Protein AF-0000000075540381 (afdb_homodimer)

Sequence (992 aa):
MEAEVDDSSVDSKCNISSHTQDAISENKYLVFESCLDTLLMGSRCLGAKTCPAAIRKLKKRTIGSFLSVDAECLNGHRFHLWDSQPKKGGMPLGNILTSAAILLSGSNYHKVSYMNKILGLKQVSKTTHYRNERTYLFPTIDYHWHQEQEKTIQELGNKPVCLSSVRQNDSLGFNTTYCIYSFIESSTKKIVSFSIDQVSKKCNSVFPEKETFKKALNVIKDKGVNVQLICTERHPGIRNVMKTNYNQIMHQFDVWHFAKFVGNKVVNASKKKACEDLAQWVSPIKNHVCWAARTCEGNKDLLMEKWLSLLYHVIGVHEWETGKLYHKCEHEDLTDVVEKRHLWIKKDSFAHRKLAEIMHSRSVTKDIPHLSQYCQNGEINFYHSNTLKYRPKQNRFFMGGMTARTQLAAIDHNQNIQRQRIHMVKDKSQAEGNQHPHLGYSKIKKNWVIKPVYDIKQCDFAFDILRDILSYVSGEKVFQWESKLDKIPPKHCQATMEAEVDDSSVDSKCNISSHTQDAISENKYLVFESCLDTLLMGSRCLGAKTCPAAIRKLKKRTIGSFLSVDAECLNGHRFHLWDSQPKKGGMPLGNILTSAAILLSGSNYHKVSYMNKILGLKQVSKTTHYRNERTYLFPTIDYHWHQEQEKTIQELGNKPVCLSSVRQNDSLGFNTTYCIYSFIESSTKKIVSFSIDQVSKKCNSVFPEKETFKKALNVIKDKGVNVQLICTERHPGIRNVMKTNYNQIMHQFDVWHFAKFVGNKVVNASKKKACEDLAQWVSPIKNHVCWAARTCEGNKDLLMEKWLSLLYHVIGVHEWETGKLYHKCEHEDLTDVVEKRHLWIKKDSFAHRKLAEIMHSRSVTKDIPHLSQYCQNGEINFYHSNTLKYRPKQNRFFMGGMTARTQLAAIDHNQNIQRQRIHMVKDKSQAEGNQHPHLGYSKIKKNWVIKPVYDIKQCDFAFDILRDILSYVSGEKVFQWESKLDKIPPKHCQAT

Foldseek 3Di:
DPPPPCPPDDPDPPPPDVPPPDLQPDDDDDDDPVRVVVVQQADADPQDPPDRFTW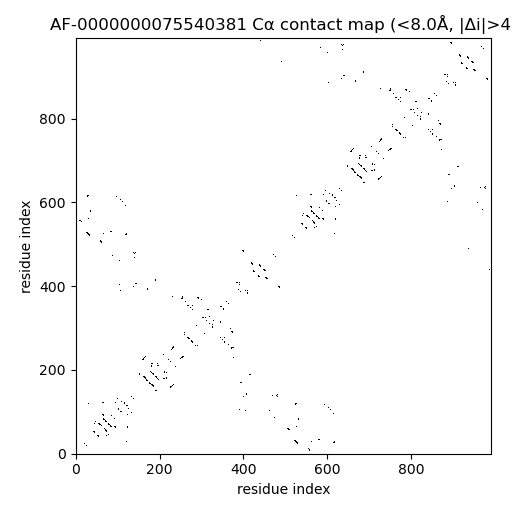DDWDWDDAFQKIWIWTATPVGRTDTRDIRADDFPNHGLQQLVVLLCCQLQLHDPVVVVVVCVVVVRGGHDPVSSVVSCVAFQLLLLVVVLVVVLVVVLVVLPADAWEKEKEWDFLADDDDGQKIKMWIATDPLRATNWMFIDGDDPPDPDDPCNLVRVCVGVVVSVVVPYRYAEYEYAPDPSVVVCCVPVPVNHQYAYALQVLLVVLLVLLCVQCPDPQQVLSPVCSVVLSVQSLVLQVPLQLPLQSSLVSNLCVLCVLQPHAAADPGDPDGGHPDDDDDPVRSVPDDGDHPPGPNSVSSNCSSPPPVNSVNRSSSNNVDHDVSVVVLVVLLCSNRPNVADDFPSSSVSSNSSSSVQCSVCVPQFQQQADPPVPDDDDDRDQQFDQDPVVNGGDRDRRTDDRDSVVSVVSSVVSVCVSNVVDDGDDDPPPRPVSPPPDPND/DPPDPCPPDPPDPPPPDVPPPDLQPDDDDDDDPVRVVVVQQADADPQDPPDRFTWDDWDWDDAFQKIWIWTATPVGGTDTRDIRADDFPNHGLQQLVVLLCCQLQLHDPVVVVVVCVVVVRGGHDPVSSVVSCVAFQLLLLVVVLVVVLVVVLVVLPADAWEKEKEWDFQADDDDGQKIKMWIATDPLRATNWMFIDGDDPPPPDDPCNLVRVCVGVVVSVVVPYRYAEYEYAPDPSVVVCCVPVNVNHQYAYALQNLLVVLLVLLCVQCVDPQQVLSPVCSVVLSVQSLVLQVPLQLPLQSSLVSNLCVLCVLQPHAAADPGDPDGGDDDDDDDPVRSVPDDGDHPPGPNSVSSVCSSPPPVNSVNRSSSNNVDHCVSVVVLVVQLCSNRPNVADDFPSSSVSSNSSSSVLCSVCVPQFQQQADPPVPDDDDDRHQQFDQDPVVNGGDRDRHTDDRDSVVSVVSSVVSVCVSNVVDDGDDDPPPRPPSPPPHPND

Organism: Xenopus tropicalis (NCBI:txid8364)

Structure (mmCIF, N/CA/C/O backbone):
data_AF-0000000075540381-model_v1
#
loop_
_entity.id
_entity.type
_entity.pdbx_description
1 polymer 'Uncharacterized protein LOC100145473 isoform X1'
#
loop_
_atom_site.group_PDB
_atom_site.id
_atom_site.type_symbol
_atom_site.label_atom_id
_atom_site.label_alt_id
_atom_site.label_comp_id
_atom_site.label_asym_id
_atom_site.label_entity_id
_atom_site.label_seq_id
_atom_site.pdbx_PDB_ins_code
_atom_site.Cartn_x
_atom_site.Cartn_y
_atom_site.Cartn_z
_atom_site.occupancy
_atom_site.B_iso_or_equiv
_atom_site.auth_seq_id
_atom_site.auth_comp_id
_atom_site.auth_asym_id
_atom_site.auth_atom_id
_atom_site.pdbx_PDB_model_num
ATOM 1 N N . MET A 1 1 ? -12.68 -1.285 -36.5 1 19.27 1 MET A N 1
ATOM 2 C CA . MET A 1 1 ? -11.445 -2.037 -36.719 1 19.27 1 MET A CA 1
ATOM 3 C C . MET A 1 1 ? -11.039 -2.814 -35.5 1 19.27 1 MET A C 1
ATOM 5 O O . MET A 1 1 ? -10.914 -2.24 -34.406 1 19.27 1 MET A O 1
ATOM 9 N N . GLU A 1 2 ? -11.359 -4.164 -35.438 1 17.94 2 GLU A N 1
ATOM 10 C CA . GLU A 1 2 ? -11.383 -5.273 -34.469 1 17.94 2 GLU A CA 1
ATOM 11 C C . GLU A 1 2 ? -9.961 -5.676 -34.062 1 17.94 2 GLU A C 1
ATOM 13 O O . GLU A 1 2 ? -9.234 -6.27 -34.875 1 17.94 2 GLU A O 1
ATOM 18 N N . ALA A 1 3 ? -9.219 -4.75 -33.406 1 21.08 3 ALA A N 1
ATOM 19 C CA . ALA A 1 3 ? -7.816 -5.129 -33.219 1 21.08 3 ALA A CA 1
ATOM 20 C C . ALA A 1 3 ? -7.707 -6.543 -32.656 1 21.08 3 ALA A C 1
ATOM 22 O O . ALA A 1 3 ? -8.352 -6.875 -31.656 1 21.08 3 ALA A O 1
ATOM 23 N N . GLU A 1 4 ? -7.363 -7.52 -33.469 1 20.31 4 GLU A N 1
ATOM 24 C CA . GLU A 1 4 ? -7.098 -8.945 -33.344 1 20.31 4 GLU A CA 1
ATOM 25 C C . GLU A 1 4 ? -6.082 -9.219 -32.219 1 20.31 4 GLU A C 1
ATOM 27 O O . GLU A 1 4 ? -5 -8.625 -32.219 1 20.31 4 GLU A O 1
ATOM 32 N N . VAL A 1 5 ? -6.504 -9.547 -31.109 1 24.91 5 VAL A N 1
ATOM 33 C CA . VAL A 1 5 ? -5.809 -9.992 -29.922 1 24.91 5 VAL A CA 1
ATOM 34 C C . VAL A 1 5 ? -4.828 -11.109 -30.266 1 24.91 5 VAL A C 1
ATOM 36 O O . VAL A 1 5 ? -5.242 -12.203 -30.656 1 24.91 5 VAL A O 1
ATOM 39 N N . ASP A 1 6 ? -3.625 -10.703 -30.828 1 24.36 6 ASP A N 1
ATOM 40 C CA . ASP A 1 6 ? -2.549 -11.617 -31.203 1 24.36 6 ASP A CA 1
ATOM 41 C C . ASP A 1 6 ? -2 -12.352 -29.984 1 24.36 6 ASP A C 1
ATOM 43 O O . ASP A 1 6 ? -1.413 -11.734 -29.094 1 24.36 6 ASP A O 1
ATOM 47 N N . ASP A 1 7 ? -2.713 -13.141 -29.312 1 29.75 7 ASP A N 1
ATOM 48 C CA . ASP A 1 7 ? -2.123 -14.117 -28.391 1 29.75 7 ASP A CA 1
ATOM 49 C C . ASP A 1 7 ? -0.952 -14.844 -29.047 1 29.75 7 ASP A C 1
ATOM 51 O O . ASP A 1 7 ? -1.148 -15.672 -29.938 1 29.75 7 ASP A O 1
ATOM 55 N N . SER A 1 8 ? 0.11 -14.188 -29.375 1 30.42 8 SER A N 1
ATOM 56 C CA . SER A 1 8 ? 1.271 -14.773 -30.047 1 30.42 8 SER A CA 1
ATOM 57 C C . SER A 1 8 ? 1.743 -16.031 -29.328 1 30.42 8 SER A C 1
ATOM 59 O O . SER A 1 8 ? 2.006 -16 -28.109 1 30.42 8 SER A O 1
ATOM 61 N N . SER A 1 9 ? 1.356 -17.172 -29.875 1 30.75 9 SER A N 1
ATOM 62 C CA . SER A 1 9 ? 1.907 -18.484 -29.594 1 30.75 9 SER A CA 1
ATOM 63 C C . SER A 1 9 ? 3.422 -18.516 -29.766 1 30.75 9 SER A C 1
ATOM 65 O O . SER A 1 9 ? 3.934 -18.188 -30.844 1 30.75 9 SER A O 1
ATOM 67 N N . VAL A 1 10 ? 4.23 -18.297 -28.844 1 31.19 10 VAL A N 1
ATOM 68 C CA . VAL A 1 10 ? 5.656 -18.547 -29.031 1 31.19 10 VAL A CA 1
ATOM 69 C C . VAL A 1 10 ? 5.93 -20.047 -28.953 1 31.19 10 VAL A C 1
ATOM 71 O O . VAL A 1 10 ? 5.637 -20.688 -27.938 1 31.19 10 VAL A O 1
ATOM 74 N N . ASP A 1 11 ? 6.09 -20.609 -30.141 1 26.81 11 ASP A N 1
ATOM 75 C CA . ASP A 1 11 ? 6.566 -21.984 -30.297 1 26.81 11 ASP A CA 1
ATOM 76 C C . ASP A 1 11 ? 8 -22.125 -29.797 1 26.81 11 ASP A C 1
ATOM 78 O O . ASP A 1 11 ? 8.914 -21.5 -30.328 1 26.81 11 ASP A O 1
ATOM 82 N N . SER A 1 12 ? 8.227 -22.312 -28.672 1 30.42 12 SER A N 1
ATOM 83 C CA . SER A 1 12 ? 9.602 -22.578 -28.266 1 30.42 12 SER A CA 1
ATOM 84 C C . SER A 1 12 ? 10.031 -23.984 -28.641 1 30.42 12 SER A C 1
ATOM 86 O O . SER A 1 12 ? 9.367 -24.969 -28.281 1 30.42 12 SER A O 1
ATOM 88 N N . LYS A 1 13 ? 10.812 -24.188 -29.672 1 30.67 13 LYS A N 1
ATOM 89 C CA . LYS A 1 13 ? 11.508 -25.422 -30 1 30.67 13 LYS A CA 1
ATOM 90 C C . LYS A 1 13 ? 12.422 -25.859 -28.859 1 30.67 13 LYS A C 1
ATOM 92 O O . LYS A 1 13 ? 13.32 -25.125 -28.469 1 30.67 13 LYS A O 1
ATOM 97 N N . CYS A 1 14 ? 11.961 -26.844 -27.969 1 28.19 14 CYS A N 1
ATOM 98 C CA . CYS A 1 14 ? 12.68 -27.438 -26.859 1 28.19 14 CYS A CA 1
ATOM 99 C C . CYS A 1 14 ? 13.781 -28.375 -27.359 1 28.19 14 CYS A C 1
ATOM 101 O O . CYS A 1 14 ? 13.508 -29.469 -27.844 1 28.19 14 CYS A O 1
ATOM 103 N N . ASN A 1 15 ? 14.805 -27.922 -27.891 1 27.86 15 ASN A N 1
ATOM 104 C CA . ASN A 1 15 ? 15.898 -28.875 -28 1 27.86 15 ASN A CA 1
ATOM 105 C C . ASN A 1 15 ? 16.266 -29.453 -26.641 1 27.86 15 ASN A C 1
ATOM 107 O O . ASN A 1 15 ? 16.516 -28.719 -25.688 1 27.86 15 ASN A O 1
ATOM 111 N N . ILE A 1 16 ? 16.031 -30.766 -26.375 1 30.22 16 ILE A N 1
ATOM 112 C CA . ILE A 1 16 ? 16.266 -31.625 -25.219 1 30.22 16 ILE A CA 1
ATOM 113 C C . ILE A 1 16 ? 17.75 -31.594 -24.859 1 30.22 16 ILE A C 1
ATOM 115 O O . ILE A 1 16 ? 18.438 -32.625 -24.969 1 30.22 16 ILE A O 1
ATOM 119 N N . SER A 1 17 ? 18.656 -30.875 -25.219 1 30.34 17 SER A N 1
ATOM 120 C CA . SER A 1 17 ? 19.984 -31.094 -24.625 1 30.34 17 SER A CA 1
ATOM 121 C C . SER A 1 17 ? 19.891 -31.141 -23.094 1 30.34 17 SER A C 1
ATOM 123 O O . SER A 1 17 ? 19.078 -30.453 -22.484 1 30.34 17 SER A O 1
ATOM 125 N N . SER A 1 18 ? 20.344 -32.25 -22.359 1 34.62 18 SER A N 1
ATOM 126 C CA . SER A 1 18 ? 20.453 -32.625 -20.953 1 34.62 18 SER A CA 1
ATOM 127 C C . SER A 1 18 ? 20.859 -31.438 -20.094 1 34.62 18 SER A C 1
ATOM 129 O O . SER A 1 18 ? 21.422 -31.594 -19.016 1 34.62 18 SER A O 1
ATOM 131 N N . HIS A 1 19 ? 21.172 -30.312 -20.562 1 35.62 19 HIS A N 1
ATOM 132 C CA . HIS A 1 19 ? 21.672 -29.312 -19.641 1 35.62 19 HIS A CA 1
ATOM 133 C C . HIS A 1 19 ? 20.734 -29.125 -18.453 1 35.62 19 HIS A C 1
ATOM 135 O O . HIS A 1 19 ? 19.516 -29.062 -18.641 1 35.62 19 HIS A O 1
ATOM 141 N N . THR A 1 20 ? 21.031 -29.734 -17.188 1 41.03 20 THR A N 1
ATOM 142 C CA . THR A 1 20 ? 20.391 -29.406 -15.906 1 41.03 20 THR A CA 1
ATOM 143 C C . THR A 1 20 ? 19.734 -28.047 -15.969 1 41.03 20 THR A C 1
ATOM 145 O O . THR A 1 20 ? 20.406 -27.016 -16.078 1 41.03 20 THR A O 1
ATOM 148 N N . GLN A 1 21 ? 18.766 -28.016 -16.672 1 54.28 21 GLN A N 1
ATOM 149 C CA . GLN A 1 21 ? 17.938 -26.828 -16.766 1 54.28 21 GLN A CA 1
ATOM 150 C C . GLN A 1 21 ? 17.906 -26.062 -15.445 1 54.28 21 GLN A C 1
ATOM 152 O O . GLN A 1 21 ? 17.734 -26.672 -14.383 1 54.28 21 GLN A O 1
ATOM 157 N N . ASP A 1 22 ? 18.422 -24.953 -15.414 1 83.38 22 ASP A N 1
ATOM 158 C CA . ASP A 1 22 ? 18.516 -24.016 -14.297 1 83.38 22 ASP A CA 1
ATOM 159 C C . ASP A 1 22 ? 17.156 -23.797 -13.656 1 83.38 22 ASP A C 1
ATOM 161 O O . ASP A 1 22 ? 16.188 -23.406 -14.328 1 83.38 22 ASP A O 1
ATOM 165 N N . ALA A 1 23 ? 16.984 -24.578 -12.477 1 90.94 23 ALA A N 1
ATOM 166 C CA . ALA A 1 23 ? 15.75 -24.516 -11.695 1 90.94 23 ALA A CA 1
ATOM 167 C C . ALA A 1 23 ? 15.156 -23.109 -11.711 1 90.94 23 ALA A C 1
ATOM 169 O O . ALA A 1 23 ? 13.953 -22.938 -11.508 1 90.94 23 ALA A O 1
ATOM 170 N N . ILE A 1 24 ? 16 -22.234 -12.094 1 92.94 24 ILE A N 1
ATOM 171 C CA . ILE A 1 24 ? 15.547 -20.844 -12.109 1 92.94 24 ILE A CA 1
ATOM 172 C C . ILE A 1 24 ? 14.945 -20.516 -13.469 1 92.94 24 ILE A C 1
ATOM 174 O O . ILE A 1 24 ? 13.859 -19.938 -13.547 1 92.94 24 ILE A O 1
ATOM 178 N N . SER A 1 25 ? 15.555 -20.922 -14.516 1 91.06 25 SER A N 1
ATOM 179 C CA . SER A 1 25 ? 15.18 -20.484 -15.852 1 91.06 25 SER A CA 1
ATOM 180 C C . SER A 1 25 ? 14.078 -21.359 -16.438 1 91.06 25 SER A C 1
ATOM 182 O O . SER A 1 25 ? 13.375 -20.938 -17.359 1 91.06 25 SER A O 1
ATOM 184 N N . GLU A 1 26 ? 13.938 -22.578 -15.93 1 95.19 26 GLU A N 1
ATOM 185 C CA . GLU A 1 26 ? 12.914 -23.438 -16.516 1 95.19 26 GLU A CA 1
ATOM 186 C C . GLU A 1 26 ? 11.516 -22.906 -16.203 1 95.19 26 GLU A C 1
ATOM 188 O O . GLU A 1 26 ? 11.305 -22.25 -15.18 1 95.19 26 GLU A O 1
ATOM 193 N N . ASN A 1 27 ? 10.625 -23.297 -17.062 1 96.88 27 ASN A N 1
ATOM 194 C CA . ASN A 1 27 ? 9.234 -22.891 -16.875 1 96.88 27 ASN A CA 1
ATOM 195 C C . ASN A 1 27 ? 8.57 -23.672 -15.758 1 96.88 27 ASN A C 1
ATOM 197 O O . ASN A 1 27 ? 8.906 -24.844 -15.523 1 96.88 27 ASN A O 1
ATOM 201 N N . LYS A 1 28 ? 7.785 -23.047 -15.07 1 98.31 28 LYS A N 1
ATOM 202 C CA . LYS A 1 28 ? 6.863 -23.703 -14.141 1 98.31 28 LYS A CA 1
ATOM 203 C C . LYS A 1 28 ? 5.414 -23.5 -14.586 1 98.31 28 LYS A C 1
ATOM 205 O O . LYS A 1 28 ? 5.078 -22.484 -15.188 1 98.31 28 LYS A O 1
ATOM 210 N N . TYR A 1 29 ? 4.602 -24.469 -14.234 1 98.62 29 TYR A N 1
ATOM 211 C CA . TYR A 1 29 ? 3.232 -24.438 -14.734 1 98.62 29 TYR A CA 1
ATOM 212 C C . TYR A 1 29 ? 2.23 -24.609 -13.602 1 98.62 29 TYR A C 1
ATOM 214 O O . TYR A 1 29 ? 2.51 -25.297 -12.617 1 98.62 29 TYR A O 1
ATOM 222 N N . LEU A 1 30 ? 1.159 -23.875 -13.781 1 98.44 30 LEU A N 1
ATOM 223 C CA . LEU A 1 30 ? -0.038 -24.141 -12.992 1 98.44 30 LEU A CA 1
ATOM 224 C C . LEU A 1 30 ? -0.786 -25.359 -13.547 1 98.44 30 LEU A C 1
ATOM 226 O O . LEU A 1 30 ? -1.266 -25.328 -14.68 1 98.44 30 LEU A O 1
ATOM 230 N N . VAL A 1 31 ? -0.897 -26.391 -12.75 1 98.75 31 VAL A N 1
ATOM 231 C CA . VAL A 1 31 ? -1.507 -27.625 -13.258 1 98.75 31 VAL A CA 1
ATOM 232 C C . VAL A 1 31 ? -2.662 -28.031 -12.344 1 98.75 31 VAL A C 1
ATOM 234 O O . VAL A 1 31 ? -2.504 -28.109 -11.125 1 98.75 31 VAL A O 1
ATOM 237 N N . PHE A 1 32 ? -3.777 -28.297 -12.953 1 98.5 32 PHE A N 1
ATOM 238 C CA . PHE A 1 32 ? -4.949 -28.766 -12.219 1 98.5 32 PHE A CA 1
ATOM 239 C C . PHE A 1 32 ? -4.805 -30.234 -11.836 1 98.5 32 PHE A C 1
ATOM 241 O O . PHE A 1 32 ? -4.332 -31.047 -12.641 1 98.5 32 PHE A O 1
ATOM 248 N N . GLU A 1 33 ? -5.246 -30.516 -10.68 1 98 33 GLU A N 1
ATOM 249 C CA . GLU A 1 33 ? -5.098 -31.875 -10.156 1 98 33 GLU A CA 1
ATOM 250 C C . GLU A 1 33 ? -5.77 -32.906 -11.078 1 98 33 GLU A C 1
ATOM 252 O O . GLU A 1 33 ? -5.207 -33.969 -11.352 1 98 33 GLU A O 1
ATOM 257 N N . SER A 1 34 ? -6.969 -32.625 -11.555 1 96.56 34 SER A N 1
ATOM 258 C CA . SER A 1 34 ? -7.699 -33.531 -12.43 1 96.56 34 SER A CA 1
ATOM 259 C C . SER A 1 34 ? -6.906 -33.844 -13.695 1 96.56 34 SER A C 1
ATOM 261 O O . SER A 1 34 ? -6.852 -34.969 -14.141 1 96.56 34 SER A O 1
ATOM 263 N N . CYS A 1 35 ? -6.297 -32.844 -14.242 1 97.56 35 CYS A N 1
ATOM 264 C CA . CYS A 1 35 ? -5.5 -33.031 -15.453 1 97.56 35 CYS A CA 1
ATOM 265 C C . CYS A 1 35 ? -4.211 -33.781 -15.148 1 97.56 35 CYS A C 1
ATOM 267 O O . CYS A 1 35 ? -3.783 -34.625 -15.93 1 97.56 35 CYS A O 1
ATOM 269 N N . LEU A 1 36 ? -3.615 -33.5 -14.039 1 97.94 36 LEU A N 1
ATOM 270 C CA . LEU A 1 36 ? -2.414 -34.219 -13.633 1 97.94 36 LEU A CA 1
ATOM 271 C C . LEU A 1 36 ? -2.711 -35.688 -13.422 1 97.94 36 LEU A C 1
ATOM 273 O O . LEU A 1 36 ? -1.916 -36.531 -13.805 1 97.94 36 LEU A O 1
ATOM 277 N N . ASP A 1 37 ? -3.832 -35.969 -12.859 1 96.88 37 ASP A N 1
ATOM 278 C CA . ASP A 1 37 ? -4.227 -37.344 -12.57 1 96.88 37 ASP A CA 1
ATOM 279 C C . ASP A 1 37 ? -4.344 -38.156 -13.852 1 96.88 37 ASP A C 1
ATOM 281 O O . ASP A 1 37 ? -4.02 -39.344 -13.859 1 96.88 37 ASP A O 1
ATOM 285 N N . THR A 1 38 ? -4.801 -37.531 -14.898 1 94.62 38 THR A N 1
ATOM 286 C CA . THR A 1 38 ? -4.914 -38.25 -16.156 1 94.62 38 THR A CA 1
ATOM 287 C C . THR A 1 38 ? -3.547 -38.75 -16.625 1 94.62 38 THR A C 1
ATOM 289 O O . THR A 1 38 ? -3.418 -39.875 -17.125 1 94.62 38 THR A O 1
ATOM 292 N N . LEU A 1 39 ? -2.543 -37.969 -16.453 1 94.62 39 LEU A N 1
ATOM 293 C CA . LEU A 1 39 ? -1.187 -38.344 -16.828 1 94.62 39 LEU A CA 1
ATOM 294 C C . LEU A 1 39 ? -0.639 -39.406 -15.898 1 94.62 39 LEU A C 1
ATOM 296 O O . LEU A 1 39 ? -0.034 -40.375 -16.359 1 94.62 39 LEU A O 1
ATOM 300 N N . LEU A 1 40 ? -0.866 -39.219 -14.68 1 96.06 40 LEU A N 1
ATOM 301 C CA . LEU A 1 40 ? -0.336 -40.156 -13.672 1 96.06 40 LEU A CA 1
ATOM 302 C C . LEU A 1 40 ? -0.955 -41.531 -13.812 1 96.06 40 LEU A C 1
ATOM 304 O O . LEU A 1 40 ? -0.245 -42.531 -13.773 1 96.06 40 LEU A O 1
ATOM 308 N N . MET A 1 41 ? -2.209 -41.531 -14.031 1 93.81 41 MET A N 1
ATOM 309 C CA . MET A 1 41 ? -2.918 -42.812 -14.156 1 93.81 41 MET A CA 1
ATOM 310 C C . MET A 1 41 ? -2.535 -43.531 -15.445 1 93.81 41 MET A C 1
ATOM 312 O O . MET A 1 41 ? -2.65 -44.75 -15.539 1 93.81 41 MET A O 1
ATOM 316 N N . GLY A 1 42 ? -2.098 -42.75 -16.391 1 88.5 42 GLY A N 1
ATOM 317 C CA . GLY A 1 42 ? -1.694 -43.312 -17.656 1 88.5 42 GLY A CA 1
ATOM 318 C C . GLY A 1 42 ? -0.261 -43.812 -17.656 1 88.5 42 GLY A C 1
ATOM 319 O O . GLY A 1 42 ? 0.192 -44.438 -18.641 1 88.5 42 GLY A O 1
ATOM 320 N N . SER A 1 43 ? 0.392 -43.719 -16.594 1 89.75 43 SER A N 1
ATOM 321 C CA . SER A 1 43 ? 1.792 -44.125 -16.5 1 89.75 43 SER A CA 1
ATOM 322 C C . SER A 1 43 ? 1.926 -45.625 -16.344 1 89.75 43 SER A C 1
ATOM 324 O O . SER A 1 43 ? 0.963 -46.312 -15.977 1 89.75 43 SER A O 1
ATOM 326 N N . ARG A 1 44 ? 3.119 -46.094 -16.609 1 86.75 44 ARG A N 1
ATOM 327 C CA . ARG A 1 44 ? 3.406 -47.5 -16.484 1 86.75 44 ARG A CA 1
ATOM 328 C C . ARG A 1 44 ? 3.877 -47.844 -15.07 1 86.75 44 ARG A C 1
ATOM 330 O O . ARG A 1 44 ? 4.363 -46.969 -14.344 1 86.75 44 ARG A O 1
ATOM 337 N N . CYS A 1 45 ? 3.668 -49.094 -14.727 1 90.81 45 CYS A N 1
ATOM 338 C CA . CYS A 1 45 ? 4.18 -49.594 -13.453 1 90.81 45 CYS A CA 1
ATOM 339 C C . CYS A 1 45 ? 5.703 -49.562 -13.43 1 90.81 45 CYS A C 1
ATOM 341 O O . CYS A 1 45 ? 6.359 -50.031 -14.352 1 90.81 45 CYS A O 1
ATOM 343 N N . LEU A 1 46 ? 6.219 -49 -12.383 1 87.25 46 LEU A N 1
ATOM 344 C CA . LEU A 1 46 ? 7.668 -48.906 -12.227 1 87.25 46 LEU A CA 1
ATOM 345 C C . LEU A 1 46 ? 8.148 -49.844 -11.133 1 87.25 46 LEU A C 1
ATOM 347 O O . LEU A 1 46 ? 9.344 -49.906 -10.836 1 87.25 46 LEU A O 1
ATOM 351 N N . GLY A 1 47 ? 7.195 -50.5 -10.531 1 86.44 47 GLY A N 1
ATOM 352 C CA . GLY A 1 47 ? 7.527 -51.375 -9.422 1 86.44 47 GLY A CA 1
ATOM 353 C C . GLY A 1 47 ? 8.195 -52.656 -9.875 1 86.44 47 GLY A C 1
ATOM 354 O O . GLY A 1 47 ? 8.883 -53.312 -9.086 1 86.44 47 GLY A O 1
ATOM 355 N N . ALA A 1 48 ? 7.816 -53.062 -10.984 1 85.62 48 ALA A N 1
ATOM 356 C CA . ALA A 1 48 ? 8.453 -54.219 -11.57 1 85.62 48 ALA A CA 1
ATOM 357 C C . ALA A 1 48 ? 8.82 -53.969 -13.031 1 85.62 48 ALA A C 1
ATOM 359 O O . ALA A 1 48 ? 8.023 -53.438 -13.797 1 85.62 48 ALA A O 1
ATOM 360 N N . LYS A 1 49 ? 9.977 -54.281 -13.445 1 79.38 49 LYS A N 1
ATOM 361 C CA . LYS A 1 49 ? 10.531 -54 -14.766 1 79.38 49 LYS A CA 1
ATOM 362 C C . LYS A 1 49 ? 9.617 -54.5 -15.867 1 79.38 49 LYS A C 1
ATOM 364 O O . LYS A 1 49 ? 9.477 -53.875 -16.922 1 79.38 49 LYS A O 1
ATOM 369 N N . THR A 1 50 ? 8.93 -55.531 -15.664 1 81.5 50 THR A N 1
ATOM 370 C CA . THR A 1 50 ? 8.195 -56.125 -16.766 1 81.5 50 THR A CA 1
ATOM 371 C C . THR A 1 50 ? 6.691 -56.094 -16.5 1 81.5 50 THR A C 1
ATOM 373 O O . THR A 1 50 ? 5.914 -56.719 -17.203 1 81.5 50 THR A O 1
ATOM 376 N N . CYS A 1 51 ? 6.359 -55.281 -15.57 1 89.44 51 CYS A N 1
ATOM 377 C CA . CYS A 1 51 ? 4.938 -55.312 -15.242 1 89.44 51 CYS A CA 1
ATOM 378 C C . CYS A 1 51 ? 4.141 -54.438 -16.188 1 89.44 51 CYS A C 1
ATOM 380 O O . CYS A 1 51 ? 4.367 -53.219 -16.25 1 89.44 51 CYS A O 1
ATOM 382 N N . PRO A 1 52 ? 3.252 -54.938 -16.969 1 84.62 52 PRO A N 1
ATOM 383 C CA . PRO A 1 52 ? 2.451 -54.156 -17.891 1 84.62 52 PRO A CA 1
ATOM 384 C C . PRO A 1 52 ? 1.176 -53.594 -17.266 1 84.62 52 PRO A C 1
ATOM 386 O O . PRO A 1 52 ? 0.344 -53.031 -17.953 1 84.62 52 PRO A O 1
ATOM 389 N N . ALA A 1 53 ? 1.023 -53.844 -15.938 1 90.56 53 ALA A N 1
ATOM 390 C CA . ALA A 1 53 ? -0.233 -53.5 -15.281 1 90.56 53 ALA A CA 1
ATOM 391 C C . ALA A 1 53 ? -0.422 -51.969 -15.203 1 90.56 53 ALA A C 1
ATOM 393 O O . ALA A 1 53 ? 0.546 -51.219 -15.031 1 90.56 53 ALA A O 1
ATOM 394 N N . ALA A 1 54 ? -1.683 -51.562 -15.367 1 90.5 54 ALA A N 1
ATOM 395 C CA . ALA A 1 54 ? -2.053 -50.156 -15.25 1 90.5 54 ALA A CA 1
ATOM 396 C C . ALA A 1 54 ? -2.035 -49.719 -13.789 1 90.5 54 ALA A C 1
ATOM 398 O O . ALA A 1 54 ? -2.096 -50.531 -12.875 1 90.5 54 ALA A O 1
ATOM 399 N N . ILE A 1 55 ? -1.937 -48.406 -13.625 1 94.12 55 ILE A N 1
ATOM 400 C CA . ILE A 1 55 ? -1.979 -47.812 -12.289 1 94.12 55 ILE A CA 1
ATOM 401 C C . ILE A 1 55 ? -3.406 -47.875 -11.75 1 94.12 55 ILE A C 1
ATOM 403 O O . ILE A 1 55 ? -4.359 -47.531 -12.453 1 94.12 55 ILE A O 1
ATOM 407 N N . ARG A 1 56 ? -3.514 -48.344 -10.531 1 94.19 56 ARG A N 1
ATOM 408 C CA . ARG A 1 56 ? -4.824 -48.5 -9.914 1 94.19 56 ARG A CA 1
ATOM 409 C C . ARG A 1 56 ? -5.109 -47.375 -8.922 1 94.19 56 ARG A C 1
ATOM 411 O O . ARG A 1 56 ? -6.234 -46.906 -8.836 1 94.19 56 ARG A O 1
ATOM 418 N N . LYS A 1 57 ? -4.098 -47.031 -8.164 1 95.5 57 LYS A N 1
ATOM 419 C CA . LYS A 1 57 ? -4.285 -46.062 -7.074 1 95.5 57 LYS A CA 1
ATOM 420 C C . LYS A 1 57 ? -3.09 -45.125 -6.961 1 95.5 57 LYS A C 1
ATOM 422 O O . LYS A 1 57 ? -1.946 -45.531 -7.16 1 95.5 57 LYS A O 1
ATOM 427 N N . LEU A 1 58 ? -3.5 -43.875 -6.695 1 96.94 58 LEU A N 1
ATOM 428 C CA . LEU A 1 58 ? -2.471 -42.875 -6.457 1 96.94 58 LEU A CA 1
ATOM 429 C C . LEU A 1 58 ? -2.492 -42.406 -5.004 1 96.94 58 LEU A C 1
ATOM 431 O O . LEU A 1 58 ? -3.564 -42.25 -4.418 1 96.94 58 LEU A O 1
ATOM 435 N N . LYS A 1 59 ? -1.392 -42.312 -4.355 1 96.88 59 LYS A N 1
ATOM 436 C CA . LYS A 1 59 ? -1.216 -41.656 -3.062 1 96.88 59 LYS A CA 1
ATOM 437 C C . LYS A 1 59 ? -0.418 -40.344 -3.203 1 96.88 59 LYS A C 1
ATOM 439 O O . LYS A 1 59 ? 0.751 -40.375 -3.594 1 96.88 59 LYS A O 1
ATOM 444 N N . LYS A 1 60 ? -1.054 -39.281 -2.852 1 97.62 60 LYS A N 1
ATOM 445 C CA . LYS A 1 60 ? -0.457 -37.969 -3.045 1 97.62 60 LYS A CA 1
ATOM 446 C C . LYS A 1 60 ? -0.085 -37.344 -1.708 1 97.62 60 LYS A C 1
ATOM 448 O O . LYS A 1 60 ? -0.861 -37.406 -0.751 1 97.62 60 LYS A O 1
ATOM 453 N N . ARG A 1 61 ? 1.103 -36.781 -1.627 1 96.75 61 ARG A N 1
ATOM 454 C CA . ARG A 1 61 ? 1.583 -36.031 -0.464 1 96.75 61 ARG A CA 1
ATOM 455 C C . ARG A 1 61 ? 2.104 -34.656 -0.864 1 96.75 61 ARG A C 1
ATOM 457 O O . ARG A 1 61 ? 2.928 -34.562 -1.773 1 96.75 61 ARG A O 1
ATOM 464 N N . THR A 1 62 ? 1.571 -33.656 -0.121 1 96.56 62 THR A N 1
ATOM 465 C CA . THR A 1 62 ? 1.993 -32.312 -0.434 1 96.56 62 THR A CA 1
ATOM 466 C C . THR A 1 62 ? 2.777 -31.703 0.728 1 96.56 62 THR A C 1
ATOM 468 O O . THR A 1 62 ? 2.365 -31.812 1.884 1 96.56 62 THR A O 1
ATOM 471 N N . ILE A 1 63 ? 3.889 -31.109 0.477 1 95.62 63 ILE A N 1
ATOM 472 C CA . ILE A 1 63 ? 4.684 -30.297 1.4 1 95.62 63 ILE A CA 1
ATOM 473 C C . ILE A 1 63 ? 4.918 -28.906 0.811 1 95.62 63 ILE A C 1
ATOM 475 O O . ILE A 1 63 ? 5.82 -28.719 -0.006 1 95.62 63 ILE A O 1
ATOM 479 N N . GLY A 1 64 ? 4.145 -28 1.331 1 96.81 64 GLY A N 1
ATOM 480 C CA . GLY A 1 64 ? 4.184 -26.688 0.69 1 96.81 64 GLY A CA 1
ATOM 481 C C . GLY A 1 64 ? 3.709 -26.719 -0.751 1 96.81 64 GLY A C 1
ATOM 482 O O . GLY A 1 64 ? 2.604 -27.188 -1.038 1 96.81 64 GLY A O 1
ATOM 483 N N . SER A 1 65 ? 4.645 -26.344 -1.631 1 97.69 65 SER A N 1
ATOM 484 C CA . SER A 1 65 ? 4.297 -26.359 -3.047 1 97.69 65 SER A CA 1
ATOM 485 C C . SER A 1 65 ? 4.684 -27.688 -3.699 1 97.69 65 SER A C 1
ATOM 487 O O . SER A 1 65 ? 4.383 -27.922 -4.871 1 97.69 65 SER A O 1
ATOM 489 N N . PHE A 1 66 ? 5.301 -28.547 -2.953 1 98.06 66 PHE A N 1
ATOM 490 C CA . PHE A 1 66 ? 5.84 -29.812 -3.441 1 98.06 66 PHE A CA 1
ATOM 491 C C . PHE A 1 66 ? 4.777 -30.906 -3.395 1 98.06 66 PHE A C 1
ATOM 493 O O . PHE A 1 66 ? 4.145 -31.109 -2.359 1 98.06 66 PHE A O 1
ATOM 500 N N . LEU A 1 67 ? 4.574 -31.547 -4.531 1 98.44 67 LEU A N 1
ATOM 501 C CA . LEU A 1 67 ? 3.701 -32.719 -4.621 1 98.44 67 LEU A CA 1
ATOM 502 C C . LEU A 1 67 ? 4.504 -33.969 -4.934 1 98.44 67 LEU A C 1
ATOM 504 O O . LEU A 1 67 ? 5.258 -34 -5.91 1 98.44 67 LEU A O 1
ATOM 508 N N . SER A 1 68 ? 4.383 -34.938 -4.078 1 97.81 68 SER A N 1
ATOM 509 C CA . SER A 1 68 ? 4.957 -36.25 -4.285 1 97.81 68 SER A CA 1
ATOM 510 C C . SER A 1 68 ? 3.867 -37.312 -4.484 1 97.81 68 SER A C 1
ATOM 512 O O . SER A 1 68 ? 2.883 -37.312 -3.746 1 97.81 68 SER A O 1
ATOM 514 N N . VAL A 1 69 ? 4.086 -38.156 -5.469 1 98.19 69 VAL A N 1
ATOM 515 C CA . VAL A 1 69 ? 3.031 -39.125 -5.812 1 98.19 69 VAL A CA 1
ATOM 516 C C . VAL A 1 69 ? 3.584 -40.531 -5.773 1 98.19 69 VAL A C 1
ATOM 518 O O . VAL A 1 69 ? 4.566 -40.844 -6.453 1 98.19 69 VAL A O 1
ATOM 521 N N . ASP A 1 70 ? 2.918 -41.375 -5.012 1 97.56 70 ASP A N 1
ATOM 522 C CA . ASP A 1 70 ? 3.133 -42.812 -5.043 1 97.56 70 ASP A CA 1
ATOM 523 C C . ASP A 1 70 ? 1.988 -43.531 -5.762 1 97.56 70 ASP A C 1
ATOM 525 O O . ASP A 1 70 ? 0.875 -43 -5.836 1 97.56 70 ASP A O 1
ATOM 529 N N . ALA A 1 71 ? 2.385 -44.688 -6.332 1 96.69 71 ALA A N 1
ATOM 530 C CA . ALA A 1 71 ? 1.363 -45.375 -7.105 1 96.69 71 ALA A CA 1
ATOM 531 C C . ALA A 1 71 ? 1.33 -46.844 -6.75 1 96.69 71 ALA A C 1
ATOM 533 O O . ALA A 1 71 ? 2.297 -47.406 -6.203 1 96.69 71 ALA A O 1
ATOM 534 N N . GLU A 1 72 ? 0.119 -47.406 -6.945 1 96.81 72 GLU A N 1
ATOM 535 C CA . GLU A 1 72 ? -0.112 -48.844 -6.891 1 96.81 72 GLU A CA 1
ATOM 536 C C . GLU A 1 72 ? -0.711 -49.344 -8.195 1 96.81 72 GLU A C 1
ATOM 538 O O . GLU A 1 72 ? -1.69 -48.781 -8.695 1 96.81 72 GLU A O 1
ATOM 543 N N . CYS A 1 73 ? -0.043 -50.375 -8.766 1 95.44 73 CYS A N 1
ATOM 544 C CA . CYS A 1 73 ? -0.569 -50.906 -10.023 1 95.44 73 CYS A CA 1
ATOM 545 C C . CYS A 1 73 ? -1.589 -52 -9.758 1 95.44 73 CYS A C 1
ATOM 547 O O . CYS A 1 73 ? -1.803 -52.406 -8.609 1 95.44 73 CYS A O 1
ATOM 549 N N . LEU A 1 74 ? -2.225 -52.5 -10.805 1 95.12 74 LEU A N 1
ATOM 550 C CA . LEU A 1 74 ? -3.271 -53.5 -10.711 1 95.12 74 LEU A CA 1
ATOM 551 C C . LEU A 1 74 ? -2.711 -54.812 -10.18 1 95.12 74 LEU A C 1
ATOM 553 O O . LEU A 1 74 ? -3.451 -55.625 -9.625 1 95.12 74 LEU A O 1
ATOM 557 N N . ASN A 1 75 ? -1.407 -55.031 -10.312 1 95.44 75 ASN A N 1
ATOM 558 C CA . ASN A 1 75 ? -0.773 -56.25 -9.82 1 95.44 75 ASN A CA 1
ATOM 559 C C . ASN A 1 75 ? -0.285 -56.094 -8.383 1 95.44 75 ASN A C 1
ATOM 561 O O . ASN A 1 75 ? 0.391 -56.969 -7.852 1 95.44 75 ASN A O 1
ATOM 565 N N . GLY A 1 76 ? -0.475 -54.969 -7.738 1 94.06 76 GLY A N 1
ATOM 566 C CA . GLY A 1 76 ? -0.206 -54.75 -6.32 1 94.06 76 GLY A CA 1
ATOM 567 C C . GLY A 1 76 ? 1.165 -54.156 -6.051 1 94.06 76 GLY A C 1
ATOM 568 O O . GLY A 1 76 ? 1.557 -54 -4.895 1 94.06 76 GLY A O 1
ATOM 569 N N . HIS A 1 77 ? 1.902 -53.812 -7.117 1 95.56 77 HIS A N 1
ATOM 570 C CA . HIS A 1 77 ? 3.211 -53.188 -6.93 1 95.56 77 HIS A CA 1
ATOM 571 C C . HIS A 1 77 ? 3.078 -51.75 -6.445 1 95.56 77 HIS A C 1
ATOM 573 O O . HIS A 1 77 ? 2.303 -50.969 -7.008 1 95.56 77 HIS A O 1
ATOM 579 N N . ARG A 1 78 ? 3.785 -51.5 -5.332 1 95.75 78 ARG A N 1
ATOM 580 C CA . ARG A 1 78 ? 3.832 -50.125 -4.812 1 95.75 78 ARG A CA 1
ATOM 581 C C . ARG A 1 78 ? 5.188 -49.5 -5.086 1 95.75 78 ARG A C 1
ATOM 583 O O . ARG A 1 78 ? 6.23 -50.094 -4.875 1 95.75 78 ARG A O 1
ATOM 590 N N . PHE A 1 79 ? 5.164 -48.25 -5.609 1 95.62 79 PHE A N 1
ATOM 591 C CA . PHE A 1 79 ? 6.414 -47.594 -5.969 1 95.62 79 PHE A CA 1
ATOM 592 C C . PHE A 1 79 ? 6.23 -46.062 -6.012 1 95.62 79 PHE A C 1
ATOM 594 O O . PHE A 1 79 ? 5.102 -45.562 -6.078 1 95.62 79 PHE A O 1
ATOM 601 N N . HIS A 1 80 ? 7.34 -45.406 -5.848 1 95.94 80 HIS A N 1
ATOM 602 C CA . HIS A 1 80 ? 7.34 -43.969 -6.059 1 95.94 80 HIS A CA 1
ATOM 603 C C . HIS A 1 80 ? 7.242 -43.625 -7.543 1 95.94 80 HIS A C 1
ATOM 605 O O . HIS A 1 80 ? 8.094 -44.062 -8.336 1 95.94 80 HIS A O 1
ATOM 611 N N . LEU A 1 81 ? 6.262 -42.844 -7.859 1 96 81 LEU A N 1
ATOM 612 C CA . LEU A 1 81 ? 5.98 -42.594 -9.273 1 96 81 LEU A CA 1
ATOM 613 C C . LEU A 1 81 ? 6.566 -41.281 -9.742 1 96 81 LEU A C 1
ATOM 615 O O . LEU A 1 81 ? 7.152 -41.188 -10.82 1 96 81 LEU A O 1
ATOM 619 N N . TRP A 1 82 ? 6.391 -40.188 -8.898 1 96.94 82 TRP A N 1
ATOM 620 C CA . TRP A 1 82 ? 6.672 -38.906 -9.516 1 96.94 82 TRP A CA 1
ATOM 621 C C . TRP A 1 82 ? 6.711 -37.781 -8.469 1 96.94 82 TRP A C 1
ATOM 623 O O . TRP A 1 82 ? 5.988 -37.844 -7.469 1 96.94 82 TRP A O 1
ATOM 633 N N . ASP A 1 83 ? 7.59 -36.75 -8.719 1 97.44 83 ASP A N 1
ATOM 634 C CA . ASP A 1 83 ? 7.645 -35.531 -7.941 1 97.44 83 ASP A CA 1
ATOM 635 C C . ASP A 1 83 ? 7.406 -34.312 -8.828 1 97.44 83 ASP A C 1
ATOM 637 O O . ASP A 1 83 ? 7.887 -34.25 -9.969 1 97.44 83 ASP A O 1
ATOM 641 N N . SER A 1 84 ? 6.727 -33.281 -8.297 1 98.25 84 SER A N 1
ATOM 642 C CA . SER A 1 84 ? 6.328 -32.125 -9.078 1 98.25 84 SER A CA 1
ATOM 643 C C . SER A 1 84 ? 7.5 -31.172 -9.305 1 98.25 84 SER A C 1
ATOM 645 O O . SER A 1 84 ? 7.426 -30.281 -10.141 1 98.25 84 SER A O 1
ATOM 647 N N . GLN A 1 85 ? 8.555 -31.312 -8.531 1 97.44 85 GLN A N 1
ATOM 648 C CA . GLN A 1 85 ? 9.695 -30.406 -8.602 1 97.44 85 GLN A CA 1
ATOM 649 C C . GLN A 1 85 ? 10.977 -31.094 -8.141 1 97.44 85 GLN A C 1
ATOM 651 O O . GLN A 1 85 ? 10.922 -32.094 -7.406 1 97.44 85 GLN A O 1
ATOM 656 N N . PRO A 1 86 ? 12.109 -30.516 -8.625 1 95.69 86 PRO A N 1
ATOM 657 C CA . PRO A 1 86 ? 13.383 -31.062 -8.133 1 95.69 86 PRO A CA 1
ATOM 658 C C . PRO A 1 86 ? 13.656 -30.703 -6.676 1 95.69 86 PRO A C 1
ATOM 660 O O . PRO A 1 86 ? 13 -29.812 -6.121 1 95.69 86 PRO A O 1
ATOM 663 N N . LYS A 1 87 ? 14.523 -31.5 -6.094 1 93.56 87 LYS A N 1
ATOM 664 C CA . LYS A 1 87 ? 14.969 -31.234 -4.727 1 93.56 87 LYS A CA 1
ATOM 665 C C . LYS A 1 87 ? 16.469 -30.984 -4.672 1 93.56 87 LYS A C 1
ATOM 667 O O . LYS A 1 87 ? 17.219 -31.484 -5.516 1 93.56 87 LYS A O 1
ATOM 672 N N . LYS A 1 88 ? 16.828 -30.156 -3.803 1 86.5 88 LYS A N 1
ATOM 673 C CA . LYS A 1 88 ? 18.219 -29.969 -3.449 1 86.5 88 LYS A CA 1
ATOM 674 C C . LYS A 1 88 ? 18.453 -30.203 -1.957 1 86.5 88 LYS A C 1
ATOM 676 O O . LYS A 1 88 ? 17.906 -29.469 -1.126 1 86.5 88 LYS A O 1
ATOM 681 N N . GLY A 1 89 ? 19.281 -31.094 -1.526 1 77.25 89 GLY A N 1
ATOM 682 C CA . GLY A 1 89 ? 19.484 -31.422 -0.126 1 77.25 89 GLY A CA 1
ATOM 683 C C . GLY A 1 89 ? 18.188 -31.781 0.586 1 77.25 89 GLY A C 1
ATOM 684 O O . GLY A 1 89 ? 17.969 -31.375 1.727 1 77.25 89 GLY A O 1
ATOM 685 N N . GLY A 1 90 ? 17.25 -32.312 -0.03 1 81.75 90 GLY A N 1
ATOM 686 C CA . GLY A 1 90 ? 15.984 -32.688 0.559 1 81.75 90 GLY A CA 1
ATOM 687 C C . GLY A 1 90 ? 14.945 -31.594 0.495 1 81.75 90 GLY A C 1
ATOM 688 O O . GLY A 1 90 ? 13.766 -31.828 0.79 1 81.75 90 GLY A O 1
ATOM 689 N N . MET A 1 91 ? 15.398 -30.484 0.136 1 89.19 91 MET A N 1
ATOM 690 C CA . MET A 1 91 ? 14.492 -29.328 0.071 1 89.19 91 MET A CA 1
ATOM 691 C C . MET A 1 91 ? 13.891 -29.203 -1.321 1 89.19 91 MET A C 1
ATOM 693 O O . MET A 1 91 ? 14.609 -29.031 -2.307 1 89.19 91 MET A O 1
ATOM 697 N N . PRO A 1 92 ? 12.594 -29.297 -1.351 1 95.56 92 PRO A N 1
ATOM 698 C CA . PRO A 1 92 ? 11.977 -29.016 -2.648 1 95.56 92 PRO A CA 1
ATOM 699 C C . PRO A 1 92 ? 12.258 -27.594 -3.135 1 95.56 92 PRO A C 1
ATOM 701 O O . PRO A 1 92 ? 12.078 -26.625 -2.381 1 95.56 92 PRO A O 1
ATOM 704 N N . LEU A 1 93 ? 12.664 -27.406 -4.332 1 96.81 93 LEU A N 1
ATOM 705 C CA . LEU A 1 93 ? 13.125 -26.125 -4.848 1 96.81 93 LEU A CA 1
ATOM 706 C C . LEU A 1 93 ? 11.969 -25.141 -4.98 1 96.81 93 LEU A C 1
ATOM 708 O O . LEU A 1 93 ? 12.148 -23.938 -4.82 1 96.81 93 LEU A O 1
ATOM 712 N N . GLY A 1 94 ? 10.828 -25.656 -5.289 1 97.44 94 GLY A N 1
ATOM 713 C CA . GLY A 1 94 ? 9.664 -24.797 -5.395 1 97.44 94 GLY A CA 1
ATOM 714 C C . GLY A 1 94 ? 9.344 -24.062 -4.105 1 97.44 94 GLY A C 1
ATOM 715 O O . GLY A 1 94 ? 8.859 -22.922 -4.133 1 97.44 94 GLY A O 1
ATOM 716 N N . ASN A 1 95 ? 9.609 -24.719 -2.98 1 97.38 95 ASN A N 1
ATOM 717 C CA . ASN A 1 95 ? 9.336 -24.109 -1.682 1 97.38 95 ASN A CA 1
ATOM 718 C C . ASN A 1 95 ? 10.242 -22.906 -1.422 1 97.38 95 ASN A C 1
ATOM 720 O O . ASN A 1 95 ? 9.789 -21.875 -0.91 1 97.38 95 ASN A O 1
ATOM 724 N N . ILE A 1 96 ? 11.43 -23.016 -1.842 1 97.31 96 ILE A N 1
ATOM 725 C CA . ILE A 1 96 ? 12.383 -21.922 -1.624 1 97.31 96 ILE A CA 1
ATOM 726 C C . ILE A 1 96 ? 12.172 -20.844 -2.676 1 97.31 96 ILE A C 1
ATOM 728 O O . ILE A 1 96 ? 12.203 -19.641 -2.359 1 97.31 96 ILE A O 1
ATOM 732 N N . LEU A 1 97 ? 11.922 -21.234 -3.859 1 97.94 97 LEU A N 1
ATOM 733 C CA . LEU A 1 97 ? 11.789 -20.297 -4.957 1 97.94 97 LEU A CA 1
ATOM 734 C C . LEU A 1 97 ? 10.523 -19.453 -4.805 1 97.94 97 LEU A C 1
ATOM 736 O O . LEU A 1 97 ? 10.516 -18.266 -5.152 1 97.94 97 LEU A O 1
ATOM 740 N N . THR A 1 98 ? 9.5 -20.062 -4.305 1 98.19 98 THR A N 1
ATOM 741 C CA . THR A 1 98 ? 8.273 -19.297 -4.078 1 98.19 98 THR A CA 1
ATOM 742 C C . THR A 1 98 ? 8.484 -18.25 -2.996 1 98.19 98 THR A C 1
ATOM 744 O O . THR A 1 98 ? 8.07 -17.094 -3.15 1 98.19 98 THR A O 1
ATOM 747 N N . SER A 1 99 ? 9.133 -18.641 -1.937 1 98.25 99 SER A N 1
ATOM 748 C CA . SER A 1 99 ? 9.445 -17.672 -0.883 1 98.25 99 SER A CA 1
ATOM 749 C C . SER A 1 99 ? 10.328 -16.547 -1.409 1 98.25 99 SER A C 1
ATOM 751 O O . SER A 1 99 ? 10.094 -15.375 -1.094 1 98.25 99 SER A O 1
ATOM 753 N N . ALA A 1 100 ? 1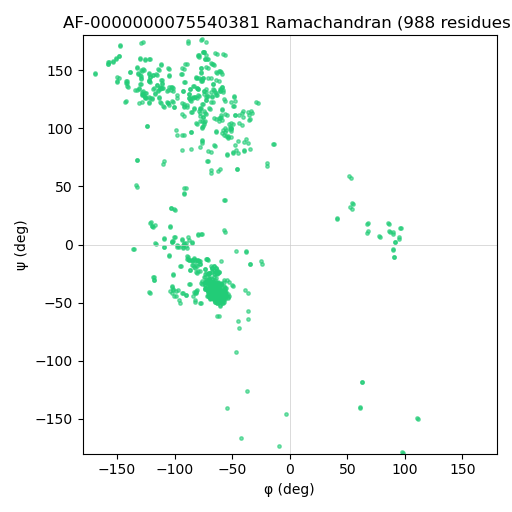1.273 -16.922 -2.186 1 98.44 100 ALA A N 1
ATOM 754 C CA . ALA A 1 100 ? 12.195 -15.945 -2.752 1 98.44 100 ALA A CA 1
ATOM 755 C C . ALA A 1 100 ? 11.469 -14.992 -3.699 1 98.44 100 ALA A C 1
ATOM 757 O O . ALA A 1 100 ? 11.68 -13.773 -3.65 1 98.44 100 ALA A O 1
ATOM 758 N N . ALA A 1 101 ? 10.641 -15.57 -4.527 1 98.06 101 ALA A N 1
ATOM 759 C CA . ALA A 1 101 ? 9.898 -14.75 -5.488 1 98.06 101 ALA A CA 1
ATOM 760 C C . ALA A 1 101 ? 9.023 -13.727 -4.77 1 98.06 101 ALA A C 1
ATOM 762 O O . ALA A 1 101 ? 8.914 -12.578 -5.203 1 98.06 101 ALA A O 1
ATOM 763 N N . ILE A 1 102 ? 8.406 -14.141 -3.709 1 98 102 ILE A N 1
ATOM 764 C CA . ILE A 1 102 ? 7.559 -13.242 -2.928 1 98 102 ILE A CA 1
ATOM 765 C C . ILE A 1 102 ? 8.398 -12.078 -2.395 1 98 102 ILE A C 1
ATOM 767 O O . ILE A 1 102 ? 8.047 -10.914 -2.588 1 98 102 ILE A O 1
ATOM 771 N N . LEU A 1 103 ? 9.492 -12.352 -1.815 1 97.88 103 LEU A N 1
ATOM 772 C CA . LEU A 1 103 ? 10.32 -11.328 -1.186 1 97.88 103 LEU A CA 1
ATOM 773 C C . LEU A 1 103 ? 10.984 -10.445 -2.236 1 97.88 103 LEU A C 1
ATOM 775 O O . LEU A 1 103 ? 10.953 -9.211 -2.127 1 97.88 103 LEU A O 1
ATOM 779 N N . LEU A 1 104 ? 11.523 -11.031 -3.281 1 97.81 104 LEU A N 1
ATOM 780 C CA . LEU A 1 104 ? 12.305 -10.305 -4.277 1 97.81 104 LEU A CA 1
ATOM 781 C C . LEU A 1 104 ? 11.414 -9.406 -5.125 1 97.81 104 LEU A C 1
ATOM 783 O O . LEU A 1 104 ? 11.875 -8.406 -5.68 1 97.81 104 LEU A O 1
ATOM 787 N N . SER A 1 105 ? 10.172 -9.773 -5.215 1 95.75 105 SER A N 1
ATOM 788 C CA . SER A 1 105 ? 9.242 -8.945 -5.984 1 95.75 105 SER A CA 1
ATOM 789 C C . SER A 1 105 ? 8.68 -7.812 -5.141 1 95.75 105 SER A C 1
ATOM 791 O O . SER A 1 105 ? 8.047 -6.895 -5.668 1 95.75 105 SER A O 1
ATOM 793 N N . GLY A 1 106 ? 8.875 -7.898 -3.859 1 94.69 106 GLY A N 1
ATOM 794 C CA . GLY A 1 106 ? 8.281 -6.93 -2.955 1 94.69 106 GLY A CA 1
ATOM 795 C C . GLY A 1 106 ? 6.875 -7.293 -2.527 1 94.69 106 GLY A C 1
ATOM 796 O O . GLY A 1 106 ? 6.188 -6.496 -1.883 1 94.69 106 GLY A O 1
ATOM 797 N N . SER A 1 107 ? 6.445 -8.508 -2.828 1 94.56 107 SER A N 1
ATOM 798 C CA . SER A 1 107 ? 5.109 -8.961 -2.453 1 94.56 107 SER A CA 1
ATOM 799 C C . SER A 1 107 ? 5.055 -9.359 -0.982 1 94.56 107 SER A C 1
ATOM 801 O O . SER A 1 107 ? 6.09 -9.484 -0.328 1 94.56 107 SER A O 1
ATOM 803 N N . ASN A 1 108 ? 3.848 -9.422 -0.528 1 92.44 108 ASN A N 1
ATOM 804 C CA . ASN A 1 108 ? 3.578 -9.812 0.854 1 92.44 108 ASN A CA 1
ATOM 805 C C . ASN A 1 108 ? 3.047 -11.242 0.943 1 92.44 108 ASN A C 1
ATOM 807 O O . ASN A 1 108 ? 2.154 -11.625 0.186 1 92.44 108 ASN A O 1
ATOM 811 N N . TYR A 1 109 ? 3.596 -11.969 1.897 1 94.94 109 TYR A N 1
ATOM 812 C CA . TYR A 1 109 ? 3.23 -13.375 2.01 1 94.94 109 TYR A CA 1
ATOM 813 C C . TYR A 1 109 ? 1.732 -13.531 2.246 1 94.94 109 TYR A C 1
ATOM 815 O O . TYR A 1 109 ? 1.089 -14.391 1.641 1 94.94 109 TYR A O 1
ATOM 823 N N . HIS A 1 110 ? 1.184 -12.758 3.119 1 91.25 110 HIS A N 1
ATOM 824 C CA . HIS A 1 110 ? -0.218 -12.922 3.49 1 91.25 110 HIS A CA 1
ATOM 825 C C . HIS A 1 110 ? -1.134 -12.695 2.291 1 91.25 110 HIS A C 1
ATOM 827 O O . HIS A 1 110 ? -2.109 -13.422 2.105 1 91.25 110 HIS A O 1
ATOM 833 N N . LYS A 1 111 ? -0.793 -11.75 1.562 1 91.81 111 LYS A N 1
ATOM 834 C CA . LYS A 1 111 ? -1.604 -11.453 0.385 1 91.81 111 LYS A CA 1
ATOM 835 C C . LYS A 1 111 ? -1.499 -12.562 -0.654 1 91.81 111 LYS A C 1
ATOM 837 O O . LYS A 1 111 ? -2.508 -12.984 -1.225 1 91.81 111 LYS A O 1
ATOM 842 N N . VAL A 1 112 ? -0.311 -13.008 -0.843 1 96.38 112 VAL A N 1
ATOM 843 C CA . VAL A 1 112 ? -0.084 -14.062 -1.825 1 96.38 112 VAL A CA 1
ATOM 844 C C . VAL A 1 112 ? -0.741 -15.359 -1.354 1 96.38 112 VAL A C 1
ATOM 846 O O . VAL A 1 112 ? -1.342 -16.078 -2.152 1 96.38 112 VAL A O 1
ATOM 849 N N . SER A 1 113 ? -0.594 -15.594 -0.089 1 95.81 113 SER A N 1
ATOM 850 C CA . SER A 1 113 ? -1.19 -16.797 0.477 1 95.81 113 SER A CA 1
ATOM 851 C C . SER A 1 113 ? -2.707 -16.797 0.31 1 95.81 113 SER A C 1
ATOM 853 O O . SER A 1 113 ? -3.301 -17.828 -0.023 1 95.81 113 SER A O 1
ATOM 855 N N . TYR A 1 114 ? -3.277 -15.68 0.54 1 94.31 114 TYR A N 1
ATOM 856 C CA . TYR A 1 114 ? -4.723 -15.57 0.368 1 94.31 114 TYR A CA 1
ATOM 857 C C . TYR A 1 114 ? -5.109 -15.742 -1.096 1 94.31 114 TYR A C 1
ATOM 859 O O . TYR A 1 114 ? -6.082 -16.438 -1.409 1 94.31 114 TYR A O 1
ATOM 867 N N . MET A 1 115 ? -4.41 -15.156 -1.992 1 96.75 115 MET A N 1
ATOM 868 C CA . MET A 1 115 ? -4.641 -15.305 -3.426 1 96.75 115 MET A CA 1
ATOM 869 C C . MET A 1 115 ? -4.555 -16.766 -3.842 1 96.75 115 MET A C 1
ATOM 871 O O . MET A 1 115 ? -5.418 -17.266 -4.566 1 96.75 115 MET A O 1
ATOM 875 N N . ASN A 1 116 ? -3.514 -17.422 -3.346 1 97.38 116 ASN A N 1
ATOM 876 C CA . ASN A 1 116 ? -3.318 -18.828 -3.676 1 97.38 116 ASN A CA 1
ATOM 877 C C . ASN A 1 116 ? -4.422 -19.703 -3.084 1 97.38 116 ASN A C 1
ATOM 879 O O . ASN A 1 116 ? -4.805 -20.703 -3.678 1 97.38 116 ASN A O 1
ATOM 883 N N . LYS A 1 117 ? -4.898 -19.281 -1.949 1 95.69 117 LYS A N 1
ATOM 884 C CA . LYS A 1 117 ? -6.02 -20 -1.352 1 95.69 117 LYS A CA 1
ATOM 885 C C . LYS A 1 117 ? -7.258 -19.922 -2.238 1 95.69 117 LYS A C 1
ATOM 887 O O . LYS A 1 117 ? -7.926 -20.922 -2.479 1 95.69 117 LYS A O 1
ATOM 892 N N . ILE A 1 118 ? -7.516 -18.781 -2.717 1 95.88 118 ILE A N 1
ATOM 893 C CA . ILE A 1 118 ? -8.664 -18.578 -3.6 1 95.88 118 ILE A CA 1
ATOM 894 C C . ILE A 1 118 ? -8.469 -19.391 -4.883 1 95.88 118 ILE A C 1
ATOM 896 O O . ILE A 1 118 ? -9.406 -20.016 -5.379 1 95.88 118 ILE A O 1
ATOM 900 N N . LEU A 1 119 ? -7.266 -19.406 -5.352 1 97 119 LEU A N 1
ATOM 901 C CA . LEU A 1 119 ? -6.945 -20.109 -6.594 1 97 119 LEU A CA 1
ATOM 902 C C . LEU A 1 119 ? -6.934 -21.609 -6.379 1 97 119 LEU A C 1
ATOM 904 O O . LEU A 1 119 ? -7.172 -22.375 -7.316 1 97 119 LEU A O 1
ATOM 908 N N . GLY A 1 120 ? -6.641 -22.047 -5.195 1 96.62 120 GLY A N 1
ATOM 909 C CA . GLY A 1 120 ? -6.465 -23.453 -4.895 1 96.62 120 GLY A CA 1
ATOM 910 C C . GLY A 1 120 ? -5.059 -23.953 -5.168 1 96.62 120 GLY A C 1
ATOM 911 O O . GLY A 1 120 ? -4.848 -25.141 -5.383 1 96.62 120 GLY A O 1
ATOM 912 N N . LEU A 1 121 ? -4.117 -23.047 -5.262 1 98.06 121 LEU A N 1
ATOM 913 C CA . LEU A 1 121 ? -2.725 -23.406 -5.52 1 98.06 121 LEU A CA 1
ATOM 914 C C . LEU A 1 121 ? -1.998 -23.719 -4.219 1 98.06 121 LEU A C 1
ATOM 916 O O . LEU A 1 121 ? -1.94 -22.891 -3.311 1 98.06 121 LEU A O 1
ATOM 920 N N . LYS A 1 122 ? -1.418 -24.891 -4.129 1 97.88 122 LYS A N 1
ATOM 921 C CA . LYS A 1 122 ? -0.667 -25.297 -2.943 1 97.88 122 LYS A CA 1
ATOM 922 C C . LYS A 1 122 ? 0.596 -24.453 -2.783 1 97.88 122 LYS A C 1
ATOM 924 O O . LYS A 1 122 ? 1.279 -24.156 -3.766 1 97.88 122 LYS A O 1
ATOM 929 N N . GLN A 1 123 ? 0.851 -24.078 -1.533 1 96.62 123 GLN A N 1
ATOM 930 C CA . GLN A 1 123 ? 1.97 -23.188 -1.267 1 96.62 123 GLN A CA 1
ATOM 931 C C . GLN A 1 123 ? 2.598 -23.484 0.093 1 96.62 123 GLN A C 1
ATOM 933 O O . GLN A 1 123 ? 2.033 -24.219 0.895 1 96.62 123 GLN A O 1
ATOM 938 N N . VAL A 1 124 ? 3.695 -22.844 0.323 1 97.06 124 VAL A N 1
ATOM 939 C CA . VAL A 1 124 ? 4.387 -23.016 1.597 1 97.06 124 VAL A CA 1
ATOM 940 C C . VAL A 1 124 ? 3.609 -22.312 2.703 1 97.06 124 VAL A C 1
ATOM 942 O O . VAL A 1 124 ? 2.941 -21.297 2.457 1 97.06 124 VAL A O 1
ATOM 945 N N . SER A 1 125 ? 3.752 -22.797 3.928 1 96.25 125 SER A N 1
ATOM 946 C CA . SER A 1 125 ? 3.115 -22.188 5.086 1 96.25 125 SER A CA 1
ATOM 947 C C . SER A 1 125 ? 3.834 -20.906 5.5 1 96.25 125 SER A C 1
ATOM 949 O O . SER A 1 125 ? 4.957 -20.656 5.062 1 96.25 125 SER A O 1
ATOM 951 N N . LYS A 1 126 ? 3.158 -20.203 6.309 1 94.62 126 LYS A N 1
ATOM 952 C CA . LYS A 1 126 ? 3.723 -18.969 6.848 1 94.62 126 LYS A CA 1
ATOM 953 C C . LYS A 1 126 ? 5.027 -19.234 7.594 1 94.62 126 LYS A C 1
ATOM 955 O O . LYS A 1 126 ? 6.02 -18.531 7.395 1 94.62 126 LYS A O 1
ATOM 960 N N . THR A 1 127 ? 5.023 -20.234 8.383 1 94.12 127 THR A N 1
ATOM 961 C CA . THR A 1 127 ? 6.191 -20.578 9.188 1 94.12 127 THR A CA 1
ATOM 962 C C . THR A 1 127 ? 7.367 -20.969 8.297 1 94.12 127 THR A C 1
ATOM 964 O O . THR A 1 127 ? 8.492 -20.5 8.508 1 94.12 127 THR A O 1
ATOM 967 N N . THR A 1 128 ? 7.066 -21.781 7.309 1 95.44 128 THR A N 1
ATOM 968 C CA . THR A 1 128 ? 8.109 -22.203 6.387 1 95.44 128 THR A CA 1
ATOM 969 C C . THR A 1 128 ? 8.648 -21.016 5.598 1 95.44 128 THR A C 1
ATOM 971 O O . THR A 1 128 ? 9.859 -20.891 5.398 1 95.44 128 THR A O 1
ATOM 974 N N . HIS A 1 129 ? 7.785 -20.141 5.191 1 97.12 129 HIS A N 1
ATOM 975 C CA . HIS A 1 129 ? 8.195 -18.953 4.445 1 97.12 129 HIS A CA 1
ATOM 976 C C . HIS A 1 129 ? 9.156 -18.094 5.258 1 97.12 129 HIS A C 1
ATOM 978 O O . HIS A 1 129 ? 10.234 -17.734 4.773 1 97.12 129 HIS A O 1
ATOM 984 N N . TYR A 1 130 ? 8.852 -17.844 6.477 1 94.5 130 TYR A N 1
ATOM 985 C CA . TYR A 1 130 ? 9.672 -16.969 7.301 1 94.5 130 TYR A CA 1
ATOM 986 C C . TYR A 1 130 ? 10.969 -17.656 7.703 1 94.5 130 TYR A C 1
ATOM 988 O O . TYR A 1 130 ? 12.008 -17 7.84 1 94.5 130 TYR A O 1
ATOM 996 N N . ARG A 1 131 ? 10.852 -18.906 7.871 1 94.69 131 ARG A N 1
ATOM 997 C CA . ARG A 1 131 ? 12.086 -19.656 8.102 1 94.69 131 ARG A CA 1
ATOM 998 C C . ARG A 1 131 ? 13.023 -19.547 6.898 1 94.69 131 ARG A C 1
ATOM 1000 O O . ARG A 1 131 ? 14.227 -19.328 7.059 1 94.69 131 ARG A O 1
ATOM 1007 N N . ASN A 1 132 ? 12.484 -19.75 5.691 1 96.31 132 ASN A N 1
ATOM 1008 C CA . ASN A 1 132 ? 13.281 -19.609 4.477 1 96.31 132 ASN A CA 1
ATOM 1009 C C . ASN A 1 132 ? 13.891 -18.203 4.379 1 96.31 132 ASN A C 1
ATOM 1011 O O . ASN A 1 132 ? 15.039 -18.062 3.961 1 96.31 132 ASN A O 1
ATOM 1015 N N . GLU A 1 133 ? 13.156 -17.219 4.758 1 96.25 133 GLU A N 1
ATOM 1016 C CA . GLU A 1 133 ? 13.648 -15.844 4.727 1 96.25 133 GLU A CA 1
ATOM 1017 C C . GLU A 1 133 ? 14.875 -15.68 5.621 1 96.25 133 GLU A C 1
ATOM 1019 O O . GLU A 1 133 ? 15.922 -15.227 5.164 1 96.25 133 GLU A O 1
ATOM 1024 N N . ARG A 1 134 ? 14.766 -16.094 6.82 1 94.38 134 ARG A N 1
ATOM 1025 C CA . ARG A 1 134 ? 15.797 -15.883 7.832 1 94.38 134 ARG A CA 1
ATOM 1026 C C . ARG A 1 134 ? 17.031 -16.719 7.539 1 94.38 134 ARG A C 1
ATOM 1028 O O . ARG A 1 134 ? 18.156 -16.281 7.75 1 94.38 134 ARG A O 1
ATOM 1035 N N . THR A 1 135 ? 16.734 -17.875 7.051 1 94.12 135 THR A N 1
ATOM 1036 C CA . THR A 1 135 ? 17.828 -18.844 6.91 1 94.12 135 THR A CA 1
ATOM 1037 C C . THR A 1 135 ? 18.594 -18.594 5.613 1 94.12 135 THR A C 1
ATOM 1039 O O . THR A 1 135 ? 19.828 -18.656 5.598 1 94.12 135 THR A O 1
ATOM 1042 N N . TYR A 1 136 ? 17.859 -18.297 4.535 1 95.69 136 TYR A N 1
ATOM 1043 C CA . TYR A 1 136 ? 18.531 -18.312 3.246 1 95.69 136 TYR A CA 1
ATOM 1044 C C . TYR A 1 136 ? 18.406 -16.969 2.551 1 95.69 136 TYR A C 1
ATOM 1046 O O . TYR A 1 136 ? 19.375 -16.469 1.953 1 95.69 136 TYR A O 1
ATOM 1054 N N . LEU A 1 137 ? 17.281 -16.328 2.592 1 98 137 LEU A N 1
ATOM 1055 C CA . LEU A 1 137 ? 17.016 -15.172 1.752 1 98 137 LEU A CA 1
ATOM 1056 C C . LEU A 1 137 ? 17.703 -13.93 2.314 1 98 137 LEU A C 1
ATOM 1058 O O . LEU A 1 137 ? 18.438 -13.242 1.603 1 98 137 LEU A O 1
ATOM 1062 N N . PHE A 1 138 ? 17.516 -13.656 3.615 1 97.19 138 PHE A N 1
ATOM 1063 C CA . PHE A 1 138 ? 18.062 -12.453 4.227 1 97.19 138 PHE A CA 1
ATOM 1064 C C . PHE A 1 138 ? 19.578 -12.445 4.121 1 97.19 138 PHE A C 1
ATOM 1066 O O . PHE A 1 138 ? 20.172 -11.469 3.656 1 97.19 138 PHE A O 1
ATOM 1073 N N . PRO A 1 139 ? 20.203 -13.531 4.461 1 97.25 139 PRO A N 1
ATOM 1074 C CA . PRO A 1 139 ? 21.672 -13.523 4.359 1 97.25 139 PRO A CA 1
ATOM 1075 C C . PRO A 1 139 ? 22.156 -13.289 2.93 1 97.25 139 PRO A C 1
ATOM 1077 O O . PRO A 1 139 ? 23.141 -12.578 2.723 1 97.25 139 PRO A O 1
ATOM 1080 N N . THR A 1 140 ? 21.484 -13.875 1.977 1 98.06 140 THR A N 1
ATOM 1081 C CA . THR A 1 140 ? 21.906 -13.734 0.586 1 98.06 140 THR A CA 1
ATOM 1082 C C . THR A 1 140 ? 21.703 -12.297 0.108 1 98.06 140 THR A C 1
ATOM 1084 O O . THR A 1 140 ? 22.578 -11.734 -0.558 1 98.06 140 THR A O 1
ATOM 1087 N N . ILE A 1 141 ? 20.594 -11.711 0.405 1 98.06 141 ILE A N 1
ATOM 1088 C CA . ILE A 1 141 ? 20.312 -10.328 0.028 1 98.06 141 ILE A CA 1
ATOM 1089 C C . ILE A 1 141 ? 21.328 -9.398 0.678 1 98.06 141 ILE A C 1
ATOM 1091 O O . ILE A 1 141 ? 21.844 -8.477 0.034 1 98.06 141 ILE A O 1
ATOM 1095 N N . ASP A 1 142 ? 21.625 -9.688 1.921 1 97.56 142 ASP A N 1
ATOM 1096 C CA . ASP A 1 142 ? 22.609 -8.906 2.65 1 97.56 142 ASP A CA 1
ATOM 1097 C C . ASP A 1 142 ? 23.969 -8.953 1.958 1 97.56 142 ASP A C 1
ATOM 1099 O O . ASP A 1 142 ? 24.641 -7.922 1.815 1 97.56 142 ASP A O 1
ATOM 1103 N N . TYR A 1 143 ? 24.297 -10.086 1.562 1 97.69 143 TYR A N 1
ATOM 1104 C CA . TYR A 1 143 ? 25.547 -10.266 0.831 1 97.69 143 TYR A CA 1
ATOM 1105 C C . TYR A 1 143 ? 25.562 -9.438 -0.449 1 97.69 143 TYR A C 1
ATOM 1107 O O . TYR A 1 143 ? 26.531 -8.734 -0.733 1 97.69 143 TYR A O 1
ATOM 1115 N N . HIS A 1 144 ? 24.547 -9.492 -1.203 1 97.88 144 HIS A N 1
ATOM 1116 C CA . HIS A 1 144 ? 24.469 -8.773 -2.471 1 97.88 144 HIS A CA 1
ATOM 1117 C C . HIS A 1 144 ? 24.469 -7.262 -2.248 1 97.88 144 HIS A C 1
ATOM 1119 O O . HIS A 1 144 ? 25.016 -6.516 -3.059 1 97.88 144 HIS A O 1
ATOM 1125 N N . TRP A 1 145 ? 23.844 -6.84 -1.205 1 97.5 145 TRP A N 1
ATOM 1126 C CA . TRP A 1 145 ? 23.875 -5.418 -0.882 1 97.5 145 TRP A CA 1
ATOM 1127 C C . TRP A 1 145 ? 25.297 -4.961 -0.59 1 97.5 145 TRP A C 1
ATOM 1129 O O . TRP A 1 145 ? 25.734 -3.924 -1.091 1 97.5 145 TRP A O 1
ATOM 1139 N N . HIS A 1 146 ? 26 -5.703 0.197 1 96.25 146 HIS A N 1
ATOM 1140 C CA . HIS A 1 146 ? 27.375 -5.332 0.531 1 96.25 146 HIS A CA 1
ATOM 1141 C C . HIS A 1 146 ? 28.25 -5.309 -0.711 1 96.25 146 HIS A C 1
ATOM 1143 O O . HIS A 1 146 ? 29.125 -4.441 -0.845 1 96.25 146 HIS A O 1
ATOM 1149 N N . GLN A 1 147 ? 27.953 -6.23 -1.604 1 96.56 147 GLN A N 1
ATOM 1150 C CA . GLN A 1 147 ? 28.672 -6.215 -2.869 1 96.56 147 GLN A CA 1
ATOM 1151 C C . GLN A 1 147 ? 28.359 -4.961 -3.674 1 96.56 147 GLN A C 1
ATOM 1153 O O . GLN A 1 147 ? 29.25 -4.324 -4.227 1 96.56 147 GLN A O 1
ATOM 1158 N N . GLU A 1 148 ? 27.078 -4.684 -3.754 1 96.5 148 GLU A N 1
ATOM 1159 C CA . GLU A 1 148 ? 26.641 -3.486 -4.465 1 96.5 148 GLU A CA 1
ATOM 1160 C C . GLU A 1 148 ? 27.25 -2.227 -3.852 1 96.5 148 GLU A C 1
ATOM 1162 O O . GLU A 1 148 ? 27.672 -1.326 -4.574 1 96.5 148 GLU A O 1
ATOM 1167 N N . GLN A 1 149 ? 27.25 -2.164 -2.574 1 96.75 149 GLN A N 1
ATOM 1168 C CA . GLN A 1 149 ? 27.812 -1.023 -1.86 1 96.75 149 GLN A CA 1
ATOM 1169 C C . GLN A 1 149 ? 29.312 -0.881 -2.139 1 96.75 149 GLN A C 1
ATOM 1171 O O . GLN A 1 149 ? 29.797 0.218 -2.416 1 96.75 149 GLN A O 1
ATOM 1176 N N . GLU A 1 150 ? 29.984 -1.988 -2.092 1 95.81 150 GLU A N 1
ATOM 1177 C CA . GLU A 1 150 ? 31.422 -1.981 -2.359 1 95.81 150 GLU A CA 1
ATOM 1178 C C . GLU A 1 150 ? 31.719 -1.502 -3.777 1 95.81 150 GLU A C 1
ATOM 1180 O O . GLU A 1 150 ? 32.656 -0.724 -3.994 1 95.81 150 GLU A O 1
ATOM 1185 N N . LYS A 1 151 ? 30.938 -1.947 -4.645 1 95.19 151 LYS A N 1
ATOM 1186 C CA . LYS A 1 151 ? 31.109 -1.516 -6.031 1 95.19 151 LYS A CA 1
ATOM 1187 C C . LYS A 1 151 ? 30.875 -0.014 -6.168 1 95.19 151 LYS A C 1
ATOM 1189 O O . LYS A 1 151 ? 31.625 0.672 -6.867 1 95.19 151 LYS A O 1
ATOM 1194 N N . THR A 1 152 ? 29.875 0.449 -5.535 1 94.81 152 THR A N 1
ATOM 1195 C CA . THR A 1 152 ? 29.531 1.867 -5.586 1 94.81 152 THR A CA 1
ATOM 1196 C C . THR A 1 152 ? 30.656 2.709 -4.977 1 94.81 152 THR A C 1
ATOM 1198 O O . THR A 1 152 ? 31.047 3.727 -5.543 1 94.81 152 THR A O 1
ATOM 1201 N N . ILE A 1 153 ? 31.156 2.26 -3.906 1 94.94 153 ILE A N 1
ATOM 1202 C CA . ILE A 1 153 ? 32.219 2.986 -3.203 1 94.94 153 ILE A CA 1
ATOM 1203 C C . ILE A 1 153 ? 33.469 2.988 -4.043 1 94.94 153 ILE A C 1
ATOM 1205 O O . ILE A 1 153 ? 34.188 4.004 -4.125 1 94.94 153 ILE A O 1
ATOM 1209 N N . GLN A 1 154 ? 33.719 1.901 -4.656 1 93.62 154 GLN A N 1
ATOM 1210 C CA . GLN A 1 154 ? 34.906 1.821 -5.531 1 93.62 154 GLN A CA 1
ATOM 1211 C C . GLN A 1 154 ? 34.75 2.781 -6.711 1 93.62 154 GLN A C 1
ATOM 1213 O O . GLN A 1 154 ? 35.75 3.414 -7.117 1 93.62 154 GLN A O 1
ATOM 1218 N N . GLU A 1 155 ? 33.594 2.893 -7.176 1 92.69 155 GLU A N 1
ATOM 1219 C CA . GLU A 1 155 ? 33.312 3.801 -8.289 1 92.69 155 GLU A CA 1
ATOM 1220 C C . GLU A 1 155 ? 33.531 5.254 -7.875 1 92.69 155 GLU A C 1
ATOM 1222 O O . GLU A 1 155 ? 33.938 6.082 -8.695 1 92.69 155 GLU A O 1
ATOM 1227 N N . LEU A 1 156 ? 33.281 5.566 -6.719 1 92.06 156 LEU A N 1
ATOM 1228 C CA . LEU A 1 156 ? 33.469 6.922 -6.219 1 92.06 156 LEU A CA 1
ATOM 1229 C C . LEU A 1 156 ? 34.938 7.258 -6.074 1 92.06 156 LEU A C 1
ATOM 1231 O O . LEU A 1 156 ? 35.344 8.406 -6.297 1 92.06 156 LEU A O 1
ATOM 1235 N N . GLY A 1 157 ? 35.719 6.281 -5.762 1 86.56 157 GLY A N 1
ATOM 1236 C CA . GLY A 1 157 ? 37.156 6.488 -5.629 1 86.56 157 GLY A CA 1
ATOM 1237 C C . GLY A 1 157 ? 37.5 7.48 -4.543 1 86.56 157 GLY A C 1
ATOM 1238 O O . GLY A 1 157 ? 36.938 7.469 -3.461 1 86.56 157 GLY A O 1
ATOM 1239 N N . ASN A 1 158 ? 38.531 8.32 -4.855 1 86.06 158 ASN A N 1
ATOM 1240 C CA . ASN A 1 158 ? 39.031 9.266 -3.861 1 86.06 158 ASN A CA 1
ATOM 1241 C C . ASN A 1 158 ? 38.562 10.688 -4.148 1 86.06 158 ASN A C 1
ATOM 1243 O O . ASN A 1 158 ? 38.969 11.641 -3.486 1 86.06 158 ASN A O 1
ATOM 1247 N N . LYS A 1 159 ? 37.625 10.789 -4.941 1 88.5 159 LYS A N 1
ATOM 1248 C CA . LYS A 1 159 ? 37.094 12.102 -5.281 1 88.5 159 LYS A CA 1
ATOM 1249 C C . LYS A 1 159 ? 36.125 12.594 -4.203 1 88.5 159 LYS A C 1
ATOM 1251 O O . LYS A 1 159 ? 35.438 11.797 -3.559 1 88.5 159 LYS A O 1
ATOM 1256 N N . PRO A 1 160 ? 36.219 13.883 -4.043 1 92.19 160 PRO A N 1
ATOM 1257 C CA . PRO A 1 160 ? 35.219 14.414 -3.117 1 92.19 160 PRO A CA 1
ATOM 1258 C C . PRO A 1 160 ? 33.781 14.156 -3.584 1 92.19 160 PRO A C 1
ATOM 1260 O O . PRO A 1 160 ? 33.469 14.312 -4.77 1 92.19 160 PRO A O 1
ATOM 1263 N N . VAL A 1 161 ? 33.062 13.719 -2.625 1 94.25 161 VAL A N 1
ATOM 1264 C CA . VAL A 1 161 ? 31.719 13.297 -3.01 1 94.25 161 VAL A CA 1
ATOM 1265 C C . VAL A 1 161 ? 30.688 14.188 -2.324 1 94.25 161 VAL A C 1
ATOM 1267 O O . VAL A 1 161 ? 30.922 14.703 -1.227 1 94.25 161 VAL A O 1
ATOM 1270 N N . CYS A 1 162 ? 29.578 14.422 -3.02 1 93.81 162 CYS A N 1
ATOM 1271 C CA . CYS A 1 162 ? 28.406 15.117 -2.492 1 93.81 162 CYS A CA 1
ATOM 1272 C C . CYS A 1 162 ? 27.266 14.141 -2.23 1 93.81 162 CYS A C 1
ATOM 1274 O O . CYS A 1 162 ? 26.859 13.406 -3.131 1 93.81 162 CYS A O 1
ATOM 1276 N N . LEU A 1 163 ? 26.844 14.156 -0.995 1 94.56 163 LEU A N 1
ATOM 1277 C CA . LEU A 1 163 ? 25.781 13.227 -0.607 1 94.56 163 LEU A CA 1
ATOM 1278 C C . LEU A 1 163 ? 24.5 13.984 -0.296 1 94.56 163 LEU A C 1
ATOM 1280 O O . LEU A 1 163 ? 24.531 15.102 0.224 1 94.56 163 LEU A O 1
ATOM 1284 N N . SER A 1 164 ? 23.453 13.391 -0.7 1 93.31 164 SER A N 1
ATOM 1285 C CA . SER A 1 164 ? 22.125 13.805 -0.235 1 93.31 164 SER A CA 1
ATOM 1286 C C . SER A 1 164 ? 21.516 12.75 0.673 1 93.31 164 SER A C 1
ATOM 1288 O O . SER A 1 164 ? 21.703 11.547 0.467 1 93.31 164 SER A O 1
ATOM 1290 N N . SER A 1 165 ? 20.891 13.18 1.736 1 90.56 165 SER A N 1
ATOM 1291 C CA . SER A 1 165 ? 20.328 12.227 2.682 1 90.56 165 SER A CA 1
ATOM 1292 C C . SER A 1 165 ? 18.859 12.539 2.982 1 90.56 165 SER A C 1
ATOM 1294 O O . SER A 1 165 ? 18.438 13.695 2.889 1 90.56 165 SER A O 1
ATOM 1296 N N . VAL A 1 166 ? 18.125 11.469 3.258 1 82.94 166 VAL A N 1
ATOM 1297 C CA . VAL A 1 166 ? 16.719 11.672 3.59 1 82.94 166 VAL A CA 1
ATOM 1298 C C . VAL A 1 166 ? 16.266 10.602 4.574 1 82.94 166 VAL A C 1
ATOM 1300 O O . VAL A 1 166 ? 16.672 9.445 4.48 1 82.94 166 VAL A O 1
ATOM 1303 N N . ARG A 1 167 ? 15.438 11.094 5.414 1 88.06 167 ARG A N 1
ATOM 1304 C CA . ARG A 1 167 ? 14.781 10.188 6.348 1 88.06 167 ARG A CA 1
ATOM 1305 C C . ARG A 1 167 ? 13.453 9.68 5.781 1 88.06 167 ARG A C 1
ATOM 1307 O O . ARG A 1 167 ? 12.711 10.438 5.16 1 88.06 167 ARG A O 1
ATOM 1314 N N . GLN A 1 168 ? 13.211 8.414 6.02 1 86.44 168 GLN A N 1
ATOM 1315 C CA . GLN A 1 168 ? 11.914 7.844 5.668 1 86.44 168 GLN A CA 1
ATOM 1316 C C . GLN A 1 168 ? 11.32 7.062 6.836 1 86.44 168 GLN A C 1
ATOM 1318 O O . GLN A 1 168 ? 12.023 6.293 7.496 1 86.44 168 GLN A O 1
ATOM 1323 N N . ASN A 1 169 ? 10.086 7.344 7.039 1 81.81 169 ASN A N 1
ATOM 1324 C CA . ASN A 1 169 ? 9.359 6.555 8.023 1 81.81 169 ASN A CA 1
ATOM 1325 C C . ASN A 1 169 ? 8.664 5.355 7.383 1 81.81 169 ASN A C 1
ATOM 1327 O O . ASN A 1 169 ? 8.328 5.391 6.199 1 81.81 169 ASN A O 1
ATOM 1331 N N . ASP A 1 170 ? 8.5 4.324 8.156 1 75.06 170 ASP A N 1
ATOM 1332 C CA . ASP A 1 170 ? 7.93 3.094 7.625 1 75.06 170 ASP A CA 1
ATOM 1333 C C . ASP A 1 170 ? 6.402 3.16 7.602 1 75.06 170 ASP A C 1
ATOM 1335 O O . ASP A 1 170 ? 5.75 2.328 6.969 1 75.06 170 ASP A O 1
ATOM 1339 N N . SER A 1 171 ? 5.785 3.988 8.32 1 68.38 171 SER A N 1
ATOM 1340 C CA . SER A 1 171 ? 4.328 4 8.391 1 68.38 171 SER A CA 1
ATOM 1341 C C . SER A 1 171 ? 3.77 5.379 8.055 1 68.38 171 SER A C 1
ATOM 1343 O O . SER A 1 171 ? 4.516 6.359 7.992 1 68.38 171 SER A O 1
ATOM 1345 N N . LEU A 1 172 ? 2.389 5.082 7.688 1 59.75 172 LEU A N 1
ATOM 1346 C CA . LEU A 1 172 ? 1.653 6.316 7.441 1 59.75 172 LEU A CA 1
ATOM 1347 C C . LEU A 1 172 ? 1.249 6.98 8.758 1 59.75 172 LEU A C 1
ATOM 1349 O O . LEU A 1 172 ? 0.9 6.293 9.719 1 59.75 172 LEU A O 1
ATOM 1353 N N . GLY A 1 173 ? 1.704 8.125 9.078 1 55.5 173 GLY A N 1
ATOM 1354 C CA . GLY A 1 173 ? 1.21 8.836 10.242 1 55.5 173 GLY A CA 1
ATOM 1355 C C . GLY A 1 173 ? 2.229 8.922 11.359 1 55.5 173 GLY A C 1
ATOM 1356 O O . GLY A 1 173 ? 3.436 8.906 11.117 1 55.5 173 GLY A O 1
ATOM 1357 N N . PHE A 1 174 ? 1.77 8.953 12.586 1 56.28 174 PHE A N 1
ATOM 1358 C CA . PHE A 1 174 ? 2.598 9.273 13.742 1 56.28 174 PHE A CA 1
ATOM 1359 C C . PHE A 1 174 ? 3.164 8.008 14.375 1 56.28 174 PHE A C 1
ATOM 1361 O O . PHE A 1 174 ? 4.035 8.078 15.242 1 56.28 174 PHE A O 1
ATOM 1368 N N . ASN A 1 175 ? 2.795 6.828 13.773 1 58.53 175 ASN A N 1
ATOM 1369 C CA . ASN A 1 175 ? 3.252 5.617 14.445 1 58.53 175 ASN A CA 1
ATOM 1370 C C . ASN A 1 175 ? 4.348 4.91 13.656 1 58.53 175 ASN A C 1
ATOM 1372 O O . ASN A 1 175 ? 4.176 3.762 13.242 1 58.53 175 ASN A O 1
ATOM 1376 N N . THR A 1 176 ? 5.512 5.555 13.688 1 74.38 176 THR A N 1
ATOM 1377 C CA . THR A 1 176 ? 6.637 4.996 12.945 1 74.38 176 THR A CA 1
ATOM 1378 C C . THR A 1 176 ? 7.383 3.967 13.789 1 74.38 176 THR A C 1
ATOM 1380 O O . THR A 1 176 ? 7.656 4.199 14.969 1 74.38 176 THR A O 1
ATOM 1383 N N . THR A 1 177 ? 7.582 2.744 13.289 1 76.62 177 THR A N 1
ATOM 1384 C CA . THR A 1 177 ? 8.328 1.684 13.961 1 76.62 177 THR A CA 1
ATOM 1385 C C . THR A 1 177 ? 9.82 1.799 13.656 1 76.62 177 THR A C 1
ATOM 1387 O O . THR A 1 177 ? 10.656 1.475 14.5 1 76.62 177 THR A O 1
ATOM 1390 N N . TYR A 1 178 ? 10.102 2.23 12.484 1 87 178 TYR A N 1
ATOM 1391 C CA . TYR A 1 178 ? 11.492 2.281 12.062 1 87 178 TYR A CA 1
ATOM 1392 C C . TYR A 1 178 ? 11.844 3.652 11.492 1 87 178 TYR A C 1
ATOM 1394 O O . TYR A 1 178 ? 11.031 4.262 10.789 1 87 178 TYR A O 1
ATOM 1402 N N . CYS A 1 179 ? 12.961 4.059 11.867 1 89.5 179 CYS A N 1
ATOM 1403 C CA . CYS A 1 179 ? 13.586 5.215 11.234 1 89.5 179 CYS A CA 1
ATOM 1404 C C . CYS A 1 179 ? 14.648 4.773 10.227 1 89.5 179 CYS A C 1
ATOM 1406 O O . CYS A 1 179 ? 15.602 4.082 10.586 1 89.5 179 CYS A O 1
ATOM 1408 N N . ILE A 1 180 ? 14.438 5.121 8.992 1 92.25 180 ILE A N 1
ATOM 1409 C CA . ILE A 1 180 ? 15.375 4.742 7.941 1 92.25 180 ILE A CA 1
ATOM 1410 C C . ILE A 1 180 ? 16.047 5.992 7.379 1 92.25 180 ILE A C 1
ATOM 1412 O O . ILE A 1 180 ? 15.375 6.953 7.008 1 92.25 180 ILE A O 1
ATOM 1416 N N . TYR A 1 181 ? 17.312 5.984 7.367 1 92.94 181 TYR A N 1
ATOM 1417 C CA . TYR A 1 181 ? 18.078 7.082 6.793 1 92.94 181 TYR A CA 1
ATOM 1418 C C . TYR A 1 181 ? 18.953 6.598 5.645 1 92.94 181 TYR A C 1
ATOM 1420 O O . TYR A 1 181 ? 19.734 5.66 5.805 1 92.94 181 TYR A O 1
ATOM 1428 N N . SER A 1 182 ? 18.812 7.207 4.492 1 94.69 182 SER A N 1
ATOM 1429 C CA . SER A 1 182 ? 19.547 6.785 3.305 1 94.69 182 SER A CA 1
ATOM 1430 C C . SER A 1 182 ? 20.391 7.922 2.74 1 94.69 182 SER A C 1
ATOM 1432 O O . SER A 1 182 ? 20.016 9.086 2.828 1 94.69 182 SER A O 1
ATOM 1434 N N . PHE A 1 183 ? 21.531 7.598 2.166 1 95.69 183 PHE A N 1
ATOM 1435 C CA . PHE A 1 183 ? 22.422 8.547 1.502 1 95.69 183 PHE A CA 1
ATOM 1436 C C . PHE A 1 183 ? 22.547 8.219 0.019 1 95.69 183 PHE A C 1
ATOM 1438 O O . PHE A 1 183 ? 22.797 7.074 -0.351 1 95.69 183 PHE A O 1
ATOM 1445 N N . ILE A 1 184 ? 22.359 9.211 -0.776 1 94.75 184 ILE A N 1
ATOM 1446 C CA . ILE A 1 184 ? 22.5 9.102 -2.225 1 94.75 184 ILE A CA 1
ATOM 1447 C C . ILE A 1 184 ? 23.625 10.023 -2.701 1 94.75 184 ILE A C 1
ATOM 1449 O O . ILE A 1 184 ? 23.766 11.148 -2.211 1 94.75 184 ILE A O 1
ATOM 1453 N N . GLU A 1 185 ? 24.422 9.484 -3.529 1 93.69 185 GLU A N 1
ATOM 1454 C CA . GLU A 1 185 ? 25.484 10.305 -4.105 1 93.69 185 GLU A CA 1
ATOM 1455 C C . GLU A 1 185 ? 24.984 11.094 -5.305 1 93.69 185 GLU A C 1
ATOM 1457 O O . GLU A 1 185 ? 24.297 10.555 -6.172 1 93.69 185 GLU A O 1
ATOM 1462 N N . SER A 1 186 ? 25.297 12.289 -5.43 1 88 186 SER A N 1
ATOM 1463 C CA . SER A 1 186 ? 24.688 13.266 -6.328 1 88 186 SER A CA 1
ATOM 1464 C C . SER A 1 186 ? 25.047 12.977 -7.781 1 88 186 SER A C 1
ATOM 1466 O O . SER A 1 186 ? 24.203 13.148 -8.68 1 88 186 SER A O 1
ATOM 1468 N N . SER A 1 187 ? 26.188 12.578 -8.086 1 84.75 187 SER A N 1
ATOM 1469 C CA . SER A 1 187 ? 26.625 12.398 -9.469 1 84.75 187 SER A CA 1
ATOM 1470 C C . SER A 1 187 ? 26.172 11.055 -10.023 1 84.75 187 SER A C 1
ATOM 1472 O O . SER A 1 187 ? 25.625 10.992 -11.125 1 84.75 187 SER A O 1
ATOM 1474 N N . THR A 1 188 ? 26.422 10.062 -9.227 1 88.81 188 THR A N 1
ATOM 1475 C CA . THR A 1 188 ? 26.094 8.719 -9.695 1 88.81 188 THR A CA 1
ATOM 1476 C C . THR A 1 188 ? 24.609 8.43 -9.492 1 88.81 188 THR A C 1
ATOM 1478 O O . THR A 1 188 ? 24.047 7.531 -10.125 1 88.81 188 THR A O 1
ATOM 1481 N N . LYS A 1 189 ? 23.984 9.141 -8.539 1 90.56 189 LYS A N 1
ATOM 1482 C CA . LYS A 1 189 ? 22.578 8.977 -8.164 1 90.56 189 LYS A CA 1
ATOM 1483 C C . LYS A 1 189 ? 22.328 7.621 -7.508 1 90.56 189 LYS A C 1
ATOM 1485 O O . LYS A 1 189 ? 21.203 7.137 -7.469 1 90.56 189 LYS A O 1
ATOM 1490 N N . LYS A 1 190 ? 23.438 7.016 -7.059 1 93.81 190 LYS A N 1
ATOM 1491 C CA . LYS A 1 190 ? 23.328 5.707 -6.426 1 93.81 190 LYS A CA 1
ATOM 1492 C C . LYS A 1 190 ? 23.219 5.84 -4.906 1 93.81 190 LYS A C 1
ATOM 1494 O O . LYS A 1 190 ? 23.797 6.75 -4.312 1 93.81 190 LYS A O 1
ATOM 1499 N N . ILE A 1 191 ? 22.484 4.926 -4.34 1 96.19 191 ILE A N 1
ATOM 1500 C CA . ILE A 1 191 ? 22.453 4.801 -2.885 1 96.19 191 ILE A CA 1
ATOM 1501 C C . ILE A 1 191 ? 23.781 4.238 -2.387 1 96.19 191 ILE A C 1
ATOM 1503 O O . ILE A 1 191 ? 24.219 3.176 -2.83 1 96.19 191 ILE A O 1
ATOM 1507 N N . VAL A 1 192 ? 24.344 4.91 -1.475 1 96.25 192 VAL A N 1
ATOM 1508 C CA . VAL A 1 192 ? 25.656 4.504 -0.985 1 96.25 192 VAL A CA 1
ATOM 1509 C C . VAL A 1 192 ? 25.5 3.768 0.344 1 96.25 192 VAL A C 1
ATOM 1511 O O . VAL A 1 192 ? 26.25 2.818 0.62 1 96.25 192 VAL A O 1
ATOM 1514 N N . SER A 1 193 ? 24.609 4.254 1.133 1 96.44 193 SER A N 1
ATOM 1515 C CA . SER A 1 193 ? 24.422 3.66 2.453 1 96.44 193 SER A CA 1
ATOM 1516 C C . SER A 1 193 ? 23.047 3.969 3.006 1 96.44 193 SER A C 1
ATOM 1518 O O . SER A 1 193 ? 22.391 4.926 2.572 1 96.44 193 SER A O 1
ATOM 1520 N N . PHE A 1 194 ? 22.641 3.113 3.871 1 96.56 194 PHE A N 1
ATOM 1521 C CA . PHE A 1 194 ? 21.453 3.396 4.668 1 96.56 194 PHE A CA 1
ATOM 1522 C C . PHE A 1 194 ? 21.531 2.709 6.027 1 96.56 194 PHE A C 1
ATOM 1524 O O . PHE A 1 194 ? 22.344 1.807 6.223 1 96.56 194 PHE A O 1
ATOM 1531 N N . SER A 1 195 ? 20.734 3.221 6.934 1 95.25 195 SER A N 1
ATOM 1532 C CA . SER A 1 195 ? 20.625 2.619 8.258 1 95.25 195 SER A CA 1
ATOM 1533 C C . SER A 1 195 ? 19.172 2.604 8.734 1 95.25 195 SER A C 1
ATOM 1535 O O . SER A 1 195 ? 18.375 3.445 8.32 1 95.25 195 SER A O 1
ATOM 1537 N N . ILE A 1 196 ? 18.891 1.58 9.508 1 93.06 196 ILE A N 1
ATOM 1538 C CA . ILE A 1 196 ? 17.547 1.412 10.062 1 93.06 196 ILE A CA 1
ATOM 1539 C C . ILE A 1 196 ? 17.641 1.217 11.57 1 93.06 196 ILE A C 1
ATOM 1541 O O . ILE A 1 196 ? 18.391 0.376 12.055 1 93.06 196 ILE A O 1
ATOM 1545 N N . ASP A 1 197 ? 16.828 2.031 12.234 1 89 197 ASP A N 1
ATOM 1546 C CA . ASP A 1 197 ? 16.734 1.866 13.68 1 89 197 ASP A CA 1
ATOM 1547 C C . ASP A 1 197 ? 15.281 1.782 14.133 1 89 197 ASP A C 1
ATOM 1549 O O . ASP A 1 197 ? 14.406 2.43 13.555 1 89 197 ASP A O 1
ATOM 1553 N N . GLN A 1 198 ? 15.094 0.974 15.18 1 83.94 198 GLN A N 1
ATOM 1554 C CA . GLN A 1 198 ? 13.766 0.872 15.766 1 83.94 198 GLN A CA 1
ATOM 1555 C C . GLN A 1 198 ? 13.477 2.047 16.688 1 83.94 198 GLN A C 1
ATOM 1557 O O . GLN A 1 198 ? 14.336 2.443 17.484 1 83.94 198 GLN A O 1
ATOM 1562 N N . VAL A 1 199 ? 12.25 2.596 16.484 1 77.19 199 VAL A N 1
ATOM 1563 C CA . VAL A 1 199 ? 11.836 3.727 17.312 1 77.19 199 VAL A CA 1
ATOM 1564 C C . VAL A 1 199 ? 11.32 3.225 18.656 1 77.19 199 VAL A C 1
ATOM 1566 O O . VAL A 1 199 ? 10.508 2.297 18.703 1 77.19 199 VAL A O 1
ATOM 1569 N N . SER A 1 200 ? 12.125 3.35 19.844 1 62.88 200 SER A N 1
ATOM 1570 C CA . SER A 1 200 ? 11.695 2.91 21.172 1 62.88 200 SER A CA 1
ATOM 1571 C C . SER A 1 200 ? 10.586 3.805 21.719 1 62.88 200 SER A C 1
ATOM 1573 O O . SER A 1 200 ? 10.602 5.02 21.516 1 62.88 200 SER A O 1
ATOM 1575 N N . LYS A 1 201 ? 9.414 3.211 21.953 1 52.28 201 LYS A N 1
ATOM 1576 C CA . LYS A 1 201 ? 8.266 3.916 22.531 1 52.28 201 LYS A CA 1
ATOM 1577 C C . LYS A 1 201 ? 8.641 4.598 23.844 1 52.28 201 LYS A C 1
ATOM 1579 O O . LYS A 1 201 ? 7.945 5.512 24.281 1 52.28 201 LYS A O 1
ATOM 1584 N N . LYS A 1 202 ? 9.43 3.738 24.781 1 47.09 202 LYS A N 1
ATOM 1585 C CA . LYS A 1 202 ? 9.594 4.266 26.141 1 47.09 202 LYS A CA 1
ATOM 1586 C C . LYS A 1 202 ? 9.945 5.75 26.109 1 47.09 202 LYS A C 1
ATOM 1588 O O . LYS A 1 202 ? 9.617 6.492 27.047 1 47.09 202 LYS A O 1
ATOM 1593 N N . CYS A 1 203 ? 11.141 5.941 25.703 1 40.59 203 CYS A N 1
ATOM 1594 C CA . CYS A 1 203 ? 11.648 7.293 25.922 1 40.59 203 CYS A CA 1
ATOM 1595 C C . CYS A 1 203 ? 10.922 8.297 25.031 1 40.59 203 CYS A C 1
ATOM 1597 O O . CYS A 1 203 ? 10.492 7.961 23.938 1 40.59 203 CYS A O 1
ATOM 1599 N N . ASN A 1 204 ? 10.477 9.328 25.578 1 40.88 204 ASN A N 1
ATOM 1600 C CA . ASN A 1 204 ? 10.055 10.531 24.875 1 40.88 204 ASN A CA 1
ATOM 1601 C C . ASN A 1 204 ? 10.438 10.484 23.406 1 40.88 204 ASN A C 1
ATOM 1603 O O . ASN A 1 204 ? 11.25 9.656 22.984 1 40.88 204 ASN A O 1
ATOM 1607 N N . SER A 1 205 ? 10.211 11.641 22.656 1 44.41 205 SER A N 1
ATOM 1608 C CA . SER A 1 205 ? 10.203 12.203 21.312 1 44.41 205 SER A CA 1
ATOM 1609 C C . SER A 1 205 ? 11.453 11.805 20.547 1 44.41 205 SER A C 1
ATOM 1611 O O . SER A 1 205 ? 11.727 12.352 19.469 1 44.41 205 SER A O 1
ATOM 1613 N N . VAL A 1 206 ? 12.398 11.141 21.156 1 52.12 206 VAL A N 1
ATOM 1614 C CA . VAL A 1 206 ? 13.578 11.406 20.344 1 52.12 206 VAL A CA 1
ATOM 1615 C C . VAL A 1 206 ? 13.656 10.398 19.188 1 52.12 206 VAL A C 1
ATOM 1617 O O . VAL A 1 206 ? 13.844 9.203 19.422 1 52.12 206 VAL A O 1
ATOM 1620 N N . PHE A 1 207 ? 12.93 10.688 18.156 1 62.88 207 PHE A N 1
ATOM 1621 C CA . PHE A 1 207 ? 13.156 10.07 16.844 1 62.88 207 PHE A CA 1
ATOM 1622 C C . PHE A 1 207 ? 14.641 9.836 16.609 1 62.88 207 PHE A C 1
ATOM 1624 O O . PHE A 1 207 ? 15.453 10.758 16.75 1 62.88 207 PHE A O 1
ATOM 1631 N N . PRO A 1 208 ? 15.023 8.422 16.703 1 79.81 208 PRO A N 1
ATOM 1632 C CA . PRO A 1 208 ? 16.453 8.117 16.578 1 79.81 208 PRO A CA 1
ATOM 1633 C C . PRO A 1 208 ? 17.047 8.641 15.273 1 79.81 208 PRO A C 1
ATOM 1635 O O . PRO A 1 208 ? 17.859 7.957 14.648 1 79.81 208 PRO A O 1
ATOM 1638 N N . GLU A 1 209 ? 16.594 9.75 14.93 1 86.19 209 GLU A N 1
ATOM 1639 C CA . GLU A 1 209 ? 17.031 10.305 13.656 1 86.19 209 GLU A CA 1
ATOM 1640 C C . GLU A 1 209 ? 18.531 10.602 13.664 1 86.19 209 GLU A C 1
ATOM 1642 O O . GLU A 1 209 ? 19.234 10.273 12.711 1 86.19 209 GLU A O 1
ATOM 1647 N N . LYS A 1 210 ? 19.031 11.07 14.789 1 90.31 210 LYS A N 1
ATOM 1648 C CA . LYS A 1 210 ? 20.438 11.453 14.875 1 90.31 210 LYS A CA 1
ATOM 1649 C C . LYS A 1 210 ? 21.344 10.227 14.797 1 90.31 210 LYS A C 1
ATOM 1651 O O . LYS A 1 210 ? 22.297 10.211 14.023 1 90.31 210 LYS A O 1
ATOM 1656 N N . GLU A 1 211 ? 20.938 9.273 15.57 1 90.31 211 GLU A N 1
ATOM 1657 C CA . GLU A 1 211 ? 21.75 8.07 15.617 1 90.31 211 GLU A CA 1
ATOM 1658 C C . GLU A 1 211 ? 21.719 7.332 14.281 1 90.31 211 GLU A C 1
ATOM 1660 O O . GLU A 1 211 ? 22.75 6.836 13.812 1 90.31 211 GLU A O 1
ATOM 1665 N N . THR A 1 212 ? 20.578 7.316 13.75 1 92.88 212 THR A N 1
ATOM 1666 C CA . THR A 1 212 ? 20.422 6.621 12.477 1 92.88 212 THR A CA 1
ATOM 1667 C C . THR A 1 212 ? 21.219 7.316 11.383 1 92.88 212 THR A C 1
ATOM 1669 O O . THR A 1 212 ? 21.828 6.66 10.531 1 92.88 212 THR A O 1
ATOM 1672 N N . PHE A 1 213 ? 21.219 8.602 11.43 1 95.38 213 PHE A N 1
ATOM 1673 C CA . PHE A 1 213 ? 22 9.422 10.508 1 95.38 213 PHE A CA 1
ATOM 1674 C C . PHE A 1 213 ? 23.484 9.141 10.656 1 95.38 213 PHE A C 1
ATOM 1676 O O . PHE A 1 213 ? 24.172 8.883 9.664 1 95.38 213 PHE A O 1
ATOM 1683 N N . LYS A 1 214 ? 23.922 9.125 11.852 1 95.75 214 LYS A N 1
ATOM 1684 C CA . LYS A 1 214 ? 25.344 8.922 12.133 1 95.75 214 LYS A CA 1
ATOM 1685 C C . LYS A 1 214 ? 25.797 7.535 11.688 1 95.75 214 LYS A C 1
ATOM 1687 O O . LYS A 1 214 ? 26.859 7.391 11.078 1 95.75 214 LYS A O 1
ATOM 1692 N N . LYS A 1 215 ? 25.016 6.613 11.961 1 94.94 215 LYS A N 1
ATOM 1693 C CA . LYS A 1 215 ? 25.359 5.238 11.609 1 94.94 215 LYS A CA 1
ATOM 1694 C C . LYS A 1 215 ? 25.531 5.09 10.094 1 94.94 215 LYS A C 1
ATOM 1696 O O . LYS A 1 215 ? 26.516 4.508 9.625 1 94.94 215 LYS A O 1
ATOM 1701 N N . ALA A 1 216 ? 24.547 5.652 9.383 1 96.25 216 ALA A N 1
ATOM 1702 C CA . ALA A 1 216 ? 24.594 5.547 7.93 1 96.25 216 ALA A CA 1
ATOM 1703 C C . ALA A 1 216 ? 25.797 6.281 7.355 1 96.25 216 ALA A C 1
ATOM 1705 O O . ALA A 1 216 ? 26.453 5.789 6.434 1 96.25 216 ALA A O 1
ATOM 1706 N N . LEU A 1 217 ? 26.094 7.418 7.887 1 96.38 217 LEU A N 1
ATOM 1707 C CA . LEU A 1 217 ? 27.203 8.219 7.402 1 96.38 217 LEU A CA 1
ATOM 1708 C C . LEU A 1 217 ? 28.531 7.574 7.785 1 96.38 217 LEU A C 1
ATOM 1710 O O . LEU A 1 217 ? 29.484 7.578 6.992 1 96.38 217 LEU A O 1
ATOM 1714 N N . ASN A 1 218 ? 28.625 7.027 8.938 1 95.38 218 ASN A N 1
ATOM 1715 C CA . ASN A 1 218 ? 29.875 6.434 9.414 1 95.38 218 ASN A CA 1
ATOM 1716 C C . ASN A 1 218 ? 30.266 5.219 8.578 1 95.38 218 ASN A C 1
ATOM 1718 O O . ASN A 1 218 ? 31.453 4.957 8.383 1 95.38 218 ASN A O 1
ATOM 1722 N N . VAL A 1 219 ? 29.312 4.555 8.133 1 94.56 219 VAL A N 1
ATOM 1723 C CA . VAL A 1 219 ? 29.609 3.436 7.238 1 94.56 219 VAL A CA 1
ATOM 1724 C C . VAL A 1 219 ? 30.359 3.938 6.012 1 94.56 219 VAL A C 1
ATOM 1726 O O . VAL A 1 219 ? 31.328 3.303 5.559 1 94.56 219 VAL A O 1
ATOM 1729 N N . ILE A 1 220 ? 29.953 5.043 5.484 1 94.88 220 ILE A N 1
ATOM 1730 C CA . ILE A 1 220 ? 30.578 5.637 4.301 1 94.88 220 ILE A CA 1
ATOM 1731 C C . ILE A 1 220 ? 31.984 6.121 4.641 1 94.88 220 ILE A C 1
ATOM 1733 O O . ILE A 1 220 ? 32.938 5.828 3.916 1 94.88 220 ILE A O 1
ATOM 1737 N N . LYS A 1 221 ? 32.094 6.738 5.707 1 93.94 221 LYS A N 1
ATOM 1738 C CA . LYS A 1 221 ? 33.375 7.312 6.125 1 93.94 221 LYS A CA 1
ATOM 1739 C C . LYS A 1 221 ? 34.375 6.219 6.461 1 93.94 221 LYS A C 1
ATOM 1741 O O . LYS A 1 221 ? 35.562 6.328 6.117 1 93.94 221 LYS A O 1
ATOM 1746 N N . ASP A 1 222 ? 33.906 5.223 7.109 1 94 222 ASP A N 1
ATOM 1747 C CA . ASP A 1 222 ? 34.781 4.117 7.504 1 94 222 ASP A CA 1
ATOM 1748 C C . ASP A 1 222 ? 35.344 3.396 6.281 1 94 222 ASP A C 1
ATOM 1750 O O . ASP A 1 222 ? 36.406 2.791 6.352 1 94 222 ASP A O 1
ATOM 1754 N N . LYS A 1 223 ? 34.656 3.535 5.246 1 93.69 223 LYS A N 1
ATOM 1755 C CA . LYS A 1 223 ? 35.094 2.881 4.023 1 93.69 223 LYS A CA 1
ATOM 1756 C C . LYS A 1 223 ? 36.031 3.795 3.219 1 93.69 223 LYS A C 1
ATOM 1758 O O . LYS A 1 223 ? 36.438 3.459 2.1 1 93.69 223 LYS A O 1
ATOM 1763 N N . GLY A 1 224 ? 36.219 4.969 3.721 1 91.38 224 GLY A N 1
ATOM 1764 C CA . GLY A 1 224 ? 37.281 5.832 3.168 1 91.38 224 GLY A CA 1
ATOM 1765 C C . GLY A 1 224 ? 36.75 6.812 2.141 1 91.38 224 GLY A C 1
ATOM 1766 O O . GLY A 1 224 ? 37.5 7.406 1.386 1 91.38 224 GLY A O 1
ATOM 1767 N N . VAL A 1 225 ? 35.5 6.996 2.049 1 94.69 225 VAL A N 1
ATOM 1768 C CA . VAL A 1 225 ? 34.906 7.938 1.093 1 94.69 225 VAL A CA 1
ATOM 1769 C C . VAL A 1 225 ? 35.125 9.367 1.579 1 94.69 225 VAL A C 1
ATOM 1771 O O . VAL A 1 225 ? 34.906 9.672 2.752 1 94.69 225 VAL A O 1
ATOM 1774 N N . ASN A 1 226 ? 35.594 10.211 0.674 1 94.44 226 ASN A N 1
ATOM 1775 C CA . ASN A 1 226 ? 35.812 11.617 0.988 1 94.44 226 ASN A CA 1
ATOM 1776 C C . ASN A 1 226 ? 34.531 12.445 0.802 1 94.44 226 ASN A C 1
ATOM 1778 O O . ASN A 1 226 ? 34.281 12.93 -0.295 1 94.44 226 ASN A O 1
ATOM 1782 N N . VAL A 1 227 ? 33.875 12.641 1.883 1 96 227 VAL A N 1
ATOM 1783 C CA . VAL A 1 227 ? 32.625 13.375 1.826 1 96 227 VAL A CA 1
ATOM 1784 C C . VAL A 1 227 ? 32.875 14.867 1.995 1 96 227 VAL A C 1
ATOM 1786 O O . VAL A 1 227 ? 33.344 15.312 3.055 1 96 227 VAL A O 1
ATOM 1789 N N . GLN A 1 228 ? 32.5 15.555 0.965 1 95.19 228 GLN A N 1
ATOM 1790 C CA . GLN A 1 228 ? 32.75 17 0.966 1 95.19 228 GLN A CA 1
ATOM 1791 C C . GLN A 1 228 ? 31.516 17.766 1.4 1 95.19 228 GLN A C 1
ATOM 1793 O O . GLN A 1 228 ? 31.625 18.781 2.102 1 95.19 228 GLN A O 1
ATOM 1798 N N . LEU A 1 229 ? 30.438 17.281 0.945 1 95.94 229 LEU A N 1
ATOM 1799 C CA . LEU A 1 229 ? 29.188 18 1.139 1 95.94 229 LEU A CA 1
ATOM 1800 C C . LEU A 1 229 ? 28.047 17.031 1.419 1 95.94 229 LEU A C 1
ATOM 1802 O O . LEU A 1 229 ? 27.969 15.961 0.816 1 95.94 229 LEU A O 1
ATOM 1806 N N . ILE A 1 230 ? 27.188 17.453 2.395 1 95.94 230 ILE A N 1
ATOM 1807 C CA . ILE A 1 230 ? 25.969 16.688 2.672 1 95.94 230 ILE A CA 1
ATOM 1808 C C . ILE A 1 230 ? 24.75 17.625 2.578 1 95.94 230 ILE A C 1
ATOM 1810 O O . ILE A 1 230 ? 24.75 18.703 3.17 1 95.94 230 ILE A O 1
ATOM 1814 N N . CYS A 1 231 ? 23.844 17.188 1.791 1 94.94 231 CYS A N 1
ATOM 1815 C CA . CYS A 1 231 ? 22.578 17.906 1.673 1 94.94 231 CYS A CA 1
ATOM 1816 C C . CYS A 1 231 ? 21.484 17.203 2.469 1 94.94 231 CYS A C 1
ATOM 1818 O O . CYS A 1 231 ? 21.266 16 2.312 1 94.94 231 CYS A O 1
ATOM 1820 N N . THR A 1 232 ? 20.828 17.875 3.398 1 92.62 232 THR A N 1
ATOM 1821 C CA . THR A 1 232 ? 19.766 17.297 4.223 1 92.62 232 THR A CA 1
ATOM 1822 C C . THR A 1 232 ? 18.531 18.188 4.18 1 92.62 232 THR A C 1
ATOM 1824 O O . THR A 1 232 ? 18.531 19.25 3.557 1 92.62 232 THR A O 1
ATOM 1827 N N . GLU A 1 233 ? 17.547 17.641 4.789 1 88 233 GLU A N 1
ATOM 1828 C CA . GLU A 1 233 ? 16.422 18.516 5.098 1 88 233 GLU A CA 1
ATOM 1829 C C . GLU A 1 233 ? 16.734 19.422 6.281 1 88 233 GLU A C 1
ATOM 1831 O O . GLU A 1 233 ? 17.812 19.328 6.875 1 88 233 GLU A O 1
ATOM 1836 N N . ARG A 1 234 ? 15.906 20.281 6.648 1 89.12 234 ARG A N 1
ATOM 1837 C CA . ARG A 1 234 ? 16.188 21.328 7.629 1 89.12 234 ARG A CA 1
ATOM 1838 C C . ARG A 1 234 ? 15.812 20.875 9.039 1 89.12 234 ARG A C 1
ATOM 1840 O O . ARG A 1 234 ? 15.203 21.625 9.797 1 89.12 234 ARG A O 1
ATOM 1847 N N . HIS A 1 235 ? 16.188 19.641 9.352 1 87.88 235 HIS A N 1
ATOM 1848 C CA . HIS A 1 235 ? 15.891 19.141 10.688 1 87.88 235 HIS A CA 1
ATOM 1849 C C . HIS A 1 235 ? 16.906 19.672 11.703 1 87.88 235 HIS A C 1
ATOM 1851 O O . HIS A 1 235 ? 18.109 19.516 11.516 1 87.88 235 HIS A O 1
ATOM 1857 N N . PRO A 1 236 ? 16.422 20.219 12.75 1 86.56 236 PRO A N 1
ATOM 1858 C CA . PRO A 1 236 ? 17.328 20.797 13.734 1 86.56 236 PRO A CA 1
ATOM 1859 C C . PRO A 1 236 ? 18.297 19.766 14.328 1 86.56 236 PRO A C 1
ATOM 1861 O O . PRO A 1 236 ? 19.453 20.094 14.594 1 86.56 236 PRO A O 1
ATOM 1864 N N . GLY A 1 237 ? 17.828 18.562 14.586 1 87.69 237 GLY A N 1
ATOM 1865 C CA . GLY A 1 237 ? 18.688 17.531 15.133 1 87.69 237 GLY A CA 1
ATOM 1866 C C . GLY A 1 237 ? 19.875 17.219 14.242 1 87.69 237 GLY A C 1
ATOM 1867 O O . GLY A 1 237 ? 21 17.078 14.727 1 87.69 237 GLY A O 1
ATOM 1868 N N . ILE A 1 238 ? 19.625 17.172 12.992 1 92.94 238 ILE A N 1
ATOM 1869 C CA . ILE A 1 238 ? 20.672 16.844 12.039 1 92.94 238 ILE A CA 1
ATOM 1870 C C . ILE A 1 238 ? 21.625 18.047 11.906 1 92.94 238 ILE A C 1
ATOM 1872 O O . ILE A 1 238 ? 22.844 17.859 11.789 1 92.94 238 ILE A O 1
ATOM 1876 N N . ARG A 1 239 ? 21.047 19.188 11.953 1 91.5 239 ARG A N 1
ATOM 1877 C CA . ARG A 1 239 ? 21.875 20.391 11.914 1 91.5 239 ARG A CA 1
ATOM 1878 C C . ARG A 1 239 ? 22.891 20.391 13.055 1 91.5 239 ARG A C 1
ATOM 1880 O O . ARG A 1 239 ? 24.062 20.75 12.852 1 91.5 239 ARG A O 1
ATOM 1887 N N . ASN A 1 240 ? 22.359 20.078 14.172 1 92.81 240 ASN A N 1
ATOM 1888 C CA . ASN A 1 240 ? 23.234 20.031 15.336 1 92.81 240 ASN A CA 1
ATOM 1889 C C . ASN A 1 240 ? 24.328 18.984 15.18 1 92.81 240 ASN A C 1
ATOM 1891 O O . ASN A 1 240 ? 25.484 19.219 15.516 1 92.81 240 ASN A O 1
ATOM 1895 N N . VAL A 1 241 ? 24 17.828 14.68 1 94.62 241 VAL A N 1
ATOM 1896 C CA . VAL A 1 241 ? 24.953 16.75 14.469 1 94.62 241 VAL A CA 1
ATOM 1897 C C . VAL A 1 241 ? 26.016 17.172 13.477 1 94.62 241 VAL A C 1
ATOM 1899 O O . VAL A 1 241 ? 27.203 16.922 13.688 1 94.62 241 VAL A O 1
ATOM 1902 N N . MET A 1 242 ? 25.609 17.859 12.461 1 95.5 242 MET A N 1
ATOM 1903 C CA . MET A 1 242 ? 26.547 18.312 11.438 1 95.5 242 MET A CA 1
ATOM 1904 C C . MET A 1 242 ? 27.516 19.344 12 1 95.5 242 MET A C 1
ATOM 1906 O O . MET A 1 242 ? 28.719 19.297 11.703 1 95.5 242 MET A O 1
ATOM 1910 N N . LYS A 1 243 ? 27.031 20.141 12.836 1 94.12 243 LYS A N 1
ATOM 1911 C CA . LYS A 1 243 ? 27.844 21.188 13.422 1 94.12 243 LYS A CA 1
ATOM 1912 C C . LYS A 1 243 ? 28.828 20.625 14.445 1 94.12 243 LYS A C 1
ATOM 1914 O O . LYS A 1 243 ? 29.984 21.047 14.508 1 94.12 243 LYS A O 1
ATOM 1919 N N . THR A 1 244 ? 28.391 19.641 15.211 1 95.19 244 THR A N 1
ATOM 1920 C CA . THR A 1 244 ? 29.172 19.172 16.359 1 95.19 244 THR A CA 1
ATOM 1921 C C . THR A 1 244 ? 30.062 18 15.953 1 95.19 244 THR A C 1
ATOM 1923 O O . THR A 1 244 ? 31.219 17.922 16.375 1 95.19 244 THR A O 1
ATOM 1926 N N . ASN A 1 245 ? 29.531 17.109 15.18 1 94.56 245 ASN A N 1
ATOM 1927 C CA . ASN A 1 245 ? 30.25 15.867 14.898 1 94.56 245 ASN A CA 1
ATOM 1928 C C . ASN A 1 245 ? 30.922 15.898 13.531 1 94.56 245 ASN A C 1
ATOM 1930 O O . ASN A 1 245 ? 31.922 15.211 13.312 1 94.56 245 ASN A O 1
ATOM 1934 N N . TYR A 1 246 ? 30.375 16.703 12.633 1 96.12 246 TYR A N 1
ATOM 1935 C CA . TYR A 1 246 ? 30.891 16.672 11.266 1 96.12 246 TYR A CA 1
ATOM 1936 C C . TYR A 1 246 ? 31.109 18.094 10.742 1 96.12 246 TYR A C 1
ATOM 1938 O O . TYR A 1 246 ? 30.688 18.422 9.633 1 96.12 246 TYR A O 1
ATOM 1946 N N . ASN A 1 247 ? 31.766 18.844 11.469 1 93.69 247 ASN A N 1
ATOM 1947 C CA . ASN A 1 247 ? 31.938 20.266 11.164 1 93.69 247 ASN A CA 1
ATOM 1948 C C . ASN A 1 247 ? 32.875 20.484 9.969 1 93.69 247 ASN A C 1
ATOM 1950 O O . ASN A 1 247 ? 32.875 21.547 9.375 1 93.69 247 ASN A O 1
ATOM 1954 N N . GLN A 1 248 ? 33.562 19.469 9.562 1 93.88 248 GLN A N 1
ATOM 1955 C CA . GLN A 1 248 ? 34.469 19.562 8.43 1 93.88 248 GLN A CA 1
ATOM 1956 C C . GLN A 1 248 ? 33.719 19.359 7.109 1 93.88 248 GLN A C 1
ATOM 1958 O O . GLN A 1 248 ? 34.25 19.656 6.035 1 93.88 248 GLN A O 1
ATOM 1963 N N . ILE A 1 249 ? 32.562 18.812 7.176 1 96.19 249 ILE A N 1
ATOM 1964 C CA . ILE A 1 249 ? 31.766 18.562 5.988 1 96.19 249 ILE A CA 1
ATOM 1965 C C . ILE A 1 249 ? 30.828 19.734 5.742 1 96.19 249 ILE A C 1
ATOM 1967 O O . ILE A 1 249 ? 30.141 20.203 6.656 1 96.19 249 ILE A O 1
ATOM 1971 N N . MET A 1 250 ? 30.766 20.219 4.551 1 95.75 250 MET A N 1
ATOM 1972 C CA . MET A 1 250 ? 29.859 21.297 4.203 1 95.75 250 MET A CA 1
ATOM 1973 C C . MET A 1 250 ? 28.406 20.828 4.277 1 95.75 250 MET A C 1
ATOM 1975 O O . MET A 1 250 ? 28.047 19.797 3.691 1 95.75 250 MET A O 1
ATOM 1979 N N . HIS A 1 251 ? 27.656 21.547 4.996 1 96.56 251 HIS A N 1
ATOM 1980 C CA . HIS A 1 251 ? 26.25 21.172 5.18 1 96.56 251 HIS A CA 1
ATOM 1981 C C . HIS A 1 251 ? 25.328 22.062 4.355 1 96.56 251 HIS A C 1
ATOM 1983 O O . HIS A 1 251 ? 25.328 23.297 4.52 1 96.56 251 HIS A O 1
ATOM 1989 N N . GLN A 1 252 ? 24.578 21.484 3.469 1 95.56 252 GLN A N 1
ATOM 1990 C CA . GLN A 1 252 ? 23.641 22.203 2.6 1 95.56 252 GLN A CA 1
ATOM 1991 C C . GLN A 1 252 ? 22.219 21.703 2.795 1 95.56 252 GLN A C 1
ATOM 1993 O O . GLN A 1 252 ? 22 20.609 3.34 1 95.56 252 GLN A O 1
ATOM 1998 N N . PHE A 1 253 ? 21.281 22.531 2.393 1 95.06 253 PHE A N 1
ATOM 1999 C CA . PHE A 1 253 ? 19.859 22.172 2.445 1 95.06 253 PHE A CA 1
ATOM 2000 C C . PHE A 1 253 ? 19.297 22.016 1.041 1 95.06 253 PHE A C 1
ATOM 2002 O O . PHE A 1 253 ? 19.828 22.578 0.08 1 95.06 253 PHE A O 1
ATOM 2009 N N . ASP A 1 254 ? 18.234 21.219 1.015 1 91.75 254 ASP A N 1
ATOM 2010 C CA . ASP A 1 254 ? 17.516 21.062 -0.245 1 91.75 254 ASP A CA 1
ATOM 2011 C C . ASP A 1 254 ? 16.812 22.375 -0.628 1 91.75 254 ASP A C 1
ATOM 2013 O O . ASP A 1 254 ? 15.93 22.828 0.089 1 91.75 254 ASP A O 1
ATOM 2017 N N . VAL A 1 255 ? 17.125 22.875 -1.772 1 92.38 255 VAL A N 1
ATOM 2018 C CA . VAL A 1 255 ? 16.641 24.188 -2.197 1 92.38 255 VAL A CA 1
ATOM 2019 C C . VAL A 1 255 ? 15.133 24.109 -2.449 1 92.38 255 VAL A C 1
ATOM 2021 O O . VAL A 1 255 ? 14.398 25.047 -2.107 1 92.38 255 VAL A O 1
ATOM 2024 N N . TRP A 1 256 ? 14.711 23.062 -2.947 1 88.94 256 TRP A N 1
ATOM 2025 C CA . TRP A 1 256 ? 13.297 22.938 -3.271 1 88.94 256 TRP A CA 1
ATOM 2026 C C . TRP A 1 256 ? 12.445 22.906 -2.004 1 88.94 256 TRP A C 1
ATOM 2028 O O . TRP A 1 256 ? 11.406 23.547 -1.931 1 88.94 256 TRP A O 1
ATOM 2038 N N . HIS A 1 257 ? 12.906 22.125 -1.107 1 89.44 257 HIS A N 1
ATOM 2039 C CA . HIS A 1 257 ? 12.18 22.047 0.153 1 89.44 257 HIS A CA 1
ATOM 2040 C C . HIS A 1 257 ? 12.148 23.391 0.859 1 89.44 257 HIS A C 1
ATOM 2042 O O . HIS A 1 257 ? 11.148 23.75 1.485 1 89.44 257 HIS A O 1
ATOM 2048 N N . PHE A 1 258 ? 13.195 24.031 0.763 1 93.69 258 PHE A N 1
ATOM 2049 C CA . PHE A 1 258 ? 13.266 25.359 1.365 1 93.69 258 PHE A CA 1
ATOM 2050 C C . PHE A 1 258 ? 12.328 26.328 0.65 1 93.69 258 PHE A C 1
ATOM 2052 O O . PHE A 1 258 ? 11.609 27.094 1.293 1 93.69 258 PHE A O 1
ATOM 2059 N N . ALA A 1 259 ? 12.383 26.281 -0.647 1 93.44 259 ALA A N 1
ATOM 2060 C CA . ALA A 1 259 ? 11.492 27.125 -1.436 1 93.44 259 ALA A CA 1
ATOM 2061 C C . ALA A 1 259 ? 10.031 26.875 -1.08 1 93.44 259 ALA A C 1
ATOM 2063 O O . ALA A 1 259 ? 9.234 27.812 -0.965 1 93.44 259 ALA A O 1
ATOM 2064 N N . LYS A 1 260 ? 9.758 25.641 -0.928 1 89.94 260 LYS A N 1
ATOM 2065 C CA . LYS A 1 260 ? 8.398 25.281 -0.543 1 89.94 260 LYS A CA 1
ATOM 2066 C C . LYS A 1 260 ? 8.055 25.828 0.842 1 89.94 260 LYS A C 1
ATOM 2068 O O . LYS A 1 260 ? 6.934 26.281 1.078 1 89.94 260 LYS A O 1
ATOM 2073 N N . PHE A 1 261 ? 8.969 25.734 1.77 1 92.31 261 PHE A N 1
ATOM 2074 C CA . PHE A 1 261 ? 8.812 26.234 3.129 1 92.31 261 PHE A CA 1
ATOM 2075 C C . PHE A 1 261 ? 8.508 27.734 3.119 1 92.31 261 PHE A C 1
ATOM 2077 O O . PHE A 1 261 ? 7.555 28.188 3.76 1 92.31 261 PHE A O 1
ATOM 2084 N N . VAL A 1 262 ? 9.234 28.469 2.322 1 94.69 262 VAL A N 1
ATOM 2085 C CA . VAL A 1 262 ? 9.031 29.922 2.221 1 94.69 262 VAL A CA 1
ATOM 2086 C C . VAL A 1 262 ? 7.699 30.203 1.543 1 94.69 262 VAL A C 1
ATOM 2088 O O . VAL A 1 262 ? 6.949 31.078 1.985 1 94.69 262 VAL A O 1
ATOM 2091 N N . GLY A 1 263 ? 7.508 29.469 0.51 1 93.56 263 GLY A N 1
ATOM 2092 C CA . GLY A 1 263 ? 6.234 29.609 -0.175 1 93.56 263 GLY A CA 1
ATOM 2093 C C . GLY A 1 263 ? 5.039 29.453 0.743 1 93.56 263 GLY A C 1
ATOM 2094 O O . GLY A 1 263 ? 4.086 30.219 0.678 1 93.56 263 GLY A O 1
ATOM 2095 N N . ASN A 1 264 ? 5.148 28.484 1.538 1 92.25 264 ASN A N 1
ATOM 2096 C CA . ASN A 1 264 ? 4.059 28.234 2.473 1 92.25 264 ASN A CA 1
ATOM 2097 C C . ASN A 1 264 ? 3.879 29.391 3.455 1 92.25 264 ASN A C 1
ATOM 2099 O O . ASN A 1 264 ? 2.752 29.734 3.816 1 92.25 264 ASN A O 1
ATOM 2103 N N . LYS A 1 265 ? 4.914 29.922 3.914 1 94 265 LYS A N 1
ATOM 2104 C CA . LYS A 1 265 ? 4.84 31.078 4.793 1 94 265 LYS A CA 1
ATOM 2105 C C . LYS A 1 265 ? 4.145 32.25 4.098 1 94 265 LYS A C 1
ATOM 2107 O O . LYS A 1 265 ? 3.344 32.969 4.715 1 94 265 LYS A O 1
ATOM 2112 N N . VAL A 1 266 ? 4.441 32.406 2.865 1 95 266 VAL A N 1
ATOM 2113 C CA . VAL A 1 266 ? 3.861 33.5 2.1 1 95 266 VAL A CA 1
ATOM 2114 C C . VAL A 1 266 ? 2.379 33.25 1.853 1 95 266 VAL A C 1
ATOM 2116 O O . VAL A 1 266 ? 1.556 34.156 1.917 1 95 266 VAL A O 1
ATOM 2119 N N . VAL A 1 267 ? 2.107 31.984 1.556 1 92.25 267 VAL A N 1
ATOM 2120 C CA . VAL A 1 267 ? 0.708 31.625 1.375 1 92.25 267 VAL A CA 1
ATOM 2121 C C . VAL A 1 267 ? -0.082 31.953 2.639 1 92.25 267 VAL A C 1
ATOM 2123 O O . VAL A 1 267 ? -1.167 32.531 2.566 1 92.25 267 VAL A O 1
ATOM 2126 N N . ASN A 1 268 ? 0.449 31.609 3.768 1 91.06 268 ASN A N 1
ATOM 2127 C CA . ASN A 1 268 ? -0.212 31.875 5.039 1 91.06 268 ASN A CA 1
ATOM 2128 C C . ASN A 1 268 ? -0.363 33.375 5.281 1 91.06 268 ASN A C 1
ATOM 2130 O O . ASN A 1 268 ? -1.389 33.812 5.797 1 91.06 268 ASN A O 1
ATOM 2134 N N . ALA A 1 269 ? 0.581 34.094 4.926 1 93.44 269 ALA A N 1
ATOM 2135 C CA . ALA A 1 269 ? 0.529 35.562 5.062 1 93.44 269 ALA A CA 1
ATOM 2136 C C . ALA A 1 269 ? -0.526 36.156 4.137 1 93.44 269 ALA A C 1
ATOM 2138 O O . ALA A 1 269 ? -1.191 37.125 4.496 1 93.44 269 ALA A O 1
ATOM 2139 N N . SER A 1 270 ? -0.645 35.594 3.027 1 92.38 270 SER A N 1
ATOM 2140 C CA . SER A 1 270 ? -1.566 36.125 2.021 1 92.38 270 SER A CA 1
ATOM 2141 C C . SER A 1 270 ? -3.016 35.938 2.463 1 92.38 270 SER A C 1
ATOM 2143 O O . SER A 1 270 ? -3.914 36.594 1.914 1 92.38 270 SER A O 1
ATOM 2145 N N . LYS A 1 271 ? -3.191 35.062 3.383 1 87.69 271 LYS A N 1
ATOM 2146 C CA . LYS A 1 271 ? -4.543 34.844 3.883 1 87.69 271 LYS A CA 1
ATOM 2147 C C . LYS A 1 271 ? -4.949 35.906 4.891 1 87.69 271 LYS A C 1
ATOM 2149 O O . LYS A 1 271 ? -6.133 36.062 5.211 1 87.69 271 LYS A O 1
ATOM 2154 N N . LYS A 1 272 ? -4.047 36.656 5.367 1 88.19 272 LYS A N 1
ATOM 2155 C CA . LYS A 1 272 ? -4.336 37.719 6.309 1 88.19 272 LYS A CA 1
ATOM 2156 C C . LYS A 1 272 ? -4.93 38.938 5.594 1 88.19 272 LYS A C 1
ATOM 2158 O O . LYS A 1 272 ? -4.664 39.156 4.41 1 88.19 272 LYS A O 1
ATOM 2163 N N . LYS A 1 273 ? -5.727 39.656 6.375 1 86 273 LYS A N 1
ATOM 2164 C CA . LYS A 1 273 ? -6.348 40.844 5.82 1 86 273 LYS A CA 1
ATOM 2165 C C . LYS A 1 273 ? -5.293 41.844 5.312 1 86 273 LYS A C 1
ATOM 2167 O O . LYS A 1 273 ? -4.277 42.062 5.977 1 86 273 LYS A O 1
ATOM 2172 N N . ALA A 1 274 ? -5.383 42.5 4.102 1 90.69 274 ALA A N 1
ATOM 2173 C CA . ALA A 1 274 ? -4.551 43.531 3.482 1 90.69 274 ALA A CA 1
ATOM 2174 C C . ALA A 1 274 ? -3.283 42.906 2.891 1 90.69 274 ALA A C 1
ATOM 2176 O O . ALA A 1 274 ? -2.354 43.625 2.523 1 90.69 274 ALA A O 1
ATOM 2177 N N . CYS A 1 275 ? -3.205 41.562 2.912 1 93.44 275 CYS A N 1
ATOM 2178 C CA . CYS A 1 275 ? -2.014 40.938 2.369 1 93.44 275 CYS A CA 1
ATOM 2179 C C . CYS A 1 275 ? -2.371 40 1.214 1 93.44 275 CYS A C 1
ATOM 2181 O O . CYS A 1 275 ? -1.602 39.094 0.875 1 93.44 275 CYS A O 1
ATOM 2183 N N . GLU A 1 276 ? -3.459 40.156 0.673 1 90.88 276 GLU A N 1
ATOM 2184 C CA . GLU A 1 276 ? -3.988 39.281 -0.363 1 90.88 276 GLU A CA 1
ATOM 2185 C C . GLU A 1 276 ? -3.141 39.344 -1.63 1 90.88 276 GLU A C 1
ATOM 2187 O O . GLU A 1 276 ? -3.055 38.375 -2.379 1 90.88 276 GLU A O 1
ATOM 2192 N N . ASP A 1 277 ? -2.508 40.438 -1.763 1 89.44 277 ASP A N 1
ATOM 2193 C CA . ASP A 1 277 ? -1.682 40.656 -2.947 1 89.44 277 ASP A CA 1
ATOM 2194 C C . ASP A 1 277 ? -0.504 39.688 -2.975 1 89.44 277 ASP A C 1
ATOM 2196 O O . ASP A 1 277 ? 0.056 39.406 -4.039 1 89.44 277 ASP A O 1
ATOM 2200 N N . LEU A 1 278 ? -0.222 39.156 -1.896 1 94.12 278 LEU A N 1
ATOM 2201 C CA . LEU A 1 278 ? 0.929 38.25 -1.794 1 94.12 278 LEU A CA 1
ATOM 2202 C C . LEU A 1 278 ? 0.646 36.906 -2.475 1 94.12 278 LEU A C 1
ATOM 2204 O O . LEU A 1 278 ? 1.575 36.188 -2.832 1 94.12 278 LEU A O 1
ATOM 2208 N N . ALA A 1 279 ? -0.539 36.594 -2.574 1 91.88 279 ALA A N 1
ATOM 2209 C CA . ALA A 1 279 ? -0.928 35.281 -3.131 1 91.88 279 ALA A CA 1
ATOM 2210 C C . ALA A 1 279 ? -0.358 35.094 -4.535 1 91.88 279 ALA A C 1
ATOM 2212 O O . ALA A 1 279 ? 0.115 34 -4.883 1 91.88 279 ALA A O 1
ATOM 2213 N N . GLN A 1 280 ? -0.316 36.125 -5.289 1 90 280 GLN A N 1
ATOM 2214 C CA . GLN A 1 280 ? 0.142 36.031 -6.668 1 90 280 GLN A CA 1
ATOM 2215 C C . GLN A 1 280 ? 1.664 35.969 -6.742 1 90 280 GLN A C 1
ATOM 2217 O O . GLN A 1 280 ? 2.223 35.594 -7.777 1 90 280 GLN A O 1
ATOM 2222 N N . TRP A 1 281 ? 2.289 36.281 -5.703 1 93 281 TRP A N 1
ATOM 2223 C CA . TRP A 1 281 ? 3.748 36.312 -5.703 1 93 281 TRP A CA 1
ATOM 2224 C C . TRP A 1 281 ? 4.336 35.031 -5.152 1 93 281 TRP A C 1
ATOM 2226 O O . TRP A 1 281 ? 5.559 34.844 -5.137 1 93 281 TRP A O 1
ATOM 2236 N N . VAL A 1 282 ? 3.586 34.062 -4.711 1 93.5 282 VAL A N 1
ATOM 2237 C CA . VAL A 1 282 ? 4.074 32.844 -4.094 1 93.5 282 VAL A CA 1
ATOM 2238 C C . VAL A 1 282 ? 4.996 32.094 -5.059 1 93.5 282 VAL A C 1
ATOM 2240 O O . VAL A 1 282 ? 6.129 31.766 -4.711 1 93.5 282 VAL A O 1
ATOM 2243 N N . SER A 1 283 ? 4.562 31.891 -6.25 1 91.19 283 SER A N 1
ATOM 2244 C CA . SER A 1 283 ? 5.355 31.156 -7.23 1 91.19 283 SER A CA 1
ATOM 2245 C C . SER A 1 283 ? 6.609 31.922 -7.621 1 91.19 283 SER A C 1
ATOM 2247 O O . SER A 1 283 ? 7.711 31.375 -7.617 1 91.19 283 SER A O 1
ATOM 2249 N N . PRO A 1 284 ? 6.461 33.156 -7.863 1 91.38 284 PRO A N 1
ATOM 2250 C CA . PRO A 1 284 ? 7.66 33.938 -8.172 1 91.38 284 PRO A CA 1
ATOM 2251 C C . PRO A 1 284 ? 8.68 33.938 -7.039 1 91.38 284 PRO A C 1
ATOM 2253 O O . PRO A 1 284 ? 9.891 33.938 -7.289 1 91.38 284 PRO A O 1
ATOM 2256 N N . ILE A 1 285 ? 8.219 33.969 -5.871 1 94.31 285 ILE A N 1
ATOM 2257 C CA . ILE A 1 285 ? 9.109 33.969 -4.719 1 94.31 285 ILE A CA 1
ATOM 2258 C C . ILE A 1 285 ? 9.852 32.656 -4.629 1 94.31 285 ILE A C 1
ATOM 2260 O O . ILE A 1 285 ? 11.055 32.625 -4.383 1 94.31 285 ILE A O 1
ATOM 2264 N N . LYS A 1 286 ? 9.172 31.562 -4.816 1 94.19 286 LYS A N 1
ATOM 2265 C CA . LYS A 1 286 ? 9.812 30.25 -4.84 1 94.19 286 LYS A CA 1
ATOM 2266 C C . LYS A 1 286 ? 10.891 30.172 -5.918 1 94.19 286 LYS A C 1
ATOM 2268 O O . LYS A 1 286 ? 11.992 29.688 -5.672 1 94.19 286 LYS A O 1
ATOM 2273 N N . ASN A 1 287 ? 10.578 30.719 -7.051 1 93.06 287 ASN A N 1
ATOM 2274 C CA . ASN A 1 287 ? 11.531 30.734 -8.156 1 93.06 287 ASN A CA 1
ATOM 2275 C C . ASN A 1 287 ? 12.734 31.609 -7.844 1 93.06 287 ASN A C 1
ATOM 2277 O O . ASN A 1 287 ? 13.859 31.297 -8.25 1 93.06 287 ASN A O 1
ATOM 2281 N N . HIS A 1 288 ? 12.406 32.656 -7.184 1 94.81 288 HIS A N 1
ATOM 2282 C CA . HIS A 1 288 ? 13.477 33.562 -6.816 1 94.81 288 HIS A CA 1
ATOM 2283 C C . HIS A 1 288 ? 14.484 32.875 -5.891 1 94.81 288 HIS A C 1
ATOM 2285 O O . HIS A 1 288 ? 15.695 33.094 -6.02 1 94.81 288 HIS A O 1
ATOM 2291 N N . VAL A 1 289 ? 13.984 32.094 -4.973 1 95.12 289 VAL A N 1
ATOM 2292 C CA . VAL A 1 289 ? 14.867 31.359 -4.07 1 95.12 289 VAL A CA 1
ATOM 2293 C C . VAL A 1 289 ? 15.812 30.484 -4.883 1 95.12 289 VAL A C 1
ATOM 2295 O O . VAL A 1 289 ? 17.016 30.484 -4.664 1 95.12 289 VAL A O 1
ATOM 2298 N N . CYS A 1 290 ? 15.266 29.766 -5.777 1 93.75 290 CYS A N 1
ATOM 2299 C CA . CYS A 1 290 ? 16.031 28.844 -6.598 1 93.75 290 CYS A CA 1
ATOM 2300 C C . CYS A 1 290 ? 17.031 29.594 -7.473 1 93.75 290 CYS A C 1
ATOM 2302 O O . CYS A 1 290 ? 18.188 29.188 -7.582 1 93.75 290 CYS A O 1
ATOM 2304 N N . TRP A 1 291 ? 16.562 30.625 -8.008 1 94.25 291 TRP A N 1
ATOM 2305 C CA . TRP A 1 291 ? 17.422 31.453 -8.852 1 94.25 291 TRP A CA 1
ATOM 2306 C C . TRP A 1 291 ? 18.594 32 -8.047 1 94.25 291 TRP A C 1
ATOM 2308 O O . TRP A 1 291 ? 19.734 31.953 -8.484 1 94.25 291 TRP A O 1
ATOM 2318 N N . ALA A 1 292 ? 18.281 32.562 -6.93 1 95.88 292 ALA A N 1
ATOM 2319 C CA . ALA A 1 292 ? 19.312 33.156 -6.082 1 95.88 292 ALA A CA 1
ATOM 2320 C C . ALA A 1 292 ? 20.359 32.125 -5.699 1 95.88 292 ALA A C 1
ATOM 2322 O O . ALA A 1 292 ? 21.562 32.375 -5.762 1 95.88 292 ALA A O 1
ATOM 2323 N N . ALA A 1 293 ? 19.922 30.969 -5.344 1 95.44 293 ALA A N 1
ATOM 2324 C CA . ALA A 1 293 ? 20.828 29.891 -4.945 1 95.44 293 ALA A CA 1
ATOM 2325 C C . ALA A 1 293 ? 21.656 29.406 -6.129 1 95.44 293 ALA A C 1
ATOM 2327 O O . ALA A 1 293 ? 22.859 29.141 -5.984 1 95.44 293 ALA A O 1
ATOM 2328 N N . ARG A 1 294 ? 21.078 29.297 -7.227 1 93.5 294 ARG A N 1
ATOM 2329 C CA . ARG A 1 294 ? 21.734 28.766 -8.422 1 93.5 294 ARG A CA 1
ATOM 2330 C C . ARG A 1 294 ? 22.797 29.734 -8.93 1 93.5 294 ARG A C 1
ATOM 2332 O O . ARG A 1 294 ? 23.844 29.312 -9.43 1 93.5 294 ARG A O 1
ATOM 2339 N N . THR A 1 295 ? 22.562 30.969 -8.805 1 93.69 295 THR A N 1
ATOM 2340 C CA . THR A 1 295 ? 23.391 31.953 -9.477 1 93.69 295 THR A CA 1
ATOM 2341 C C . THR A 1 295 ? 24.375 32.594 -8.492 1 93.69 295 THR A C 1
ATOM 2343 O O . THR A 1 295 ? 25.156 33.469 -8.875 1 93.69 295 THR A O 1
ATOM 2346 N N . CYS A 1 296 ? 24.359 32.156 -7.289 1 94.44 296 CYS A N 1
ATOM 2347 C CA . CYS A 1 296 ? 25.25 32.781 -6.309 1 94.44 296 CYS A CA 1
ATOM 2348 C C . CYS A 1 296 ? 26.656 32.188 -6.395 1 94.44 296 CYS A C 1
ATOM 2350 O O . CYS A 1 296 ? 27.578 32.656 -5.746 1 94.44 296 CYS A O 1
ATOM 2352 N N . GLU A 1 297 ? 26.812 31.141 -7.078 1 90.75 297 GLU A N 1
ATOM 2353 C CA . GLU A 1 297 ? 28.109 30.5 -7.32 1 90.75 297 GLU A CA 1
ATOM 2354 C C . GLU A 1 297 ? 28.828 30.203 -6.008 1 90.75 297 GLU A C 1
ATOM 2356 O O . GLU A 1 297 ? 30.031 30.469 -5.879 1 90.75 297 GLU A O 1
ATOM 2361 N N . GLY A 1 298 ? 28.141 29.875 -5.055 1 92.38 298 GLY A N 1
ATOM 2362 C CA . GLY A 1 298 ? 28.734 29.438 -3.801 1 92.38 298 GLY A CA 1
ATOM 2363 C C . GLY A 1 298 ? 29 30.562 -2.828 1 92.38 298 GLY A C 1
ATOM 2364 O O . GLY A 1 298 ? 29.438 30.328 -1.701 1 92.38 298 GLY A O 1
ATOM 2365 N N . ASN A 1 299 ? 28.766 31.797 -3.211 1 95.38 299 ASN A N 1
ATOM 2366 C CA . ASN A 1 299 ? 28.984 32.969 -2.361 1 95.38 299 ASN A CA 1
ATOM 2367 C C . ASN A 1 299 ? 27.781 33.25 -1.474 1 95.38 299 ASN A C 1
ATOM 2369 O O . ASN A 1 299 ? 26.75 33.719 -1.956 1 95.38 299 ASN A O 1
ATOM 2373 N N . LYS A 1 300 ? 27.984 33.094 -0.185 1 95.69 300 LYS A N 1
ATOM 2374 C CA . LYS A 1 300 ? 26.906 33.219 0.783 1 95.69 300 LYS A CA 1
ATOM 2375 C C . LYS A 1 300 ? 26.391 34.656 0.881 1 95.69 300 LYS A C 1
ATOM 2377 O O . LYS A 1 300 ? 25.188 34.875 1.01 1 95.69 300 LYS A O 1
ATOM 2382 N N . ASP A 1 301 ? 27.297 35.562 0.81 1 95.44 301 ASP A N 1
ATOM 2383 C CA . ASP A 1 301 ? 26.906 36.969 0.902 1 95.44 301 ASP A CA 1
ATOM 2384 C C . ASP A 1 301 ? 26.109 37.406 -0.328 1 95.44 301 ASP A C 1
ATOM 2386 O O . ASP A 1 301 ? 25.109 38.125 -0.209 1 95.44 301 ASP A O 1
ATOM 2390 N N . LEU A 1 302 ? 26.656 37 -1.438 1 96.44 302 LEU A N 1
ATOM 2391 C CA . LEU A 1 302 ? 25.922 37.281 -2.672 1 96.44 302 LEU A CA 1
ATOM 2392 C C . LEU A 1 302 ? 24.531 36.656 -2.641 1 96.44 302 LEU A C 1
ATOM 2394 O O . LEU A 1 302 ? 23.562 37.281 -3.049 1 96.44 302 LEU A O 1
ATOM 2398 N N . LEU A 1 303 ? 24.484 35.438 -2.168 1 97.25 303 LEU A N 1
ATOM 2399 C CA . LEU A 1 303 ? 23.203 34.75 -2.049 1 97.25 303 LEU A CA 1
ATOM 2400 C C . LEU A 1 303 ? 22.234 35.531 -1.182 1 97.25 303 LEU A C 1
ATOM 2402 O O . LEU A 1 303 ? 21.062 35.688 -1.543 1 97.25 303 LEU A O 1
ATOM 2406 N N . MET A 1 304 ? 22.672 36.062 -0.106 1 96.94 304 MET A N 1
ATOM 2407 C CA . MET A 1 304 ? 21.828 36.812 0.817 1 96.94 304 MET A CA 1
ATOM 2408 C C . MET A 1 304 ? 21.328 38.094 0.162 1 96.94 304 MET A C 1
ATOM 2410 O O . MET A 1 304 ? 20.156 38.438 0.286 1 96.94 304 MET A O 1
ATOM 2414 N N . GLU A 1 305 ? 22.203 38.719 -0.53 1 96.25 305 GLU A N 1
ATOM 2415 C CA . GLU A 1 305 ? 21.812 39.969 -1.188 1 96.25 305 GLU A CA 1
ATOM 2416 C C . GLU A 1 305 ? 20.812 39.719 -2.301 1 96.25 305 GLU A C 1
ATOM 2418 O O . GLU A 1 305 ? 19.844 40.469 -2.463 1 96.25 305 GLU A O 1
ATOM 2423 N N . LYS A 1 306 ? 21.031 38.688 -3.014 1 96.25 306 LYS A N 1
ATOM 2424 C CA . LYS A 1 306 ? 20.078 38.312 -4.055 1 96.25 306 LYS A CA 1
ATOM 2425 C C . LYS A 1 306 ? 18.719 37.938 -3.457 1 96.25 306 LYS A C 1
ATOM 2427 O O . LYS A 1 306 ? 17.688 38.344 -3.982 1 96.25 306 LYS A O 1
ATOM 2432 N N . TRP A 1 307 ? 18.797 37.219 -2.379 1 96.38 307 TRP A N 1
ATOM 2433 C CA . TRP A 1 307 ? 17.578 36.844 -1.666 1 96.38 307 TRP A CA 1
ATOM 2434 C C . TRP A 1 307 ? 16.797 38.062 -1.243 1 96.38 307 TRP A C 1
ATOM 2436 O O . TRP A 1 307 ? 15.602 38.188 -1.528 1 96.38 307 TRP A O 1
ATOM 2446 N N . LEU A 1 308 ? 17.453 39.031 -0.758 1 96.12 308 LEU A N 1
ATOM 2447 C CA . LEU A 1 308 ? 16.797 40.219 -0.205 1 96.12 308 LEU A CA 1
ATOM 2448 C C . LEU A 1 308 ? 16.406 41.188 -1.312 1 96.12 308 LEU A C 1
ATOM 2450 O O . LEU A 1 308 ? 15.586 42.094 -1.096 1 96.12 308 LEU A O 1
ATOM 2454 N N . SER A 1 309 ? 16.969 41.062 -2.471 1 95.56 309 SER A N 1
ATOM 2455 C CA . SER A 1 309 ? 16.656 41.938 -3.592 1 95.56 309 SER A CA 1
ATOM 2456 C C . SER A 1 309 ? 15.211 41.781 -4.031 1 95.56 309 SER A C 1
ATOM 2458 O O . SER A 1 309 ? 14.664 42.656 -4.727 1 95.56 309 SER A O 1
ATOM 2460 N N . LEU A 1 310 ? 14.656 40.656 -3.652 1 95.38 310 LEU A N 1
ATOM 2461 C CA . LEU A 1 310 ? 13.266 40.406 -3.988 1 95.38 310 LEU A CA 1
ATOM 2462 C C . LEU A 1 310 ? 12.367 41.531 -3.443 1 95.38 310 LEU A C 1
ATOM 2464 O O . LEU A 1 310 ? 11.359 41.875 -4.059 1 95.38 310 LEU A O 1
ATOM 2468 N N . LEU A 1 311 ? 12.75 42.094 -2.32 1 95.5 311 LEU A N 1
ATOM 2469 C CA . LEU A 1 311 ? 11.953 43.156 -1.678 1 95.5 311 LEU A CA 1
ATOM 2470 C C . LEU A 1 311 ? 11.867 44.406 -2.557 1 95.5 311 LEU A C 1
ATOM 2472 O O . LEU A 1 311 ? 10.891 45.125 -2.498 1 95.5 311 LEU A O 1
ATOM 2476 N N . TYR A 1 312 ? 12.859 44.625 -3.365 1 94.75 312 TYR A N 1
ATOM 2477 C CA . TYR A 1 312 ? 12.844 45.719 -4.34 1 94.75 312 TYR A CA 1
ATOM 2478 C C . TYR A 1 312 ? 12.055 45.312 -5.582 1 94.75 312 TYR A C 1
ATOM 2480 O O . TYR A 1 312 ? 11.227 46.094 -6.07 1 94.75 312 TYR A O 1
ATOM 2488 N N . HIS A 1 313 ? 12.281 44.094 -5.973 1 93.19 313 HIS A N 1
ATOM 2489 C CA . HIS A 1 313 ? 11.695 43.625 -7.223 1 93.19 313 HIS A CA 1
ATOM 2490 C C . HIS A 1 313 ? 10.172 43.625 -7.145 1 93.19 313 HIS A C 1
ATOM 2492 O O . HIS A 1 313 ? 9.5 44 -8.109 1 93.19 313 HIS A O 1
ATOM 2498 N N . VAL A 1 314 ? 9.633 43.219 -6.062 1 93.69 314 VAL A N 1
ATOM 2499 C CA . VAL A 1 314 ? 8.195 43.031 -5.93 1 93.69 314 VAL A CA 1
ATOM 2500 C C . VAL A 1 314 ? 7.484 44.375 -6 1 93.69 314 VAL A C 1
ATOM 2502 O O . VAL A 1 314 ? 6.285 44.438 -6.285 1 93.69 314 VAL A O 1
ATOM 2505 N N . ILE A 1 315 ? 8.156 45.469 -5.695 1 93.38 315 ILE A N 1
ATOM 2506 C CA . ILE A 1 315 ? 7.547 46.812 -5.723 1 93.38 315 ILE A CA 1
ATOM 2507 C C . ILE A 1 315 ? 7.922 47.531 -7.016 1 93.38 315 ILE A C 1
ATOM 2509 O O . ILE A 1 315 ? 7.699 48.719 -7.152 1 93.38 315 ILE A O 1
ATOM 2513 N N . GLY A 1 316 ? 8.578 46.844 -7.918 1 90.5 316 GLY A N 1
ATOM 2514 C CA . GLY A 1 316 ? 8.883 47.375 -9.234 1 90.5 316 GLY A CA 1
ATOM 2515 C C . GLY A 1 316 ? 10.211 48.125 -9.289 1 90.5 316 GLY A C 1
ATOM 2516 O O . GLY A 1 316 ? 10.445 48.906 -10.203 1 90.5 316 GLY A O 1
ATOM 2517 N N . VAL A 1 317 ? 10.977 48.031 -8.305 1 92.38 317 VAL A N 1
ATOM 2518 C CA . VAL A 1 317 ? 12.297 48.656 -8.273 1 92.38 317 VAL A CA 1
ATOM 2519 C C . VAL A 1 317 ? 13.344 47.656 -8.75 1 92.38 317 VAL A C 1
ATOM 2521 O O . VAL A 1 317 ? 13.508 46.594 -8.148 1 92.38 317 VAL A O 1
ATOM 2524 N N . HIS A 1 318 ? 14.078 47.969 -9.789 1 92.38 318 HIS A N 1
ATOM 2525 C CA . HIS A 1 318 ? 14.953 46.969 -10.414 1 92.38 318 HIS A CA 1
ATOM 2526 C C . HIS A 1 318 ? 16.422 47.406 -10.297 1 92.38 318 HIS A C 1
ATOM 2528 O O . HIS A 1 318 ? 17.297 46.719 -10.836 1 92.38 318 HIS A O 1
ATOM 2534 N N . GLU A 1 319 ? 16.625 48.531 -9.672 1 93.75 319 GLU A N 1
ATOM 2535 C CA . GLU A 1 319 ? 17.984 48.969 -9.352 1 93.75 319 GLU A CA 1
ATOM 2536 C C . GLU A 1 319 ? 18.031 49.625 -7.961 1 93.75 319 GLU A C 1
ATOM 2538 O O . GLU A 1 319 ? 17.125 50.344 -7.578 1 93.75 319 GLU A O 1
ATOM 2543 N N . TRP A 1 320 ? 19.078 49.25 -7.191 1 93.94 320 TRP A N 1
ATOM 2544 C CA . TRP A 1 320 ? 19.188 49.75 -5.824 1 93.94 320 TRP A CA 1
ATOM 2545 C C . TRP A 1 320 ? 20.641 49.906 -5.422 1 93.94 320 TRP A C 1
ATOM 2547 O O . TRP A 1 320 ? 21.547 49.375 -6.082 1 93.94 320 TRP A O 1
ATOM 2557 N N . GLU A 1 321 ? 20.891 50.688 -4.355 1 91.19 321 GLU A N 1
ATOM 2558 C CA . GLU A 1 321 ? 22.25 51 -3.93 1 91.19 321 GLU A CA 1
ATOM 2559 C C . GLU A 1 321 ? 22.641 50.219 -2.682 1 91.19 321 GLU A C 1
ATOM 2561 O O . GLU A 1 321 ? 23.812 50.125 -2.348 1 91.19 321 GLU A O 1
ATOM 2566 N N . THR A 1 322 ? 21.75 49.594 -2.113 1 89.62 322 THR A N 1
ATOM 2567 C CA . THR A 1 322 ? 22 48.875 -0.873 1 89.62 322 THR A CA 1
ATOM 2568 C C . THR A 1 322 ? 22.75 47.594 -1.151 1 89.62 322 THR A C 1
ATOM 2570 O O . THR A 1 322 ? 22.453 46.906 -2.135 1 89.62 322 THR A O 1
ATOM 2573 N N . GLY A 1 323 ? 23.656 47.25 -0.302 1 89 323 GLY A N 1
ATOM 2574 C CA . GLY A 1 323 ? 24.422 46 -0.465 1 89 323 GLY A CA 1
ATOM 2575 C C . GLY A 1 323 ? 25.781 46.219 -1.104 1 89 323 GLY A C 1
ATOM 2576 O O . GLY A 1 323 ? 26.172 47.375 -1.358 1 89 323 GLY A O 1
ATOM 2577 N N . LYS A 1 324 ? 26.516 45.188 -1.304 1 94.25 324 LYS A N 1
ATOM 2578 C CA . LYS A 1 324 ? 27.875 45.281 -1.827 1 94.25 324 LYS A CA 1
ATOM 2579 C C . LYS A 1 324 ? 28.016 44.562 -3.156 1 94.25 324 LYS A C 1
ATOM 2581 O O . LYS A 1 324 ? 28.797 44.969 -4.023 1 94.25 324 LYS A O 1
ATOM 2586 N N . LEU A 1 325 ? 27.234 43.594 -3.361 1 95.38 325 LEU A N 1
ATOM 2587 C CA . LEU A 1 325 ? 27.562 42.656 -4.43 1 95.38 325 LEU A CA 1
ATOM 2588 C C . LEU A 1 325 ? 26.484 42.656 -5.508 1 95.38 325 LEU A C 1
ATOM 2590 O O . LEU A 1 325 ? 26.766 42.344 -6.668 1 95.38 325 LEU A O 1
ATOM 2594 N N . TYR A 1 326 ? 25.266 42.906 -5.184 1 95.31 326 TYR A N 1
ATOM 2595 C CA . TYR A 1 326 ? 24.156 42.781 -6.121 1 95.31 326 TYR A CA 1
ATOM 2596 C C . TYR A 1 326 ? 23.281 44.031 -6.102 1 95.31 326 TYR A C 1
ATOM 2598 O O . TYR A 1 326 ? 22.625 44.344 -5.098 1 95.31 326 TYR A O 1
ATOM 2606 N N . HIS A 1 327 ? 23.094 44.75 -7.273 1 95.12 327 HIS A N 1
ATOM 2607 C CA . HIS A 1 327 ? 22.484 46.094 -7.238 1 95.12 327 HIS A CA 1
ATOM 2608 C C . HIS A 1 327 ? 21.438 46.25 -8.344 1 95.12 327 HIS A C 1
ATOM 2610 O O . HIS A 1 327 ? 20.812 47.281 -8.461 1 95.12 327 HIS A O 1
ATOM 2616 N N . LYS A 1 328 ? 21.344 45.188 -9.164 1 93.44 328 LYS A N 1
ATOM 2617 C CA . LYS A 1 328 ? 20.391 45.312 -10.266 1 93.44 328 LYS A CA 1
ATOM 2618 C C . LYS A 1 328 ? 19.828 43.938 -10.648 1 93.44 328 LYS A C 1
ATOM 2620 O O . LYS A 1 328 ? 20.547 42.938 -10.617 1 93.44 328 LYS A O 1
ATOM 2625 N N . CYS A 1 329 ? 18.516 43.875 -10.953 1 90.81 329 CYS A N 1
ATOM 2626 C CA . CYS A 1 329 ? 17.875 42.656 -11.406 1 90.81 329 CYS A CA 1
ATOM 2627 C C . CYS A 1 329 ? 18.484 42.156 -12.727 1 90.81 329 CYS A C 1
ATOM 2629 O O . CYS A 1 329 ? 18.844 43 -13.578 1 90.81 329 CYS A O 1
ATOM 2631 N N . GLU A 1 330 ? 18.641 40.906 -12.875 1 85.62 330 GLU A N 1
ATOM 2632 C CA . GLU A 1 330 ? 19.281 40.312 -14.047 1 85.62 330 GLU A CA 1
ATOM 2633 C C . GLU A 1 330 ? 18.25 39.969 -15.125 1 85.62 330 GLU A C 1
ATOM 2635 O O . GLU A 1 330 ? 18.047 38.812 -15.461 1 85.62 330 GLU A O 1
ATOM 2640 N N . HIS A 1 331 ? 17.453 40.688 -15.492 1 79.94 331 HIS A N 1
ATOM 2641 C CA . HIS A 1 331 ? 16.547 40.562 -16.625 1 79.94 331 HIS A CA 1
ATOM 2642 C C . HIS A 1 331 ? 16.562 41.812 -17.5 1 79.94 331 HIS A C 1
ATOM 2644 O O . HIS A 1 331 ? 17.078 42.844 -17.094 1 79.94 331 HIS A O 1
ATOM 2650 N N . GLU A 1 332 ? 16.125 41.625 -18.734 1 76.19 332 GLU A N 1
ATOM 2651 C CA . GLU A 1 332 ? 16.047 42.719 -19.672 1 76.19 332 GLU A CA 1
ATOM 2652 C C . GLU A 1 332 ? 15.008 43.75 -19.219 1 76.19 332 GLU A C 1
ATOM 2654 O O . GLU A 1 332 ? 14.125 43.438 -18.406 1 76.19 332 GLU A O 1
ATOM 2659 N N . ASP A 1 333 ? 15.25 44.906 -19.672 1 76.12 333 ASP A N 1
ATOM 2660 C CA . ASP A 1 333 ? 14.336 46 -19.312 1 76.12 333 ASP A CA 1
ATOM 2661 C C . ASP A 1 333 ? 12.898 45.656 -19.703 1 76.12 333 ASP A C 1
ATOM 2663 O O . ASP A 1 333 ? 12.664 45.062 -20.781 1 76.12 333 ASP A O 1
ATOM 2667 N N . LEU A 1 334 ? 12.102 45.719 -18.688 1 74.31 334 LEU A N 1
ATOM 2668 C CA . LEU A 1 334 ? 10.695 45.406 -18.906 1 74.31 334 LEU A CA 1
ATOM 2669 C C . LEU A 1 334 ? 10.062 46.406 -19.875 1 74.31 334 LEU A C 1
ATOM 2671 O O . LEU A 1 334 ? 10.383 47.625 -19.828 1 74.31 334 LEU A O 1
ATOM 2675 N N . THR A 1 335 ? 9.461 45.844 -20.797 1 70.88 335 THR A N 1
ATOM 2676 C CA . THR A 1 335 ? 8.695 46.719 -21.656 1 70.88 335 THR A CA 1
ATOM 2677 C C . THR A 1 335 ? 7.574 47.406 -20.875 1 70.88 335 THR A C 1
ATOM 2679 O O . THR A 1 335 ? 7.117 46.875 -19.859 1 70.88 335 THR A O 1
ATOM 2682 N N . ASP A 1 336 ? 7.203 48.625 -21.219 1 66.81 336 ASP A N 1
ATOM 2683 C CA . ASP A 1 336 ? 6.172 49.438 -20.547 1 66.81 336 ASP A CA 1
ATOM 2684 C C . ASP A 1 336 ? 4.887 48.625 -20.375 1 66.81 336 ASP A C 1
ATOM 2686 O O . ASP A 1 336 ? 4.223 48.719 -19.344 1 66.81 336 ASP A O 1
ATOM 2690 N N . VAL A 1 337 ? 4.637 47.812 -21.312 1 64.88 337 VAL A N 1
ATOM 2691 C CA . VAL A 1 337 ? 3.395 47.031 -21.297 1 64.88 337 VAL A CA 1
ATOM 2692 C C . VAL A 1 337 ? 3.449 45.969 -20.188 1 64.88 337 VAL A C 1
ATOM 2694 O O . VAL A 1 337 ? 2.482 45.812 -19.453 1 64.88 337 VAL A O 1
ATOM 2697 N N . VAL A 1 338 ? 4.574 45.406 -20.078 1 66.12 338 VAL A N 1
ATOM 2698 C CA . VAL A 1 338 ? 4.711 44.344 -19.094 1 66.12 338 VAL A CA 1
ATOM 2699 C C . VAL A 1 338 ? 4.738 44.938 -17.688 1 66.12 338 VAL A C 1
ATOM 2701 O O . VAL A 1 338 ? 4.16 44.375 -16.75 1 66.12 338 VAL A O 1
ATOM 2704 N N . GLU A 1 339 ? 5.332 46.094 -17.594 1 69.62 339 GLU A N 1
ATOM 2705 C CA . GLU A 1 339 ? 5.453 46.75 -16.297 1 69.62 339 GLU A CA 1
ATOM 2706 C C . GLU A 1 339 ? 4.09 47.188 -15.773 1 69.62 339 GLU A C 1
ATOM 2708 O O . GLU A 1 339 ? 3.834 47.094 -14.57 1 69.62 339 GLU A O 1
ATOM 2713 N N . LYS A 1 340 ? 3.32 47.562 -16.688 1 64.88 340 LYS A N 1
ATOM 2714 C CA . LYS A 1 340 ? 2.008 48.062 -16.266 1 64.88 340 LYS A CA 1
ATOM 2715 C C . LYS A 1 340 ? 1.063 46.906 -15.953 1 64.88 340 LYS A C 1
ATOM 2717 O O . LYS A 1 340 ? 0.152 47.031 -15.141 1 64.88 340 LYS A O 1
ATOM 2722 N N . ARG A 1 341 ? 1.35 45.812 -16.5 1 63.97 341 ARG A N 1
ATOM 2723 C CA . ARG A 1 341 ? 0.427 44.688 -16.375 1 63.97 341 ARG A CA 1
ATOM 2724 C C . ARG A 1 341 ? 0.732 43.875 -15.125 1 63.97 341 ARG A C 1
ATOM 2726 O O . ARG A 1 341 ? -0.132 43.156 -14.625 1 63.97 341 ARG A O 1
ATOM 2733 N N . HIS A 1 342 ? 1.877 44.219 -14.617 1 71.12 342 HIS A N 1
ATOM 2734 C CA . HIS A 1 342 ? 2.258 43.406 -13.477 1 71.12 342 HIS A CA 1
ATOM 2735 C C . HIS A 1 342 ? 1.69 43.969 -12.18 1 71.12 342 HIS A C 1
ATOM 2737 O O . HIS A 1 342 ? 1.62 45.188 -12 1 71.12 342 HIS A O 1
ATOM 2743 N N . LEU A 1 343 ? 1.063 43.125 -11.445 1 78.12 343 LEU A N 1
ATOM 2744 C CA . LEU A 1 343 ? 0.506 43.531 -10.156 1 78.12 343 LEU A CA 1
ATOM 2745 C C . LEU A 1 343 ? 1.602 43.656 -9.102 1 78.12 343 LEU A C 1
ATOM 2747 O O . LEU A 1 343 ? 1.891 42.688 -8.391 1 78.12 343 LEU A O 1
ATOM 2751 N N . TRP A 1 344 ? 2.166 44.969 -9.094 1 90.12 344 TRP A N 1
ATOM 2752 C CA . TRP A 1 344 ? 3.215 45.25 -8.125 1 90.12 344 TRP A CA 1
ATOM 2753 C C . TRP A 1 344 ? 2.625 45.469 -6.73 1 90.12 344 TRP A C 1
ATOM 2755 O O . TRP A 1 344 ? 1.487 45.938 -6.598 1 90.12 344 TRP A O 1
ATOM 2765 N N . ILE A 1 345 ? 3.412 45.094 -5.762 1 93.62 345 ILE A N 1
ATOM 2766 C CA . ILE A 1 345 ? 3.031 45.406 -4.383 1 93.62 345 ILE A CA 1
ATOM 2767 C C . ILE A 1 345 ? 3.387 46.844 -4.043 1 93.62 345 ILE A C 1
ATOM 2769 O O . ILE A 1 345 ? 4.441 47.344 -4.445 1 93.62 345 ILE A O 1
ATOM 2773 N N . LYS A 1 346 ? 2.395 47.5 -3.393 1 92.56 346 LYS A N 1
ATOM 2774 C CA . LYS A 1 346 ? 2.664 48.875 -2.996 1 92.56 346 LYS A CA 1
ATOM 2775 C C . LYS A 1 346 ? 3.762 48.938 -1.937 1 92.56 346 LYS A C 1
ATOM 2777 O O . LYS A 1 346 ? 3.74 48.188 -0.968 1 92.56 346 LYS A O 1
ATOM 2782 N N . LYS A 1 347 ? 4.695 49.844 -2.188 1 93.69 347 LYS A N 1
ATOM 2783 C CA . LYS A 1 347 ? 5.801 50 -1.251 1 93.69 347 LYS A CA 1
ATOM 2784 C C . LYS A 1 347 ? 5.293 50.344 0.15 1 93.69 347 LYS A C 1
ATOM 2786 O O . LYS A 1 347 ? 4.383 51.156 0.31 1 93.69 347 LYS A O 1
ATOM 2791 N N . ASP A 1 348 ? 5.738 49.688 1.147 1 92 348 ASP A N 1
ATOM 2792 C CA . ASP A 1 348 ? 5.473 49.906 2.566 1 92 348 ASP A CA 1
ATOM 2793 C C . ASP A 1 348 ? 4.027 49.594 2.914 1 92 348 ASP A C 1
ATOM 2795 O O .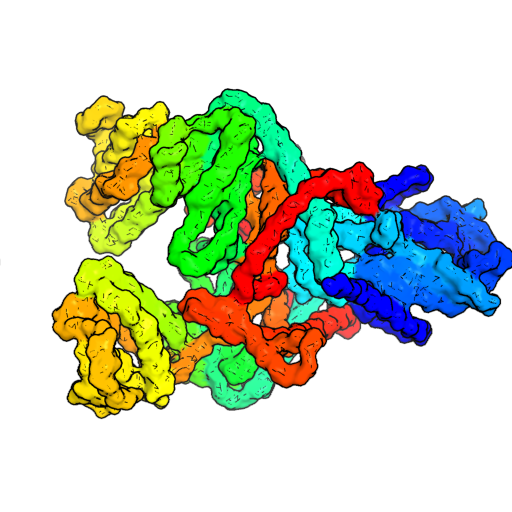 ASP A 1 348 ? 3.514 50 3.949 1 92 348 ASP A O 1
ATOM 2799 N N . SER A 1 349 ? 3.369 48.969 1.961 1 94 349 SER A N 1
ATOM 2800 C CA . SER A 1 349 ? 2.049 48.438 2.287 1 94 349 SER A CA 1
ATOM 2801 C C . SER A 1 349 ? 2.141 47.344 3.332 1 94 349 SER A C 1
ATOM 2803 O O . SER A 1 349 ? 3.234 46.875 3.666 1 94 349 SER A O 1
ATOM 2805 N N . PHE A 1 350 ? 1.085 47.031 3.881 1 94.69 350 PHE A N 1
ATOM 2806 C CA . PHE A 1 350 ? 1.057 45.938 4.852 1 94.69 350 PHE A CA 1
ATOM 2807 C C . PHE A 1 350 ? 1.603 44.656 4.242 1 94.69 350 PHE A C 1
ATOM 2809 O O . PHE A 1 350 ? 2.35 43.906 4.895 1 94.69 350 PHE A O 1
ATOM 2816 N N . ALA A 1 351 ? 1.252 44.406 3.062 1 94.94 351 ALA A N 1
ATOM 2817 C CA . ALA A 1 351 ? 1.732 43.219 2.344 1 94.94 351 ALA A CA 1
ATOM 2818 C C . ALA A 1 351 ? 3.25 43.281 2.182 1 94.94 351 ALA A C 1
ATOM 2820 O O . ALA A 1 351 ? 3.93 42.25 2.4 1 94.94 351 ALA A O 1
ATOM 2821 N N . HIS A 1 352 ? 3.73 44.406 1.795 1 96.12 352 HIS A N 1
ATOM 2822 C CA . HIS A 1 352 ? 5.168 44.594 1.625 1 96.12 352 HIS A CA 1
ATOM 2823 C C . HIS A 1 352 ? 5.906 44.406 2.945 1 96.12 352 HIS A C 1
ATOM 2825 O O . HIS A 1 352 ? 6.949 43.75 2.988 1 96.12 352 HIS A O 1
ATOM 2831 N N . ARG A 1 353 ? 5.398 44.906 4.004 1 95.56 353 ARG A N 1
ATOM 2832 C CA . ARG A 1 353 ? 6.012 44.781 5.324 1 95.56 353 ARG A CA 1
ATOM 2833 C C . ARG A 1 353 ? 5.988 43.312 5.809 1 95.56 353 ARG A C 1
ATOM 2835 O O . ARG A 1 353 ? 6.961 42.844 6.402 1 95.56 353 ARG A O 1
ATOM 2842 N N . LYS A 1 354 ? 4.887 42.719 5.57 1 96 354 LYS A N 1
ATOM 2843 C CA . LYS A 1 354 ? 4.77 41.312 5.977 1 96 354 LYS A CA 1
ATOM 2844 C C . LYS A 1 354 ? 5.77 40.438 5.227 1 96 354 LYS A C 1
ATOM 2846 O O . LYS A 1 354 ? 6.359 39.531 5.809 1 96 354 LYS A O 1
ATOM 2851 N N . LEU A 1 355 ? 5.887 40.688 4 1 96.62 355 LEU A N 1
ATOM 2852 C CA . LEU A 1 355 ? 6.879 39.969 3.215 1 96.62 355 LEU A CA 1
ATOM 2853 C C . LEU A 1 355 ? 8.289 40.219 3.75 1 96.62 355 LEU A C 1
ATOM 2855 O O . LEU A 1 355 ? 9.078 39.281 3.881 1 96.62 355 LEU A O 1
ATOM 2859 N N . ALA A 1 356 ? 8.586 41.438 4 1 96.44 356 ALA A N 1
ATOM 2860 C CA . ALA A 1 356 ? 9.883 41.812 4.562 1 96.44 356 ALA A CA 1
ATOM 2861 C C . ALA A 1 356 ? 10.133 41.062 5.883 1 96.44 356 ALA A C 1
ATOM 2863 O O . ALA A 1 356 ? 11.25 40.625 6.148 1 96.44 356 ALA A O 1
ATOM 2864 N N . GLU A 1 357 ? 9.148 40.969 6.645 1 96.06 357 GLU A N 1
ATOM 2865 C CA . GLU A 1 357 ? 9.25 40.25 7.91 1 96.06 357 GLU A CA 1
ATOM 2866 C C . GLU A 1 357 ? 9.609 38.781 7.684 1 96.06 357 GLU A C 1
ATOM 2868 O O . GLU A 1 357 ? 10.453 38.219 8.391 1 96.06 357 GLU A O 1
ATOM 2873 N N . ILE A 1 358 ? 8.961 38.188 6.734 1 96.06 358 ILE A N 1
ATOM 2874 C CA . ILE A 1 358 ? 9.211 36.781 6.41 1 96.06 358 ILE A CA 1
ATOM 2875 C C . ILE A 1 358 ? 10.648 36.625 5.918 1 96.06 358 ILE A C 1
ATOM 2877 O O . ILE A 1 358 ? 11.375 35.719 6.387 1 96.06 358 ILE A O 1
ATOM 2881 N N . MET A 1 359 ? 11.062 37.469 5.039 1 95.94 359 MET A N 1
ATOM 2882 C CA . MET A 1 359 ? 12.359 37.344 4.387 1 95.94 359 MET A CA 1
ATOM 2883 C C . MET A 1 359 ? 13.492 37.625 5.367 1 95.94 359 MET A C 1
ATOM 2885 O O . MET A 1 359 ? 14.586 37.094 5.242 1 95.94 359 MET A O 1
ATOM 2889 N N . HIS A 1 360 ? 13.195 38.469 6.352 1 95.69 360 HIS A N 1
ATOM 2890 C CA . HIS A 1 360 ? 14.227 38.844 7.312 1 95.69 360 HIS A CA 1
ATOM 2891 C C . HIS A 1 360 ? 14.141 38.031 8.578 1 95.69 360 HIS A C 1
ATOM 2893 O O . HIS A 1 360 ? 14.938 38.188 9.5 1 95.69 360 HIS A O 1
ATOM 2899 N N . SER A 1 361 ? 13.164 37.156 8.602 1 94.44 361 SER A N 1
ATOM 2900 C CA . SER A 1 361 ? 13.023 36.375 9.812 1 94.44 361 SER A CA 1
ATOM 2901 C C . SER A 1 361 ? 14.266 35.531 10.078 1 94.44 361 SER A C 1
ATOM 2903 O O . SER A 1 361 ? 14.914 35.062 9.141 1 94.44 361 SER A O 1
ATOM 2905 N N . ARG A 1 362 ? 14.555 35.281 11.297 1 90.69 362 ARG A N 1
ATOM 2906 C CA . ARG A 1 362 ? 15.734 34.531 11.695 1 90.69 362 ARG A CA 1
ATOM 2907 C C . ARG A 1 362 ? 15.672 33.094 11.188 1 90.69 362 ARG A C 1
ATOM 2909 O O . ARG A 1 362 ? 16.688 32.531 10.773 1 90.69 362 ARG A O 1
ATOM 2916 N N . SER A 1 363 ? 14.492 32.531 11.219 1 87.75 363 SER A N 1
ATOM 2917 C CA . SER A 1 363 ? 14.297 31.141 10.789 1 87.75 363 SER A CA 1
ATOM 2918 C C . SER A 1 363 ? 14.633 30.969 9.312 1 87.75 363 SER A C 1
ATOM 2920 O O . SER A 1 363 ? 14.992 29.875 8.883 1 87.75 363 SER A O 1
ATOM 2922 N N . VAL A 1 364 ? 14.531 32.031 8.57 1 92.75 364 VAL A N 1
ATOM 2923 C CA . VAL A 1 364 ? 14.797 31.953 7.141 1 92.75 364 VAL A CA 1
ATOM 2924 C C . VAL A 1 364 ? 16.234 32.375 6.863 1 92.75 364 VAL A C 1
ATOM 2926 O O . VAL A 1 364 ? 16.984 31.625 6.199 1 92.75 364 VAL A O 1
ATOM 2929 N N . THR A 1 365 ? 16.672 33.469 7.41 1 93.75 365 THR A N 1
ATOM 2930 C CA . THR A 1 365 ? 17.969 34.062 7.078 1 93.75 365 THR A CA 1
ATOM 2931 C C . THR A 1 365 ? 19.109 33.125 7.535 1 93.75 365 THR A C 1
ATOM 2933 O O . THR A 1 365 ? 20.156 33.094 6.898 1 93.75 365 THR A O 1
ATOM 2936 N N . LYS A 1 366 ? 18.875 32.375 8.617 1 92.06 366 LYS A N 1
ATOM 2937 C CA . LYS A 1 366 ? 19.922 31.484 9.117 1 92.06 366 LYS A CA 1
ATOM 2938 C C . LYS A 1 366 ? 20.141 30.312 8.156 1 92.06 366 LYS A C 1
ATOM 2940 O O . LYS A 1 366 ? 21.219 29.719 8.125 1 92.06 366 LYS A O 1
ATOM 2945 N N . ASP A 1 367 ? 19.188 29.969 7.387 1 94.44 367 ASP A N 1
ATOM 2946 C CA . ASP A 1 367 ? 19.219 28.797 6.531 1 94.44 367 ASP A CA 1
ATOM 2947 C C . ASP A 1 367 ? 19.672 29.156 5.117 1 94.44 367 ASP A C 1
ATOM 2949 O O . ASP A 1 367 ? 20.141 28.281 4.371 1 94.44 367 ASP A O 1
ATOM 2953 N N . ILE A 1 368 ? 19.609 30.406 4.75 1 95.38 368 ILE A N 1
ATOM 2954 C CA . ILE A 1 368 ? 19.859 30.844 3.385 1 95.38 368 ILE A CA 1
ATOM 2955 C C . ILE A 1 368 ? 21.297 30.5 2.986 1 95.38 368 ILE A C 1
ATOM 2957 O O . ILE A 1 368 ? 21.531 29.969 1.9 1 95.38 368 ILE A O 1
ATOM 2961 N N . PRO A 1 369 ? 22.234 30.703 3.863 1 94.62 369 PRO A N 1
ATOM 2962 C CA . PRO A 1 369 ? 23.609 30.391 3.477 1 94.62 369 PRO A CA 1
ATOM 2963 C C . PRO A 1 369 ? 23.797 28.906 3.137 1 94.62 369 PRO A C 1
ATOM 2965 O O . PRO A 1 369 ? 24.719 28.562 2.387 1 94.62 369 PRO A O 1
ATOM 2968 N N . HIS A 1 370 ? 22.969 28.031 3.639 1 96.12 370 HIS A N 1
ATOM 2969 C CA . HIS A 1 370 ? 23.062 26.594 3.406 1 96.12 370 HIS A CA 1
ATOM 2970 C C . HIS A 1 370 ? 22.484 26.203 2.049 1 96.12 370 HIS A C 1
ATOM 2972 O O . HIS A 1 370 ? 22.375 25.031 1.721 1 96.12 370 HIS A O 1
ATOM 2978 N N . LEU A 1 371 ? 22.156 27.188 1.23 1 96.56 371 LEU A N 1
ATOM 2979 C CA . LEU A 1 371 ? 21.641 26.938 -0.106 1 96.56 371 LEU A CA 1
ATOM 2980 C C . LEU A 1 371 ? 22.656 27.312 -1.174 1 96.56 371 LEU A C 1
ATOM 2982 O O . LEU A 1 371 ? 22.375 27.203 -2.371 1 96.56 371 LEU A O 1
ATOM 2986 N N . SER A 1 372 ? 23.844 27.688 -0.796 1 95.06 372 SER A N 1
ATOM 2987 C CA . SER A 1 372 ? 24.828 28.344 -1.648 1 95.06 372 SER A CA 1
ATOM 2988 C C . SER A 1 372 ? 25.328 27.406 -2.734 1 95.06 372 SER A C 1
ATOM 2990 O O . SER A 1 372 ? 25.812 27.844 -3.781 1 95.06 372 SER A O 1
ATOM 2992 N N . GLN A 1 373 ? 25.156 26.094 -2.5 1 93.69 373 GLN A N 1
ATOM 2993 C CA . GLN A 1 373 ? 25.656 25.156 -3.492 1 93.69 373 GLN A CA 1
ATOM 2994 C C . GLN A 1 373 ? 24.531 24.625 -4.371 1 93.69 373 GLN A C 1
ATOM 2996 O O . GLN A 1 373 ? 24.75 23.766 -5.223 1 93.69 373 GLN A O 1
ATOM 3001 N N . TYR A 1 374 ? 23.297 25.062 -4.227 1 92.31 374 TYR A N 1
ATOM 3002 C CA . TYR A 1 374 ? 22.125 24.703 -5.008 1 92.31 374 TYR A CA 1
ATOM 3003 C C . TYR A 1 374 ? 21.938 23.203 -5.066 1 92.31 374 TYR A C 1
ATOM 3005 O O . TYR A 1 374 ? 21.812 22.625 -6.152 1 92.31 374 TYR A O 1
ATOM 3013 N N . CYS A 1 375 ? 21.828 22.625 -3.893 1 90 375 CYS A N 1
ATOM 3014 C CA . CYS A 1 375 ? 21.609 21.188 -3.809 1 90 375 CYS A CA 1
ATOM 3015 C C . CYS A 1 375 ? 20.109 20.875 -3.881 1 90 375 CYS A C 1
ATOM 3017 O O . CYS A 1 375 ? 19.297 21.578 -3.293 1 90 375 CYS A O 1
ATOM 3019 N N . GLN A 1 376 ? 19.812 19.828 -4.758 1 83 376 GLN A N 1
ATOM 3020 C CA . GLN A 1 376 ? 18.438 19.359 -4.883 1 83 376 GLN A CA 1
ATOM 3021 C C . GLN A 1 376 ? 18.328 17.875 -4.555 1 83 376 GLN A C 1
ATOM 3023 O O . GLN A 1 376 ? 19.203 17.094 -4.898 1 83 376 GLN A O 1
ATOM 3028 N N . ASN A 1 377 ? 17.219 17.5 -3.848 1 76.94 377 ASN A N 1
ATOM 3029 C CA . ASN A 1 377 ? 16.984 16.109 -3.455 1 76.94 377 ASN A CA 1
ATOM 3030 C C . ASN A 1 377 ? 15.992 15.43 -4.383 1 76.94 377 ASN A C 1
ATOM 3032 O O . ASN A 1 377 ? 15.234 14.555 -3.953 1 76.94 377 ASN A O 1
ATOM 3036 N N . GLY A 1 378 ? 15.875 15.742 -5.633 1 73.81 378 GLY A N 1
ATOM 3037 C CA . GLY A 1 378 ? 14.914 15.141 -6.547 1 73.81 378 GLY A CA 1
ATOM 3038 C C . GLY A 1 378 ? 15.086 13.641 -6.699 1 73.81 378 GLY A C 1
ATOM 3039 O O . GLY A 1 378 ? 14.102 12.898 -6.715 1 73.81 378 GLY A O 1
ATOM 3040 N N . GLU A 1 379 ? 16.297 13.164 -6.762 1 77.19 379 GLU A N 1
ATOM 3041 C CA . GLU A 1 379 ? 16.578 11.75 -6.965 1 77.19 379 GLU A CA 1
ATOM 3042 C C . GLU A 1 379 ? 16.156 10.922 -5.758 1 77.19 379 GLU A C 1
ATOM 3044 O O . GLU A 1 379 ? 15.75 9.766 -5.902 1 77.19 379 GLU A O 1
ATOM 3049 N N . ILE A 1 380 ? 16.203 11.516 -4.672 1 79 380 ILE A N 1
ATOM 3050 C CA . ILE A 1 380 ? 15.867 10.789 -3.449 1 79 380 ILE A CA 1
ATOM 3051 C C . ILE A 1 380 ? 14.375 10.5 -3.418 1 79 380 ILE A C 1
ATOM 3053 O O . ILE A 1 380 ? 13.945 9.461 -2.902 1 79 380 ILE A O 1
ATOM 3057 N N . ASN A 1 381 ? 13.586 11.367 -4.031 1 75.25 381 ASN A N 1
ATOM 3058 C CA . ASN A 1 381 ? 12.148 11.133 -4.117 1 75.25 381 ASN A CA 1
ATOM 3059 C C . ASN A 1 381 ? 11.82 9.938 -5.012 1 75.25 381 ASN A C 1
ATOM 3061 O O . ASN A 1 381 ? 10.898 9.172 -4.723 1 75.25 381 ASN A O 1
ATOM 3065 N N . PHE A 1 382 ? 12.586 9.859 -5.973 1 78.75 382 PHE A N 1
ATOM 3066 C CA . PHE A 1 382 ? 12.43 8.711 -6.859 1 78.75 382 PHE A CA 1
ATOM 3067 C C . PHE A 1 382 ? 12.766 7.414 -6.129 1 78.75 382 PHE A C 1
ATOM 3069 O O . PHE A 1 382 ? 12.023 6.434 -6.223 1 78.75 382 PHE A O 1
ATOM 3076 N N . TYR A 1 383 ? 13.859 7.488 -5.465 1 89.06 383 TYR A N 1
ATOM 3077 C CA . TYR A 1 383 ? 14.25 6.332 -4.668 1 89.06 383 TYR A CA 1
ATOM 3078 C C . TYR A 1 383 ? 13.18 5.992 -3.639 1 89.06 383 TYR A C 1
ATOM 3080 O O . TYR A 1 383 ? 12.836 4.824 -3.449 1 89.06 383 TYR A O 1
ATOM 3088 N N . HIS A 1 384 ? 12.641 6.934 -3.016 1 84.12 384 HIS A N 1
ATOM 3089 C CA . HIS A 1 384 ? 11.609 6.719 -2.006 1 84.12 384 HIS A CA 1
ATOM 3090 C C . HIS A 1 384 ? 10.383 6.039 -2.605 1 84.12 384 HIS A C 1
ATOM 3092 O O . HIS A 1 384 ? 9.812 5.137 -1.993 1 84.12 384 HIS A O 1
ATOM 3098 N N . SER A 1 385 ? 10.031 6.496 -3.725 1 81.62 385 SER A N 1
ATOM 3099 C CA . SER A 1 385 ? 8.898 5.875 -4.402 1 81.62 385 SER A CA 1
ATOM 3100 C C . SER A 1 385 ? 9.188 4.41 -4.727 1 81.62 385 SER A C 1
ATOM 3102 O O . SER A 1 385 ? 8.305 3.557 -4.582 1 81.62 385 SER A O 1
ATOM 3104 N N . ASN A 1 386 ? 10.422 4.156 -5.043 1 84.81 386 ASN A N 1
ATOM 3105 C CA . ASN A 1 386 ? 10.828 2.799 -5.391 1 84.81 386 ASN A CA 1
ATOM 3106 C C . ASN A 1 386 ? 10.836 1.887 -4.164 1 84.81 386 ASN A C 1
ATOM 3108 O O . ASN A 1 386 ? 10.586 0.686 -4.281 1 84.81 386 ASN A O 1
ATOM 3112 N N . THR A 1 387 ? 11.164 2.508 -3.041 1 92.75 387 THR A N 1
ATOM 3113 C CA . THR A 1 387 ? 11.219 1.702 -1.825 1 92.75 387 THR A CA 1
ATOM 3114 C C . THR A 1 387 ? 9.836 1.151 -1.48 1 92.75 387 THR A C 1
ATOM 3116 O O . THR A 1 387 ? 9.727 0.092 -0.861 1 92.75 387 THR A O 1
ATOM 3119 N N . LEU A 1 388 ? 8.828 1.796 -1.936 1 89.75 388 LEU A N 1
ATOM 3120 C CA . LEU A 1 388 ? 7.469 1.407 -1.579 1 89.75 388 LEU A CA 1
ATOM 3121 C C . LEU A 1 388 ? 7.062 0.127 -2.301 1 89.75 388 LEU A C 1
ATOM 3123 O O . LEU A 1 388 ? 6.137 -0.564 -1.872 1 89.75 388 LEU A O 1
ATOM 3127 N N . LYS A 1 389 ? 7.734 -0.14 -3.354 1 89.44 389 LYS A N 1
ATOM 3128 C CA . LYS A 1 389 ? 7.527 -1.424 -4.016 1 89.44 389 LYS A CA 1
ATOM 3129 C C . LYS A 1 389 ? 7.855 -2.586 -3.082 1 89.44 389 LYS A C 1
ATOM 3131 O O . LYS A 1 389 ? 7.164 -3.605 -3.086 1 89.44 389 LYS A O 1
ATOM 3136 N N . TYR A 1 390 ? 8.82 -2.33 -2.273 1 94.12 390 TYR A N 1
ATOM 3137 C CA . TYR A 1 390 ? 9.328 -3.414 -1.438 1 94.12 390 TYR A CA 1
ATOM 3138 C C . TYR A 1 390 ? 8.797 -3.297 -0.013 1 94.12 390 TYR A C 1
ATOM 3140 O O . TYR A 1 390 ? 8.547 -4.309 0.646 1 94.12 390 TYR A O 1
ATOM 3148 N N . ARG A 1 391 ? 8.68 -2.123 0.434 1 91.5 391 ARG A N 1
ATOM 3149 C CA . ARG A 1 391 ? 8.211 -1.918 1.798 1 91.5 391 ARG A CA 1
ATOM 3150 C C . ARG A 1 391 ? 7.117 -0.854 1.844 1 91.5 391 ARG A C 1
ATOM 3152 O O . ARG A 1 391 ? 7.328 0.235 2.383 1 91.5 391 ARG A O 1
ATOM 3159 N N . PRO A 1 392 ? 5.977 -1.24 1.365 1 86.25 392 PRO A N 1
ATOM 3160 C CA . PRO A 1 392 ? 4.859 -0.296 1.443 1 86.25 392 PRO A CA 1
ATOM 3161 C C . PRO A 1 392 ? 4.535 0.116 2.877 1 86.25 392 PRO A C 1
ATOM 3163 O O . PRO A 1 392 ? 4.672 -0.689 3.803 1 86.25 392 PRO A O 1
ATOM 3166 N N . LYS A 1 393 ? 4.082 1.295 3.064 1 80.19 393 LYS A N 1
ATOM 3167 C CA . LYS A 1 393 ? 3.881 1.875 4.391 1 80.19 393 LYS A CA 1
ATOM 3168 C C . LYS A 1 393 ? 2.68 1.242 5.086 1 80.19 393 LYS A C 1
ATOM 3170 O O . LYS A 1 393 ? 2.52 1.379 6.301 1 80.19 393 LYS A O 1
ATOM 3175 N N . GLN A 1 394 ? 1.904 0.526 4.398 1 76.19 394 GLN A N 1
ATOM 3176 C CA . GLN A 1 394 ? 0.705 -0.069 4.98 1 76.19 394 GLN A CA 1
ATOM 3177 C C . GLN A 1 394 ? 1.015 -1.42 5.617 1 76.19 394 GLN A C 1
ATOM 3179 O O . GLN A 1 394 ? 0.204 -1.955 6.379 1 76.19 394 GLN A O 1
ATOM 3184 N N . ASN A 1 395 ? 2.189 -1.915 5.301 1 80.69 395 ASN A N 1
ATOM 3185 C CA . ASN A 1 395 ? 2.566 -3.225 5.82 1 80.69 395 ASN A CA 1
ATOM 3186 C C . ASN A 1 395 ? 3.584 -3.107 6.953 1 80.69 395 ASN A C 1
ATOM 3188 O O . ASN A 1 395 ? 4.438 -2.219 6.938 1 80.69 395 ASN A O 1
ATOM 3192 N N . ARG A 1 396 ? 3.463 -3.98 7.84 1 80.12 396 ARG A N 1
ATOM 3193 C CA . ARG A 1 396 ? 4.438 -4.051 8.93 1 80.12 396 ARG A CA 1
ATOM 3194 C C . ARG A 1 396 ? 5.422 -5.191 8.703 1 80.12 396 ARG A C 1
ATOM 3196 O O . ARG A 1 396 ? 5.031 -6.289 8.305 1 80.12 396 ARG A O 1
ATOM 3203 N N . PHE A 1 397 ? 6.656 -4.875 8.93 1 87.19 397 PHE A N 1
ATOM 3204 C CA . PHE A 1 397 ? 7.711 -5.871 8.766 1 87.19 397 PHE A CA 1
ATOM 3205 C C . PHE A 1 397 ? 8.57 -5.961 10.016 1 87.19 397 PHE A C 1
ATOM 3207 O O . PHE A 1 397 ? 8.727 -4.977 10.742 1 87.19 397 PHE A O 1
ATOM 3214 N N . PHE A 1 398 ? 9.109 -7.156 10.219 1 86.25 398 PHE A N 1
ATOM 3215 C CA . PHE A 1 398 ? 10.133 -7.285 11.242 1 86.25 398 PHE A CA 1
ATOM 3216 C C . PHE A 1 398 ? 11.453 -6.688 10.766 1 86.25 398 PHE A C 1
ATOM 3218 O O . PHE A 1 398 ? 11.625 -6.418 9.57 1 86.25 398 PHE A O 1
ATOM 3225 N N . MET A 1 399 ? 12.32 -6.5 11.703 1 89.38 399 MET A N 1
ATOM 3226 C CA . MET A 1 399 ? 13.578 -5.816 11.406 1 89.38 399 MET A CA 1
ATOM 3227 C C . MET A 1 399 ? 14.312 -6.504 10.266 1 89.38 399 MET A C 1
ATOM 3229 O O . MET A 1 399 ? 14.797 -5.844 9.344 1 89.38 399 MET A O 1
ATOM 3233 N N . GLY A 1 400 ? 14.336 -7.816 10.336 1 91.5 400 GLY A N 1
ATOM 3234 C CA . GLY A 1 400 ? 14.992 -8.547 9.266 1 91.5 400 GLY A CA 1
ATOM 3235 C C . GLY A 1 400 ? 14.359 -8.305 7.906 1 91.5 400 GLY A C 1
ATOM 3236 O O . GLY A 1 400 ? 15.07 -8.078 6.922 1 91.5 400 GLY A O 1
ATOM 3237 N N . GLY A 1 401 ? 13.055 -8.352 7.906 1 93.12 401 GLY A N 1
ATOM 3238 C CA . GLY A 1 401 ? 12.328 -8.094 6.676 1 93.12 401 GLY A CA 1
ATOM 3239 C C . GLY A 1 401 ? 12.469 -6.668 6.18 1 93.12 401 GLY A C 1
ATOM 3240 O O . GLY A 1 401 ? 12.648 -6.434 4.98 1 93.12 401 GLY A O 1
ATOM 3241 N N . MET A 1 402 ? 12.445 -5.723 7.121 1 93.5 402 MET A N 1
ATOM 3242 C CA . MET A 1 402 ? 12.602 -4.312 6.773 1 93.5 402 MET A CA 1
ATOM 3243 C C . MET A 1 402 ? 13.977 -4.047 6.176 1 93.5 402 MET A C 1
ATOM 3245 O O . MET A 1 402 ? 14.094 -3.34 5.172 1 93.5 402 MET A O 1
ATOM 3249 N N . THR A 1 403 ? 14.922 -4.621 6.773 1 95.25 403 THR A N 1
ATOM 3250 C CA . THR A 1 403 ? 16.297 -4.441 6.305 1 95.25 403 THR A CA 1
ATOM 3251 C C . THR A 1 403 ? 16.469 -5.047 4.918 1 95.25 403 THR A C 1
ATOM 3253 O O . THR A 1 403 ? 16.969 -4.383 4.004 1 95.25 403 THR A O 1
ATOM 3256 N N . ALA A 1 404 ? 16.047 -6.254 4.754 1 97 404 ALA A N 1
ATOM 3257 C CA . ALA A 1 404 ? 16.203 -6.945 3.479 1 97 404 ALA A CA 1
ATOM 3258 C C . ALA A 1 404 ? 15.461 -6.207 2.361 1 97 404 ALA A C 1
ATOM 3260 O O . ALA A 1 404 ? 15.992 -6.055 1.258 1 97 404 ALA A O 1
ATOM 3261 N N . ARG A 1 405 ? 14.281 -5.77 2.646 1 96.81 405 ARG A N 1
ATOM 3262 C CA . ARG A 1 405 ? 13.477 -5.066 1.653 1 96.81 405 ARG A CA 1
ATOM 3263 C C . ARG A 1 405 ? 14.094 -3.721 1.298 1 96.81 405 ARG A C 1
ATOM 3265 O O . ARG A 1 405 ? 14.016 -3.277 0.151 1 96.81 405 ARG A O 1
ATOM 3272 N N . THR A 1 406 ? 14.688 -3.055 2.254 1 96.5 406 THR A N 1
ATOM 3273 C CA . THR A 1 406 ? 15.391 -1.81 1.981 1 96.5 406 THR A CA 1
ATOM 3274 C C . THR A 1 406 ? 16.625 -2.066 1.122 1 96.5 406 THR A C 1
ATOM 3276 O O . THR A 1 406 ? 16.922 -1.297 0.205 1 96.5 406 THR A O 1
ATOM 3279 N N . GLN A 1 407 ? 17.297 -3.139 1.429 1 97.5 407 GLN A N 1
ATOM 3280 C CA . GLN A 1 407 ? 18.453 -3.535 0.626 1 97.5 407 GLN A CA 1
ATOM 3281 C C . GLN A 1 407 ? 18.047 -3.82 -0.817 1 97.5 407 GLN A C 1
ATOM 3283 O O . GLN A 1 407 ? 18.719 -3.383 -1.754 1 97.5 407 GLN A O 1
ATOM 3288 N N . LEU A 1 408 ? 16.984 -4.512 -0.942 1 97.31 408 LEU A N 1
ATOM 3289 C CA . LEU A 1 408 ? 16.484 -4.82 -2.279 1 97.31 408 LEU A CA 1
ATOM 3290 C C . LEU A 1 408 ? 16.156 -3.543 -3.041 1 97.31 408 LEU A C 1
ATOM 3292 O O . LEU A 1 408 ? 16.469 -3.42 -4.227 1 97.31 408 LEU A O 1
ATOM 3296 N N . ALA A 1 409 ? 15.508 -2.602 -2.369 1 96.06 409 ALA A N 1
ATOM 3297 C CA . ALA A 1 409 ? 15.164 -1.324 -2.994 1 96.06 409 ALA A CA 1
ATOM 3298 C C . ALA A 1 409 ? 16.422 -0.586 -3.449 1 96.06 409 ALA A C 1
ATOM 3300 O O . ALA A 1 409 ? 16.453 -0.024 -4.547 1 96.06 409 ALA A O 1
ATOM 3301 N N . ALA A 1 410 ? 17.406 -0.578 -2.609 1 96.44 410 ALA A N 1
ATOM 3302 C CA . ALA A 1 410 ? 18.656 0.104 -2.928 1 96.44 410 ALA A CA 1
ATOM 3303 C C . ALA A 1 410 ? 19.344 -0.547 -4.121 1 96.44 410 ALA A C 1
ATOM 3305 O O . ALA A 1 410 ? 19.812 0.144 -5.031 1 96.44 410 ALA A O 1
ATOM 3306 N N . ILE A 1 411 ? 19.422 -1.888 -4.098 1 96.56 411 ILE A N 1
ATOM 3307 C CA . ILE A 1 411 ? 20.031 -2.623 -5.195 1 96.56 411 ILE A CA 1
ATOM 3308 C C . ILE A 1 411 ? 19.281 -2.34 -6.492 1 96.56 411 ILE A C 1
ATOM 3310 O O . ILE A 1 411 ? 19.891 -2.043 -7.523 1 96.56 411 ILE A O 1
ATOM 3314 N N . ASP A 1 412 ? 17.969 -2.447 -6.449 1 94.19 412 ASP A N 1
ATOM 3315 C CA . ASP A 1 412 ? 17.125 -2.182 -7.602 1 94.19 412 ASP A CA 1
ATOM 3316 C C . ASP A 1 412 ? 17.344 -0.771 -8.141 1 94.19 412 ASP A C 1
ATOM 3318 O O . ASP A 1 412 ? 17.516 -0.58 -9.344 1 94.19 412 ASP A O 1
ATOM 3322 N N . HIS A 1 413 ? 17.406 0.151 -7.262 1 93.19 413 HIS A N 1
ATOM 3323 C CA . HIS A 1 413 ? 17.641 1.538 -7.648 1 93.19 413 HIS A CA 1
ATOM 3324 C C . HIS A 1 413 ? 19 1.705 -8.312 1 93.19 413 HIS A C 1
ATOM 3326 O O . HIS A 1 413 ? 19.094 2.273 -9.406 1 93.19 413 HIS A O 1
ATOM 3332 N N . ASN A 1 414 ? 20.031 1.214 -7.695 1 93.25 414 ASN A N 1
ATOM 3333 C CA . ASN A 1 414 ? 21.406 1.386 -8.172 1 93.25 414 ASN A CA 1
ATOM 3334 C C . ASN A 1 414 ? 21.609 0.744 -9.539 1 93.25 414 ASN A C 1
ATOM 3336 O O . ASN A 1 414 ? 22.359 1.257 -10.367 1 93.25 414 ASN A O 1
ATOM 3340 N N . GLN A 1 415 ? 20.953 -0.284 -9.773 1 91.06 415 GLN A N 1
ATOM 3341 C CA . GLN A 1 415 ? 21.156 -1.017 -11.016 1 91.06 415 GLN A CA 1
ATOM 3342 C C . GLN A 1 415 ? 20.266 -0.482 -12.125 1 91.06 415 GLN A C 1
ATOM 3344 O O . GLN A 1 415 ? 20.438 -0.835 -13.297 1 91.06 415 GLN A O 1
ATOM 3349 N N . ASN A 1 416 ? 19.297 0.397 -11.797 1 87.19 416 ASN A N 1
ATOM 3350 C CA . ASN A 1 416 ? 18.359 0.897 -12.805 1 87.19 416 ASN A CA 1
ATOM 3351 C C . ASN A 1 416 ? 18.453 2.414 -12.945 1 87.19 416 ASN A C 1
ATOM 3353 O O . ASN A 1 416 ? 17.516 3.053 -13.422 1 87.19 416 ASN A O 1
ATOM 3357 N N . ILE A 1 417 ? 19.453 3.014 -12.469 1 80.5 417 ILE A N 1
ATOM 3358 C CA . ILE A 1 417 ? 19.625 4.461 -12.562 1 80.5 417 ILE A CA 1
ATOM 3359 C C . ILE A 1 417 ? 19.641 4.887 -14.023 1 80.5 417 ILE A C 1
ATOM 3361 O O . ILE A 1 417 ? 19.078 5.926 -14.383 1 80.5 417 ILE A O 1
ATOM 3365 N N . GLN A 1 418 ? 20.375 4.18 -14.891 1 64.44 418 GLN A N 1
ATOM 3366 C CA . GLN A 1 418 ? 20.594 4.594 -16.266 1 64.44 418 GLN A CA 1
ATOM 3367 C C . GLN A 1 418 ? 19.375 4.312 -17.125 1 64.44 418 GLN A C 1
ATOM 3369 O O . GLN A 1 418 ? 19.422 4.422 -18.359 1 64.44 418 GLN A O 1
ATOM 3374 N N . ARG A 1 419 ? 18.281 3.92 -16.469 1 59.38 419 ARG A N 1
ATOM 3375 C CA . ARG A 1 419 ? 17.141 3.666 -17.344 1 59.38 419 ARG A CA 1
ATOM 3376 C C . ARG A 1 419 ? 16.688 4.941 -18.047 1 59.38 419 ARG A C 1
ATOM 3378 O O . ARG A 1 419 ? 16.594 6 -17.422 1 59.38 419 ARG A O 1
ATOM 3385 N N . GLN A 1 420 ? 17.141 5.047 -19.156 1 49.84 420 GLN A N 1
ATOM 3386 C CA . GLN A 1 420 ? 16.844 6.176 -20.031 1 49.84 420 GLN A CA 1
ATOM 3387 C C . GLN A 1 420 ? 15.344 6.473 -20.062 1 49.84 420 GLN A C 1
ATOM 3389 O O . GLN A 1 420 ? 14.523 5.551 -20.062 1 49.84 420 GLN A O 1
ATOM 3394 N N . ARG A 1 421 ? 14.984 7.496 -19.562 1 45.31 421 ARG A N 1
ATOM 3395 C CA . ARG A 1 421 ? 13.641 8.031 -19.75 1 45.31 421 ARG A CA 1
ATOM 3396 C C . ARG A 1 421 ? 13.156 7.797 -21.188 1 45.31 421 ARG A C 1
ATOM 3398 O O . ARG A 1 421 ? 13.828 8.18 -22.141 1 45.31 421 ARG A O 1
ATOM 3405 N N . ILE A 1 422 ? 12.477 6.684 -21.516 1 44.31 422 ILE A N 1
ATOM 3406 C CA . ILE A 1 422 ? 11.922 6.578 -22.859 1 44.31 422 ILE A CA 1
ATOM 3407 C C . ILE A 1 422 ? 11.047 7.793 -23.156 1 44.31 422 ILE A C 1
ATOM 3409 O O . ILE A 1 422 ? 10.047 8.023 -22.484 1 44.31 422 ILE A O 1
ATOM 3413 N N . HIS A 1 423 ? 11.672 8.828 -23.453 1 38.94 423 HIS A N 1
ATOM 3414 C CA . HIS A 1 423 ? 10.844 9.961 -23.859 1 38.94 423 HIS A CA 1
ATOM 3415 C C . HIS A 1 423 ? 9.625 9.5 -24.656 1 38.94 423 HIS A C 1
ATOM 3417 O O . HIS A 1 423 ? 8.594 10.172 -24.656 1 38.94 423 HIS A O 1
ATOM 3423 N N . MET A 1 424 ? 9.758 8.852 -25.938 1 37.53 424 MET A N 1
ATOM 3424 C CA . MET A 1 424 ? 8.836 8.734 -27.062 1 37.53 424 MET A CA 1
ATOM 3425 C C . MET A 1 424 ? 8.102 7.395 -27.031 1 37.53 424 MET A C 1
ATOM 3427 O O . MET A 1 424 ? 8.727 6.348 -26.844 1 37.53 424 MET A O 1
ATOM 3431 N N . VAL A 1 425 ? 7 7.355 -26.484 1 38.62 425 VAL A N 1
ATOM 3432 C CA . VAL A 1 425 ? 6.254 6.156 -26.859 1 38.62 425 VAL A CA 1
ATOM 3433 C C . VAL A 1 425 ? 6.07 6.117 -28.359 1 38.62 425 VAL A C 1
ATOM 3435 O O . VAL A 1 425 ? 5.559 7.07 -28.969 1 38.62 425 VAL A O 1
ATOM 3438 N N . LYS A 1 426 ? 6.711 5.312 -29.141 1 35.59 426 LYS A N 1
ATOM 3439 C CA . LYS A 1 426 ? 6.418 5.039 -30.547 1 35.59 426 LYS A CA 1
ATOM 3440 C C . LYS A 1 426 ? 4.988 4.543 -30.719 1 35.59 426 LYS A C 1
ATOM 3442 O O . LYS A 1 426 ? 4.586 3.559 -30.094 1 35.59 426 LYS A O 1
ATOM 3447 N N . ASP A 1 427 ? 4.027 5.383 -31.016 1 34.12 427 ASP A N 1
ATOM 3448 C CA . ASP A 1 427 ? 2.795 4.84 -31.578 1 34.12 427 ASP A CA 1
ATOM 3449 C C . ASP A 1 427 ? 3.1 3.805 -32.656 1 34.12 427 ASP A C 1
ATOM 3451 O O . ASP A 1 427 ? 3.803 4.102 -33.625 1 34.12 427 ASP A O 1
ATOM 3455 N N . LYS A 1 428 ? 3.262 2.598 -32.438 1 34.22 428 LYS A N 1
ATOM 3456 C CA . LYS A 1 428 ? 3.52 1.607 -33.5 1 34.22 428 LYS A CA 1
ATOM 3457 C C . LYS A 1 428 ? 2.748 1.936 -34.781 1 34.22 428 LYS A C 1
ATOM 3459 O O . LYS A 1 428 ? 2.857 1.222 -35.781 1 34.22 428 LYS A O 1
ATOM 3464 N N . SER A 1 429 ? 1.484 2.344 -34.656 1 32.5 429 SER A N 1
ATOM 3465 C CA . SER A 1 429 ? 0.878 2.365 -35.969 1 32.5 429 SER A CA 1
ATOM 3466 C C . SER A 1 429 ? 1.567 3.381 -36.875 1 32.5 429 SER A C 1
ATOM 3468 O O . SER A 1 429 ? 1.378 3.363 -38.094 1 32.5 429 SER A O 1
ATOM 3470 N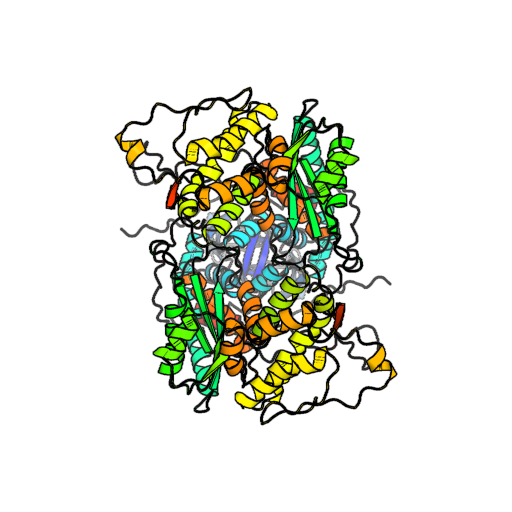 N . GLN A 1 430 ? 1.581 4.785 -36.562 1 30 430 GLN A N 1
ATOM 3471 C CA . GLN A 1 430 ? 2.006 5.633 -37.656 1 30 430 GLN A CA 1
ATOM 3472 C C . GLN A 1 430 ? 3.51 5.516 -37.906 1 30 430 GLN A C 1
ATOM 3474 O O . GLN A 1 430 ? 4.254 5.102 -37 1 30 430 GLN A O 1
ATOM 3479 N N . ALA A 1 431 ? 4.109 6.234 -39.094 1 29.2 431 ALA A N 1
ATOM 3480 C CA . ALA A 1 431 ? 5.402 6.457 -39.719 1 29.2 431 ALA A CA 1
ATOM 3481 C C . ALA A 1 431 ? 6.48 6.746 -38.688 1 29.2 431 ALA A C 1
ATOM 3483 O O . ALA A 1 431 ? 6.176 7.086 -37.531 1 29.2 431 ALA A O 1
ATOM 3484 N N . GLU A 1 432 ? 7.789 7.297 -39.188 1 33.38 432 GLU A N 1
ATOM 3485 C CA . GLU A 1 432 ? 9.125 7.469 -38.625 1 33.38 432 GLU A CA 1
ATOM 3486 C C . GLU A 1 432 ? 9.055 8.086 -37.219 1 33.38 432 GLU A C 1
ATOM 3488 O O . GLU A 1 432 ? 9.641 7.559 -36.281 1 33.38 432 GLU A O 1
ATOM 3493 N N . GLY A 1 433 ? 9.148 9.492 -37.188 1 33.72 433 GLY A N 1
ATOM 3494 C CA . GLY A 1 433 ? 9.828 10.578 -36.469 1 33.72 433 GLY A CA 1
ATOM 3495 C C . GLY A 1 433 ? 9.125 10.977 -35.188 1 33.72 433 GLY A C 1
ATOM 3496 O O . GLY A 1 433 ? 9.648 11.789 -34.438 1 33.72 433 GLY A O 1
ATOM 3497 N N . ASN A 1 434 ? 7.77 11.109 -35.25 1 32.84 434 ASN A N 1
ATOM 3498 C CA . ASN A 1 434 ? 7.277 12.078 -34.281 1 32.84 434 ASN A CA 1
ATOM 3499 C C . ASN A 1 434 ? 7.227 11.484 -32.875 1 32.84 434 ASN A C 1
ATOM 3501 O O . ASN A 1 434 ? 6.531 10.492 -32.656 1 32.84 434 ASN A O 1
ATOM 3505 N N . GLN A 1 435 ? 8.328 11.516 -32.188 1 38.38 435 GLN A N 1
ATOM 3506 C CA . GLN A 1 435 ? 8.578 11.273 -30.766 1 38.38 435 GLN A CA 1
ATOM 3507 C C . GLN A 1 435 ? 7.547 11.984 -29.906 1 38.38 435 GLN A C 1
ATOM 3509 O O . GLN A 1 435 ? 7.363 13.195 -30.016 1 38.38 435 GLN A O 1
ATOM 3514 N N . HIS A 1 436 ? 6.406 11.445 -29.797 1 38.75 436 HIS A N 1
ATOM 3515 C CA . HIS A 1 436 ? 5.496 12.234 -28.969 1 38.75 436 HIS A CA 1
ATOM 3516 C C . HIS A 1 436 ? 5.836 12.094 -27.5 1 38.75 436 HIS A C 1
ATOM 3518 O O . HIS A 1 436 ? 6.078 10.992 -27.016 1 38.75 436 HIS A O 1
ATOM 3524 N N . PRO A 1 437 ? 6.336 13.094 -26.891 1 42.84 437 PRO A N 1
ATOM 3525 C CA . PRO A 1 437 ? 6.613 13.133 -25.453 1 42.84 437 PRO A CA 1
ATOM 3526 C C . PRO A 1 437 ? 5.434 12.664 -24.609 1 42.84 437 PRO A C 1
ATOM 3528 O O . PRO A 1 437 ? 4.277 12.82 -25.016 1 42.84 437 PRO A O 1
ATOM 3531 N N . HIS A 1 438 ? 5.672 11.68 -23.906 1 47.16 438 HIS A N 1
ATOM 3532 C CA . HIS A 1 438 ? 4.605 11.312 -22.969 1 47.16 438 HIS A CA 1
ATOM 3533 C C . HIS A 1 438 ? 4.211 12.5 -22.094 1 47.16 438 HIS A C 1
ATOM 3535 O O . HIS A 1 438 ? 5.043 13.039 -21.375 1 47.16 438 HIS A O 1
ATOM 3541 N N . LEU A 1 439 ? 3.266 13.234 -22.484 1 45.03 439 LEU A N 1
ATOM 3542 C CA . LEU A 1 439 ? 2.77 14.422 -21.781 1 45.03 439 LEU A CA 1
ATOM 3543 C C . LEU A 1 439 ? 1.961 14.031 -20.547 1 45.03 439 LEU A C 1
ATOM 3545 O O . LEU A 1 439 ? 1.14 13.109 -20.609 1 45.03 439 LEU A O 1
ATOM 3549 N N . GLY A 1 440 ? 2.551 14.234 -19.344 1 47.22 440 GLY A N 1
ATOM 3550 C CA . GLY A 1 440 ? 1.759 14.109 -18.125 1 47.22 440 GLY A CA 1
ATOM 3551 C C . GLY A 1 440 ? 1.267 15.445 -17.594 1 47.22 440 GLY A C 1
ATOM 3552 O O . GLY A 1 440 ? 1.951 16.453 -17.734 1 47.22 440 GLY A O 1
ATOM 3553 N N . TYR A 1 441 ? 0.128 15.578 -17.391 1 41.72 441 TYR A N 1
ATOM 3554 C CA . TYR A 1 441 ? -0.399 16.844 -16.891 1 41.72 441 TYR A CA 1
ATOM 3555 C C . TYR A 1 441 ? -0.016 17.047 -15.422 1 41.72 441 TYR A C 1
ATOM 3557 O O . TYR A 1 441 ? -0.216 16.156 -14.594 1 41.72 441 TYR A O 1
ATOM 3565 N N . SER A 1 442 ? 0.787 17.969 -15.219 1 44.72 442 SER A N 1
ATOM 3566 C CA . SER A 1 442 ? 1.189 18.438 -13.891 1 44.72 442 SER A CA 1
ATOM 3567 C C . SER A 1 442 ? 0.099 19.281 -13.258 1 44.72 442 SER A C 1
ATOM 3569 O O . SER A 1 442 ? -0.237 20.359 -13.766 1 44.72 442 SER A O 1
ATOM 3571 N N . LYS A 1 443 ? -0.543 18.672 -12.289 1 44.81 443 LYS A N 1
ATOM 3572 C CA . LYS A 1 443 ? -1.597 19.422 -11.625 1 44.81 443 LYS A CA 1
ATOM 3573 C C . LYS A 1 443 ? -1.055 20.734 -11.055 1 44.81 443 LYS A C 1
ATOM 3575 O O . LYS A 1 443 ? -1.756 21.75 -11.039 1 44.81 443 LYS A O 1
ATOM 3580 N N . ILE A 1 444 ? 0.134 20.594 -10.625 1 39.72 444 ILE A N 1
ATOM 3581 C CA . ILE A 1 444 ? 0.783 21.797 -10.094 1 39.72 444 ILE A CA 1
ATOM 3582 C C . ILE A 1 444 ? 0.969 22.812 -11.211 1 39.72 444 ILE A C 1
ATOM 3584 O O . ILE A 1 444 ? 0.669 24 -11.031 1 39.72 444 ILE A O 1
ATOM 3588 N N . LYS A 1 445 ? 1.388 22.281 -12.32 1 44.28 445 LYS A N 1
ATOM 3589 C CA . LYS A 1 445 ? 1.716 23.219 -13.391 1 44.28 445 LYS A CA 1
ATOM 3590 C C . LYS A 1 445 ? 0.521 23.438 -14.32 1 44.28 445 LYS A C 1
ATOM 3592 O O . LYS A 1 445 ? 0.579 24.266 -15.227 1 44.28 445 LYS A O 1
ATOM 3597 N N . LYS A 1 446 ? -0.493 22.844 -13.898 1 43 446 LYS A N 1
ATOM 3598 C CA . LYS A 1 446 ? -1.682 22.906 -14.742 1 43 446 LYS A CA 1
ATOM 3599 C C . LYS A 1 446 ? -1.317 22.734 -16.219 1 43 446 LYS A C 1
ATOM 3601 O O . LYS A 1 446 ? -1.842 23.453 -17.078 1 43 446 LYS A O 1
ATOM 3606 N N . ASN A 1 447 ? -0.19 22.141 -16.375 1 46.28 447 ASN A N 1
ATOM 3607 C CA . ASN A 1 447 ? 0.312 21.969 -17.734 1 46.28 447 ASN A CA 1
ATOM 3608 C C . ASN A 1 447 ? 0.761 20.531 -17.969 1 46.28 447 ASN A C 1
ATOM 3610 O O . ASN A 1 447 ? 1.046 19.797 -17.031 1 46.28 447 ASN A O 1
ATOM 3614 N N . TRP A 1 448 ? 0.525 20.203 -19.25 1 46.44 448 TRP A N 1
ATOM 3615 C CA . TRP A 1 448 ? 1.011 18.906 -19.703 1 46.44 448 TRP A CA 1
ATOM 3616 C C . TRP A 1 448 ? 2.533 18.844 -19.641 1 46.44 448 TRP A C 1
ATOM 3618 O O . TRP A 1 448 ? 3.221 19.75 -20.125 1 46.44 448 TRP A O 1
ATOM 3628 N N . VAL A 1 449 ? 2.984 18.141 -18.766 1 49.69 449 VAL A N 1
ATOM 3629 C CA . VAL A 1 449 ? 4.434 18 -18.672 1 49.69 449 VAL A CA 1
ATOM 3630 C C . VAL A 1 449 ? 4.863 16.672 -19.266 1 49.69 449 VAL A C 1
ATOM 3632 O O . VAL A 1 449 ? 4.117 15.688 -19.219 1 49.69 449 VAL A O 1
ATOM 3635 N N . ILE A 1 450 ? 5.797 16.703 -20.062 1 47.91 450 ILE A N 1
ATOM 3636 C CA . ILE A 1 450 ? 6.438 15.5 -20.594 1 47.91 450 ILE A CA 1
ATOM 3637 C C . ILE A 1 450 ? 6.93 14.617 -19.453 1 47.91 450 ILE A C 1
ATOM 3639 O O . ILE A 1 450 ? 7.707 15.062 -18.609 1 47.91 450 ILE A O 1
ATOM 3643 N N . LYS A 1 451 ? 6.117 13.609 -19.141 1 49.19 451 LYS A N 1
ATOM 3644 C CA . LYS A 1 451 ? 6.605 12.68 -18.125 1 49.19 451 LYS A CA 1
ATOM 3645 C C . LYS A 1 451 ? 7.578 11.672 -18.734 1 49.19 451 LYS A C 1
ATOM 3647 O O . LYS A 1 451 ? 7.348 11.164 -19.844 1 49.19 451 LYS A O 1
ATOM 3652 N N . PRO A 1 452 ? 8.742 11.539 -18.203 1 48.97 452 PRO A N 1
ATOM 3653 C CA . PRO A 1 452 ? 9.68 10.547 -18.719 1 48.97 452 PRO A CA 1
ATOM 3654 C C . PRO A 1 452 ? 9.133 9.125 -18.641 1 48.97 452 PRO A C 1
ATOM 3656 O O . PRO A 1 452 ? 8.445 8.773 -17.688 1 48.97 452 PRO A O 1
ATOM 3659 N N . VAL A 1 453 ? 8.812 8.5 -19.719 1 51.28 453 VAL A N 1
ATOM 3660 C CA . VAL A 1 453 ? 8.523 7.066 -19.766 1 51.28 453 VAL A CA 1
ATOM 3661 C C . VAL A 1 453 ? 9.82 6.273 -19.672 1 51.28 453 VAL A C 1
ATOM 3663 O O . VAL A 1 453 ? 10.781 6.559 -20.391 1 51.28 453 VAL A O 1
ATOM 3666 N N . TYR A 1 454 ? 9.961 5.648 -18.562 1 51 454 TYR A N 1
ATOM 3667 C CA . TYR A 1 454 ? 11.18 4.879 -18.375 1 51 454 TYR A CA 1
ATOM 3668 C C . TYR A 1 454 ? 11.094 3.531 -19.078 1 51 454 TYR A C 1
ATOM 3670 O O . TYR A 1 454 ? 10 3.004 -19.281 1 51 454 TYR A O 1
ATOM 3678 N N . ASP A 1 455 ? 12.242 3.133 -19.625 1 54.78 455 ASP A N 1
ATOM 3679 C CA . ASP A 1 455 ? 12.398 1.788 -20.172 1 54.78 455 ASP A CA 1
ATOM 3680 C C . ASP A 1 455 ? 12.086 0.728 -19.125 1 54.78 455 ASP A C 1
ATOM 3682 O O . ASP A 1 455 ? 11.992 1.035 -17.938 1 54.78 455 ASP A O 1
ATOM 3686 N N . ILE A 1 456 ? 11.859 -0.453 -19.547 1 55.91 456 ILE A N 1
ATOM 3687 C CA . ILE A 1 456 ? 11.516 -1.602 -18.719 1 55.91 456 ILE A CA 1
ATOM 3688 C C . ILE A 1 456 ? 12.625 -1.854 -17.703 1 55.91 456 ILE A C 1
ATOM 3690 O O . ILE A 1 456 ? 13.805 -1.881 -18.062 1 55.91 456 ILE A O 1
ATOM 3694 N N . LYS A 1 457 ? 12.312 -1.727 -16.453 1 64.88 457 LYS A N 1
ATOM 3695 C CA . LYS A 1 457 ? 13.242 -2.031 -15.367 1 64.88 457 LYS A CA 1
ATOM 3696 C C . LYS A 1 457 ? 13.906 -3.391 -15.57 1 64.88 457 LYS A C 1
ATOM 3698 O O . LYS A 1 457 ? 13.258 -4.34 -16.016 1 64.88 457 LYS A O 1
ATOM 3703 N N . GLN A 1 458 ? 15.203 -3.355 -15.5 1 69.88 458 GLN A N 1
ATOM 3704 C CA . GLN A 1 458 ? 15.945 -4.613 -15.516 1 69.88 458 GLN A CA 1
ATOM 3705 C C . GLN A 1 458 ? 15.852 -5.32 -14.164 1 69.88 458 GLN A C 1
ATOM 3707 O O . GLN A 1 458 ? 16 -4.684 -13.117 1 69.88 458 GLN A O 1
ATOM 3712 N N . CYS A 1 459 ? 15.344 -6.469 -14.203 1 76.88 459 CYS A N 1
ATOM 3713 C CA . CYS A 1 459 ? 15.203 -7.238 -12.969 1 76.88 459 CYS A CA 1
ATOM 3714 C C . CYS A 1 459 ? 16.281 -8.32 -12.883 1 76.88 459 CYS A C 1
ATOM 3716 O O . CYS A 1 459 ? 16.094 -9.336 -12.211 1 76.88 459 CYS A O 1
ATOM 3718 N N . ASP A 1 460 ? 17.438 -8.07 -13.43 1 86.12 460 ASP A N 1
ATOM 3719 C CA . ASP A 1 460 ? 18.484 -9.094 -13.508 1 86.12 460 ASP A CA 1
ATOM 3720 C C . ASP A 1 460 ? 19.062 -9.391 -12.125 1 86.12 460 ASP A C 1
ATOM 3722 O O . ASP A 1 460 ? 19.453 -10.516 -11.844 1 86.12 460 ASP A O 1
ATOM 3726 N N . PHE A 1 461 ? 19.062 -8.391 -11.336 1 92.38 461 PHE A N 1
ATOM 3727 C CA . PHE A 1 461 ? 19.641 -8.594 -10.016 1 92.38 461 PHE A CA 1
ATOM 3728 C C . PHE A 1 461 ? 18.859 -9.648 -9.242 1 92.38 461 PHE A C 1
ATOM 3730 O O . PHE A 1 461 ? 19.438 -10.383 -8.43 1 92.38 461 PHE A O 1
ATOM 3737 N N . ALA A 1 462 ? 17.594 -9.695 -9.469 1 95.19 462 ALA A N 1
ATOM 3738 C CA . ALA A 1 462 ? 16.766 -10.672 -8.766 1 95.19 462 ALA A CA 1
ATOM 3739 C C . ALA A 1 462 ? 17.188 -12.102 -9.102 1 95.19 462 ALA A C 1
ATOM 3741 O O . ALA A 1 462 ? 17.219 -12.969 -8.227 1 95.19 462 ALA A O 1
ATOM 3742 N N . PHE A 1 463 ? 17.609 -12.312 -10.32 1 95.25 463 PHE A N 1
ATOM 3743 C CA . PHE A 1 463 ? 18.016 -13.648 -10.75 1 95.25 463 PHE A CA 1
ATOM 3744 C C . PHE A 1 463 ? 19.391 -14 -10.203 1 95.25 463 PHE A C 1
ATOM 3746 O O . PHE A 1 463 ? 19.656 -15.164 -9.875 1 95.25 463 PHE A O 1
ATOM 3753 N N . ASP A 1 464 ? 20.203 -12.977 -10.102 1 95.19 464 ASP A N 1
ATOM 3754 C CA . ASP A 1 464 ? 21.5 -13.211 -9.461 1 95.19 464 ASP A CA 1
ATOM 3755 C C . ASP A 1 464 ? 21.328 -13.625 -8 1 95.19 464 ASP A C 1
ATOM 3757 O O . ASP A 1 464 ? 22 -14.539 -7.523 1 95.19 464 ASP A O 1
ATOM 3761 N N . ILE A 1 465 ? 20.438 -12.984 -7.406 1 97.38 465 ILE A N 1
ATOM 3762 C CA . ILE A 1 465 ? 20.188 -13.289 -6.004 1 97.38 465 ILE A CA 1
ATOM 3763 C C . ILE A 1 465 ? 19.578 -14.688 -5.887 1 97.38 465 ILE A C 1
ATOM 3765 O O . ILE A 1 465 ? 19.953 -15.461 -5.008 1 97.38 465 ILE A O 1
ATOM 3769 N N . LEU A 1 466 ? 18.703 -15.031 -6.789 1 96.75 466 LEU A N 1
ATOM 3770 C CA . LEU A 1 466 ? 18.078 -16.344 -6.793 1 96.75 466 LEU A CA 1
ATOM 3771 C C . LEU A 1 466 ? 19.125 -17.453 -6.949 1 96.75 466 LEU A C 1
ATOM 3773 O O . LEU A 1 466 ? 19.062 -18.469 -6.258 1 96.75 466 LEU A O 1
ATOM 3777 N N . ARG A 1 467 ? 20.047 -17.25 -7.832 1 95.44 467 ARG A N 1
ATOM 3778 C CA . ARG A 1 467 ? 21.094 -18.234 -8.062 1 95.44 467 ARG A CA 1
ATOM 3779 C C . ARG A 1 467 ? 21.922 -18.453 -6.797 1 95.44 467 ARG A C 1
ATOM 3781 O O . ARG A 1 467 ? 22.219 -19.594 -6.438 1 95.44 467 ARG A O 1
ATOM 3788 N N . ASP A 1 468 ? 22.188 -17.375 -6.137 1 96.75 468 ASP A N 1
ATOM 3789 C CA . ASP A 1 468 ? 22.984 -17.484 -4.926 1 96.75 468 ASP A CA 1
ATOM 3790 C C . ASP A 1 468 ? 22.188 -18.125 -3.791 1 96.75 468 ASP A C 1
ATOM 3792 O O . ASP A 1 468 ? 22.75 -18.828 -2.951 1 96.75 468 ASP A O 1
ATOM 3796 N N . ILE A 1 469 ? 20.906 -17.906 -3.777 1 96.56 469 ILE A N 1
ATOM 3797 C CA . ILE A 1 469 ? 20.062 -18.547 -2.785 1 96.56 469 ILE A CA 1
ATOM 3798 C C . ILE A 1 469 ? 20.109 -20.062 -2.979 1 96.56 469 ILE A C 1
ATOM 3800 O O . ILE A 1 469 ? 20.266 -20.812 -2.012 1 96.56 469 ILE A O 1
ATOM 3804 N N . LEU A 1 470 ? 20 -20.5 -4.199 1 94.81 470 LEU A N 1
ATOM 3805 C CA . LEU A 1 470 ? 20.031 -21.922 -4.477 1 94.81 470 LEU A CA 1
ATOM 3806 C C . LEU A 1 470 ? 21.391 -22.516 -4.145 1 94.81 470 LEU A C 1
ATOM 3808 O O . LEU A 1 470 ? 21.484 -23.641 -3.658 1 94.81 470 LEU A O 1
ATOM 3812 N N . SER A 1 471 ? 22.406 -21.719 -4.406 1 94.12 471 SER A N 1
ATOM 3813 C CA . SER A 1 471 ? 23.75 -22.156 -4.039 1 94.12 471 SER A CA 1
ATOM 3814 C C . SER A 1 471 ? 23.906 -22.281 -2.523 1 94.12 471 SER A C 1
ATOM 3816 O O . SER A 1 471 ? 24.609 -23.156 -2.031 1 94.12 471 SER A O 1
ATOM 3818 N N . TYR A 1 472 ? 23.266 -21.406 -1.855 1 94.06 472 TYR A N 1
ATOM 3819 C CA . TYR A 1 472 ? 23.281 -21.453 -0.398 1 94.06 472 TYR A CA 1
ATOM 3820 C C . TYR A 1 472 ? 22.531 -22.672 0.123 1 94.06 472 TYR A C 1
ATOM 3822 O O . TYR A 1 472 ? 23.016 -23.359 1.03 1 94.06 472 TYR A O 1
ATOM 3830 N N . VAL A 1 473 ? 21.453 -22.969 -0.459 1 93.31 473 VAL A N 1
ATOM 3831 C CA . VAL A 1 473 ? 20.625 -24.094 -0.06 1 93.31 473 VAL A CA 1
ATOM 3832 C C . VAL A 1 473 ? 21.391 -25.406 -0.295 1 93.31 473 VAL A C 1
ATOM 3834 O O . VAL A 1 473 ? 21.297 -26.328 0.505 1 93.31 473 VAL A O 1
ATOM 3837 N N . SER A 1 474 ? 22.188 -25.406 -1.357 1 90.06 474 SER A N 1
ATOM 3838 C CA . SER A 1 474 ? 22.938 -26.609 -1.699 1 90.06 474 SER A CA 1
ATOM 3839 C C . SER A 1 474 ? 24.219 -26.719 -0.862 1 90.06 474 SER A C 1
ATOM 3841 O O . SER A 1 474 ? 24.875 -27.75 -0.872 1 90.06 474 SER A O 1
ATOM 3843 N N . GLY A 1 475 ? 24.547 -25.672 -0.235 1 89.62 475 GLY A N 1
ATOM 3844 C CA . GLY A 1 475 ? 25.766 -25.672 0.568 1 89.62 475 GLY A CA 1
ATOM 3845 C C . GLY A 1 475 ? 26.984 -25.203 -0.196 1 89.62 475 GLY A C 1
ATOM 3846 O O . GLY A 1 475 ? 28.094 -25.156 0.354 1 89.62 475 GLY A O 1
ATOM 3847 N N . GLU A 1 476 ? 26.781 -24.828 -1.416 1 90.38 476 GLU A N 1
ATOM 3848 C CA . GLU A 1 476 ? 27.906 -24.359 -2.234 1 90.38 476 GLU A CA 1
ATOM 3849 C C . GLU A 1 476 ? 28.406 -23 -1.757 1 90.38 476 GLU A C 1
ATOM 3851 O O . GLU A 1 476 ? 29.609 -22.719 -1.837 1 90.38 476 GLU A O 1
ATOM 3856 N N . LYS A 1 477 ? 27.438 -22.172 -1.39 1 92.81 477 LYS A N 1
ATOM 3857 C CA . LYS A 1 477 ? 27.766 -20.859 -0.821 1 92.81 477 LYS A CA 1
ATOM 3858 C C . LYS A 1 477 ? 27.156 -20.703 0.568 1 92.81 477 LYS A C 1
ATOM 3860 O O . LYS A 1 477 ? 26.047 -21.188 0.828 1 92.81 477 LYS A O 1
ATOM 3865 N N . VAL A 1 478 ? 27.938 -20.094 1.353 1 92.75 478 VAL A N 1
ATOM 3866 C CA . VAL A 1 478 ? 27.453 -19.781 2.689 1 92.75 478 VAL A CA 1
ATOM 3867 C C . VAL A 1 478 ? 27.672 -18.297 2.99 1 92.75 478 VAL A C 1
ATOM 3869 O O . VAL A 1 478 ? 28.75 -17.766 2.719 1 92.75 478 VAL A O 1
ATOM 3872 N N . PHE A 1 479 ? 26.641 -17.734 3.455 1 92.5 479 PHE A N 1
ATOM 3873 C CA . PHE A 1 479 ? 26.734 -16.312 3.752 1 92.5 479 PHE A CA 1
ATOM 3874 C C . PHE A 1 479 ? 26.578 -16.062 5.246 1 92.5 479 PHE A C 1
ATOM 3876 O O . PHE A 1 479 ? 25.719 -16.656 5.895 1 92.5 479 PHE A O 1
ATOM 3883 N N . GLN A 1 480 ? 27.422 -15.188 5.734 1 86.44 480 GLN A N 1
ATOM 3884 C CA . GLN A 1 480 ? 27.312 -14.781 7.129 1 86.44 480 GLN A CA 1
ATOM 3885 C C . GLN A 1 480 ? 26.25 -13.695 7.297 1 86.44 480 GLN A C 1
ATOM 3887 O O . GLN A 1 480 ? 26.156 -12.773 6.48 1 86.44 480 GLN A O 1
ATOM 3892 N N . TRP A 1 481 ? 25.375 -14.016 8.203 1 85.88 481 TRP A N 1
ATOM 3893 C CA . TRP A 1 481 ? 24.312 -13.047 8.438 1 85.88 481 TRP A CA 1
ATOM 3894 C C . TRP A 1 481 ? 23.938 -12.992 9.914 1 85.88 481 TRP A C 1
ATOM 3896 O O . TRP A 1 481 ? 23.75 -14.031 10.547 1 85.88 481 TRP A O 1
ATOM 3906 N N . GLU A 1 482 ? 24.062 -11.75 10.477 1 79.19 482 GLU A N 1
ATOM 3907 C CA . GLU A 1 482 ? 23.641 -11.555 11.859 1 79.19 482 GLU A CA 1
ATOM 3908 C C . GLU A 1 482 ? 22.188 -11.094 11.93 1 79.19 482 GLU A C 1
ATOM 3910 O O . GLU A 1 482 ? 21.828 -10.039 11.391 1 79.19 482 GLU A O 1
ATOM 3915 N N . SER A 1 483 ? 21.391 -12.094 12.461 1 70.38 483 SER A N 1
ATOM 3916 C CA . SER A 1 483 ? 19.969 -11.766 12.586 1 70.38 483 SER A CA 1
ATOM 3917 C C . SER A 1 483 ? 19.766 -10.57 13.516 1 70.38 483 SER A C 1
ATOM 3919 O O . SER A 1 483 ? 20.359 -10.5 14.586 1 70.38 483 SER A O 1
ATOM 3921 N N . LYS A 1 484 ? 19.469 -9.578 12.859 1 60.03 484 LYS A N 1
ATOM 3922 C CA . LYS A 1 484 ? 19.125 -8.469 13.742 1 60.03 484 LYS A CA 1
ATOM 3923 C C . LYS A 1 484 ? 17.812 -8.742 14.477 1 60.03 484 LYS A C 1
ATOM 3925 O O . LYS A 1 484 ? 16.797 -9.062 13.852 1 60.03 484 LYS A O 1
ATOM 3930 N N . LEU A 1 485 ? 17.969 -9.57 15.555 1 52.34 485 LEU A N 1
ATOM 3931 C CA . LEU A 1 485 ? 16.812 -9.938 16.359 1 52.34 485 LEU A CA 1
ATOM 3932 C C . LEU A 1 485 ? 15.891 -8.742 16.562 1 52.34 485 LEU A C 1
ATOM 3934 O O . LEU A 1 485 ? 16.359 -7.621 16.781 1 52.34 485 LEU A O 1
ATOM 3938 N N . ASP A 1 486 ? 14.758 -8.82 15.93 1 50.09 486 ASP A N 1
ATOM 3939 C CA . ASP A 1 486 ? 13.68 -7.898 16.266 1 50.09 486 ASP A CA 1
ATOM 3940 C C . ASP A 1 486 ? 13.672 -7.57 17.75 1 50.09 486 ASP A C 1
ATOM 3942 O O . ASP A 1 486 ? 13.727 -8.477 18.594 1 50.09 486 ASP A O 1
ATOM 3946 N N . LYS A 1 487 ? 14.438 -6.676 18.234 1 44.59 487 LYS A N 1
ATOM 3947 C CA . LYS A 1 487 ? 13.781 -6.398 19.5 1 44.59 487 LYS A CA 1
ATOM 3948 C C . LYS A 1 487 ? 12.258 -6.492 19.359 1 44.59 487 LYS A C 1
ATOM 3950 O O . LYS A 1 487 ? 11.711 -6.215 18.297 1 44.59 487 LYS A O 1
ATOM 3955 N N . ILE A 1 488 ? 11.664 -7.43 19.938 1 37.38 488 ILE A N 1
ATOM 3956 C CA . ILE A 1 488 ? 10.227 -7.676 19.891 1 37.38 488 ILE A CA 1
ATOM 3957 C C . ILE A 1 488 ? 9.508 -6.445 19.344 1 37.38 488 ILE A C 1
ATOM 3959 O O . ILE A 1 488 ? 9.633 -5.348 19.891 1 37.38 488 ILE A O 1
ATOM 3963 N N . PRO A 1 489 ? 9.445 -6.465 17.906 1 40.75 489 PRO A N 1
ATOM 3964 C CA . PRO A 1 489 ? 8.688 -5.27 17.516 1 40.75 489 PRO A CA 1
ATOM 3965 C C . PRO A 1 489 ? 7.703 -4.816 18.594 1 40.75 489 PRO A C 1
ATOM 3967 O O . PRO A 1 489 ? 7.172 -5.645 19.328 1 40.75 489 PRO A O 1
ATOM 3970 N N . PRO A 1 490 ? 7.844 -3.727 19 1 34.31 490 PRO A N 1
ATOM 3971 C CA . PRO A 1 490 ? 6.859 -3.5 20.062 1 34.31 490 PRO A CA 1
ATOM 3972 C C . PRO A 1 490 ? 5.492 -4.094 19.734 1 34.31 490 PRO A C 1
ATOM 3974 O O . PRO A 1 490 ? 5.113 -4.176 18.562 1 34.31 490 PRO A O 1
ATOM 3977 N N . LYS A 1 491 ? 4.996 -5.074 20.453 1 32.06 491 LYS A N 1
ATOM 3978 C CA . LYS A 1 491 ? 3.801 -5.914 20.422 1 32.06 491 LYS A CA 1
ATOM 3979 C C . LYS A 1 491 ? 2.66 -5.211 19.703 1 32.06 491 LYS A C 1
ATOM 3981 O O . LYS A 1 491 ? 1.554 -5.75 19.609 1 32.06 491 LYS A O 1
ATOM 3986 N N . HIS A 1 492 ? 2.729 -3.912 19.453 1 31.56 492 HIS A N 1
ATOM 3987 C CA . HIS A 1 492 ? 1.541 -3.162 19.062 1 31.56 492 HIS A CA 1
ATOM 3988 C C . HIS A 1 492 ? 1.294 -3.268 17.562 1 31.56 492 HIS A C 1
ATOM 3990 O O . HIS A 1 492 ? 0.412 -2.596 17.031 1 31.56 492 HIS A O 1
ATOM 3996 N N . CYS A 1 493 ? 2.297 -3.748 16.781 1 29.88 493 CYS A N 1
ATOM 3997 C CA . CYS A 1 493 ? 2.066 -3.699 15.336 1 29.88 493 CYS A CA 1
ATOM 3998 C C . CYS A 1 493 ? 1.448 -5 14.844 1 29.88 493 CYS A C 1
ATOM 4000 O O . CYS A 1 493 ? 1.946 -6.086 15.148 1 29.88 493 CYS A O 1
ATOM 4002 N N . GLN A 1 494 ? 0.194 -5.074 14.742 1 26.25 494 GLN A N 1
ATOM 4003 C CA . GLN A 1 494 ? -0.464 -6.262 14.203 1 26.25 494 GLN A CA 1
ATOM 4004 C C . GLN A 1 494 ? 0.259 -6.77 12.961 1 26.25 494 GLN A C 1
ATOM 4006 O O . GLN A 1 494 ? 0.632 -5.984 12.086 1 26.25 494 GLN A O 1
ATOM 4011 N N . ALA A 1 495 ? 1 -7.855 13.156 1 25.33 495 ALA A N 1
ATOM 4012 C CA . ALA A 1 495 ? 1.522 -8.633 12.031 1 25.33 495 ALA A CA 1
ATOM 4013 C C . ALA A 1 495 ? 0.488 -8.742 10.922 1 25.33 495 ALA A C 1
ATOM 4015 O O . ALA A 1 495 ? -0.622 -9.234 11.141 1 25.33 495 ALA A O 1
ATOM 4016 N N . THR A 1 496 ? 0.281 -7.672 9.992 1 21.55 496 THR A N 1
ATOM 4017 C CA . THR A 1 496 ? -0.527 -8.023 8.828 1 21.55 496 THR A CA 1
ATOM 4018 C C . THR A 1 496 ? 0.07 -9.219 8.094 1 21.55 496 THR A C 1
ATOM 4020 O O . THR A 1 496 ? 1.287 -9.305 7.926 1 21.55 496 THR A O 1
ATOM 4023 N N . MET B 1 1 ? 14.297 -26.609 24.109 1 19.22 1 MET B N 1
ATOM 4024 C CA . MET B 1 1 ? 13.133 -27.391 23.703 1 19.22 1 MET B CA 1
ATOM 4025 C C . MET B 1 1 ? 12.742 -27.062 22.266 1 19.22 1 MET B C 1
ATOM 4027 O O . MET B 1 1 ? 12.523 -25.906 21.922 1 19.22 1 MET B O 1
ATOM 4031 N N . GLU B 1 2 ? 13.195 -27.922 21.281 1 18.03 2 GLU B N 1
ATOM 4032 C CA . GLU B 1 2 ? 13.297 -28 19.828 1 18.03 2 GLU B CA 1
ATOM 4033 C C . GLU B 1 2 ? 11.914 -28.125 19.188 1 18.03 2 GLU B C 1
ATOM 4035 O O . GLU B 1 2 ? 11.281 -29.188 19.25 1 18.03 2 GLU B O 1
ATOM 4040 N N . ALA B 1 3 ? 11.031 -27.109 19.375 1 20.28 3 ALA B N 1
ATOM 4041 C CA . ALA B 1 3 ? 9.68 -27.391 18.891 1 20.28 3 ALA B CA 1
ATOM 4042 C C . ALA B 1 3 ? 9.703 -27.891 17.453 1 20.28 3 ALA B C 1
ATOM 4044 O O . ALA B 1 3 ? 10.359 -27.297 16.594 1 20.28 3 ALA B O 1
ATOM 4045 N N . GLU B 1 4 ? 9.5 -29.188 17.25 1 20.12 4 GLU B N 1
ATOM 4046 C CA . GLU B 1 4 ? 9.375 -30.047 16.094 1 20.12 4 GLU B CA 1
ATOM 4047 C C . GLU B 1 4 ? 8.344 -29.5 15.102 1 20.12 4 GLU B C 1
ATOM 4049 O O . GLU B 1 4 ? 7.203 -29.234 15.469 1 20.12 4 GLU B O 1
ATOM 4054 N N . VAL B 1 5 ? 8.734 -28.766 14.18 1 24.67 5 VAL B N 1
ATOM 4055 C CA . VAL B 1 5 ? 8.023 -28.219 13.031 1 24.67 5 VAL B CA 1
ATOM 4056 C C . VAL B 1 5 ? 7.258 -29.328 12.312 1 24.67 5 VAL B C 1
ATOM 4058 O O . VAL B 1 5 ? 7.863 -30.219 11.727 1 24.67 5 VAL B O 1
ATOM 4061 N N . ASP B 1 6 ? 6.055 -29.688 12.922 1 23.84 6 ASP B N 1
ATOM 4062 C CA . ASP B 1 6 ? 5.133 -30.688 12.406 1 23.84 6 ASP B CA 1
ATOM 4063 C C . ASP B 1 6 ? 4.617 -30.312 11.023 1 23.84 6 ASP B C 1
ATOM 4065 O O . ASP B 1 6 ? 3.914 -29.312 10.867 1 23.84 6 ASP B O 1
ATOM 4069 N N . ASP B 1 7 ? 5.371 -30.25 10.031 1 29.03 7 ASP B N 1
ATOM 4070 C CA . ASP B 1 7 ? 4.859 -30.266 8.664 1 29.03 7 ASP B CA 1
ATOM 4071 C C . ASP B 1 7 ? 3.807 -31.359 8.492 1 29.03 7 ASP B C 1
ATOM 4073 O O . ASP B 1 7 ? 4.133 -32.562 8.484 1 29.03 7 ASP B O 1
ATOM 4077 N N . SER B 1 8 ? 2.684 -31.25 9.156 1 29.69 8 SER B N 1
ATOM 4078 C CA . SER B 1 8 ? 1.626 -32.25 9.094 1 29.69 8 SER B CA 1
ATOM 4079 C C . SER B 1 8 ? 1.262 -32.594 7.652 1 29.69 8 SER B C 1
ATOM 4081 O O . SER B 1 8 ? 0.969 -31.703 6.859 1 29.69 8 SER B O 1
ATOM 4083 N N . SER B 1 9 ? 1.793 -33.719 7.207 1 30.08 9 SER B N 1
ATOM 4084 C CA . SER B 1 9 ? 1.367 -34.438 6 1 30.08 9 SER B CA 1
ATOM 4085 C C . SER B 1 9 ? -0.131 -34.719 6.031 1 30.08 9 SER B C 1
ATOM 4087 O O . SER B 1 9 ? -0.627 -35.344 6.957 1 30.08 9 SER B O 1
ATOM 4089 N N . VAL B 1 10 ? -0.99 -33.969 5.523 1 30.38 10 VAL B N 1
ATOM 4090 C CA . VAL B 1 10 ? -2.375 -34.406 5.398 1 30.38 10 VAL B CA 1
ATOM 4091 C C . VAL B 1 10 ? -2.498 -35.406 4.234 1 30.38 10 VAL B C 1
ATOM 4093 O O . VAL B 1 10 ? -2.178 -35.062 3.094 1 30.38 10 VAL B O 1
ATOM 4096 N N . ASP B 1 11 ? -2.541 -36.656 4.633 1 25.91 11 ASP B N 1
ATOM 4097 C CA . ASP B 1 11 ? -2.875 -37.719 3.699 1 25.91 11 ASP B CA 1
ATOM 4098 C C . ASP B 1 11 ? -4.312 -37.594 3.203 1 25.91 11 ASP B C 1
ATOM 4100 O O . ASP B 1 11 ? -5.258 -37.656 3.99 1 25.91 11 ASP B O 1
ATOM 4104 N N . SER B 1 12 ? -4.578 -36.906 2.291 1 30.11 12 SER B N 1
ATOM 4105 C CA . SER B 1 12 ? -5.938 -36.906 1.76 1 30.11 12 SER B CA 1
ATOM 4106 C C . SER B 1 12 ? -6.199 -38.156 0.942 1 30.11 12 SER B C 1
ATOM 4108 O O . SER B 1 12 ? -5.457 -38.469 0.01 1 30.11 12 SER B O 1
ATOM 4110 N N . LYS B 1 13 ? -6.887 -39.156 1.431 1 28.58 13 LYS B N 1
ATOM 4111 C CA . LYS B 1 13 ? -7.445 -40.281 0.688 1 28.58 13 LYS B CA 1
ATOM 4112 C C . LYS B 1 13 ? -8.359 -39.812 -0.432 1 28.58 13 LYS B C 1
ATOM 4114 O O . LYS B 1 13 ? -9.359 -39.125 -0.177 1 28.58 13 LYS B O 1
ATOM 4119 N N . CYS B 1 14 ? -7.844 -39.719 -1.675 1 27.94 14 CYS B N 1
ATOM 4120 C CA . CYS B 1 14 ? -8.562 -39.344 -2.889 1 27.94 14 CYS B CA 1
ATOM 4121 C C . CYS B 1 14 ? -9.531 -40.469 -3.301 1 27.94 14 CYS B C 1
ATOM 4123 O O . CYS B 1 14 ? -9.109 -41.5 -3.809 1 27.94 14 CYS B O 1
ATOM 4125 N N . ASN B 1 15 ? -10.562 -40.688 -2.637 1 27.44 15 ASN B N 1
ATOM 4126 C CA . ASN B 1 15 ? -11.555 -41.5 -3.332 1 27.44 15 ASN B CA 1
ATOM 4127 C C . ASN B 1 15 ? -11.922 -40.906 -4.688 1 27.44 15 ASN B C 1
ATOM 4129 O O . ASN B 1 15 ? -12.266 -39.719 -4.773 1 27.44 15 ASN B O 1
ATOM 4133 N N . ILE B 1 16 ? -11.57 -41.531 -5.82 1 30.33 16 ILE B N 1
ATOM 4134 C CA . ILE B 1 16 ? -11.758 -41.25 -7.238 1 30.33 16 ILE B CA 1
ATOM 4135 C C . ILE B 1 16 ? -13.25 -41.094 -7.535 1 30.33 16 ILE B C 1
ATOM 4137 O O . ILE B 1 16 ? -13.734 -41.562 -8.57 1 30.33 16 ILE B O 1
ATOM 4141 N N . SER B 1 17 ? -14.219 -41 -6.801 1 30.39 17 SER B N 1
ATOM 4142 C CA . SER B 1 17 ? -15.539 -40.812 -7.414 1 30.39 17 SER B CA 1
ATOM 4143 C C . SER B 1 17 ? -15.516 -39.719 -8.469 1 30.39 17 SER B C 1
ATOM 4145 O O . SER B 1 17 ? -14.781 -38.75 -8.344 1 30.39 17 SER B O 1
ATOM 4147 N N . SER B 1 18 ? -15.922 -39.938 -9.805 1 34.53 18 SER B N 1
ATOM 4148 C CA . SER B 1 18 ? -16.062 -39.156 -11.023 1 34.53 18 SER B CA 1
ATOM 4149 C C . SER B 1 18 ? -16.594 -37.75 -10.711 1 34.53 18 SER B C 1
ATOM 4151 O O . SER B 1 18 ? -17.172 -37.094 -11.578 1 34.53 18 SER B O 1
ATOM 4153 N N . HIS B 1 19 ? -16.969 -37.375 -9.578 1 35.66 19 HIS B N 1
ATOM 4154 C CA . HIS B 1 19 ? -17.609 -36.094 -9.453 1 35.66 19 HIS B CA 1
ATOM 4155 C C . HIS B 1 19 ? -16.75 -35 -10.086 1 35.66 19 HIS B C 1
ATOM 4157 O O . HIS B 1 19 ? -15.531 -34.969 -9.938 1 35.66 19 HIS B O 1
ATOM 4163 N N . THR B 1 20 ? -17.094 -34.438 -11.391 1 41.31 20 THR B N 1
ATOM 4164 C CA . THR B 1 20 ? -16.578 -33.188 -11.969 1 41.31 20 THR B CA 1
ATOM 4165 C C . THR B 1 20 ? -16.016 -32.281 -10.883 1 41.31 20 THR B C 1
ATOM 4167 O O . THR B 1 20 ? -16.766 -31.766 -10.047 1 41.31 20 THR B O 1
ATOM 4170 N N . GLN B 1 21 ? -15.016 -32.719 -10.375 1 54.75 21 GLN B N 1
ATOM 4171 C CA . GLN B 1 21 ? -14.305 -31.922 -9.375 1 54.75 21 GLN B CA 1
ATOM 4172 C C . GLN B 1 21 ? -14.398 -30.438 -9.688 1 54.75 21 GLN B C 1
ATOM 4174 O O . GLN B 1 21 ? -14.234 -30.016 -10.836 1 54.75 21 GLN B O 1
ATOM 4179 N N . ASP B 1 22 ? -15.008 -29.719 -8.891 1 83.38 22 ASP B N 1
ATOM 4180 C CA . ASP B 1 22 ? -15.234 -28.281 -8.945 1 83.38 22 ASP B CA 1
ATOM 4181 C C . ASP B 1 22 ? -13.922 -27.531 -9.156 1 83.38 22 ASP B C 1
ATOM 4183 O O . ASP B 1 22 ? -12.977 -27.688 -8.383 1 83.38 22 ASP B O 1
ATOM 4187 N N . ALA B 1 23 ? -13.742 -27.156 -10.523 1 90.94 23 ALA B N 1
ATOM 4188 C CA . ALA B 1 23 ? -12.555 -26.422 -10.945 1 90.94 23 ALA B CA 1
ATOM 4189 C C . ALA B 1 23 ? -12.094 -25.453 -9.867 1 90.94 23 ALA B C 1
ATOM 4191 O O . ALA B 1 23 ? -10.922 -25.062 -9.82 1 90.94 23 ALA B O 1
ATOM 4192 N N . ILE B 1 24 ? -13 -25.234 -8.992 1 92.94 24 ILE B N 1
ATOM 4193 C CA . ILE B 1 24 ? -12.68 -24.281 -7.938 1 92.94 24 ILE B CA 1
ATOM 4194 C C . ILE B 1 24 ? -12.055 -25.016 -6.754 1 92.94 24 ILE B C 1
ATOM 4196 O O . ILE B 1 24 ? -11.023 -24.594 -6.23 1 92.94 24 ILE B O 1
ATOM 4200 N N . SER B 1 25 ? -12.594 -26.125 -6.391 1 91 25 SER B N 1
ATOM 4201 C CA . SER B 1 25 ? -12.203 -26.781 -5.148 1 91 25 SER B CA 1
ATOM 4202 C C . SER B 1 25 ? -11 -27.688 -5.363 1 91 25 SER B C 1
ATOM 4204 O O . SER B 1 25 ? -10.297 -28.031 -4.406 1 91 25 SER B O 1
ATOM 4206 N N . GLU B 1 26 ? -10.781 -28.109 -6.609 1 95.06 26 GLU B N 1
ATOM 4207 C CA . GLU B 1 26 ? -9.656 -29.016 -6.816 1 95.06 26 GLU B CA 1
ATOM 4208 C C . GLU B 1 26 ? -8.32 -28.312 -6.574 1 95.06 26 GLU B C 1
ATOM 4210 O O . GLU B 1 26 ? -8.211 -27.109 -6.758 1 95.06 26 GLU B O 1
ATOM 4215 N N . ASN B 1 27 ? -7.363 -29.125 -6.242 1 96.94 27 ASN B N 1
ATOM 4216 C CA . ASN B 1 27 ? -6.027 -28.578 -6.008 1 96.94 27 ASN B CA 1
ATOM 4217 C C . ASN B 1 27 ? -5.332 -28.219 -7.316 1 96.94 27 ASN B C 1
ATOM 4219 O O . ASN B 1 27 ? -5.559 -28.859 -8.344 1 96.94 27 ASN B O 1
ATOM 4223 N N . LYS B 1 28 ? -4.645 -27.219 -7.277 1 98.31 28 LYS B N 1
ATOM 4224 C CA . LYS B 1 28 ? -3.703 -26.875 -8.344 1 98.31 28 LYS B CA 1
ATOM 4225 C C . LYS B 1 28 ? -2.264 -26.938 -7.84 1 98.31 28 LYS B C 1
ATOM 4227 O O . LYS B 1 28 ? -1.996 -26.672 -6.668 1 98.31 28 LYS B O 1
ATOM 4232 N N . TYR B 1 29 ? -1.373 -27.25 -8.766 1 98.62 29 TYR B N 1
ATOM 4233 C CA . TYR B 1 29 ? 0.007 -27.469 -8.344 1 98.62 29 TYR B CA 1
ATOM 4234 C C . TYR B 1 29 ? 0.972 -26.656 -9.195 1 98.62 29 TYR B C 1
ATOM 4236 O O . TYR B 1 29 ? 0.72 -26.406 -10.375 1 98.62 29 TYR B O 1
ATOM 4244 N N . LEU B 1 30 ? 1.969 -26.188 -8.492 1 98.44 30 LEU B N 1
ATOM 4245 C CA . LEU B 1 30 ? 3.154 -25.672 -9.172 1 98.44 30 LEU B CA 1
ATOM 4246 C C . LEU B 1 30 ? 4.035 -26.812 -9.664 1 98.44 30 LEU B C 1
ATOM 4248 O O . LEU B 1 30 ? 4.555 -27.594 -8.867 1 98.44 30 LEU B O 1
ATOM 4252 N N . VAL B 1 31 ? 4.223 -26.906 -10.961 1 98.75 31 VAL B N 1
ATOM 4253 C CA . VAL B 1 31 ? 4.965 -28.031 -11.516 1 98.75 31 VAL B CA 1
ATOM 4254 C C . VAL B 1 31 ? 6.117 -27.516 -12.375 1 98.75 31 VAL B C 1
ATOM 4256 O O . VAL B 1 31 ? 5.914 -26.672 -13.25 1 98.75 31 VAL B O 1
ATOM 4259 N N . PHE B 1 32 ? 7.273 -28.047 -12.125 1 98.5 32 PHE B N 1
ATOM 4260 C CA . PHE B 1 32 ? 8.453 -27.703 -12.906 1 98.5 32 PHE B CA 1
ATOM 4261 C C . PHE B 1 32 ? 8.43 -28.406 -14.258 1 98.5 32 PHE B C 1
ATOM 4263 O O . PHE B 1 32 ? 8.07 -29.578 -14.344 1 98.5 32 PHE B O 1
ATOM 4270 N N . GLU B 1 33 ? 8.844 -27.688 -15.227 1 98 33 GLU B N 1
ATOM 4271 C CA . GLU B 1 33 ? 8.805 -28.219 -16.594 1 98 33 GLU B CA 1
ATOM 4272 C C . GLU B 1 33 ? 9.602 -29.516 -16.703 1 98 33 GLU B C 1
ATOM 4274 O O . GLU B 1 33 ? 9.156 -30.469 -17.328 1 98 33 GLU B O 1
ATOM 4279 N N . SER B 1 34 ? 10.781 -29.578 -16.125 1 96.56 34 SER B N 1
ATOM 4280 C CA . SER B 1 34 ? 11.625 -30.766 -16.188 1 96.56 34 SER B CA 1
ATOM 4281 C C . SER B 1 34 ? 10.914 -31.984 -15.594 1 96.56 34 SER B C 1
ATOM 4283 O O . SER B 1 34 ? 10.984 -33.062 -16.156 1 96.56 34 SER B O 1
ATOM 4285 N N . CYS B 1 35 ? 10.25 -31.781 -14.516 1 97.56 35 CYS B N 1
ATOM 4286 C CA . CYS B 1 35 ? 9.523 -32.875 -13.875 1 97.56 35 CYS B CA 1
ATOM 4287 C C . CYS B 1 35 ? 8.297 -33.25 -14.688 1 97.56 35 CYS B C 1
ATOM 4289 O O . CYS B 1 35 ? 7.98 -34.438 -14.805 1 97.56 35 CYS B O 1
ATOM 4291 N N . LEU B 1 36 ? 7.629 -32.312 -15.25 1 97.94 36 LEU B N 1
ATOM 4292 C CA . LEU B 1 36 ? 6.484 -32.594 -16.109 1 97.94 36 LEU B CA 1
ATOM 4293 C C . LEU B 1 36 ? 6.91 -33.406 -17.344 1 97.94 36 LEU B C 1
ATOM 4295 O O . LEU B 1 36 ? 6.219 -34.312 -17.75 1 97.94 36 LEU B O 1
ATOM 4299 N N . ASP B 1 37 ? 8.023 -33.062 -17.859 1 96.88 37 ASP B N 1
ATOM 4300 C CA . ASP B 1 37 ? 8.531 -33.719 -19.062 1 96.88 37 ASP B CA 1
ATOM 4301 C C . ASP B 1 37 ? 8.781 -35.188 -18.812 1 96.88 37 ASP B C 1
ATOM 4303 O O . ASP B 1 37 ? 8.57 -36.031 -19.703 1 96.88 37 ASP B O 1
ATOM 4307 N N . THR B 1 38 ? 9.219 -35.531 -17.641 1 94.69 38 THR B N 1
ATOM 4308 C CA . THR B 1 38 ? 9.453 -36.938 -17.312 1 94.69 38 THR B CA 1
ATOM 4309 C C . THR B 1 38 ? 8.164 -37.719 -17.422 1 94.69 38 THR B C 1
ATOM 4311 O O . THR B 1 38 ? 8.156 -38.844 -17.922 1 94.69 38 THR B O 1
ATOM 4314 N N . LEU B 1 39 ? 7.102 -37.156 -16.984 1 94.62 39 LEU B N 1
ATOM 4315 C CA . LEU B 1 39 ? 5.801 -37.812 -17.062 1 94.62 39 LEU B CA 1
ATOM 4316 C C . LEU B 1 39 ? 5.312 -37.906 -18.516 1 94.62 39 LEU B C 1
ATOM 4318 O O . LEU B 1 39 ? 4.82 -38.938 -18.953 1 94.62 39 LEU B O 1
ATOM 4322 N N . LEU B 1 40 ? 5.461 -36.844 -19.188 1 96.06 40 LEU B N 1
ATOM 4323 C CA . LEU B 1 40 ? 4.98 -36.75 -20.562 1 96.06 40 LEU B CA 1
ATOM 4324 C C . LEU B 1 40 ? 5.73 -37.719 -21.469 1 96.06 40 LEU B C 1
ATOM 4326 O O . LEU B 1 40 ? 5.117 -38.438 -22.281 1 96.06 40 LEU B O 1
ATOM 4330 N N . MET B 1 41 ? 6.988 -37.781 -21.297 1 93.88 41 MET B N 1
ATOM 4331 C CA . MET B 1 41 ? 7.82 -38.625 -22.125 1 93.88 41 MET B CA 1
ATOM 4332 C C . MET B 1 41 ? 7.559 -40.094 -21.812 1 93.88 41 MET B C 1
ATOM 4334 O O . MET B 1 41 ? 7.801 -40.969 -22.641 1 93.88 41 MET B O 1
ATOM 4338 N N . GLY B 1 42 ? 7.082 -40.344 -20.625 1 88.62 42 GLY B N 1
ATOM 4339 C CA . GLY B 1 42 ? 6.785 -41.688 -20.219 1 88.62 42 GLY B CA 1
ATOM 4340 C C . GLY B 1 42 ? 5.41 -42.156 -20.641 1 88.62 42 GLY B C 1
ATOM 4341 O O . GLY B 1 42 ? 5.055 -43.344 -20.453 1 88.62 42 GLY B O 1
ATOM 4342 N N . SER B 1 43 ? 4.703 -41.375 -21.312 1 89.69 43 SER B N 1
ATOM 4343 C CA . SER B 1 43 ? 3.348 -41.688 -21.734 1 89.69 43 SER B CA 1
ATOM 4344 C C . SER B 1 43 ? 3.355 -42.594 -22.969 1 89.69 43 SER B C 1
ATOM 4346 O O . SER B 1 43 ? 4.371 -42.688 -23.656 1 89.69 43 SER B O 1
ATOM 4348 N N . ARG B 1 44 ? 2.215 -43.188 -23.188 1 86.75 44 ARG B N 1
ATOM 4349 C CA . ARG B 1 44 ? 2.062 -44.094 -24.344 1 86.75 44 ARG B CA 1
ATOM 4350 C C . ARG B 1 44 ? 1.562 -43.312 -25.562 1 86.75 44 ARG B C 1
ATOM 4352 O O . ARG B 1 44 ? 0.967 -42.25 -25.422 1 86.75 44 ARG B O 1
ATOM 4359 N N . CYS B 1 45 ? 1.872 -43.875 -26.703 1 91 45 CYS B N 1
ATOM 4360 C CA . CYS B 1 45 ? 1.352 -43.281 -27.938 1 91 45 CYS B CA 1
ATOM 4361 C C . CYS B 1 45 ? -0.169 -43.375 -27.984 1 91 45 CYS B C 1
ATOM 4363 O O . CYS B 1 45 ? -0.74 -44.438 -27.734 1 91 45 CYS B O 1
ATOM 4365 N N . LEU B 1 46 ? -0.778 -42.281 -28.281 1 87.5 46 LEU B N 1
ATOM 4366 C CA . LEU B 1 46 ? -2.232 -42.25 -28.375 1 87.5 46 LEU B CA 1
ATOM 4367 C C . LEU B 1 46 ? -2.672 -42.094 -29.828 1 87.5 46 LEU B C 1
ATOM 4369 O O . LEU B 1 46 ? -3.869 -42 -30.125 1 87.5 46 LEU B O 1
ATOM 4373 N N . GLY B 1 47 ? -1.685 -41.969 -30.672 1 86.62 47 GLY B N 1
ATOM 4374 C CA . GLY B 1 47 ? -1.978 -41.781 -32.094 1 86.62 47 GLY B CA 1
ATOM 4375 C C . GLY B 1 47 ? -2.502 -43.031 -32.781 1 86.62 47 GLY B C 1
ATOM 4376 O O . GLY B 1 47 ? -3.148 -42.938 -33.812 1 86.62 47 GLY B O 1
ATOM 4377 N N . ALA B 1 48 ? -2.045 -44.062 -32.281 1 85.94 48 ALA B N 1
ATOM 4378 C CA . ALA B 1 48 ? -2.551 -45.344 -32.812 1 85.94 48 ALA B CA 1
ATOM 4379 C C . ALA B 1 48 ? -2.887 -46.281 -31.656 1 85.94 48 ALA B C 1
ATOM 4381 O O . ALA B 1 48 ? -2.113 -46.438 -30.703 1 85.94 48 ALA B O 1
ATOM 4382 N N . LYS B 1 49 ? -3.99 -46.906 -31.656 1 79.81 49 LYS B N 1
ATOM 4383 C CA . LYS B 1 49 ? -4.516 -47.75 -30.594 1 79.81 49 LYS B CA 1
ATOM 4384 C C . LYS B 1 49 ? -3.52 -48.844 -30.203 1 79.81 49 LYS B C 1
ATOM 4386 O O . LYS B 1 49 ? -3.4 -49.188 -29.016 1 79.81 49 LYS B O 1
ATOM 4391 N N . THR B 1 50 ? -2.752 -49.281 -31.047 1 81.94 50 THR B N 1
ATOM 4392 C CA . THR B 1 50 ? -1.923 -50.438 -30.719 1 81.94 50 THR B CA 1
ATOM 4393 C C . THR B 1 50 ? -0.442 -50.094 -30.812 1 81.94 50 THR B C 1
ATOM 4395 O O . THR B 1 50 ? 0.418 -50.969 -30.75 1 81.94 50 THR B O 1
ATOM 4398 N N . CYS B 1 51 ? -0.216 -48.844 -30.844 1 89.69 51 CYS B N 1
ATOM 4399 C CA . CYS B 1 51 ? 1.188 -48.5 -31.016 1 89.69 51 CYS B CA 1
ATOM 4400 C C . CYS B 1 51 ? 1.931 -48.531 -29.688 1 89.69 51 CYS B C 1
ATOM 4402 O O . CYS B 1 51 ? 1.591 -47.812 -28.766 1 89.69 51 CYS B O 1
ATOM 4404 N N . PRO B 1 52 ? 2.896 -49.375 -29.516 1 84.5 52 PRO B N 1
ATOM 4405 C CA . PRO B 1 52 ? 3.652 -49.438 -28.266 1 84.5 52 PRO B CA 1
ATOM 4406 C C . PRO B 1 52 ? 4.844 -48.5 -28.219 1 84.5 52 PRO B C 1
ATOM 4408 O O . PRO B 1 52 ? 5.645 -48.531 -27.281 1 84.5 52 PRO B O 1
ATOM 4411 N N . ALA B 1 53 ? 4.98 -47.625 -29.266 1 90.5 53 ALA B N 1
ATOM 4412 C CA . ALA B 1 53 ? 6.172 -46.812 -29.406 1 90.5 53 ALA B CA 1
ATOM 4413 C C . ALA B 1 53 ? 6.215 -45.719 -28.328 1 90.5 53 ALA B C 1
ATOM 4415 O O . ALA B 1 53 ? 5.176 -45.188 -27.938 1 90.5 53 ALA B O 1
ATOM 4416 N N . ALA B 1 54 ? 7.438 -45.469 -27.859 1 90.38 54 ALA B N 1
ATOM 4417 C CA . ALA B 1 54 ? 7.668 -44.406 -26.875 1 90.38 54 ALA B CA 1
ATOM 4418 C C . ALA B 1 54 ? 7.559 -43.031 -27.516 1 90.38 54 ALA B C 1
ATOM 4420 O O . ALA B 1 54 ? 7.652 -42.906 -28.734 1 90.38 54 ALA B O 1
ATOM 4421 N N . ILE B 1 55 ? 7.324 -42.031 -26.656 1 94.19 55 ILE B N 1
ATOM 4422 C CA . ILE B 1 55 ? 7.266 -40.656 -27.125 1 94.19 55 ILE B CA 1
ATOM 4423 C C . ILE B 1 55 ? 8.672 -40.188 -27.469 1 94.19 55 ILE B C 1
ATOM 4425 O O . ILE B 1 55 ? 9.609 -40.375 -26.688 1 94.19 55 ILE B O 1
ATOM 4429 N N . ARG B 1 56 ? 8.773 -39.562 -28.625 1 94.19 56 ARG B N 1
ATOM 4430 C CA . ARG B 1 56 ? 10.062 -39.094 -29.109 1 94.19 56 ARG B CA 1
ATOM 4431 C C . ARG B 1 56 ? 10.203 -37.594 -28.938 1 94.19 56 ARG B C 1
ATOM 4433 O O . ARG B 1 56 ? 11.273 -37.094 -28.578 1 94.19 56 ARG B O 1
ATOM 4440 N N . LYS B 1 57 ? 9.141 -36.875 -29.203 1 95.56 57 LYS B N 1
ATOM 4441 C CA . LYS B 1 57 ? 9.188 -35.438 -29.219 1 95.56 57 LYS B CA 1
ATOM 4442 C C . LYS B 1 57 ? 7.91 -34.844 -28.641 1 95.56 57 LYS B C 1
ATOM 4444 O O . LYS B 1 57 ? 6.816 -35.344 -28.859 1 95.56 57 LYS B O 1
ATOM 4449 N N . LEU B 1 58 ? 8.195 -33.75 -27.875 1 96.94 58 LEU B N 1
ATOM 4450 C CA . LEU B 1 58 ? 7.062 -33 -27.328 1 96.94 58 LEU B CA 1
ATOM 4451 C C . LEU B 1 58 ? 6.98 -31.625 -27.953 1 96.94 58 LEU B C 1
ATOM 4453 O O . LEU B 1 58 ? 8.008 -30.984 -28.188 1 96.94 58 LEU B O 1
ATOM 4457 N N . LYS B 1 59 ? 5.844 -31.172 -28.359 1 96.94 59 LYS B N 1
ATOM 4458 C CA . LYS B 1 59 ? 5.555 -29.797 -28.734 1 96.94 59 LYS B CA 1
ATOM 4459 C C . LYS B 1 59 ? 4.648 -29.125 -27.719 1 96.94 59 LYS B C 1
ATOM 4461 O O . LYS B 1 59 ? 3.502 -29.531 -27.531 1 96.94 59 LYS B O 1
ATOM 4466 N N . LYS B 1 60 ? 5.168 -28.094 -27.141 1 97.62 60 LYS B N 1
ATOM 4467 C CA . LYS B 1 60 ? 4.461 -27.422 -26.047 1 97.62 60 LYS B CA 1
ATOM 4468 C C . LYS B 1 60 ? 3.975 -26.031 -26.5 1 97.62 60 LYS B C 1
ATOM 4470 O O . LYS B 1 60 ? 4.715 -25.297 -27.141 1 97.62 60 LYS B O 1
ATOM 4475 N N . ARG B 1 61 ? 2.738 -25.719 -26.188 1 96.81 61 ARG B N 1
ATOM 4476 C CA . ARG B 1 61 ? 2.143 -24.422 -26.438 1 96.81 61 ARG B CA 1
ATOM 4477 C C . ARG B 1 61 ? 1.514 -23.844 -25.172 1 96.81 61 ARG B C 1
ATOM 4479 O O . ARG B 1 61 ? 0.726 -24.531 -24.5 1 96.81 61 ARG B O 1
ATOM 4486 N N . THR B 1 62 ? 1.909 -22.594 -24.906 1 96.62 62 THR B N 1
ATOM 4487 C CA . THR B 1 62 ? 1.378 -21.953 -23.703 1 96.62 62 THR B CA 1
ATOM 4488 C C . THR B 1 62 ? 0.498 -20.766 -24.062 1 96.62 62 THR B C 1
ATOM 4490 O O . THR B 1 62 ? 0.875 -19.938 -24.891 1 96.62 62 THR B O 1
ATOM 4493 N N . ILE B 1 63 ? -0.65 -20.656 -23.5 1 95.62 63 ILE B N 1
ATOM 4494 C CA . ILE B 1 63 ? -1.551 -19.516 -23.547 1 95.62 63 ILE B CA 1
ATOM 4495 C C . ILE B 1 63 ? -1.886 -19.047 -22.141 1 95.62 63 ILE B C 1
ATOM 4497 O O . ILE B 1 63 ? -2.777 -19.609 -21.484 1 95.62 63 ILE B O 1
ATOM 4501 N N . GLY B 1 64 ? -1.226 -17.984 -21.766 1 96.81 64 GLY B N 1
ATOM 4502 C CA . GLY B 1 64 ? -1.357 -17.594 -20.359 1 96.81 64 GLY B CA 1
ATOM 4503 C C . GLY B 1 64 ? -0.827 -18.641 -19.406 1 96.81 64 GLY B C 1
ATOM 4504 O O . GLY B 1 64 ? 0.329 -19.047 -19.5 1 96.81 64 GLY B O 1
ATOM 4505 N N . SER B 1 65 ? -1.769 -19.125 -18.578 1 97.69 65 SER B N 1
ATOM 4506 C CA . SER B 1 65 ? -1.367 -20.156 -17.641 1 97.69 65 SER B CA 1
ATOM 4507 C C . SER B 1 65 ? -1.61 -21.547 -18.203 1 97.69 65 SER B C 1
ATOM 4509 O O . SER B 1 65 ? -1.246 -22.547 -17.578 1 97.69 65 SER B O 1
ATOM 4511 N N . PHE B 1 66 ? -2.164 -21.625 -19.375 1 98.06 66 PHE B N 1
ATOM 4512 C CA . PHE B 1 66 ? -2.564 -22.875 -20.016 1 98.06 66 PHE B CA 1
ATOM 4513 C C . PHE B 1 66 ? -1.408 -23.469 -20.812 1 98.06 66 PHE B C 1
ATOM 4515 O O . PHE B 1 66 ? -0.808 -22.797 -21.641 1 98.06 66 PHE B O 1
ATOM 4522 N N . LEU B 1 67 ? -1.096 -24.719 -20.516 1 98.44 67 LEU B N 1
ATOM 4523 C CA . LEU B 1 67 ? -0.112 -25.484 -21.281 1 98.44 67 LEU B CA 1
ATOM 4524 C C . LEU B 1 67 ? -0.78 -26.625 -22.047 1 98.44 67 LEU B C 1
ATOM 4526 O O . LEU B 1 67 ? -1.49 -27.438 -21.453 1 98.44 67 LEU B O 1
ATOM 4530 N N . SER B 1 68 ? -0.607 -26.609 -23.312 1 97.81 68 SER B N 1
ATOM 4531 C CA . SER B 1 68 ? -1.045 -27.688 -24.188 1 97.81 68 SER B CA 1
ATOM 4532 C C . SER B 1 68 ? 0.145 -28.438 -24.797 1 97.81 68 SER B C 1
ATOM 4534 O O . SER B 1 68 ? 1.096 -27.812 -25.266 1 97.81 68 SER B O 1
ATOM 4536 N N . VAL B 1 69 ? 0.05 -29.766 -24.781 1 98.19 69 VAL B N 1
ATOM 4537 C CA . VAL B 1 69 ? 1.203 -30.547 -25.219 1 98.19 69 VAL B CA 1
ATOM 4538 C C . VAL B 1 69 ? 0.787 -31.516 -26.312 1 98.19 69 VAL B C 1
ATOM 4540 O O . VAL B 1 69 ? -0.129 -32.312 -26.141 1 98.19 69 VAL B O 1
ATOM 4543 N N . ASP B 1 70 ? 1.497 -31.438 -27.422 1 97.56 70 ASP B N 1
ATOM 4544 C CA . ASP B 1 70 ? 1.421 -32.438 -28.484 1 97.56 70 ASP B CA 1
ATOM 4545 C C . ASP B 1 70 ? 2.656 -33.344 -28.484 1 97.56 70 ASP B C 1
ATOM 4547 O O . ASP B 1 70 ? 3.717 -32.938 -27.984 1 97.56 70 ASP B O 1
ATOM 4551 N N . ALA B 1 71 ? 2.4 -34.562 -28.953 1 96.69 71 ALA B N 1
ATOM 4552 C CA . ALA B 1 71 ? 3.514 -35.5 -28.922 1 96.69 71 ALA B CA 1
ATOM 4553 C C . ALA B 1 71 ? 3.668 -36.219 -30.25 1 96.69 71 ALA B C 1
ATOM 4555 O O . ALA B 1 71 ? 2.734 -36.25 -31.062 1 96.69 71 ALA B O 1
ATOM 4556 N N . GLU B 1 72 ? 4.93 -36.594 -30.484 1 96.88 72 GLU B N 1
ATOM 4557 C CA . GLU B 1 72 ? 5.289 -37.5 -31.578 1 96.88 72 GLU B CA 1
ATOM 4558 C C . GLU B 1 72 ? 5.988 -38.75 -31.062 1 96.88 72 GLU B C 1
ATOM 4560 O O . GLU B 1 72 ? 6.934 -38.656 -30.266 1 96.88 72 GLU B O 1
ATOM 4565 N N . CYS B 1 73 ? 5.434 -39.938 -31.453 1 95.44 73 CYS B N 1
ATOM 4566 C CA . CYS B 1 73 ? 6.059 -41.156 -30.984 1 95.44 73 CYS B CA 1
ATOM 4567 C C . CYS B 1 73 ? 7.164 -41.625 -31.938 1 95.44 73 CYS B C 1
ATOM 4569 O O . CYS B 1 73 ? 7.371 -41 -33 1 95.44 73 CYS B O 1
ATOM 4571 N N . LEU B 1 74 ? 7.879 -42.625 -31.578 1 95.19 74 LEU B N 1
ATOM 4572 C CA . LEU B 1 74 ? 9.016 -43.156 -32.344 1 95.19 74 LEU B CA 1
ATOM 4573 C C . LEU B 1 74 ? 8.562 -43.688 -33.688 1 95.19 74 LEU B C 1
ATOM 4575 O O . LEU B 1 74 ? 9.352 -43.75 -34.625 1 95.19 74 LEU B O 1
ATOM 4579 N N . ASN B 1 75 ? 7.289 -44.031 -33.812 1 95.44 75 ASN B N 1
ATOM 4580 C CA . ASN B 1 75 ? 6.754 -44.531 -35.094 1 95.44 75 ASN B CA 1
ATOM 4581 C C . ASN B 1 75 ? 6.199 -43.406 -35.938 1 95.44 75 ASN B C 1
ATOM 4583 O O . ASN B 1 75 ? 5.586 -43.688 -36.969 1 95.44 75 ASN B O 1
ATOM 4587 N N . GLY B 1 76 ? 6.258 -42.188 -35.531 1 94.06 76 GLY B N 1
ATOM 4588 C CA . GLY B 1 76 ? 5.922 -41 -36.344 1 94.06 76 GLY B CA 1
ATOM 4589 C C . GLY B 1 76 ? 4.492 -40.531 -36.156 1 94.06 76 GLY B C 1
ATOM 4590 O O . GLY B 1 76 ? 4.047 -39.625 -36.812 1 94.06 76 GLY B O 1
ATOM 4591 N N . HIS B 1 77 ? 3.76 -41.156 -35.188 1 95.56 77 HIS B N 1
ATOM 4592 C CA . HIS B 1 77 ? 2.395 -40.719 -34.938 1 95.56 77 HIS B CA 1
ATOM 4593 C C . HIS B 1 77 ? 2.377 -39.406 -34.188 1 95.56 77 HIS B C 1
ATOM 4595 O O . HIS B 1 77 ? 3.104 -39.219 -33.188 1 95.56 77 HIS B O 1
ATOM 4601 N N . ARG B 1 78 ? 1.595 -38.469 -34.75 1 95.81 78 ARG B N 1
ATOM 4602 C CA . ARG B 1 78 ? 1.4 -37.188 -34.094 1 95.81 78 ARG B CA 1
ATOM 4603 C C . ARG B 1 78 ? 0.001 -37.094 -33.5 1 95.81 78 ARG B C 1
ATOM 4605 O O . ARG B 1 78 ? -0.984 -37.438 -34.156 1 95.81 78 ARG B O 1
ATOM 4612 N N . PHE B 1 79 ? -0.072 -36.656 -32.219 1 95.62 79 PHE B N 1
ATOM 4613 C CA . PHE B 1 79 ? -1.362 -36.594 -31.531 1 95.62 79 PHE B CA 1
ATOM 4614 C C . PHE B 1 79 ? -1.321 -35.594 -30.375 1 95.62 79 PHE B C 1
ATOM 4616 O O . PHE B 1 79 ? -0.243 -35.219 -29.922 1 95.62 79 PHE B O 1
ATOM 4623 N N . HIS B 1 80 ? -2.504 -35.156 -30.047 1 95.94 80 HIS B N 1
ATOM 4624 C CA . HIS B 1 80 ? -2.633 -34.375 -28.828 1 95.94 80 HIS B CA 1
ATOM 4625 C C . HIS B 1 80 ? -2.502 -35.219 -27.578 1 95.94 80 HIS B C 1
ATOM 4627 O O . HIS B 1 80 ? -3.27 -36.188 -27.406 1 95.94 80 HIS B O 1
ATOM 4633 N N . LEU B 1 81 ? -1.578 -34.844 -26.734 1 95.88 81 LEU B N 1
ATOM 4634 C CA . LEU B 1 81 ? -1.255 -35.719 -25.609 1 95.88 81 LEU B CA 1
ATOM 4635 C C . LEU B 1 81 ? -1.941 -35.219 -24.344 1 95.88 81 LEU B C 1
ATOM 4637 O O . LEU B 1 81 ? -2.49 -36.031 -23.578 1 95.88 81 LEU B O 1
ATOM 4641 N N . TRP B 1 82 ? -1.913 -33.875 -24.078 1 96.88 82 TRP B N 1
ATOM 4642 C CA . TRP B 1 82 ? -2.291 -33.5 -22.719 1 96.88 82 TRP B CA 1
ATOM 4643 C C . TRP B 1 82 ? -2.477 -32 -22.594 1 96.88 82 TRP B C 1
ATOM 4645 O O . TRP B 1 82 ? -1.793 -31.219 -23.281 1 96.88 82 TRP B O 1
ATOM 4655 N N . ASP B 1 83 ? -3.434 -31.578 -21.703 1 97.44 83 ASP B N 1
ATOM 4656 C CA . ASP B 1 83 ? -3.637 -30.188 -21.312 1 97.44 83 ASP B CA 1
ATOM 4657 C C . ASP B 1 83 ? -3.473 -30.016 -19.797 1 97.44 83 ASP B C 1
ATOM 4659 O O . ASP B 1 83 ? -3.91 -30.875 -19.016 1 97.44 83 ASP B O 1
ATOM 4663 N N . SER B 1 84 ? -2.906 -28.875 -19.375 1 98.25 84 SER B N 1
ATOM 4664 C CA . SER B 1 84 ? -2.584 -28.656 -17.969 1 98.25 84 SER B CA 1
ATOM 4665 C C . SER B 1 84 ? -3.83 -28.297 -17.156 1 98.25 84 SER B C 1
ATOM 4667 O O . SER B 1 84 ? -3.805 -28.312 -15.93 1 98.25 84 SER B O 1
ATOM 4669 N N . GLN B 1 85 ? -4.895 -27.906 -17.812 1 97.44 85 GLN B N 1
ATOM 4670 C CA . GLN B 1 85 ? -6.113 -27.469 -17.141 1 97.44 85 GLN B CA 1
ATOM 4671 C C . GLN B 1 85 ? -7.34 -27.703 -18.031 1 97.44 85 GLN B C 1
ATOM 4673 O O . GLN B 1 85 ? -7.223 -27.797 -19.25 1 97.44 85 GLN B O 1
ATOM 4678 N N . PRO B 1 86 ? -8.508 -27.781 -17.328 1 95.62 86 PRO B N 1
ATOM 4679 C CA . PRO B 1 86 ? -9.742 -27.906 -18.109 1 95.62 86 PRO B CA 1
ATOM 4680 C C . PRO B 1 86 ? -10.109 -26.609 -18.828 1 95.62 86 PRO B C 1
ATOM 4682 O O . PRO B 1 86 ? -9.57 -25.547 -18.5 1 95.62 86 PRO B O 1
ATOM 4685 N N . LYS B 1 87 ? -10.93 -26.766 -19.844 1 93.56 87 LYS B N 1
ATOM 4686 C CA . LYS B 1 87 ? -11.453 -25.625 -20.578 1 93.56 87 LYS B CA 1
ATOM 4687 C C . LYS B 1 87 ? -12.969 -25.562 -20.484 1 93.56 87 LYS B C 1
ATOM 4689 O O . LYS B 1 87 ? -13.633 -26.578 -20.312 1 93.56 87 LYS B O 1
ATOM 4694 N N . LYS B 1 88 ? -13.43 -24.375 -20.453 1 86.56 88 LYS B N 1
ATOM 4695 C CA . LYS B 1 88 ? -14.859 -24.125 -20.625 1 86.56 88 LYS B CA 1
ATOM 4696 C C . LYS B 1 88 ? -15.125 -23.188 -21.797 1 86.56 88 LYS B C 1
ATOM 4698 O O . LYS B 1 88 ? -14.695 -22.031 -21.797 1 86.56 88 LYS B O 1
ATOM 4703 N N . GLY B 1 89 ? -15.891 -23.547 -22.781 1 77.38 89 GLY B N 1
ATOM 4704 C CA . GLY B 1 89 ? -16.109 -22.766 -23.984 1 77.38 89 GLY B CA 1
ATOM 4705 C C . GLY B 1 89 ? -14.82 -22.344 -24.672 1 77.38 89 GLY B C 1
ATOM 4706 O O . GLY B 1 89 ? -14.688 -21.203 -25.109 1 77.38 89 GLY B O 1
ATOM 4707 N N . GLY B 1 90 ? -13.82 -23.062 -24.625 1 81.69 90 GLY B N 1
ATOM 4708 C CA . GLY B 1 90 ? -12.547 -22.75 -25.25 1 81.69 90 GLY B CA 1
ATOM 4709 C C . GLY B 1 90 ? -11.609 -21.969 -24.328 1 81.69 90 GLY B C 1
ATOM 4710 O O . GLY B 1 90 ? -10.43 -21.797 -24.641 1 81.69 90 GLY B O 1
ATOM 4711 N N . MET B 1 91 ? -12.156 -21.547 -23.281 1 89.31 91 MET B N 1
ATOM 4712 C CA . MET B 1 91 ? -11.367 -20.75 -22.344 1 89.31 91 MET B CA 1
ATOM 4713 C C . MET B 1 91 ? -10.719 -21.641 -21.297 1 89.31 91 MET B C 1
ATOM 4715 O O . MET B 1 91 ? -11.406 -22.328 -20.547 1 89.31 91 MET B O 1
ATOM 4719 N N . PRO B 1 92 ? -9.406 -21.609 -21.297 1 95.62 92 PRO B N 1
ATOM 4720 C CA . PRO B 1 92 ? -8.766 -22.328 -20.188 1 95.62 92 PRO B CA 1
ATOM 4721 C C . PRO B 1 92 ? -9.156 -21.781 -18.828 1 95.62 92 PRO B C 1
ATOM 4723 O O . PRO B 1 92 ? -9.102 -20.562 -18.609 1 95.62 92 PRO B O 1
ATOM 4726 N N . LEU B 1 93 ? -9.523 -22.578 -17.891 1 96.81 93 LEU B N 1
ATOM 4727 C CA . LEU B 1 93 ? -10.078 -22.156 -16.609 1 96.81 93 LEU B CA 1
ATOM 4728 C C . LEU B 1 93 ? -9.016 -21.5 -15.75 1 96.81 93 LEU B C 1
ATOM 4730 O O . LEU B 1 93 ? -9.312 -20.594 -14.969 1 96.81 93 LEU B O 1
ATOM 4734 N N . GLY B 1 94 ? -7.816 -21.969 -15.875 1 97.44 94 GLY B N 1
ATOM 4735 C CA . GLY B 1 94 ? -6.738 -21.359 -15.109 1 97.44 94 GLY B CA 1
ATOM 4736 C C . GLY B 1 94 ? -6.539 -19.891 -15.422 1 97.44 94 GLY B C 1
ATOM 4737 O O . GLY B 1 94 ? -6.152 -19.109 -14.547 1 97.44 94 GLY B O 1
ATOM 4738 N N . ASN B 1 95 ? -6.793 -19.516 -16.672 1 97.38 95 ASN B N 1
ATOM 4739 C CA . ASN B 1 95 ? -6.633 -18.125 -17.078 1 97.38 95 ASN B CA 1
ATOM 4740 C C . ASN B 1 95 ? -7.656 -17.219 -16.406 1 97.38 95 ASN B C 1
ATOM 4742 O O . ASN B 1 95 ? -7.324 -16.109 -15.969 1 97.38 95 ASN B O 1
ATOM 4746 N N . ILE B 1 96 ? -8.805 -17.703 -16.234 1 97.38 96 ILE B N 1
ATOM 4747 C CA . ILE B 1 96 ? -9.867 -16.922 -15.617 1 97.38 96 ILE B CA 1
ATOM 4748 C C . ILE B 1 96 ? -9.711 -16.953 -14.094 1 97.38 96 ILE B C 1
ATOM 4750 O O . ILE B 1 96 ? -9.859 -15.93 -13.422 1 97.38 96 ILE B O 1
ATOM 4754 N N . LEU B 1 97 ? -9.375 -18.078 -13.594 1 97.94 97 LEU B N 1
ATOM 4755 C CA . LEU B 1 97 ? -9.289 -18.25 -12.148 1 97.94 97 LEU B CA 1
ATOM 4756 C C . LEU B 1 97 ? -8.117 -17.469 -11.578 1 97.94 97 LEU B C 1
ATOM 4758 O O . LEU B 1 97 ? -8.195 -16.938 -10.469 1 97.94 97 LEU B O 1
ATOM 4762 N N . THR B 1 98 ? -7.059 -17.406 -12.32 1 98.19 98 THR B N 1
ATOM 4763 C CA . THR B 1 98 ? -5.922 -16.625 -11.852 1 98.19 98 THR B CA 1
ATOM 4764 C C . THR B 1 98 ? -6.273 -15.133 -11.805 1 98.19 98 THR B C 1
ATOM 4766 O O . THR B 1 98 ? -5.953 -14.445 -10.836 1 98.19 98 THR B O 1
ATOM 4769 N N . SER B 1 99 ? -6.93 -14.672 -12.828 1 98.25 99 SER B N 1
ATOM 4770 C CA . SER B 1 99 ? -7.379 -13.281 -12.828 1 98.25 99 SER B CA 1
ATOM 4771 C C . SER B 1 99 ? -8.336 -13 -11.68 1 98.25 99 SER B C 1
ATOM 4773 O O . SER B 1 99 ? -8.227 -11.969 -11.008 1 98.25 99 SER B O 1
ATOM 4775 N N . ALA B 1 100 ? -9.203 -13.914 -11.477 1 98.44 100 ALA B N 1
ATOM 4776 C CA . ALA B 1 100 ? -10.18 -13.766 -10.406 1 98.44 100 ALA B CA 1
ATOM 4777 C C . ALA B 1 100 ? -9.508 -13.766 -9.031 1 98.44 100 ALA B C 1
ATOM 4779 O O . ALA B 1 100 ? -9.828 -12.945 -8.172 1 98.44 100 ALA B O 1
ATOM 4780 N N . ALA B 1 101 ? -8.594 -14.688 -8.875 1 98.06 101 ALA B N 1
ATOM 4781 C CA . ALA B 1 101 ? -7.898 -14.789 -7.598 1 98.06 101 ALA B CA 1
ATOM 4782 C C . ALA B 1 101 ? -7.148 -13.5 -7.285 1 98.06 101 ALA B C 1
ATOM 4784 O O . ALA B 1 101 ? -7.133 -13.047 -6.137 1 98.06 101 ALA B O 1
ATOM 4785 N N . ILE B 1 102 ? -6.535 -12.922 -8.273 1 98 102 ILE B N 1
ATOM 4786 C CA . ILE B 1 102 ? -5.809 -11.664 -8.094 1 98 102 ILE B CA 1
ATOM 4787 C C . ILE B 1 102 ? -6.77 -10.578 -7.621 1 98 102 ILE B C 1
ATOM 4789 O O . ILE B 1 102 ? -6.516 -9.914 -6.613 1 98 102 ILE B O 1
ATOM 4793 N N . LEU B 1 103 ? -7.863 -10.438 -8.25 1 97.88 103 LEU B N 1
ATOM 4794 C CA . LEU B 1 103 ? -8.812 -9.367 -7.949 1 97.88 103 LEU B CA 1
ATOM 4795 C C . LEU B 1 103 ? -9.508 -9.625 -6.617 1 97.88 103 LEU B C 1
ATOM 4797 O O . LEU B 1 103 ? -9.602 -8.727 -5.777 1 97.88 103 LEU B O 1
ATOM 4801 N N . LEU B 1 104 ? -9.945 -10.836 -6.371 1 97.81 104 LEU B N 1
ATOM 4802 C CA . LEU B 1 104 ? -10.75 -11.172 -5.199 1 97.81 104 LEU B CA 1
ATOM 4803 C C . LEU B 1 104 ? -9.898 -11.117 -3.932 1 97.81 104 LEU B C 1
ATOM 4805 O O . LEU B 1 104 ? -10.43 -10.914 -2.834 1 97.81 104 LEU B O 1
ATOM 4809 N N . SER B 1 105 ? -8.633 -11.312 -4.094 1 95.69 105 SER B N 1
ATOM 4810 C CA . SER B 1 105 ? -7.75 -11.25 -2.934 1 95.69 105 SER B CA 1
ATOM 4811 C C . SER B 1 105 ? -7.328 -9.812 -2.639 1 95.69 105 SER B C 1
ATOM 4813 O O . SER B 1 105 ? -6.766 -9.531 -1.579 1 95.69 105 SER B O 1
ATOM 4815 N N . GLY B 1 106 ? -7.57 -8.938 -3.561 1 94.69 106 GLY B N 1
ATOM 4816 C CA . GLY B 1 106 ? -7.109 -7.566 -3.428 1 94.69 106 GLY B CA 1
ATOM 4817 C C . GLY B 1 106 ? -5.691 -7.363 -3.93 1 94.69 106 GLY B C 1
ATOM 4818 O O . GLY B 1 106 ? -5.113 -6.289 -3.742 1 94.69 106 GLY B O 1
ATOM 4819 N N . SER B 1 107 ? -5.145 -8.359 -4.621 1 94.56 107 SER B N 1
ATOM 4820 C CA . SER B 1 107 ? -3.791 -8.258 -5.152 1 94.56 107 SER B CA 1
ATOM 4821 C C . SER B 1 107 ? -3.76 -7.422 -6.43 1 94.56 107 SER B C 1
ATOM 4823 O O . SER B 1 107 ? -4.809 -7.125 -7.008 1 94.56 107 SER B O 1
ATOM 4825 N N . ASN B 1 108 ? -2.576 -6.992 -6.723 1 92.25 108 ASN B N 1
ATOM 4826 C CA . ASN B 1 108 ? -2.334 -6.203 -7.922 1 92.25 108 ASN B CA 1
ATOM 4827 C C . ASN B 1 108 ? -1.677 -7.035 -9.023 1 92.25 108 ASN B C 1
ATOM 4829 O O . ASN B 1 108 ? -0.72 -7.766 -8.758 1 92.25 108 ASN B O 1
ATOM 4833 N N . TYR B 1 109 ? -2.195 -6.863 -10.219 1 94.88 109 TYR B N 1
ATOM 4834 C CA . TYR B 1 109 ? -1.707 -7.684 -11.32 1 94.88 109 TYR B CA 1
ATOM 4835 C C . TYR B 1 109 ? -0.213 -7.477 -11.539 1 94.88 109 TYR B C 1
ATOM 4837 O O . TYR B 1 109 ? 0.532 -8.438 -11.734 1 94.88 109 TYR B O 1
ATOM 4845 N N . HIS B 1 110 ? 0.23 -6.262 -11.523 1 91.06 110 HIS B N 1
ATOM 4846 C CA . HIS B 1 110 ? 1.624 -5.965 -11.836 1 91.06 110 HIS B CA 1
ATOM 4847 C C . HIS B 1 110 ? 2.564 -6.617 -10.828 1 91.06 110 HIS B C 1
ATOM 4849 O O . HIS B 1 110 ? 3.613 -7.145 -11.203 1 91.06 110 HIS B O 1
ATOM 4855 N N . LYS B 1 111 ? 2.172 -6.57 -9.656 1 91.88 111 LYS B N 1
ATOM 4856 C CA . LYS B 1 111 ? 2.996 -7.168 -8.609 1 91.88 111 LYS B CA 1
ATOM 4857 C C . LYS B 1 111 ? 3.039 -8.688 -8.742 1 91.88 111 LYS B C 1
ATOM 4859 O O . LYS B 1 111 ? 4.105 -9.297 -8.633 1 91.88 111 LYS B O 1
ATOM 4864 N N . VAL B 1 112 ? 1.913 -9.227 -9.008 1 96.38 112 VAL B N 1
ATOM 4865 C CA . VAL B 1 112 ? 1.826 -10.68 -9.141 1 96.38 112 VAL B CA 1
ATOM 4866 C C . VAL B 1 112 ? 2.582 -11.125 -10.391 1 96.38 112 VAL B C 1
ATOM 4868 O O . VAL B 1 112 ? 3.281 -12.141 -10.367 1 96.38 112 VAL B O 1
ATOM 4871 N N . SER B 1 113 ? 2.4 -10.359 -11.422 1 95.81 113 SER B N 1
ATOM 4872 C CA . SER B 1 113 ? 3.084 -10.68 -12.664 1 95.81 113 SER B CA 1
ATOM 4873 C C . SER B 1 113 ? 4.598 -10.664 -12.492 1 95.81 113 SER B C 1
ATOM 4875 O O . SER B 1 113 ? 5.301 -11.539 -13 1 95.81 113 SER B O 1
ATOM 4877 N N . TYR B 1 114 ? 5.055 -9.703 -11.789 1 94.38 114 TYR B N 1
ATOM 4878 C CA . TYR B 1 114 ? 6.488 -9.625 -11.523 1 94.38 114 TYR B CA 1
ATOM 4879 C C . TYR B 1 114 ? 6.953 -10.789 -10.656 1 94.38 114 TYR B C 1
ATOM 4881 O O . TYR B 1 114 ? 7.992 -11.391 -10.93 1 94.38 114 TYR B O 1
ATOM 4889 N N . MET B 1 115 ? 6.238 -11.133 -9.656 1 96.81 115 MET B N 1
ATOM 4890 C CA . MET B 1 115 ? 6.539 -12.273 -8.797 1 96.81 115 MET B CA 1
ATOM 4891 C C . MET B 1 115 ? 6.605 -13.562 -9.609 1 96.81 115 MET B C 1
ATOM 4893 O O . MET B 1 115 ? 7.539 -14.352 -9.453 1 96.81 115 MET B O 1
ATOM 4897 N N . ASN B 1 116 ? 5.609 -13.719 -10.469 1 97.44 116 ASN B N 1
ATOM 4898 C CA . ASN B 1 116 ? 5.555 -14.922 -11.305 1 97.44 116 ASN B CA 1
ATOM 4899 C C . ASN B 1 116 ? 6.711 -14.961 -12.305 1 97.44 116 ASN B C 1
ATOM 4901 O O . ASN B 1 116 ? 7.207 -16.031 -12.633 1 97.44 116 ASN B O 1
ATOM 4905 N N . LYS B 1 117 ? 7.105 -13.797 -12.727 1 95.81 117 LYS B N 1
ATOM 4906 C CA . LYS B 1 117 ? 8.266 -13.727 -13.609 1 95.81 117 LYS B CA 1
ATOM 4907 C C . LYS B 1 117 ? 9.523 -14.219 -12.906 1 95.81 117 LYS B C 1
ATOM 4909 O O . LYS B 1 117 ? 10.289 -15 -13.469 1 95.81 117 LYS B O 1
ATOM 4914 N N . ILE B 1 118 ? 9.695 -13.797 -11.727 1 96 118 ILE B N 1
ATOM 4915 C CA . ILE B 1 118 ? 10.852 -14.219 -10.945 1 96 118 ILE B CA 1
ATOM 4916 C C . ILE B 1 118 ? 10.781 -15.719 -10.695 1 96 118 ILE B C 1
ATOM 4918 O O . ILE B 1 118 ? 11.797 -16.422 -10.781 1 96 118 ILE B O 1
ATOM 4922 N N . LEU B 1 119 ? 9.609 -16.188 -10.445 1 97.06 119 LEU B N 1
ATOM 4923 C CA . LEU B 1 119 ? 9.406 -17.609 -10.148 1 97.06 119 LEU B CA 1
ATOM 4924 C C . LEU B 1 119 ? 9.531 -18.453 -11.406 1 97.06 119 LEU B C 1
ATOM 4926 O O . LEU B 1 119 ? 9.883 -19.625 -11.344 1 97.06 119 LEU B O 1
ATOM 4930 N N . GLY B 1 120 ? 9.227 -17.891 -12.539 1 96.69 120 GLY B N 1
ATOM 4931 C CA . GLY B 1 120 ? 9.172 -18.625 -13.789 1 96.69 120 GLY B CA 1
ATOM 4932 C C . GLY B 1 120 ? 7.828 -19.281 -14.039 1 96.69 120 GLY B C 1
ATOM 4933 O O . GLY B 1 120 ? 7.738 -20.266 -14.789 1 96.69 120 GLY B O 1
ATOM 4934 N N . LEU B 1 121 ? 6.805 -18.844 -13.344 1 98.12 121 LEU B N 1
ATOM 4935 C CA . LEU B 1 121 ? 5.461 -19.391 -13.492 1 98.12 121 LEU B CA 1
ATOM 4936 C C . LEU B 1 121 ? 4.715 -18.703 -14.633 1 98.12 121 LEU B C 1
ATOM 4938 O O . LEU B 1 121 ? 4.535 -17.484 -14.617 1 98.12 121 LEU B O 1
ATOM 4942 N N . LYS B 1 122 ? 4.25 -19.469 -15.586 1 97.88 122 LYS B N 1
ATOM 4943 C CA . LYS B 1 122 ? 3.488 -18.922 -16.703 1 97.88 122 LYS B CA 1
ATOM 4944 C C . LYS B 1 122 ? 2.148 -18.359 -16.25 1 97.88 122 LYS B C 1
ATOM 4946 O O . LYS B 1 122 ? 1.483 -18.953 -15.391 1 97.88 122 LYS B O 1
ATOM 4951 N N . GLN B 1 123 ? 1.805 -17.203 -16.812 1 96.62 123 GLN B N 1
ATOM 4952 C CA . GLN B 1 123 ? 0.594 -16.516 -16.359 1 96.62 123 GLN B CA 1
ATOM 4953 C C . GLN B 1 123 ? -0.058 -15.758 -17.516 1 96.62 123 GLN B C 1
ATOM 4955 O O . GLN B 1 123 ? 0.543 -15.594 -18.578 1 96.62 123 GLN B O 1
ATOM 4960 N N . VAL B 1 124 ? -1.215 -15.281 -17.25 1 97.12 124 VAL B N 1
ATOM 4961 C CA . VAL B 1 124 ? -1.941 -14.508 -18.25 1 97.12 124 VAL B CA 1
ATOM 4962 C C . VAL B 1 124 ? -1.277 -13.148 -18.438 1 97.12 124 VAL B C 1
ATOM 4964 O O . VAL B 1 124 ? -0.703 -12.594 -17.5 1 97.12 124 VAL B O 1
ATOM 4967 N N . SER B 1 125 ? -1.422 -12.586 -19.625 1 96.38 125 SER B N 1
ATOM 4968 C CA . SER B 1 125 ? -0.893 -11.258 -19.922 1 96.38 125 SER B CA 1
ATOM 4969 C C . SER B 1 125 ? -1.745 -10.164 -19.281 1 96.38 125 SER B C 1
ATOM 4971 O O . SER B 1 125 ? -2.869 -10.422 -18.844 1 96.38 125 SER B O 1
ATOM 4973 N N . LYS B 1 126 ? -1.169 -9.031 -19.266 1 94.62 126 LYS B N 1
ATOM 4974 C CA . LYS B 1 126 ? -1.868 -7.867 -18.734 1 94.62 126 LYS B CA 1
ATOM 4975 C C . LYS B 1 126 ? -3.174 -7.621 -19.484 1 94.62 126 LYS B C 1
ATOM 4977 O O . LYS B 1 126 ? -4.219 -7.391 -18.875 1 94.62 126 LYS B O 1
ATOM 4982 N N . THR B 1 127 ? -3.115 -7.676 -20.75 1 94.19 127 THR B N 1
ATOM 4983 C CA . THR B 1 127 ? -4.273 -7.418 -21.594 1 94.19 127 THR B CA 1
ATOM 4984 C C . THR B 1 127 ? -5.371 -8.445 -21.328 1 94.19 127 THR B C 1
ATOM 4986 O O . THR B 1 127 ? -6.543 -8.086 -21.172 1 94.19 127 THR B O 1
ATOM 4989 N N . THR B 1 128 ? -4.953 -9.695 -21.266 1 95.44 128 THR B N 1
ATOM 4990 C CA . THR B 1 128 ? -5.922 -10.758 -21.016 1 95.44 128 THR B CA 1
ATOM 4991 C C . THR B 1 128 ? -6.535 -10.609 -19.625 1 95.44 128 THR B C 1
ATOM 4993 O O . THR B 1 128 ? -7.742 -10.781 -19.453 1 95.44 128 THR B O 1
ATOM 4996 N N . HIS B 1 129 ? -5.742 -10.258 -18.672 1 97.06 129 HIS B N 1
ATOM 4997 C CA . HIS B 1 129 ? -6.223 -10.07 -17.312 1 97.06 129 HIS B CA 1
ATOM 4998 C C . HIS B 1 129 ? -7.297 -8.984 -17.25 1 97.06 129 HIS B C 1
ATOM 5000 O O . HIS B 1 129 ? -8.375 -9.203 -16.703 1 97.06 129 HIS B O 1
ATOM 5006 N N . TYR B 1 130 ? -7.066 -7.879 -17.859 1 94.31 130 TYR B N 1
ATOM 5007 C CA . TYR B 1 130 ? -7.996 -6.758 -17.781 1 94.31 130 TYR B CA 1
ATOM 5008 C C . TYR B 1 130 ? -9.242 -7.031 -18.625 1 94.31 130 TYR B C 1
ATOM 5010 O O . TYR B 1 130 ? -10.344 -6.59 -18.266 1 94.31 130 TYR B O 1
ATOM 5018 N N . ARG B 1 131 ? -9.016 -7.734 -19.656 1 94.69 131 ARG B N 1
ATOM 5019 C CA . ARG B 1 131 ? -10.188 -8.172 -20.422 1 94.69 131 ARG B CA 1
ATOM 5020 C C . ARG B 1 131 ? -11.078 -9.078 -19.578 1 94.69 131 ARG B C 1
ATOM 5022 O O . ARG B 1 131 ? -12.297 -8.93 -19.578 1 94.69 131 ARG B O 1
ATOM 5029 N N . ASN B 1 132 ? -10.477 -10.055 -18.906 1 96.25 132 ASN B N 1
ATOM 5030 C CA . ASN B 1 132 ? -11.234 -10.93 -18.016 1 96.25 132 ASN B CA 1
ATOM 5031 C C . ASN B 1 132 ? -11.961 -10.141 -16.938 1 96.25 132 ASN B C 1
ATOM 5033 O O . ASN B 1 132 ? -13.102 -10.453 -16.594 1 96.25 132 ASN B O 1
ATOM 5037 N N . GLU B 1 133 ? -11.336 -9.141 -16.422 1 96.19 133 GLU B N 1
ATOM 5038 C CA . GLU B 1 133 ? -11.953 -8.305 -15.398 1 96.19 133 GLU B CA 1
ATOM 5039 C C . GLU B 1 133 ? -13.227 -7.645 -15.922 1 96.19 133 GLU B C 1
ATOM 5041 O O . GLU B 1 133 ? -14.297 -7.781 -15.32 1 96.19 133 GLU B O 1
ATOM 5046 N N . ARG B 1 134 ? -13.125 -7 -17.016 1 94.31 134 ARG B N 1
ATOM 5047 C CA . ARG B 1 134 ? -14.211 -6.203 -17.578 1 94.31 134 ARG B CA 1
ATOM 5048 C C . ARG B 1 134 ? -15.352 -7.09 -18.062 1 94.31 134 ARG B C 1
ATOM 5050 O O . ARG B 1 134 ? -16.531 -6.738 -17.906 1 94.31 134 ARG B O 1
ATOM 5057 N N . THR B 1 135 ? -14.938 -8.18 -18.594 1 94.12 135 THR B N 1
ATOM 5058 C CA . THR B 1 135 ? -15.938 -9.016 -19.25 1 94.12 135 THR B CA 1
ATOM 5059 C C . THR B 1 135 ? -16.672 -9.883 -18.234 1 94.12 135 THR B C 1
ATOM 5061 O O . THR B 1 135 ? -17.891 -10.039 -18.312 1 94.12 135 THR B O 1
ATOM 5064 N N . TYR B 1 136 ? -15.914 -10.438 -17.266 1 95.81 136 TYR B N 1
ATOM 5065 C CA . TYR B 1 136 ? -16.531 -11.469 -16.453 1 95.81 136 TYR B CA 1
ATOM 5066 C C . TYR B 1 136 ? -16.516 -11.078 -14.977 1 95.81 136 TYR B C 1
ATOM 5068 O O . TYR B 1 136 ? -17.484 -11.289 -14.25 1 95.81 136 TYR B O 1
ATOM 5076 N N . LEU B 1 137 ? -15.445 -10.531 -14.492 1 98 137 LEU B N 1
ATOM 5077 C CA . LEU B 1 137 ? -15.258 -10.359 -13.055 1 98 137 LEU B CA 1
ATOM 5078 C C . LEU B 1 137 ? -16.078 -9.18 -12.539 1 98 137 LEU B C 1
ATOM 5080 O O . LEU B 1 137 ? -16.844 -9.32 -11.578 1 98 137 LEU B O 1
ATOM 5084 N N . PHE B 1 138 ? -15.961 -8.023 -13.203 1 97.19 138 PHE B N 1
ATOM 5085 C CA . PHE B 1 138 ? -16.641 -6.82 -12.742 1 97.19 138 PHE B CA 1
ATOM 5086 C C . PHE B 1 138 ? -18.156 -7.031 -12.727 1 97.19 138 PHE B C 1
ATOM 5088 O O . PHE B 1 138 ? -18.812 -6.777 -11.711 1 97.19 138 PHE B O 1
ATOM 5095 N N . PRO B 1 139 ? -18.688 -7.562 -13.781 1 97.25 139 PRO B N 1
ATOM 5096 C CA . PRO B 1 139 ? -20.141 -7.77 -13.766 1 97.25 139 PRO B CA 1
ATOM 5097 C C . PRO B 1 139 ? -20.578 -8.719 -12.656 1 97.25 139 PRO B C 1
ATOM 5099 O O . PRO B 1 139 ? -21.625 -8.492 -12.031 1 97.25 139 PRO B O 1
ATOM 5102 N N . THR B 1 140 ? -19.812 -9.75 -12.43 1 98.06 140 THR B N 1
ATOM 5103 C CA . THR B 1 140 ? -20.188 -10.727 -11.406 1 98.06 140 THR B CA 1
ATOM 5104 C C . THR B 1 140 ? -20.109 -10.109 -10.016 1 98.06 140 THR B C 1
ATOM 5106 O O . THR B 1 140 ? -21 -10.312 -9.188 1 98.06 140 THR B O 1
ATOM 5109 N N . ILE B 1 141 ? -19.078 -9.398 -9.734 1 98.06 141 ILE B N 1
ATOM 5110 C CA . ILE B 1 141 ? -18.906 -8.734 -8.445 1 98.06 141 ILE B CA 1
ATOM 5111 C C . ILE B 1 141 ? -20.031 -7.73 -8.234 1 98.06 141 ILE B C 1
ATOM 5113 O O . ILE B 1 141 ? -20.594 -7.641 -7.137 1 98.06 141 ILE B O 1
ATOM 5117 N N . ASP B 1 142 ? -20.344 -7.023 -9.289 1 97.5 142 ASP B N 1
ATOM 5118 C CA . ASP B 1 142 ? -21.422 -6.051 -9.234 1 97.5 142 ASP B CA 1
ATOM 5119 C C . ASP B 1 142 ? -22.75 -6.723 -8.859 1 97.5 142 ASP B C 1
ATOM 5121 O O . ASP B 1 142 ? -23.5 -6.207 -8.031 1 97.5 142 ASP B O 1
ATOM 5125 N N . TYR B 1 143 ? -22.953 -7.801 -9.445 1 97.62 143 TYR B N 1
ATOM 5126 C CA . TYR B 1 143 ? -24.156 -8.578 -9.141 1 97.62 143 TYR B CA 1
ATOM 5127 C C . TYR B 1 143 ? -24.188 -8.984 -7.668 1 97.62 143 TYR B C 1
ATOM 5129 O O . TYR B 1 143 ? -25.203 -8.812 -6.996 1 97.62 143 TYR B O 1
ATOM 5137 N N . HIS B 1 144 ? -23.141 -9.492 -7.168 1 97.81 144 HIS B N 1
ATOM 5138 C CA . HIS B 1 144 ? -23.078 -9.945 -5.781 1 97.81 144 HIS B CA 1
ATOM 5139 C C . HIS B 1 144 ? -23.219 -8.781 -4.809 1 97.81 144 HIS B C 1
ATOM 5141 O O . HIS B 1 144 ? -23.812 -8.938 -3.736 1 97.81 144 HIS B O 1
ATOM 5147 N N . TRP B 1 145 ? -22.688 -7.668 -5.168 1 97.44 145 TRP B N 1
ATOM 5148 C CA . TRP B 1 145 ? -22.859 -6.484 -4.328 1 97.44 145 TRP B CA 1
ATOM 5149 C C . TRP B 1 145 ? -24.328 -6.098 -4.242 1 97.44 145 TRP B C 1
ATOM 5151 O O . TRP B 1 145 ? -24.844 -5.816 -3.156 1 97.44 145 TRP B O 1
ATOM 5161 N N . HIS B 1 146 ? -25 -6.074 -5.352 1 96.19 146 HIS B N 1
ATOM 5162 C CA . HIS B 1 146 ? -26.406 -5.703 -5.352 1 96.19 146 HIS B CA 1
ATOM 5163 C C . HIS B 1 146 ? -27.234 -6.695 -4.539 1 96.19 146 HIS B C 1
ATOM 5165 O O . HIS B 1 146 ? -28.172 -6.301 -3.846 1 96.19 146 HIS B O 1
ATOM 5171 N N . GLN B 1 147 ? -26.812 -7.938 -4.621 1 96.56 147 GLN B N 1
ATOM 5172 C CA . GLN B 1 147 ? -27.484 -8.93 -3.793 1 96.56 147 GLN B CA 1
ATOM 5173 C C . GLN B 1 147 ? -27.25 -8.664 -2.309 1 96.56 147 GLN B C 1
ATOM 5175 O O . GLN B 1 147 ? -28.188 -8.734 -1.503 1 96.56 147 GLN B O 1
ATOM 5180 N N . GLU B 1 148 ? -26.016 -8.43 -1.991 1 96.5 148 GLU B N 1
ATOM 5181 C CA . GLU B 1 148 ? -25.656 -8.117 -0.61 1 96.5 148 GLU B CA 1
ATOM 5182 C C . GLU B 1 148 ? -26.391 -6.883 -0.111 1 96.5 148 GLU B C 1
ATOM 5184 O O . GLU B 1 148 ? -26.875 -6.855 1.021 1 96.5 148 GLU B O 1
ATOM 5189 N N . GLN B 1 149 ? -26.453 -5.891 -0.924 1 96.69 149 GLN B N 1
ATOM 5190 C CA . GLN B 1 149 ? -27.141 -4.652 -0.579 1 96.69 149 GLN B CA 1
ATOM 5191 C C . GLN B 1 149 ? -28.625 -4.898 -0.35 1 96.69 149 GLN B C 1
ATOM 5193 O O . GLN B 1 149 ? -29.203 -4.414 0.63 1 96.69 149 GLN B O 1
ATOM 5198 N N . GLU B 1 150 ? -29.203 -5.656 -1.227 1 95.69 150 GLU B N 1
ATOM 5199 C CA . GLU B 1 150 ? -30.625 -5.98 -1.101 1 95.69 150 GLU B CA 1
ATOM 5200 C C . GLU B 1 150 ? -30.906 -6.742 0.191 1 95.69 150 GLU B C 1
ATOM 5202 O O . GLU B 1 150 ? -31.891 -6.469 0.877 1 95.69 150 GLU B O 1
ATOM 5207 N N . LYS B 1 151 ? -30.062 -7.617 0.467 1 95.12 151 LYS B N 1
ATOM 5208 C CA . LYS B 1 151 ? -30.219 -8.375 1.706 1 95.12 151 LYS B CA 1
ATOM 5209 C C . LYS B 1 151 ? -30.109 -7.461 2.924 1 95.12 151 LYS B C 1
ATOM 5211 O O . LYS B 1 151 ? -30.891 -7.594 3.869 1 95.12 151 LYS B O 1
ATOM 5216 N N . THR B 1 152 ? -29.188 -6.598 2.895 1 94.69 152 THR B N 1
ATOM 5217 C CA . THR B 1 152 ? -28.984 -5.668 3.996 1 94.69 152 THR B CA 1
ATOM 5218 C C . THR B 1 152 ? -30.203 -4.754 4.168 1 94.69 152 THR B C 1
ATOM 5220 O O . THR B 1 152 ? -30.672 -4.539 5.285 1 94.69 152 THR B O 1
ATOM 5223 N N . ILE B 1 153 ? -30.688 -4.305 3.088 1 94.81 153 ILE B N 1
ATOM 5224 C CA . ILE B 1 153 ? -31.828 -3.396 3.113 1 94.81 153 ILE B CA 1
ATOM 5225 C C . ILE B 1 153 ? -33.062 -4.137 3.625 1 94.81 153 ILE B C 1
ATOM 5227 O O . ILE B 1 153 ? -33.844 -3.588 4.406 1 94.81 153 ILE B O 1
ATOM 5231 N N . GLN B 1 154 ? -33.188 -5.332 3.225 1 93.44 154 GLN B N 1
ATOM 5232 C CA . GLN B 1 154 ? -34.312 -6.145 3.705 1 93.44 154 GLN B CA 1
ATOM 5233 C C . GLN B 1 154 ? -34.219 -6.367 5.211 1 93.44 154 GLN B C 1
ATOM 5235 O O . GLN B 1 154 ? -35.219 -6.332 5.91 1 93.44 154 GLN B O 1
ATOM 5240 N N . GLU B 1 155 ? -33.031 -6.535 5.656 1 92.44 155 GLU B N 1
ATOM 5241 C CA . GLU B 1 155 ? -32.812 -6.734 7.082 1 92.44 155 GLU B CA 1
ATOM 5242 C C . GLU B 1 155 ? -33.188 -5.484 7.879 1 92.44 155 GLU B C 1
ATOM 5244 O O . GLU B 1 155 ? -33.625 -5.578 9.023 1 92.44 155 GLU B O 1
ATOM 5249 N N . LEU B 1 156 ? -33 -4.387 7.34 1 91.94 156 LEU B N 1
ATOM 5250 C CA . LEU B 1 156 ? -33.312 -3.129 8 1 91.94 156 LEU B CA 1
ATOM 5251 C C . LEU B 1 156 ? -34.844 -2.938 8.094 1 91.94 156 LEU B C 1
ATOM 5253 O O . LEU B 1 156 ? -35.344 -2.375 9.07 1 91.94 156 LEU B O 1
ATOM 5257 N N . GLY B 1 157 ? -35.531 -3.434 7.125 1 86.31 157 GLY B N 1
ATOM 5258 C CA . GLY B 1 157 ? -36.969 -3.33 7.133 1 86.31 157 GLY B CA 1
ATOM 5259 C C . GLY B 1 157 ? -37.469 -1.897 7.125 1 86.31 157 GLY B C 1
ATOM 5260 O O . GLY B 1 157 ? -36.938 -1.051 6.41 1 86.31 157 GLY B O 1
ATOM 5261 N N . ASN B 1 158 ? -38.562 -1.663 7.938 1 85.88 158 ASN B N 1
ATOM 5262 C CA . ASN B 1 158 ? -39.156 -0.341 7.961 1 85.88 158 ASN B CA 1
ATOM 5263 C C . ASN B 1 158 ? -38.781 0.432 9.219 1 85.88 158 ASN B C 1
ATOM 5265 O O . ASN B 1 158 ? -39.312 1.515 9.477 1 85.88 158 ASN B O 1
ATOM 5269 N N . LYS B 1 159 ? -37.844 -0.011 9.867 1 88.44 159 LYS B N 1
ATOM 5270 C CA . LYS B 1 159 ? -37.406 0.66 11.094 1 88.44 159 LYS B CA 1
ATOM 5271 C C . LYS B 1 159 ? -36.562 1.876 10.773 1 88.44 159 LYS B C 1
ATOM 5273 O O . LYS B 1 159 ? -35.812 1.885 9.781 1 88.44 159 LYS B O 1
ATOM 5278 N N . PRO B 1 160 ? -36.781 2.842 11.609 1 92.06 160 PRO B N 1
ATOM 5279 C CA . PRO B 1 160 ? -35.875 3.979 11.422 1 92.06 160 PRO B CA 1
ATOM 5280 C C . PRO B 1 160 ? -34.406 3.6 11.594 1 92.06 160 PRO B C 1
ATOM 5282 O O . PRO B 1 160 ? -34.062 2.855 12.516 1 92.06 160 PRO B O 1
ATOM 5285 N N . VAL B 1 161 ? -33.688 4.086 10.648 1 94.19 161 VAL B N 1
ATOM 5286 C CA . VAL B 1 161 ? -32.281 3.652 10.648 1 94.19 161 VAL B CA 1
ATOM 5287 C C . VAL B 1 161 ? -31.375 4.848 10.898 1 94.19 161 VAL B C 1
ATOM 5289 O O . VAL B 1 161 ? -31.703 5.98 10.539 1 94.19 161 VAL B O 1
ATOM 5292 N N . CYS B 1 162 ? -30.266 4.594 11.594 1 93.75 162 CYS B N 1
ATOM 5293 C CA . CYS B 1 162 ? -29.188 5.551 11.805 1 93.75 162 CYS B CA 1
ATOM 5294 C C . CYS B 1 162 ? -27.969 5.199 10.953 1 93.75 162 CYS B C 1
ATOM 5296 O O . CYS B 1 162 ? -27.453 4.086 11.031 1 93.75 162 CYS B O 1
ATOM 5298 N N . LEU B 1 163 ? -27.625 6.164 10.156 1 94.5 163 LEU B N 1
ATOM 5299 C CA . LEU B 1 163 ? -26.5 5.934 9.25 1 94.5 163 LEU B CA 1
ATOM 5300 C C . LEU B 1 163 ? -25.297 6.781 9.656 1 94.5 163 LEU B C 1
ATOM 5302 O O . LEU B 1 163 ? -25.453 7.906 10.125 1 94.5 163 LEU B O 1
ATOM 5306 N N . SER B 1 164 ? -24.188 6.191 9.531 1 93.25 164 SER B N 1
ATOM 5307 C CA . SER B 1 164 ? -22.922 6.926 9.586 1 93.25 164 SER B CA 1
ATOM 5308 C C . SER B 1 164 ? -22.25 6.953 8.219 1 93.25 164 SER B C 1
ATOM 5310 O O . SER B 1 164 ? -22.328 5.988 7.457 1 93.25 164 SER B O 1
ATOM 5312 N N . SER B 1 165 ? -21.703 8.086 7.863 1 90.44 165 SER B N 1
ATOM 5313 C CA . SER B 1 165 ? -21.094 8.203 6.543 1 90.44 165 SER B CA 1
ATOM 5314 C C . SER B 1 165 ? -19.672 8.758 6.637 1 90.44 165 SER B C 1
ATOM 5316 O O . SER B 1 165 ? -19.359 9.484 7.582 1 90.44 165 SER B O 1
ATOM 5318 N N . VAL B 1 166 ? -18.875 8.328 5.66 1 82.75 166 VAL B N 1
ATOM 5319 C CA . VAL B 1 166 ? -17.5 8.844 5.648 1 82.75 166 VAL B CA 1
ATOM 5320 C C . VAL B 1 166 ? -16.984 8.898 4.211 1 82.75 166 VAL B C 1
ATOM 5322 O O . VAL B 1 166 ? -17.297 8.023 3.4 1 82.75 166 VAL B O 1
ATOM 5325 N N . ARG B 1 167 ? -16.25 9.914 4.062 1 88.06 167 ARG B N 1
ATOM 5326 C CA . ARG B 1 167 ? -15.555 10.062 2.787 1 88.06 167 ARG B CA 1
ATOM 5327 C C . ARG B 1 167 ? -14.164 9.438 2.84 1 88.06 167 ARG B C 1
ATOM 5329 O O . ARG B 1 167 ? -13.469 9.547 3.852 1 88.06 167 ARG B O 1
ATOM 5336 N N . GLN B 1 168 ? -13.812 8.789 1.738 1 86.62 168 GLN B N 1
ATOM 5337 C CA . GLN B 1 168 ? -12.453 8.273 1.603 1 86.62 168 GLN B CA 1
ATOM 5338 C C . GLN B 1 168 ? -11.844 8.68 0.263 1 86.62 168 GLN B C 1
ATOM 5340 O O . GLN B 1 168 ? -12.508 8.633 -0.77 1 86.62 168 GLN B O 1
ATOM 5345 N N . ASN B 1 169 ? -10.641 9.109 0.376 1 81.81 169 ASN B N 1
ATOM 5346 C CA . ASN B 1 169 ? -9.891 9.383 -0.843 1 81.81 169 ASN B CA 1
ATOM 5347 C C . ASN B 1 169 ? -9.062 8.172 -1.274 1 81.81 169 ASN B C 1
ATOM 5349 O O . ASN B 1 169 ? -8.688 7.344 -0.444 1 81.81 169 ASN B O 1
ATOM 5353 N N . ASP B 1 170 ? -8.836 8.086 -2.553 1 75.62 170 ASP B N 1
ATOM 5354 C CA . ASP B 1 170 ? -8.125 6.93 -3.086 1 75.62 170 ASP B CA 1
ATOM 5355 C C . ASP B 1 170 ? -6.617 7.098 -2.951 1 75.62 170 ASP B C 1
ATOM 5357 O O . ASP B 1 170 ? -5.863 6.133 -3.096 1 75.62 170 ASP B O 1
ATOM 5361 N N . SER B 1 171 ? -6.105 8.258 -2.797 1 68.62 171 SER B N 1
ATOM 5362 C CA . SER B 1 171 ? -4.66 8.461 -2.77 1 68.62 171 SER B CA 1
ATOM 5363 C C . SER B 1 171 ? -4.23 9.195 -1.508 1 68.62 171 SER B C 1
ATOM 5365 O O . SER B 1 171 ? -5.066 9.742 -0.783 1 68.62 171 SER B O 1
ATOM 5367 N N . LEU B 1 172 ? -2.805 8.859 -1.399 1 60.12 172 LEU B N 1
ATOM 5368 C CA . LEU B 1 172 ? -2.188 9.586 -0.291 1 60.12 172 LEU B CA 1
ATOM 5369 C C . LEU B 1 172 ? -1.894 11.031 -0.679 1 60.12 172 LEU B C 1
ATOM 5371 O O . LEU B 1 172 ? -1.495 11.305 -1.812 1 60.12 172 LEU B O 1
ATOM 5375 N N . GLY B 1 173 ? -2.49 11.992 -0.108 1 55.56 173 GLY B N 1
ATOM 5376 C CA . GLY B 1 173 ? -2.105 13.375 -0.347 1 55.56 173 GLY B CA 1
ATOM 5377 C C . GLY B 1 173 ? -3.158 14.164 -1.104 1 55.56 173 GLY B C 1
ATOM 5378 O O . GLY B 1 173 ? -4.348 13.859 -1.024 1 55.56 173 GLY B O 1
ATOM 5379 N N . PHE B 1 174 ? -2.754 15.133 -1.869 1 55.88 174 PHE B N 1
ATOM 5380 C CA . PHE B 1 174 ? -3.643 16.125 -2.459 1 55.88 174 PHE B CA 1
ATOM 5381 C C . PHE B 1 174 ? -4.105 15.688 -3.842 1 55.88 174 PHE B C 1
ATOM 5383 O O . PHE B 1 174 ? -5.008 16.297 -4.422 1 55.88 174 PHE B O 1
ATOM 5390 N N . ASN B 1 175 ? -3.629 14.477 -4.285 1 59.25 175 ASN B N 1
ATOM 5391 C CA . ASN B 1 175 ? -3.986 14.117 -5.652 1 59.25 175 ASN B CA 1
ATOM 5392 C C . ASN B 1 175 ? -4.984 12.961 -5.688 1 59.25 175 ASN B C 1
ATOM 5394 O O . ASN B 1 175 ? -4.703 11.906 -6.258 1 59.25 175 ASN B O 1
ATOM 5398 N N . THR B 1 176 ? -6.18 13.305 -5.23 1 74.75 176 THR B N 1
ATOM 5399 C CA . THR B 1 176 ? -7.219 12.281 -5.184 1 74.75 176 THR B CA 1
ATOM 5400 C C . THR B 1 176 ? -7.914 12.164 -6.539 1 74.75 176 THR B C 1
ATOM 5402 O O . THR B 1 176 ? -8.258 13.164 -7.16 1 74.75 176 THR B O 1
ATOM 5405 N N . THR B 1 177 ? -7.996 10.961 -7.117 1 76.75 177 THR B N 1
ATOM 5406 C CA . THR B 1 177 ? -8.672 10.688 -8.383 1 76.75 177 THR B CA 1
ATOM 5407 C C . THR B 1 177 ? -10.148 10.398 -8.148 1 76.75 177 THR B C 1
ATOM 5409 O O . THR B 1 177 ? -10.992 10.719 -8.992 1 76.75 177 THR B O 1
ATOM 5412 N N . TYR B 1 178 ? -10.414 9.797 -7.055 1 87.06 178 TYR B N 1
ATOM 5413 C CA . TYR B 1 178 ? -11.789 9.383 -6.789 1 87.06 178 TYR B CA 1
ATOM 5414 C C . TYR B 1 178 ? -12.242 9.844 -5.41 1 87.06 178 TYR B C 1
ATOM 5416 O O . TYR B 1 178 ? -11.461 9.82 -4.453 1 87.06 178 TYR B O 1
ATOM 5424 N N . CYS B 1 179 ? -13.414 10.289 -5.398 1 89.62 179 CYS B N 1
ATOM 5425 C CA . CYS B 1 179 ? -14.117 10.523 -4.145 1 89.62 179 CYS B CA 1
ATOM 5426 C C . CYS B 1 179 ? -15.094 9.383 -3.844 1 89.62 179 CYS B C 1
ATOM 5428 O O . CYS B 1 179 ? -15.992 9.102 -4.637 1 89.62 179 CYS B O 1
ATOM 5430 N N . ILE B 1 180 ? -14.859 8.727 -2.754 1 92.38 180 ILE B N 1
ATOM 5431 C CA . ILE B 1 180 ? -15.711 7.602 -2.367 1 92.38 180 ILE B CA 1
ATOM 5432 C C . ILE B 1 180 ? -16.469 7.949 -1.091 1 92.38 180 ILE B C 1
ATOM 5434 O O . ILE B 1 180 ? -15.875 8.375 -0.099 1 92.38 180 ILE B O 1
ATOM 5438 N N . TYR B 1 181 ? -17.734 7.824 -1.14 1 93 181 TYR B N 1
ATOM 5439 C CA . TYR B 1 181 ? -18.562 8.055 0.029 1 93 181 TYR B CA 1
ATOM 5440 C C . TYR B 1 181 ? -19.344 6.797 0.401 1 93 181 TYR B C 1
ATOM 5442 O O . TYR B 1 181 ? -20.047 6.223 -0.435 1 93 181 TYR B O 1
ATOM 5450 N N . SER B 1 182 ? -19.219 6.355 1.639 1 94.69 182 SER B N 1
ATOM 5451 C CA . SER B 1 182 ? -19.859 5.125 2.088 1 94.69 182 SER B CA 1
ATOM 5452 C C . SER B 1 182 ? -20.781 5.383 3.279 1 94.69 182 SER B C 1
ATOM 5454 O O . SER B 1 182 ? -20.5 6.254 4.105 1 94.69 182 SER B O 1
ATOM 5456 N N . PHE B 1 183 ? -21.844 4.648 3.379 1 95.69 183 PHE B N 1
ATOM 5457 C CA . PHE B 1 183 ? -22.797 4.703 4.488 1 95.69 183 PHE B CA 1
ATOM 5458 C C . PHE B 1 183 ? -22.828 3.373 5.23 1 95.69 183 PHE B C 1
ATOM 5460 O O . PHE B 1 183 ? -22.953 2.312 4.613 1 95.69 183 PHE B O 1
ATOM 5467 N N . ILE B 1 184 ? -22.719 3.455 6.508 1 94.81 184 ILE B N 1
ATOM 5468 C CA . ILE B 1 184 ? -22.781 2.293 7.387 1 94.81 184 ILE B CA 1
ATOM 5469 C C . ILE B 1 184 ? -23.969 2.447 8.352 1 94.81 184 ILE B C 1
ATOM 5471 O O . ILE B 1 184 ? -24.219 3.543 8.859 1 94.81 184 ILE B O 1
ATOM 5475 N N . GLU B 1 185 ? -24.672 1.404 8.461 1 93.69 185 GLU B N 1
ATOM 5476 C CA . GLU B 1 185 ? -25.781 1.419 9.414 1 93.69 185 GLU B CA 1
ATOM 5477 C C . GLU B 1 185 ? -25.297 1.098 10.82 1 93.69 185 GLU B C 1
ATOM 5479 O O . GLU B 1 185 ? -24.531 0.153 11.023 1 93.69 185 GLU B O 1
ATOM 5484 N N . SER B 1 186 ? -25.719 1.774 11.781 1 88 186 SER B N 1
ATOM 5485 C CA . SER B 1 186 ? -25.156 1.807 13.125 1 88 186 SER B CA 1
ATOM 5486 C C . SER B 1 186 ? -25.422 0.507 13.875 1 88 186 SER B C 1
ATOM 5488 O O . SER B 1 186 ? -24.578 0.032 14.641 1 88 186 SER B O 1
ATOM 5490 N N . SER B 1 187 ? -26.516 -0.081 13.742 1 84.69 187 SER B N 1
ATOM 5491 C CA . SER B 1 187 ? -26.891 -1.26 14.516 1 84.69 187 SER B CA 1
ATOM 5492 C C . SER B 1 187 ? -26.297 -2.529 13.914 1 84.69 187 SER B C 1
ATOM 5494 O O . SER B 1 187 ? -25.703 -3.342 14.625 1 84.69 187 SER B O 1
ATOM 5496 N N . THR B 1 188 ? -26.5 -2.633 12.633 1 88.75 188 THR B N 1
ATOM 5497 C CA . THR B 1 188 ? -26.016 -3.84 11.969 1 88.75 188 THR B CA 1
ATOM 5498 C C . THR B 1 188 ? -24.516 -3.746 11.68 1 88.75 188 THR B C 1
ATOM 5500 O O . THR B 1 188 ? -23.859 -4.766 11.469 1 88.75 188 THR B O 1
ATOM 5503 N N . LYS B 1 189 ? -23.984 -2.504 11.578 1 90.44 189 LYS B N 1
ATOM 5504 C CA . LYS B 1 189 ? -22.594 -2.201 11.266 1 90.44 189 LYS B CA 1
ATOM 5505 C C . LYS B 1 189 ? -22.25 -2.594 9.836 1 90.44 189 LYS B C 1
ATOM 5507 O O . LYS B 1 189 ? -21.078 -2.779 9.5 1 90.44 189 LYS B O 1
ATOM 5512 N N . LYS B 1 190 ? -23.297 -2.768 9.031 1 93.62 190 LYS B N 1
ATOM 5513 C CA . LYS B 1 190 ? -23.109 -3.156 7.641 1 93.62 190 LYS B CA 1
ATOM 5514 C C . LYS B 1 190 ? -23.062 -1.935 6.73 1 93.62 190 LYS B C 1
ATOM 5516 O O . LYS B 1 190 ? -23.75 -0.941 6.984 1 93.62 190 LYS B O 1
ATOM 5521 N N . ILE B 1 191 ? -22.281 -2.055 5.703 1 96.06 191 ILE B N 1
ATOM 5522 C CA . ILE B 1 191 ? -22.297 -1.054 4.641 1 96.06 191 ILE B CA 1
ATOM 5523 C C . ILE B 1 191 ? -23.594 -1.181 3.838 1 96.06 191 ILE B C 1
ATOM 5525 O O . ILE B 1 191 ? -23.922 -2.258 3.33 1 96.06 191 ILE B O 1
ATOM 5529 N N . VAL B 1 192 ? -24.25 -0.104 3.701 1 96.25 192 VAL B N 1
ATOM 5530 C CA . VAL B 1 192 ? -25.531 -0.13 3.02 1 96.25 192 VAL B CA 1
ATOM 5531 C C . VAL B 1 192 ? -25.375 0.383 1.591 1 96.25 192 VAL B C 1
ATOM 5533 O O . VAL B 1 192 ? -26.031 -0.108 0.671 1 96.25 192 VAL B O 1
ATOM 5536 N N . SER B 1 193 ? -24.562 1.373 1.458 1 96.38 193 SER B N 1
ATOM 5537 C CA . SER B 1 193 ? -24.375 1.976 0.142 1 96.38 193 SER B CA 1
ATOM 5538 C C . SER B 1 193 ? -23.047 2.721 0.058 1 96.38 193 SER B C 1
ATOM 5540 O O . SER B 1 193 ? -22.469 3.092 1.083 1 96.38 193 SER B O 1
ATOM 5542 N N . PHE B 1 194 ? -22.609 2.822 -1.14 1 96.5 194 PHE B N 1
ATOM 5543 C CA . PHE B 1 194 ? -21.484 3.713 -1.418 1 96.5 194 PHE B CA 1
ATOM 5544 C C . PHE B 1 194 ? -21.562 4.254 -2.84 1 96.5 194 PHE B C 1
ATOM 5546 O O . PHE B 1 194 ? -22.297 3.719 -3.674 1 96.5 194 PHE B O 1
ATOM 5553 N N . SER B 1 195 ? -20.859 5.348 -3.041 1 95.25 195 SER B N 1
ATOM 5554 C CA . SER B 1 195 ? -20.75 5.938 -4.371 1 95.25 195 SER B CA 1
ATOM 5555 C C . SER B 1 195 ? -19.328 6.41 -4.641 1 95.25 195 SER B C 1
ATOM 5557 O O . SER B 1 195 ? -18.594 6.742 -3.707 1 95.25 195 SER B O 1
ATOM 5559 N N . ILE B 1 196 ? -18.984 6.332 -5.902 1 93.12 196 ILE B N 1
ATOM 5560 C CA . ILE B 1 196 ? -17.656 6.754 -6.34 1 93.12 196 ILE B CA 1
ATOM 5561 C C . ILE B 1 196 ? -17.781 7.738 -7.5 1 93.12 196 ILE B C 1
ATOM 5563 O O . ILE B 1 196 ? -18.484 7.473 -8.477 1 93.12 196 ILE B O 1
ATOM 5567 N N . ASP B 1 197 ? -17.094 8.844 -7.301 1 89.06 197 ASP B N 1
ATOM 5568 C CA . ASP B 1 197 ? -17.047 9.82 -8.383 1 89.06 197 ASP B CA 1
ATOM 5569 C C . ASP B 1 197 ? -15.609 10.234 -8.695 1 89.06 197 ASP B C 1
ATOM 5571 O O . ASP B 1 197 ? -14.773 10.32 -7.793 1 89.06 197 ASP B O 1
ATOM 5575 N N . GLN B 1 198 ? -15.383 10.477 -9.984 1 83.94 198 GLN B N 1
ATOM 5576 C CA . GLN B 1 198 ? -14.07 10.961 -10.398 1 83.94 198 GLN B CA 1
ATOM 5577 C C . GLN B 1 198 ? -13.938 12.461 -10.141 1 83.94 198 GLN B C 1
ATOM 5579 O O . GLN B 1 198 ? -14.859 13.234 -10.406 1 83.94 198 GLN B O 1
ATOM 5584 N N . VAL B 1 199 ? -12.766 12.797 -9.539 1 77.44 199 VAL B N 1
ATOM 5585 C CA . VAL B 1 199 ? -12.5 14.195 -9.234 1 77.44 199 VAL B CA 1
ATOM 5586 C C . VAL B 1 199 ? -12 14.914 -10.484 1 77.44 199 VAL B C 1
ATOM 5588 O O . VAL B 1 199 ? -11.117 14.422 -11.188 1 77.44 199 VAL B O 1
ATOM 5591 N N . SER B 1 200 ? -12.867 15.773 -11.211 1 63.12 200 SER B N 1
ATOM 5592 C CA . SER B 1 200 ? -12.469 16.516 -12.406 1 63.12 200 SER B CA 1
ATOM 5593 C C . SER B 1 200 ? -11.469 17.625 -12.062 1 63.12 200 SER B C 1
ATOM 5595 O O . SER B 1 200 ? -11.586 18.266 -11.023 1 63.12 200 SER B O 1
ATOM 5597 N N . LYS B 1 201 ? -10.242 17.484 -12.625 1 52.41 201 LYS B N 1
ATOM 5598 C CA . LYS B 1 201 ? -9.195 18.484 -12.438 1 52.41 201 LYS B CA 1
ATOM 5599 C C . LYS B 1 201 ? -9.695 19.875 -12.836 1 52.41 201 LYS B C 1
ATOM 5601 O O . LYS B 1 201 ? -9.109 20.891 -12.43 1 52.41 201 LYS B O 1
ATOM 5606 N N . LYS B 1 202 ? -10.438 19.906 -14.125 1 47.12 202 LYS B N 1
ATOM 5607 C CA . LYS B 1 202 ? -10.719 21.234 -14.656 1 47.12 202 LYS B CA 1
ATOM 5608 C C . LYS B 1 202 ? -11.227 22.172 -13.555 1 47.12 202 LYS B C 1
ATOM 5610 O O . LYS B 1 202 ? -11.078 23.391 -13.648 1 47.12 202 LYS B O 1
ATOM 5615 N N . CYS B 1 203 ? -12.336 21.797 -13.117 1 40.81 203 CYS B N 1
ATOM 5616 C CA . CYS B 1 203 ? -12.969 22.797 -12.281 1 40.81 203 CYS B CA 1
ATOM 5617 C C . CYS B 1 203 ? -12.297 22.875 -10.914 1 40.81 203 CYS B C 1
ATOM 5619 O O . CYS B 1 203 ? -11.898 21.859 -10.352 1 40.81 203 CYS B O 1
ATOM 5621 N N . ASN B 1 204 ? -11.711 23.938 -10.617 1 41.16 204 ASN B N 1
ATOM 5622 C CA . ASN B 1 204 ? -11.25 24.281 -9.266 1 41.16 204 ASN B CA 1
ATOM 5623 C C . ASN B 1 204 ? -11.656 23.203 -8.258 1 41.16 204 ASN B C 1
ATOM 5625 O O . ASN B 1 204 ? -12.422 22.297 -8.586 1 41.16 204 ASN B O 1
ATOM 5629 N N . SER B 1 205 ? -11.969 23.672 -6.934 1 44.34 205 SER B N 1
ATOM 5630 C CA . SER B 1 205 ? -12.109 23.281 -5.535 1 44.34 205 SER B CA 1
ATOM 5631 C C . SER B 1 205 ? -13.172 22.203 -5.363 1 44.34 205 SER B C 1
ATOM 5633 O O . SER B 1 205 ? -13.469 21.781 -4.242 1 44.34 205 SER B O 1
ATOM 5635 N N . VAL B 1 206 ? -14.008 21.953 -6.367 1 52.31 206 VAL B N 1
ATOM 5636 C CA . VAL B 1 206 ? -15.172 21.391 -5.688 1 52.31 206 VAL B CA 1
ATOM 5637 C C . VAL B 1 206 ? -15.062 19.875 -5.66 1 52.31 206 VAL B C 1
ATOM 5639 O O . VAL B 1 206 ? -15.133 19.219 -6.703 1 52.31 206 VAL B O 1
ATOM 5642 N N . PHE B 1 207 ? -14.305 19.375 -4.734 1 63.03 207 PHE B N 1
ATOM 5643 C CA . PHE B 1 207 ? -14.406 17.969 -4.32 1 63.03 207 PHE B CA 1
ATOM 5644 C C . PHE B 1 207 ? -15.852 17.5 -4.387 1 63.03 207 PHE B C 1
ATOM 5646 O O . PHE B 1 207 ? -16.75 18.125 -3.818 1 63.03 207 PHE B O 1
ATOM 5653 N N . PRO B 1 208 ? -16.078 16.578 -5.512 1 80 208 PRO B N 1
ATOM 5654 C CA . PRO B 1 208 ? -17.469 16.141 -5.699 1 80 208 PRO B CA 1
ATOM 5655 C C . PRO B 1 208 ? -18.047 15.461 -4.461 1 80 208 PRO B C 1
ATOM 5657 O O . PRO B 1 208 ? -18.766 14.469 -4.582 1 80 208 PRO B O 1
ATOM 5660 N N . GLU B 1 209 ? -17.688 15.992 -3.375 1 86.31 209 GLU B N 1
ATOM 5661 C CA . GLU B 1 209 ? -18.109 15.383 -2.123 1 86.31 209 GLU B CA 1
ATOM 5662 C C . GLU B 1 209 ? -19.641 15.445 -1.974 1 86.31 209 GLU B C 1
ATOM 5664 O O . GLU B 1 209 ? -20.266 14.453 -1.604 1 86.31 209 GLU B O 1
ATOM 5669 N N . LYS B 1 210 ? -20.219 16.531 -2.387 1 90.44 210 LYS B N 1
ATOM 5670 C CA . LYS B 1 210 ? -21.656 16.719 -2.219 1 90.44 210 LYS B CA 1
ATOM 5671 C C . LYS B 1 210 ? -22.438 15.773 -3.113 1 90.44 210 LYS B C 1
ATOM 5673 O O . LYS B 1 210 ? -23.359 15.094 -2.648 1 90.44 210 LYS B O 1
ATOM 5678 N N . GLU B 1 211 ? -21.969 15.75 -4.324 1 90.44 211 GLU B N 1
ATOM 5679 C CA . GLU B 1 211 ? -22.672 14.906 -5.285 1 90.44 211 GLU B CA 1
ATOM 5680 C C . GLU B 1 211 ? -22.516 13.43 -4.938 1 90.44 211 GLU B C 1
ATOM 5682 O O . GLU B 1 211 ? -23.484 12.656 -5.035 1 90.44 211 GLU B O 1
ATOM 5687 N N . THR B 1 212 ? -21.359 13.125 -4.547 1 92.94 212 THR B N 1
ATOM 5688 C CA . THR B 1 212 ? -21.094 11.734 -4.207 1 92.94 212 THR B CA 1
ATOM 5689 C C . THR B 1 212 ? -21.906 11.305 -2.988 1 92.94 212 THR B C 1
ATOM 5691 O O . THR B 1 212 ? -22.422 10.188 -2.934 1 92.94 212 THR B O 1
ATOM 5694 N N . PHE B 1 213 ? -22.016 12.211 -2.064 1 95.38 213 PHE B N 1
ATOM 5695 C CA . PHE B 1 213 ? -22.828 11.992 -0.87 1 95.38 213 PHE B CA 1
ATOM 5696 C C . PHE B 1 213 ? -24.297 11.781 -1.238 1 95.38 213 PHE B C 1
ATOM 5698 O O . PHE B 1 213 ? -24.922 10.812 -0.796 1 95.38 213 PHE B O 1
ATOM 5705 N N . LYS B 1 214 ? -24.781 12.609 -2.068 1 95.75 214 LYS B N 1
ATOM 5706 C CA . LYS B 1 214 ? -26.188 12.555 -2.469 1 95.75 214 LYS B CA 1
ATOM 5707 C C . LYS B 1 214 ? -26.5 11.258 -3.215 1 95.75 214 LYS B C 1
ATOM 5709 O O . LYS B 1 214 ? -27.516 10.609 -2.963 1 95.75 214 LYS B O 1
ATOM 5714 N N . LYS B 1 215 ? -25.641 10.922 -4.051 1 94.94 215 LYS B N 1
ATOM 5715 C CA . LYS B 1 215 ? -25.844 9.711 -4.84 1 94.94 215 LYS B CA 1
ATOM 5716 C C . LYS B 1 215 ? -25.938 8.477 -3.947 1 94.94 215 LYS B C 1
ATOM 5718 O O . LYS B 1 215 ? -26.844 7.656 -4.102 1 94.94 215 LYS B O 1
ATOM 5723 N N . ALA B 1 216 ? -24.984 8.406 -3.016 1 96.25 216 ALA B N 1
ATOM 5724 C CA . ALA B 1 216 ? -24.953 7.254 -2.119 1 96.25 216 ALA B CA 1
ATOM 5725 C C . ALA B 1 216 ? -26.188 7.203 -1.237 1 96.25 216 ALA B C 1
ATOM 5727 O O . ALA B 1 216 ? -26.766 6.133 -1.017 1 96.25 216 ALA B O 1
ATOM 5728 N N . LEU B 1 217 ? -26.609 8.336 -0.763 1 96.31 217 LEU B N 1
ATOM 5729 C CA . LEU B 1 217 ? -27.766 8.406 0.111 1 96.31 217 LEU B CA 1
ATOM 5730 C C . LEU B 1 217 ? -29.047 8.141 -0.67 1 96.31 217 LEU B C 1
ATOM 5732 O O . LEU B 1 217 ? -29.953 7.465 -0.175 1 96.31 217 LEU B O 1
ATOM 5736 N N . ASN B 1 218 ? -29.125 8.617 -1.856 1 95.25 218 ASN B N 1
ATOM 5737 C CA . ASN B 1 218 ? -30.344 8.453 -2.658 1 95.25 218 ASN B CA 1
ATOM 5738 C C . ASN B 1 218 ? -30.578 6.996 -3.02 1 95.25 218 ASN B C 1
ATOM 5740 O O . ASN B 1 218 ? -31.734 6.562 -3.135 1 95.25 218 ASN B O 1
ATOM 5744 N N . VAL B 1 219 ? -29.562 6.305 -3.18 1 94.38 219 VAL B N 1
ATOM 5745 C CA . VAL B 1 219 ? -29.719 4.875 -3.426 1 94.38 219 VAL B CA 1
ATOM 5746 C C . VAL B 1 219 ? -30.453 4.227 -2.26 1 94.38 219 VAL B C 1
ATOM 5748 O O . VAL B 1 219 ? -31.328 3.381 -2.467 1 94.38 219 VAL B O 1
ATOM 5751 N N . ILE B 1 220 ? -30.125 4.609 -1.069 1 94.88 220 ILE B N 1
ATOM 5752 C CA . ILE B 1 220 ? -30.75 4.066 0.138 1 94.88 220 ILE B CA 1
ATOM 5753 C C . ILE B 1 220 ? -32.219 4.512 0.215 1 94.88 220 ILE B C 1
ATOM 5755 O O . ILE B 1 220 ? -33.094 3.691 0.442 1 94.88 220 ILE B O 1
ATOM 5759 N N . LYS B 1 221 ? -32.406 5.707 -0.039 1 93.88 221 LYS B N 1
ATOM 5760 C CA . LYS B 1 221 ? -33.75 6.277 0.057 1 93.88 221 LYS B CA 1
ATOM 5761 C C . LYS B 1 221 ? -34.688 5.707 -1.021 1 93.88 221 LYS B C 1
ATOM 5763 O O . LYS B 1 221 ? -35.844 5.406 -0.756 1 93.88 221 LYS B O 1
ATOM 5768 N N . ASP B 1 222 ? -34.156 5.574 -2.18 1 93.88 222 ASP B N 1
ATOM 5769 C CA . ASP B 1 222 ? -34.906 5.055 -3.303 1 93.88 222 ASP B CA 1
ATOM 5770 C C . ASP B 1 222 ? -35.375 3.615 -3.047 1 93.88 222 ASP B C 1
ATOM 5772 O O . ASP B 1 222 ? -36.375 3.164 -3.59 1 93.88 222 ASP B O 1
ATOM 5776 N N . LYS B 1 223 ? -34.656 3.002 -2.219 1 93.62 223 LYS B N 1
ATOM 5777 C CA . LYS B 1 223 ? -35 1.615 -1.907 1 93.62 223 LYS B CA 1
ATOM 5778 C C . LYS B 1 223 ? -35.969 1.536 -0.728 1 93.62 223 LYS B C 1
ATOM 5780 O O . LYS B 1 223 ? -36.25 0.445 -0.244 1 93.62 223 LYS B O 1
ATOM 5785 N N . GLY B 1 224 ? -36.281 2.672 -0.208 1 91.25 224 GLY B N 1
ATOM 5786 C CA . GLY B 1 224 ? -37.375 2.736 0.76 1 91.25 224 GLY B CA 1
ATOM 5787 C C . GLY B 1 224 ? -36.875 2.672 2.197 1 91.25 224 GLY B C 1
ATOM 5788 O O . GLY B 1 224 ? -37.688 2.438 3.113 1 91.25 224 GLY B O 1
ATOM 5789 N N . VAL B 1 225 ? -35.656 2.842 2.459 1 94.62 225 VAL B N 1
ATOM 5790 C CA . VAL B 1 225 ? -35.125 2.811 3.818 1 94.62 225 VAL B CA 1
ATOM 5791 C C . VAL B 1 225 ? -35.5 4.102 4.547 1 94.62 225 VAL B C 1
ATOM 5793 O O . VAL B 1 225 ? -35.375 5.195 3.994 1 94.62 225 VAL B O 1
ATOM 5796 N N . ASN B 1 226 ? -36 3.949 5.754 1 94.31 226 ASN B N 1
ATOM 5797 C CA . ASN B 1 226 ? -36.375 5.094 6.578 1 94.31 226 ASN B CA 1
ATOM 5798 C C . ASN B 1 226 ? -35.188 5.629 7.363 1 94.31 226 ASN B C 1
ATOM 5800 O O . ASN B 1 226 ? -34.906 5.172 8.477 1 94.31 226 ASN B O 1
ATOM 5804 N N . VAL B 1 227 ? -34.594 6.629 6.812 1 95.94 227 VAL B N 1
ATOM 5805 C CA . VAL B 1 227 ? -33.406 7.195 7.438 1 95.94 227 VAL B CA 1
ATOM 5806 C C . VAL B 1 227 ? -33.812 8.289 8.422 1 95.94 227 VAL B C 1
ATOM 5808 O O . VAL B 1 227 ? -34.344 9.328 8.023 1 95.94 227 VAL B O 1
ATOM 5811 N N . GLN B 1 228 ? -33.438 8.031 9.633 1 95.06 228 GLN B N 1
ATOM 5812 C CA . GLN B 1 228 ? -33.812 8.961 10.688 1 95.06 228 GLN B CA 1
ATOM 5813 C C . GLN B 1 228 ? -32.688 9.914 11.023 1 95.06 228 GLN B C 1
ATOM 5815 O O . GLN B 1 228 ? -32.906 11.094 11.297 1 95.06 228 GLN B O 1
ATOM 5820 N N . LEU B 1 229 ? -31.562 9.336 11.016 1 95.94 229 LEU B N 1
ATOM 5821 C CA . LEU B 1 229 ? -30.391 10.07 11.477 1 95.94 229 LEU B CA 1
ATOM 5822 C C . LEU B 1 229 ? -29.172 9.75 10.625 1 95.94 229 LEU B C 1
ATOM 5824 O O . LEU B 1 229 ? -28.969 8.602 10.227 1 95.94 229 LEU B O 1
ATOM 5828 N N . ILE B 1 230 ? -28.391 10.82 10.32 1 95.88 230 ILE B N 1
ATOM 5829 C CA . ILE B 1 230 ? -27.125 10.641 9.625 1 95.88 230 ILE B CA 1
ATOM 5830 C C . ILE B 1 230 ? -26 11.297 10.422 1 95.88 230 ILE B C 1
ATOM 5832 O O . ILE B 1 230 ? -26.109 12.453 10.828 1 95.88 230 ILE B O 1
ATOM 5836 N N . CYS B 1 231 ? -25.016 10.523 10.664 1 94.94 231 CYS B N 1
ATOM 5837 C CA . CYS B 1 231 ? -23.812 11.023 11.328 1 94.94 231 CYS B CA 1
ATOM 5838 C C . CYS B 1 231 ? -22.703 11.258 10.32 1 94.94 231 CYS B C 1
ATOM 5840 O O . CYS B 1 231 ? -22.359 10.367 9.539 1 94.94 231 CYS B O 1
ATOM 5842 N N . THR B 1 232 ? -22.156 12.445 10.211 1 92.56 232 THR B N 1
ATOM 5843 C CA . THR B 1 232 ? -21.094 12.781 9.281 1 92.56 232 THR B CA 1
ATOM 5844 C C . THR B 1 232 ? -19.922 13.445 10.023 1 92.56 232 THR B C 1
ATOM 5846 O O . THR B 1 232 ? -20 13.672 11.227 1 92.56 232 THR B O 1
ATOM 5849 N N . GLU B 1 233 ? -18.938 13.633 9.227 1 87.88 233 GLU B N 1
ATOM 5850 C CA . GLU B 1 233 ? -17.906 14.539 9.719 1 87.88 233 GLU B CA 1
ATOM 5851 C C . GLU B 1 233 ? -18.359 15.992 9.594 1 87.88 233 GLU B C 1
ATOM 5853 O O . GLU B 1 233 ? -19.438 16.281 9.078 1 87.88 233 GLU B O 1
ATOM 5858 N N . ARG B 1 234 ? -17.641 16.922 10.031 1 89.06 234 ARG B N 1
ATOM 5859 C CA . ARG B 1 234 ? -18.062 18.312 10.141 1 89.06 234 ARG B CA 1
ATOM 5860 C C . ARG B 1 234 ? -17.703 19.094 8.875 1 89.06 234 ARG B C 1
ATOM 5862 O O . ARG B 1 234 ? -17.219 20.234 8.953 1 89.06 234 ARG B O 1
ATOM 5869 N N . HIS B 1 235 ? -17.953 18.469 7.738 1 88.12 235 HIS B N 1
ATOM 5870 C CA . HIS B 1 235 ? -17.672 19.156 6.488 1 88.12 235 HIS B CA 1
ATOM 5871 C C . HIS B 1 235 ? -18.766 20.156 6.145 1 88.12 235 HIS B C 1
ATOM 5873 O O . HIS B 1 235 ? -19.938 19.812 6.109 1 88.12 235 HIS B O 1
ATOM 5879 N N . PRO B 1 236 ? -18.375 21.359 5.879 1 86.69 236 PRO B N 1
ATOM 5880 C CA . PRO B 1 236 ? -19.375 22.391 5.609 1 86.69 236 PRO B CA 1
ATOM 5881 C C . PRO B 1 236 ? -20.266 22.047 4.41 1 86.69 236 PRO B C 1
ATOM 5883 O O . PRO B 1 236 ? -21.453 22.359 4.414 1 86.69 236 PRO B O 1
ATOM 5886 N N . GLY B 1 237 ? -19.703 21.484 3.352 1 87.69 237 GLY B N 1
ATOM 5887 C CA . GLY B 1 237 ? -20.484 21.109 2.182 1 87.69 237 GLY B CA 1
ATOM 5888 C C . GLY B 1 237 ? -21.609 20.141 2.498 1 87.69 237 GLY B C 1
ATOM 5889 O O . GLY B 1 237 ? -22.734 20.312 2.029 1 87.69 237 GLY B O 1
ATOM 5890 N N . ILE B 1 238 ? -21.281 19.203 3.311 1 93 238 ILE B N 1
ATOM 5891 C CA . ILE B 1 238 ? -22.266 18.188 3.668 1 93 238 ILE B CA 1
ATOM 5892 C C . ILE B 1 238 ? -23.312 18.797 4.602 1 93 238 ILE B C 1
ATOM 5894 O O . ILE B 1 238 ? -24.5 18.484 4.5 1 93 238 ILE B O 1
ATOM 5898 N N . ARG B 1 239 ? -22.859 19.641 5.461 1 91.62 239 ARG B N 1
ATOM 5899 C CA . ARG B 1 239 ? -23.781 20.344 6.344 1 91.62 239 ARG B CA 1
ATOM 5900 C C . ARG B 1 239 ? -24.844 21.094 5.543 1 91.62 239 ARG B C 1
ATOM 5902 O O . ARG B 1 239 ? -26.031 21.062 5.887 1 91.62 239 ARG B O 1
ATOM 5909 N N . ASN B 1 240 ? -24.312 21.766 4.582 1 92.88 240 ASN B N 1
ATOM 5910 C CA . ASN B 1 240 ? -25.234 22.516 3.732 1 92.88 240 ASN B CA 1
ATOM 5911 C C . ASN B 1 240 ? -26.219 21.594 3.01 1 92.88 240 ASN B C 1
ATOM 5913 O O . ASN B 1 240 ? -27.406 21.906 2.914 1 92.88 240 ASN B O 1
ATOM 5917 N N . VAL B 1 241 ? -25.781 20.484 2.506 1 94.69 241 VAL B N 1
ATOM 5918 C CA . VAL B 1 241 ? -26.609 19.516 1.799 1 94.69 241 VAL B CA 1
ATOM 5919 C C . VAL B 1 241 ? -27.672 18.969 2.742 1 94.69 241 VAL B C 1
ATOM 5921 O O . VAL B 1 241 ? -28.844 18.844 2.363 1 94.69 241 VAL B O 1
ATOM 5924 N N . MET B 1 242 ? -27.281 18.719 3.953 1 95.5 242 MET B N 1
ATOM 5925 C CA . MET B 1 242 ? -28.219 18.156 4.938 1 95.5 242 MET B CA 1
ATOM 5926 C C . MET B 1 242 ? -29.297 19.172 5.285 1 95.5 242 MET B C 1
ATOM 5928 O O . MET B 1 242 ? -30.469 18.812 5.414 1 95.5 242 MET B O 1
ATOM 5932 N N . LYS B 1 243 ? -28.906 20.359 5.336 1 94.12 243 LYS B N 1
ATOM 5933 C CA . LYS B 1 243 ? -29.844 21.422 5.699 1 94.12 243 LYS B CA 1
ATOM 5934 C C . LYS B 1 243 ? -30.812 21.719 4.555 1 94.12 243 LYS B C 1
ATOM 5936 O O . LYS B 1 243 ? -32 21.938 4.781 1 94.12 243 LYS B O 1
ATOM 5941 N N . THR B 1 244 ? -30.328 21.688 3.32 1 95.12 244 THR B N 1
ATOM 5942 C CA . THR B 1 244 ? -31.109 22.141 2.176 1 95.12 244 THR B CA 1
ATOM 5943 C C . THR B 1 244 ? -31.875 20.984 1.537 1 95.12 244 THR B C 1
ATOM 5945 O O . THR B 1 244 ? -33.031 21.141 1.16 1 95.12 244 THR B O 1
ATOM 5948 N N . ASN B 1 245 ? -31.25 19.875 1.413 1 94.44 245 ASN B N 1
ATOM 5949 C CA . ASN B 1 245 ? -31.828 18.781 0.646 1 94.44 245 ASN B CA 1
ATOM 5950 C C . ASN B 1 245 ? -32.438 17.719 1.557 1 94.44 245 ASN B C 1
ATOM 5952 O O . ASN B 1 245 ? -33.375 17.016 1.15 1 94.44 245 ASN B O 1
ATOM 5956 N N . TYR B 1 246 ? -31.938 17.625 2.771 1 96 246 TYR B N 1
ATOM 5957 C CA . TYR B 1 246 ? -32.375 16.547 3.648 1 96 246 TYR B CA 1
ATOM 5958 C C . TYR B 1 246 ? -32.719 17.078 5.039 1 96 246 TYR B C 1
ATOM 5960 O O . TYR B 1 246 ? -32.281 16.516 6.043 1 96 246 TYR B O 1
ATOM 5968 N N . ASN B 1 247 ? -33.469 18.062 5.09 1 93.5 247 ASN B N 1
ATOM 5969 C CA . ASN B 1 247 ? -33.75 18.766 6.34 1 93.5 247 ASN B CA 1
ATOM 5970 C C . ASN B 1 247 ? -34.625 17.938 7.254 1 93.5 247 ASN B C 1
ATOM 5972 O O . ASN B 1 247 ? -34.719 18.203 8.453 1 93.5 247 ASN B O 1
ATOM 5976 N N . GLN B 1 248 ? -35.219 16.891 6.762 1 93.75 248 GLN B N 1
ATOM 5977 C CA . GLN B 1 248 ? -36.094 16.016 7.559 1 93.75 248 GLN B CA 1
ATOM 5978 C C . GLN B 1 248 ? -35.281 14.977 8.312 1 93.75 248 GLN B C 1
ATOM 5980 O O . GLN B 1 248 ? -35.781 14.32 9.227 1 93.75 248 GLN B O 1
ATOM 5985 N N . ILE B 1 249 ? -34.094 14.766 7.922 1 96.19 249 ILE B N 1
ATOM 5986 C CA . ILE B 1 249 ? -33.219 13.789 8.562 1 96.19 249 ILE B CA 1
ATOM 5987 C C . ILE B 1 249 ? -32.375 14.477 9.641 1 96.19 249 ILE B C 1
ATOM 5989 O O . ILE B 1 249 ? -31.781 15.531 9.391 1 96.19 249 ILE B O 1
ATOM 5993 N N . MET B 1 250 ? -32.312 13.922 10.789 1 95.75 250 MET B N 1
ATOM 5994 C CA . MET B 1 250 ? -31.484 14.469 11.859 1 95.75 250 MET B CA 1
ATOM 5995 C C . MET B 1 250 ? -30 14.344 11.516 1 95.75 250 MET B C 1
ATOM 5997 O O . MET B 1 250 ? -29.531 13.266 11.156 1 95.75 250 MET B O 1
ATOM 6001 N N . HIS B 1 251 ? -29.359 15.438 11.617 1 96.56 251 HIS B N 1
ATOM 6002 C CA . HIS B 1 251 ? -27.938 15.453 11.266 1 96.56 251 HIS B CA 1
ATOM 6003 C C . HIS B 1 251 ? -27.078 15.523 12.523 1 96.56 251 HIS B C 1
ATOM 6005 O O . HIS B 1 251 ? -27.188 16.453 13.32 1 96.56 251 HIS B O 1
ATOM 6011 N N . GLN B 1 252 ? -26.219 14.555 12.703 1 95.5 252 GLN B N 1
ATOM 6012 C CA . GLN B 1 252 ? -25.328 14.469 13.852 1 95.5 252 GLN B CA 1
ATOM 6013 C C . GLN B 1 252 ? -23.859 14.414 13.406 1 95.5 252 GLN B C 1
ATOM 6015 O O . GLN B 1 252 ? -23.562 14.125 12.25 1 95.5 252 GLN B O 1
ATOM 6020 N N . PHE B 1 253 ? -22.984 14.758 14.336 1 95.06 253 PHE B N 1
ATOM 6021 C CA . PHE B 1 253 ? -21.547 14.688 14.094 1 95.06 253 PHE B CA 1
ATOM 6022 C C . PHE B 1 253 ? -20.906 13.594 14.938 1 95.06 253 PHE B C 1
ATOM 6024 O O . PHE B 1 253 ? -21.453 13.195 15.969 1 95.06 253 PHE B O 1
ATOM 6031 N N . ASP B 1 254 ? -19.797 13.133 14.398 1 91.81 254 ASP B N 1
ATOM 6032 C CA . ASP B 1 254 ? -19 12.164 15.156 1 91.81 254 ASP B CA 1
ATOM 6033 C C . ASP B 1 254 ? -18.406 12.812 16.406 1 91.81 254 ASP B C 1
ATOM 6035 O O . ASP B 1 254 ? -17.594 13.734 16.312 1 91.81 254 ASP B O 1
ATOM 6039 N N . VAL B 1 255 ? -18.688 12.266 17.547 1 92.19 255 VAL B N 1
ATOM 6040 C CA . VAL B 1 255 ? -18.312 12.867 18.812 1 92.19 255 VAL B CA 1
ATOM 6041 C C . VAL B 1 255 ? -16.797 12.781 19 1 92.19 255 VAL B C 1
ATOM 6043 O O . VAL B 1 255 ? -16.172 13.719 19.484 1 92.19 255 VAL B O 1
ATOM 6046 N N . TRP B 1 256 ? -16.266 11.758 18.562 1 88.75 256 TRP B N 1
ATOM 6047 C CA . TRP B 1 256 ? -14.828 11.562 18.734 1 88.75 256 TRP B CA 1
ATOM 6048 C C . TRP B 1 256 ? -14.039 12.562 17.891 1 88.75 256 TRP B C 1
ATOM 6050 O O . TRP B 1 256 ? -13.062 13.148 18.375 1 88.75 256 TRP B O 1
ATOM 6060 N N . HIS B 1 257 ? -14.453 12.672 16.703 1 89.31 257 HIS B N 1
ATOM 6061 C CA . HIS B 1 257 ? -13.781 13.625 15.828 1 89.31 257 HIS B CA 1
ATOM 6062 C C . HIS B 1 257 ? -13.914 15.055 16.359 1 89.31 257 HIS B C 1
ATOM 6064 O O . HIS B 1 257 ? -12.984 15.852 16.25 1 89.31 257 HIS B O 1
ATOM 6070 N N . PHE B 1 258 ? -15 15.297 16.875 1 93.69 258 PHE B N 1
ATOM 6071 C CA . PHE B 1 258 ? -15.219 16.625 17.453 1 93.69 258 PHE B CA 1
ATOM 6072 C C . PHE B 1 258 ? -14.344 16.812 18.688 1 93.69 258 PHE B C 1
ATOM 6074 O O . PHE B 1 258 ? -13.734 17.875 18.859 1 93.69 258 PHE B O 1
ATOM 6081 N N . ALA B 1 259 ? -14.336 15.82 19.516 1 93.5 259 ALA B N 1
ATOM 6082 C CA . ALA B 1 259 ? -13.492 15.883 20.719 1 93.5 259 ALA B CA 1
ATOM 6083 C C . ALA B 1 259 ? -12.031 16.109 20.344 1 93.5 259 ALA B C 1
ATOM 6085 O O . ALA B 1 259 ? -11.336 16.891 21 1 93.5 259 ALA B O 1
ATOM 6086 N N . LYS B 1 260 ? -11.664 15.453 19.328 1 90 260 LYS B N 1
ATOM 6087 C CA . LYS B 1 260 ? -10.297 15.625 18.859 1 90 260 LYS B CA 1
ATOM 6088 C C . LYS B 1 260 ? -10.07 17.047 18.344 1 90 260 LYS B C 1
ATOM 6090 O O . LYS B 1 260 ? -9.008 17.641 18.578 1 90 260 LYS B O 1
ATOM 6095 N N . PHE B 1 261 ? -11.008 17.594 17.625 1 92.19 261 PHE B N 1
ATOM 6096 C CA . PHE B 1 261 ? -10.961 18.953 17.094 1 92.19 261 PHE B CA 1
ATOM 6097 C C . PHE B 1 261 ? -10.797 19.969 18.219 1 92.19 261 PHE B C 1
ATOM 6099 O O . PHE B 1 261 ? -9.922 20.828 18.172 1 92.19 261 PHE B O 1
ATOM 6106 N N . VAL B 1 262 ? -11.547 19.781 19.281 1 94.62 262 VAL B N 1
ATOM 6107 C CA . VAL B 1 262 ? -11.484 20.688 20.438 1 94.62 262 VAL B CA 1
ATOM 6108 C C . VAL B 1 262 ? -10.156 20.5 21.156 1 94.62 262 VAL B C 1
ATOM 6110 O O . VAL B 1 262 ? -9.508 21.484 21.547 1 94.62 262 VAL B O 1
ATOM 6113 N N . GLY B 1 263 ? -9.852 19.25 21.312 1 93.75 263 GLY B N 1
ATOM 6114 C CA . GLY B 1 263 ? -8.57 18.969 21.938 1 93.75 263 GLY B CA 1
ATOM 6115 C C . GLY B 1 263 ? -7.406 19.656 21.25 1 93.75 263 GLY B C 1
ATOM 6116 O O . GLY B 1 263 ? -6.527 20.219 21.906 1 93.75 263 GLY B O 1
ATOM 6117 N N . ASN B 1 264 ? -7.453 19.609 19.984 1 92.44 264 ASN B N 1
ATOM 6118 C CA . ASN B 1 264 ? -6.387 20.234 19.219 1 92.44 264 ASN B CA 1
ATOM 6119 C C . ASN B 1 264 ? -6.359 21.75 19.422 1 92.44 264 ASN B C 1
ATOM 6121 O O . ASN B 1 264 ? -5.285 22.359 19.484 1 92.44 264 ASN B O 1
ATOM 6125 N N . LYS B 1 265 ? -7.461 22.344 19.469 1 94.12 265 LYS B N 1
ATOM 6126 C CA . LYS B 1 265 ? -7.539 23.781 19.75 1 94.12 265 LYS B CA 1
ATOM 6127 C C . LYS B 1 265 ? -6.926 24.109 21.109 1 94.12 265 LYS B C 1
ATOM 6129 O O . LYS B 1 265 ? -6.223 25.109 21.25 1 94.12 265 LYS B O 1
ATOM 6134 N N . VAL B 1 266 ? -7.18 23.266 22.047 1 95.06 266 VAL B N 1
ATOM 6135 C CA . VAL B 1 266 ? -6.672 23.469 23.391 1 95.06 266 VAL B CA 1
ATOM 6136 C C . VAL B 1 266 ? -5.16 23.25 23.422 1 95.06 266 VAL B C 1
ATOM 6138 O O . VAL B 1 266 ? -4.43 23.984 24.094 1 95.06 266 VAL B O 1
ATOM 6141 N N . VAL B 1 267 ? -4.762 22.234 22.703 1 92.44 267 VAL B N 1
ATOM 6142 C CA . VAL B 1 267 ? -3.326 21.984 22.609 1 92.44 267 VAL B CA 1
ATOM 6143 C C . VAL B 1 267 ? -2.627 23.219 22.031 1 92.44 267 VAL B C 1
ATOM 6145 O O . VAL B 1 267 ? -1.6 23.656 22.562 1 92.44 267 VAL B O 1
ATOM 6148 N N . ASN B 1 268 ? -3.176 23.781 21.016 1 91.25 268 ASN B N 1
ATOM 6149 C CA . ASN B 1 268 ? -2.605 24.984 20.391 1 91.25 268 ASN B CA 1
ATOM 6150 C C . ASN B 1 268 ? -2.604 26.172 21.359 1 91.25 268 ASN B C 1
ATOM 6152 O O . ASN B 1 268 ? -1.646 26.938 21.391 1 91.25 268 ASN B O 1
ATOM 6156 N N . ALA B 1 269 ? -3.592 26.281 22.094 1 93.5 269 ALA B N 1
ATOM 6157 C CA . ALA B 1 269 ? -3.68 27.359 23.078 1 93.5 269 ALA B CA 1
ATOM 6158 C C . ALA B 1 269 ? -2.645 27.156 24.188 1 93.5 269 ALA B C 1
ATOM 6160 O O . ALA B 1 269 ? -2.084 28.125 24.703 1 93.5 269 ALA B O 1
ATOM 6161 N N . SER B 1 270 ? -2.424 25.984 24.516 1 92.44 270 SER B N 1
ATOM 6162 C CA . SER B 1 270 ? -1.512 25.672 25.609 1 92.44 270 SER B CA 1
ATOM 6163 C C . SER B 1 270 ? -0.073 26.031 25.25 1 92.44 270 SER B C 1
ATOM 6165 O O . SER B 1 270 ? 0.786 26.125 26.125 1 92.44 270 SER B O 1
ATOM 6167 N N . LYS B 1 271 ? 0.129 26.141 23.984 1 88.12 271 LYS B N 1
ATOM 6168 C CA . LYS B 1 271 ? 1.473 26.484 23.531 1 88.12 271 LYS B CA 1
ATOM 6169 C C . LYS B 1 271 ? 1.734 27.984 23.672 1 88.12 271 LYS B C 1
ATOM 6171 O O . LYS B 1 271 ? 2.883 28.422 23.609 1 88.12 271 LYS B O 1
ATOM 6176 N N . LYS B 1 272 ? 0.751 28.75 23.875 1 88.19 272 LYS B N 1
ATOM 6177 C CA . LYS B 1 272 ? 0.896 30.188 24.062 1 88.19 272 LYS B CA 1
ATOM 6178 C C . LYS B 1 272 ? 1.4 30.516 25.469 1 88.19 272 LYS B C 1
ATOM 6180 O O . LYS B 1 272 ? 1.171 29.75 26.406 1 88.19 272 LYS B O 1
ATOM 6185 N N . LYS B 1 273 ? 2.09 31.656 25.5 1 85.94 273 LYS B N 1
ATOM 6186 C CA . LYS B 1 273 ? 2.613 32.094 26.797 1 85.94 273 LYS B CA 1
ATOM 6187 C C . LYS B 1 273 ? 1.493 32.281 27.812 1 85.94 273 LYS B C 1
ATOM 6189 O O . LYS B 1 273 ? 0.43 32.812 27.484 1 85.94 273 LYS B O 1
ATOM 6194 N N . ALA B 1 274 ? 1.585 31.828 29.109 1 90.56 274 ALA B N 1
ATOM 6195 C CA . ALA B 1 274 ? 0.688 31.969 30.25 1 90.56 274 ALA B CA 1
ATOM 6196 C C . ALA B 1 274 ? -0.49 31 30.141 1 90.56 274 ALA B C 1
ATOM 6198 O O . ALA B 1 274 ? -1.472 31.125 30.875 1 90.56 274 ALA B O 1
ATOM 6199 N N . CYS B 1 275 ? -0.437 30.094 29.141 1 93.38 275 CYS B N 1
ATOM 6200 C CA . CYS B 1 275 ? -1.536 29.156 28.969 1 93.38 275 CYS B CA 1
ATOM 6201 C C . CYS B 1 275 ? -1.039 27.719 29.062 1 93.38 275 CYS B C 1
ATOM 6203 O O . CYS B 1 275 ? -1.7 26.797 28.578 1 93.38 275 CYS B O 1
ATOM 6205 N N . GLU B 1 276 ? 0.054 27.531 29.594 1 90.75 276 GLU B N 1
ATOM 6206 C CA . GLU B 1 276 ? 0.709 26.234 29.656 1 90.75 276 GLU B CA 1
ATOM 6207 C C . GLU B 1 276 ? -0.082 25.25 30.516 1 90.75 276 GLU B C 1
ATOM 6209 O O . GLU B 1 276 ? -0.044 24.031 30.281 1 90.75 276 GLU B O 1
ATOM 6214 N N . ASP B 1 277 ? -0.821 25.812 31.391 1 89.25 277 ASP B N 1
ATOM 6215 C CA . ASP B 1 277 ? -1.612 24.984 32.312 1 89.25 277 ASP B CA 1
ATOM 6216 C C . ASP B 1 277 ? -2.688 24.203 31.547 1 89.25 277 ASP B C 1
ATOM 6218 O O . ASP B 1 277 ? -3.166 23.172 32.031 1 89.25 277 ASP B O 1
ATOM 6222 N N . LEU B 1 278 ? -2.971 24.625 30.422 1 94.19 278 LEU B N 1
ATOM 6223 C CA . LEU B 1 278 ? -4.039 24 29.656 1 94.19 278 LEU B CA 1
ATOM 6224 C C . LEU B 1 278 ? -3.604 22.641 29.125 1 94.19 278 LEU B C 1
ATOM 6226 O O . LEU B 1 278 ? -4.445 21.812 28.781 1 94.19 278 LEU B O 1
ATOM 6230 N N . ALA B 1 279 ? -2.387 22.453 28.969 1 91.94 279 ALA B N 1
ATOM 6231 C CA . ALA B 1 279 ? -1.854 21.219 28.391 1 91.94 279 ALA B CA 1
ATOM 6232 C C . ALA B 1 279 ? -2.336 20 29.172 1 91.94 279 ALA B C 1
ATOM 6234 O O . ALA B 1 279 ? -2.688 18.984 28.594 1 91.94 279 ALA B O 1
ATOM 6235 N N . GLN B 1 280 ? -2.432 20.141 30.453 1 90 280 GLN B N 1
ATOM 6236 C CA . GLN B 1 280 ? -2.812 19 31.281 1 90 280 GLN B CA 1
ATOM 6237 C C . GLN B 1 280 ? -4.312 18.75 31.219 1 90 280 GLN B C 1
ATOM 6239 O O . GLN B 1 280 ? -4.781 17.672 31.609 1 90 280 GLN B O 1
ATOM 6244 N N . TRP B 1 281 ? -5.012 19.656 30.734 1 93 281 TRP B N 1
ATOM 6245 C CA . TRP B 1 281 ? -6.465 19.547 30.719 1 93 281 TRP B CA 1
ATOM 6246 C C . TRP B 1 281 ? -6.957 19.047 29.359 1 93 281 TRP B C 1
ATOM 6248 O O . TRP B 1 281 ? -8.156 18.812 29.172 1 93 281 TRP B O 1
ATOM 6258 N N . VAL B 1 282 ? -6.145 18.812 28.375 1 93.5 282 VAL B N 1
ATOM 6259 C CA . VAL B 1 282 ? -6.547 18.406 27.031 1 93.5 282 VAL B CA 1
ATOM 6260 C C . VAL B 1 282 ? -7.348 17.109 27.094 1 93.5 282 VAL B C 1
ATOM 6262 O O . VAL B 1 282 ? -8.461 17.031 26.578 1 93.5 282 VAL B O 1
ATOM 6265 N N . SER B 1 283 ? -6.836 16.125 27.766 1 91.06 283 SER B N 1
ATOM 6266 C CA . SER B 1 283 ? -7.508 14.836 27.828 1 91.06 283 SER B CA 1
ATOM 6267 C C . SER B 1 283 ? -8.812 14.938 28.625 1 91.06 283 SER B C 1
ATOM 6269 O O . SER B 1 283 ? -9.852 14.461 28.172 1 91.06 283 SER B O 1
ATOM 6271 N N . PRO B 1 284 ? -8.781 15.594 29.703 1 91.5 284 PRO B N 1
ATOM 6272 C CA . PRO B 1 284 ? -10.031 15.766 30.453 1 91.5 284 PRO B CA 1
ATOM 6273 C C . PRO B 1 284 ? -11.094 16.516 29.641 1 91.5 284 PRO B C 1
ATOM 6275 O O . PRO B 1 284 ? -12.281 16.203 29.75 1 91.5 284 PRO B O 1
ATOM 6278 N N . ILE B 1 285 ? -10.695 17.438 28.906 1 94.44 285 ILE B N 1
ATOM 6279 C CA . ILE B 1 285 ? -11.633 18.203 28.094 1 94.44 285 ILE B CA 1
ATOM 6280 C C . ILE B 1 285 ? -12.242 17.312 27.031 1 94.44 285 ILE B C 1
ATOM 6282 O O . ILE B 1 285 ? -13.453 17.359 26.781 1 94.44 285 ILE B O 1
ATOM 6286 N N . LYS B 1 286 ? -11.461 16.516 26.359 1 94.31 286 LYS B N 1
ATOM 6287 C CA . LYS B 1 286 ? -11.977 15.57 25.375 1 94.31 286 LYS B CA 1
ATOM 6288 C C . LYS B 1 286 ? -12.992 14.625 26.016 1 94.31 286 LYS B C 1
ATOM 6290 O O . LYS B 1 286 ? -14.055 14.375 25.438 1 94.31 286 LYS B O 1
ATOM 6295 N N . ASN B 1 287 ? -12.68 14.172 27.172 1 93.19 287 ASN B N 1
ATOM 6296 C CA . ASN B 1 287 ? -13.578 13.273 27.891 1 93.19 287 ASN B CA 1
ATOM 6297 C C . ASN B 1 287 ? -14.875 13.977 28.297 1 93.19 287 ASN B C 1
ATOM 6299 O O . ASN B 1 287 ? -15.938 13.359 28.281 1 93.19 287 ASN B O 1
ATOM 6303 N N . HIS B 1 288 ? -14.68 15.18 28.641 1 94.94 288 HIS B N 1
ATOM 6304 C CA . HIS B 1 288 ? -15.844 15.961 29.031 1 94.94 288 HIS B CA 1
ATOM 6305 C C . HIS B 1 288 ? -16.828 16.109 27.875 1 94.94 288 HIS B C 1
ATOM 6307 O O . HIS B 1 288 ? -18.047 16.031 28.078 1 94.94 288 HIS B O 1
ATOM 6313 N N . VAL B 1 289 ? -16.312 16.312 26.688 1 95.12 289 VAL B N 1
ATOM 6314 C CA . VAL B 1 289 ? -17.156 16.406 25.5 1 95.12 289 VAL B CA 1
ATOM 6315 C C . VAL B 1 289 ? -17.969 15.125 25.344 1 95.12 289 VAL B C 1
ATOM 6317 O O . VAL B 1 289 ? -19.188 15.18 25.141 1 95.12 289 VAL B O 1
ATOM 6320 N N . CYS B 1 290 ? -17.312 14.047 25.438 1 93.88 290 CYS B N 1
ATOM 6321 C CA . CYS B 1 290 ? -17.953 12.75 25.266 1 93.88 290 CYS B CA 1
ATOM 6322 C C . CYS B 1 290 ? -18.984 12.5 26.359 1 93.88 290 CYS B C 1
ATOM 6324 O O . CYS B 1 290 ? -20.094 12.031 26.094 1 93.88 290 CYS B O 1
ATOM 6326 N N . TRP B 1 291 ? -18.578 12.852 27.516 1 94.25 291 TRP B N 1
ATOM 6327 C CA . TRP B 1 291 ? -19.469 12.688 28.656 1 94.25 291 TRP B CA 1
ATOM 6328 C C . TRP B 1 291 ? -20.719 13.547 28.484 1 94.25 291 TRP B C 1
ATOM 6330 O O . TRP B 1 291 ? -21.844 13.062 28.688 1 94.25 291 TRP B O 1
ATOM 6340 N N . ALA B 1 292 ? -20.516 14.766 28.172 1 95.94 292 ALA B N 1
ATOM 6341 C CA . ALA B 1 292 ? -21.641 15.68 28 1 95.94 292 ALA B CA 1
ATOM 6342 C C . ALA B 1 292 ? -22.609 15.18 26.922 1 95.94 292 ALA B C 1
ATOM 6344 O O . ALA B 1 292 ? -23.828 15.195 27.125 1 95.94 292 ALA B O 1
ATOM 6345 N N . ALA B 1 293 ? -22.078 14.727 25.859 1 95.44 293 ALA B N 1
ATOM 6346 C CA . ALA B 1 293 ? -22.891 14.219 24.75 1 95.44 293 ALA B CA 1
ATOM 6347 C C . ALA B 1 293 ? -23.625 12.945 25.156 1 95.44 293 ALA B C 1
ATOM 6349 O O . ALA B 1 293 ? -24.797 12.766 24.812 1 95.44 293 ALA B O 1
ATOM 6350 N N . ARG B 1 294 ? -22.984 12.102 25.812 1 93.56 294 ARG B N 1
ATOM 6351 C CA . ARG B 1 294 ? -23.531 10.805 26.188 1 93.56 294 ARG B CA 1
ATOM 6352 C C . ARG B 1 294 ? -24.656 10.969 27.203 1 93.56 294 ARG B C 1
ATOM 6354 O O . ARG B 1 294 ? -25.641 10.219 27.188 1 93.56 294 ARG B O 1
ATOM 6361 N N . THR B 1 295 ? -24.531 11.898 28.047 1 93.69 295 THR B N 1
ATOM 6362 C CA . THR B 1 295 ? -25.422 11.977 29.203 1 93.69 295 THR B CA 1
ATOM 6363 C C . THR B 1 295 ? -26.5 13.039 28.984 1 93.69 295 THR B C 1
ATOM 6365 O O . THR B 1 295 ? -27.359 13.258 29.844 1 93.69 295 THR B O 1
ATOM 6368 N N . CYS B 1 296 ? -26.516 13.656 27.859 1 94.5 296 CYS B N 1
ATOM 6369 C CA . CYS B 1 296 ? -27.5 14.703 27.625 1 94.5 296 CYS B CA 1
ATOM 6370 C C . CYS B 1 296 ? -28.828 14.102 27.188 1 94.5 296 CYS B C 1
ATOM 6372 O O . CYS B 1 296 ? -29.828 14.82 27.062 1 94.5 296 CYS B O 1
ATOM 6374 N N . GLU B 1 297 ? -28.859 12.875 26.859 1 90.62 297 GLU B N 1
ATOM 6375 C CA . GLU B 1 297 ? -30.078 12.148 26.5 1 90.62 297 GLU B CA 1
ATOM 6376 C C . GLU B 1 297 ? -30.828 12.852 25.375 1 90.62 297 GLU B C 1
ATOM 6378 O O . GLU B 1 297 ? -32.031 13.016 25.438 1 90.62 297 GLU B O 1
ATOM 6383 N N . GLY B 1 298 ? -30.156 13.414 24.516 1 92.31 298 GLY B N 1
ATOM 6384 C CA . GLY B 1 298 ? -30.75 13.992 23.328 1 92.31 298 GLY B CA 1
ATOM 6385 C C . GLY B 1 298 ? -31.172 15.438 23.5 1 92.31 298 GLY B C 1
ATOM 6386 O O . GLY B 1 298 ? -31.656 16.078 22.562 1 92.31 298 GLY B O 1
ATOM 6387 N N . ASN B 1 299 ? -31.047 15.992 24.703 1 95.38 299 ASN B N 1
ATOM 6388 C CA . ASN B 1 299 ? -31.406 17.375 24.984 1 95.38 299 ASN B CA 1
ATOM 6389 C C . ASN B 1 299 ? -30.281 18.344 24.656 1 95.38 299 ASN B C 1
ATOM 6391 O O . ASN B 1 299 ? -29.266 18.391 25.359 1 95.38 299 ASN B O 1
ATOM 6395 N N . LYS B 1 300 ? -30.531 19.188 23.656 1 95.69 300 LYS B N 1
ATOM 6396 C CA . LYS B 1 300 ? -29.516 20.078 23.141 1 95.69 300 LYS B CA 1
ATOM 6397 C C . LYS B 1 300 ? -29.141 21.156 24.156 1 95.69 300 LYS B C 1
ATOM 6399 O O . LYS B 1 300 ? -27.984 21.531 24.297 1 95.69 300 LYS B O 1
ATOM 6404 N N . ASP B 1 301 ? -30.109 21.609 24.844 1 95.44 301 ASP B N 1
ATOM 6405 C CA . ASP B 1 301 ? -29.875 22.656 25.844 1 95.44 301 ASP B CA 1
ATOM 6406 C C . ASP B 1 301 ? -29.062 22.109 27.016 1 95.44 301 ASP B C 1
ATOM 6408 O O . ASP B 1 301 ? -28.141 22.766 27.516 1 95.44 301 ASP B O 1
ATOM 6412 N N . LEU B 1 302 ? -29.5 20.969 27.438 1 96.44 302 LEU B N 1
ATOM 6413 C CA . LEU B 1 302 ? -28.75 20.312 28.5 1 96.44 302 LEU B CA 1
ATOM 6414 C C . LEU B 1 302 ? -27.312 20.062 28.078 1 96.44 302 LEU B C 1
ATOM 6416 O O . LEU B 1 302 ? -26.375 20.266 28.859 1 96.44 302 LEU B O 1
ATOM 6420 N N . LEU B 1 303 ? -27.156 19.594 26.859 1 97.25 303 LEU B N 1
ATOM 6421 C CA . LEU B 1 303 ? -25.828 19.344 26.312 1 97.25 303 LEU B CA 1
ATOM 6422 C C . LEU B 1 303 ? -24.984 20.609 26.359 1 97.25 303 LEU B C 1
ATOM 6424 O O . LEU B 1 303 ? -23.812 20.562 26.781 1 97.25 303 LEU B O 1
ATOM 6428 N N . MET B 1 304 ? -25.516 21.703 26.016 1 96.88 304 MET B N 1
ATOM 6429 C CA . MET B 1 304 ? -24.797 22.984 26 1 96.88 304 MET B CA 1
ATOM 6430 C C . MET B 1 304 ? -24.391 23.391 27.406 1 96.88 304 MET B C 1
ATOM 6432 O O . MET B 1 304 ? -23.25 23.828 27.625 1 96.88 304 MET B O 1
ATOM 6436 N N . GLU B 1 305 ? -25.281 23.203 28.312 1 96.25 305 GLU B N 1
ATOM 6437 C CA . GLU B 1 305 ? -24.984 23.578 29.688 1 96.25 305 GLU B CA 1
ATOM 6438 C C . GLU B 1 305 ? -23.891 22.672 30.266 1 96.25 305 GLU B C 1
ATOM 6440 O O . G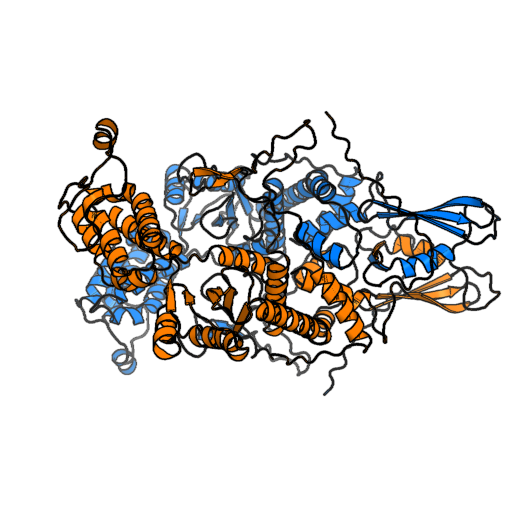LU B 1 305 ? -23 23.141 30.984 1 96.25 305 GLU B O 1
ATOM 6445 N N . LYS B 1 306 ? -24 21.453 29.969 1 96.19 306 LYS B N 1
ATOM 6446 C CA . LYS B 1 306 ? -22.969 20.531 30.438 1 96.19 306 LYS B CA 1
ATOM 6447 C C . LYS B 1 306 ? -21.625 20.859 29.828 1 96.19 306 LYS B C 1
ATOM 6449 O O . LYS B 1 306 ? -20.594 20.828 30.516 1 96.19 306 LYS B O 1
ATOM 6454 N N . TRP B 1 307 ? -21.672 21.156 28.547 1 96.38 307 TRP B N 1
ATOM 6455 C CA . TRP B 1 307 ? -20.469 21.547 27.844 1 96.38 307 TRP B CA 1
ATOM 6456 C C . TRP B 1 307 ? -19.812 22.766 28.516 1 96.38 307 TRP B C 1
ATOM 6458 O O . TRP B 1 307 ? -18.625 22.734 28.828 1 96.38 307 TRP B O 1
ATOM 6468 N N . LEU B 1 308 ? -20.578 23.703 28.875 1 96.12 308 LEU B N 1
ATOM 6469 C CA . LEU B 1 308 ? -20.062 24.953 29.422 1 96.12 308 LEU B CA 1
ATOM 6470 C C . LEU B 1 308 ? -19.703 24.812 30.891 1 96.12 308 LEU B C 1
ATOM 6472 O O . LEU B 1 308 ? -18.969 25.641 31.438 1 96.12 308 LEU B O 1
ATOM 6476 N N . SER B 1 309 ? -20.219 23.812 31.547 1 95.56 309 SER B N 1
ATOM 6477 C CA . SER B 1 309 ? -19.938 23.594 32.969 1 95.56 309 SER B CA 1
ATOM 6478 C C . SER B 1 309 ? -18.453 23.297 33.188 1 95.56 309 SER B C 1
ATOM 6480 O O . SER B 1 309 ? -17.969 23.406 34.312 1 95.56 309 SER B O 1
ATOM 6482 N N . LEU B 1 310 ? -17.812 22.891 32.125 1 95.38 310 LEU B N 1
ATOM 6483 C CA . LEU B 1 310 ? -16.391 22.609 32.219 1 95.38 310 LEU B CA 1
ATOM 6484 C C . LEU B 1 310 ? -15.625 23.844 32.719 1 95.38 310 LEU B C 1
ATOM 6486 O O . LEU B 1 310 ? -14.625 23.703 33.438 1 95.38 310 LEU B O 1
ATOM 6490 N N . LEU B 1 311 ? -16.109 25.031 32.406 1 95.44 311 LEU B N 1
ATOM 6491 C CA . LEU B 1 311 ? -15.445 26.266 32.781 1 95.44 311 LEU B CA 1
ATOM 6492 C C . LEU B 1 311 ? -15.438 26.453 34.281 1 95.44 311 LEU B C 1
ATOM 6494 O O . LEU B 1 311 ? -14.531 27.078 34.844 1 95.44 311 LEU B O 1
ATOM 6498 N N . TYR B 1 312 ? -16.406 25.906 34.969 1 94.75 312 TYR B N 1
ATOM 6499 C CA . TYR B 1 312 ? -16.453 25.906 36.406 1 94.75 312 TYR B CA 1
ATOM 6500 C C . TYR B 1 312 ? -15.578 24.797 37 1 94.75 312 TYR B C 1
ATOM 6502 O O . TYR B 1 312 ? -14.805 25.031 37.906 1 94.75 312 TYR B O 1
ATOM 6510 N N . HIS B 1 313 ? -15.672 23.688 36.312 1 93.25 313 HIS B N 1
ATOM 6511 C CA . HIS B 1 313 ? -14.992 22.5 36.844 1 93.25 313 HIS B CA 1
ATOM 6512 C C . HIS B 1 313 ? -13.477 22.688 36.844 1 93.25 313 HIS B C 1
ATOM 6514 O O . HIS B 1 313 ? -12.797 22.297 37.781 1 93.25 313 HIS B O 1
ATOM 6520 N N . VAL B 1 314 ? -12.953 23.281 35.844 1 93.69 314 VAL B N 1
ATOM 6521 C CA . VAL B 1 314 ? -11.508 23.406 35.688 1 93.69 314 VAL B CA 1
ATOM 6522 C C . VAL B 1 314 ? -10.93 24.312 36.75 1 93.69 314 VAL B C 1
ATOM 6524 O O . VAL B 1 314 ? -9.734 24.266 37.031 1 93.69 314 VAL B O 1
ATOM 6527 N N . ILE B 1 315 ? -11.711 25.203 37.344 1 93.38 315 ILE B N 1
ATOM 6528 C CA . ILE B 1 315 ? -11.227 26.125 38.344 1 93.38 315 ILE B CA 1
ATOM 6529 C C . ILE B 1 315 ? -11.609 25.594 39.75 1 93.38 315 ILE B C 1
ATOM 6531 O O . ILE B 1 315 ? -11.492 26.312 40.75 1 93.38 315 ILE B O 1
ATOM 6535 N N . GLY B 1 316 ? -12.156 24.406 39.812 1 90.5 316 GLY B N 1
ATOM 6536 C CA . GLY B 1 316 ? -12.445 23.766 41.094 1 90.5 316 GLY B CA 1
ATOM 6537 C C . GLY B 1 316 ? -13.828 24.094 41.625 1 90.5 316 GLY B C 1
ATOM 6538 O O . GLY B 1 316 ? -14.102 23.906 42.812 1 90.5 316 GLY B O 1
ATOM 6539 N N . VAL B 1 317 ? -14.633 24.703 40.875 1 92.44 317 VAL B N 1
ATOM 6540 C CA . VAL B 1 317 ? -16.016 25 41.25 1 92.44 317 VAL B CA 1
ATOM 6541 C C . VAL B 1 317 ? -16.938 23.891 40.781 1 92.44 317 VAL B C 1
ATOM 6543 O O . VAL B 1 317 ? -17.031 23.625 39.594 1 92.44 317 VAL B O 1
ATOM 6546 N N . HIS B 1 318 ? -17.641 23.25 41.688 1 92.44 318 HIS B N 1
ATOM 6547 C CA . HIS B 1 318 ? -18.391 22.047 41.344 1 92.44 318 HIS B CA 1
ATOM 6548 C C . HIS B 1 318 ? -19.891 22.266 41.531 1 92.44 318 HIS B C 1
ATOM 6550 O O . HIS B 1 318 ? -20.688 21.328 41.344 1 92.44 318 HIS B O 1
ATOM 6556 N N . GLU B 1 319 ? -20.25 23.453 41.938 1 93.69 319 GLU B N 1
ATOM 6557 C CA . GLU B 1 319 ? -21.641 23.875 42 1 93.69 319 GLU B CA 1
ATOM 6558 C C . GLU B 1 319 ? -21.812 25.312 41.562 1 93.69 319 GLU B C 1
ATOM 6560 O O . GLU B 1 319 ? -21 26.172 41.906 1 93.69 319 GLU B O 1
ATOM 6565 N N . TRP B 1 320 ? -22.859 25.547 40.719 1 94 320 TRP B N 1
ATOM 6566 C CA . TRP B 1 320 ? -23.078 26.875 40.188 1 94 320 TRP B CA 1
ATOM 6567 C C . TRP B 1 320 ? -24.562 27.141 39.969 1 94 320 TRP B C 1
ATOM 6569 O O . TRP B 1 320 ? -25.375 26.219 39.969 1 94 320 TRP B O 1
ATOM 6579 N N . GLU B 1 321 ? -24.922 28.422 39.844 1 91.19 321 GLU B N 1
ATOM 6580 C CA . GLU B 1 321 ? -26.328 28.828 39.75 1 91.19 321 GLU B CA 1
ATOM 6581 C C . GLU B 1 321 ? -26.688 29.203 38.312 1 91.19 321 GLU B C 1
ATOM 6583 O O . GLU B 1 321 ? -27.875 29.266 37.969 1 91.19 321 GLU B O 1
ATOM 6588 N N . THR B 1 322 ? -25.797 29.297 37.5 1 89.56 322 THR B N 1
ATOM 6589 C CA . THR B 1 322 ? -26.047 29.719 36.125 1 89.56 322 THR B CA 1
ATOM 6590 C C . THR B 1 322 ? -26.641 28.578 35.312 1 89.56 322 THR B C 1
ATOM 6592 O O . THR B 1 322 ? -26.25 27.422 35.469 1 89.56 322 THR B O 1
ATOM 6595 N N . GLY B 1 323 ? -27.547 28.906 34.438 1 89 323 GLY B N 1
ATOM 6596 C CA . GLY B 1 323 ? -28.188 27.891 33.594 1 89 323 GLY B CA 1
ATOM 6597 C C . GLY B 1 323 ? -29.531 27.422 34.125 1 89 323 GLY B C 1
ATOM 6598 O O . GLY B 1 323 ? -30.016 27.953 35.125 1 89 323 GLY B O 1
ATOM 6599 N N . LYS B 1 324 ? -30.141 26.531 33.469 1 94.25 324 LYS B N 1
ATOM 6600 C CA . LYS B 1 324 ? -31.484 26.078 33.844 1 94.25 324 LYS B CA 1
ATOM 6601 C C . LYS B 1 324 ? -31.484 24.578 34.188 1 94.25 324 LYS B C 1
ATOM 6603 O O . LYS B 1 324 ? -32.281 24.141 35.031 1 94.25 324 LYS B O 1
ATOM 6608 N N . LEU B 1 325 ? -30.609 23.875 33.625 1 95.38 325 LEU B N 1
ATOM 6609 C CA . LEU B 1 325 ? -30.812 22.422 33.656 1 95.38 325 LEU B CA 1
ATOM 6610 C C . LEU B 1 325 ? -29.688 21.734 34.406 1 95.38 325 LEU B C 1
ATOM 6612 O O . LEU B 1 325 ? -29.875 20.641 34.938 1 95.38 325 LEU B O 1
ATOM 6616 N N . TYR B 1 326 ? -28.5 22.234 34.406 1 95.31 326 TYR B N 1
ATOM 6617 C CA . TYR B 1 326 ? -27.344 21.578 35 1 95.31 326 TYR B CA 1
ATOM 6618 C C . TYR B 1 326 ? -26.609 22.5 35.938 1 95.31 326 TYR B C 1
ATOM 6620 O O . TYR B 1 326 ? -26.031 23.516 35.531 1 95.31 326 TYR B O 1
ATOM 6628 N N . HIS B 1 327 ? -26.422 22.125 37.25 1 95.12 327 HIS B N 1
ATOM 6629 C CA . HIS B 1 327 ? -25.938 23.078 38.25 1 95.12 327 HIS B CA 1
ATOM 6630 C C . HIS B 1 327 ? -24.859 22.469 39.156 1 95.12 327 HIS B C 1
ATOM 6632 O O . HIS B 1 327 ? -24.328 23.141 40.031 1 95.12 327 HIS B O 1
ATOM 6638 N N . LYS B 1 328 ? -24.641 21.172 38.906 1 93.44 328 LYS B N 1
ATOM 6639 C CA . LYS B 1 328 ? -23.656 20.516 39.781 1 93.44 328 LYS B CA 1
ATOM 6640 C C . LYS B 1 328 ? -22.953 19.391 39.031 1 93.44 328 LYS B C 1
ATOM 6642 O O . LYS B 1 328 ? -23.578 18.672 38.25 1 93.44 328 LYS B O 1
ATOM 6647 N N . CYS B 1 329 ? -21.625 19.234 39.25 1 90.81 329 CYS B N 1
ATOM 6648 C CA . CYS B 1 329 ? -20.859 18.141 38.656 1 90.81 329 CYS B CA 1
ATOM 6649 C C . CYS B 1 329 ? -21.359 16.797 39.188 1 90.81 329 CYS B C 1
ATOM 6651 O O . CYS B 1 329 ? -21.75 16.672 40.344 1 90.81 329 CYS B O 1
ATOM 6653 N N . GLU B 1 330 ? -21.391 15.82 38.312 1 85.75 330 GLU B N 1
ATOM 6654 C CA . GLU B 1 330 ? -21.906 14.492 38.625 1 85.75 330 GLU B CA 1
ATOM 6655 C C . GLU B 1 330 ? -20.797 13.578 39.156 1 85.75 330 GLU B C 1
ATOM 6657 O O . GLU B 1 330 ? -20.453 12.594 38.5 1 85.75 330 GLU B O 1
ATOM 6662 N N . HIS B 1 331 ? -20.062 13.859 39.969 1 79.88 331 HIS B N 1
ATOM 6663 C CA . HIS B 1 331 ? -19.094 13.016 40.656 1 79.88 331 HIS B CA 1
ATOM 6664 C C . HIS B 1 331 ? -19.188 13.164 42.156 1 79.88 331 HIS B C 1
ATOM 6666 O O . HIS B 1 331 ? -19.828 14.102 42.656 1 79.88 331 HIS B O 1
ATOM 6672 N N . GLU B 1 332 ? -18.656 12.18 42.844 1 76 332 GLU B N 1
ATOM 6673 C CA . GLU B 1 332 ? -18.641 12.219 44.281 1 76 332 GLU B CA 1
ATOM 6674 C C . GLU B 1 332 ? -17.734 13.336 44.812 1 76 332 GLU B C 1
ATOM 6676 O O . GLU B 1 332 ? -16.875 13.828 44.062 1 76 332 GLU B O 1
ATOM 6681 N N . ASP B 1 333 ? -18.062 13.719 45.969 1 75.81 333 ASP B N 1
ATOM 6682 C CA . ASP B 1 333 ? -17.281 14.789 46.562 1 75.81 333 ASP B CA 1
ATOM 6683 C C . ASP B 1 333 ? -15.797 14.414 46.625 1 75.81 333 ASP B C 1
ATOM 6685 O O . ASP B 1 333 ? -15.453 13.266 46.906 1 75.81 333 ASP B O 1
ATOM 6689 N N . LEU B 1 334 ? -15.07 15.328 46.031 1 73.62 334 LEU B N 1
ATOM 6690 C CA . LEU B 1 334 ? -13.625 15.102 46 1 73.62 334 LEU B CA 1
ATOM 6691 C C . LEU B 1 334 ? -13.047 15.102 47.406 1 73.62 334 LEU B C 1
ATOM 6693 O O . LEU B 1 334 ? -13.477 15.875 48.281 1 73.62 334 LEU B O 1
ATOM 6697 N N . THR B 1 335 ? -12.344 14.086 47.625 1 70.5 335 THR B N 1
ATOM 6698 C CA . THR B 1 335 ? -11.625 14.109 48.875 1 70.5 335 THR B CA 1
ATOM 6699 C C . THR B 1 335 ? -10.602 15.242 48.906 1 70.5 335 THR B C 1
ATOM 6701 O O . THR B 1 335 ? -10.156 15.703 47.875 1 70.5 335 THR B O 1
ATOM 6704 N N . ASP B 1 336 ? -10.328 15.82 50.062 1 66.31 336 ASP B N 1
ATOM 6705 C CA . ASP B 1 336 ? -9.398 16.938 50.25 1 66.31 336 ASP B CA 1
ATOM 6706 C C . ASP B 1 336 ? -8.062 16.656 49.562 1 66.31 336 ASP B C 1
ATOM 6708 O O . ASP B 1 336 ? -7.461 17.562 49 1 66.31 336 ASP B O 1
ATOM 6712 N N . VAL B 1 337 ? -7.695 15.438 49.594 1 64 337 VAL B N 1
ATOM 6713 C CA . VAL B 1 337 ? -6.395 15.062 49.062 1 64 337 VAL B CA 1
ATOM 6714 C C . VAL B 1 337 ? -6.414 15.195 47.531 1 64 337 VAL B C 1
ATOM 6716 O O . VAL B 1 337 ? -5.469 15.719 46.938 1 64 337 VAL B O 1
ATOM 6719 N N . VAL B 1 338 ? -7.5 14.805 47 1 65.31 338 VAL B N 1
ATOM 6720 C CA . VAL B 1 338 ? -7.59 14.828 45.531 1 65.31 338 VAL B CA 1
ATOM 6721 C C . VAL B 1 338 ? -7.734 16.266 45.062 1 65.31 338 VAL B C 1
ATOM 6723 O O . VAL B 1 338 ? -7.152 16.656 44.031 1 65.31 338 VAL B O 1
ATOM 6726 N N . GLU B 1 339 ? -8.414 17.047 45.844 1 68.81 339 GLU B N 1
ATOM 6727 C CA . GLU B 1 339 ? -8.648 18.438 45.469 1 68.81 339 GLU B CA 1
ATOM 6728 C C . GLU B 1 339 ? -7.355 19.234 45.469 1 68.81 339 GLU B C 1
ATOM 6730 O O . GLU B 1 339 ? -7.152 20.109 44.625 1 68.81 339 GLU B O 1
ATOM 6735 N N . LYS B 1 340 ? -6.586 18.875 46.406 1 64.38 340 LYS B N 1
ATOM 6736 C CA . LYS B 1 340 ? -5.344 19.625 46.531 1 64.38 340 LYS B CA 1
ATOM 6737 C C . LYS B 1 340 ? -4.316 19.188 45.5 1 64.38 340 LYS B C 1
ATOM 6739 O O . LYS B 1 340 ? -3.461 19.984 45.094 1 64.38 340 LYS B O 1
ATOM 6744 N N . ARG B 1 341 ? -4.469 18.047 45.031 1 63.47 341 ARG B N 1
ATOM 6745 C CA . ARG B 1 341 ? -3.459 17.484 44.156 1 63.47 341 ARG B CA 1
ATOM 6746 C C . ARG B 1 341 ? -3.75 17.844 42.688 1 63.47 341 ARG B C 1
ATOM 6748 O O . ARG B 1 341 ? -2.85 17.828 41.844 1 63.47 341 ARG B O 1
ATOM 6755 N N . HIS B 1 342 ? -4.938 18.328 42.594 1 70.06 342 HIS B N 1
ATOM 6756 C CA . HIS B 1 342 ? -5.293 18.609 41.188 1 70.06 342 HIS B CA 1
ATOM 6757 C C . HIS B 1 342 ? -4.84 20 40.781 1 70.06 342 HIS B C 1
ATOM 6759 O O . HIS B 1 342 ? -4.891 20.938 41.562 1 70.06 342 HIS B O 1
ATOM 6765 N N . LEU B 1 343 ? -4.176 20.062 39.719 1 78 343 LEU B N 1
ATOM 6766 C CA . LEU B 1 343 ? -3.723 21.344 39.188 1 78 343 LEU B CA 1
ATOM 6767 C C . LEU B 1 343 ? -4.875 22.094 38.531 1 78 343 LEU B C 1
ATOM 6769 O O . LEU B 1 343 ? -5.109 21.953 37.312 1 78 343 LEU B O 1
ATOM 6773 N N . TRP B 1 344 ? -5.555 22.938 39.469 1 90.06 344 TRP B N 1
ATOM 6774 C CA . TRP B 1 344 ? -6.668 23.75 39 1 90.06 344 TRP B CA 1
ATOM 6775 C C . TRP B 1 344 ? -6.164 24.969 38.25 1 90.06 344 TRP B C 1
ATOM 6777 O O . TRP B 1 344 ? -5.082 25.484 38.531 1 90.06 344 TRP B O 1
ATOM 6787 N N . ILE B 1 345 ? -6.965 25.359 37.281 1 93.56 345 ILE B N 1
ATOM 6788 C CA . ILE B 1 345 ? -6.68 26.625 36.594 1 93.56 345 ILE B CA 1
ATOM 6789 C C . ILE B 1 345 ? -7.188 27.797 37.438 1 93.56 345 ILE B C 1
ATOM 6791 O O . ILE B 1 345 ? -8.266 27.719 38.031 1 93.56 345 ILE B O 1
ATOM 6795 N N . LYS B 1 346 ? -6.293 28.812 37.531 1 92.56 346 LYS B N 1
ATOM 6796 C CA . LYS B 1 346 ? -6.715 29.984 38.281 1 92.56 346 LYS B CA 1
ATOM 6797 C C . LYS B 1 346 ? -7.859 30.703 37.562 1 92.56 346 LYS B C 1
ATOM 6799 O O . LYS B 1 346 ? -7.812 30.922 36.375 1 92.56 346 LYS B O 1
ATOM 6804 N N . LYS B 1 347 ? -8.852 31.031 38.375 1 93.69 347 LYS B N 1
ATOM 6805 C CA . LYS B 1 347 ? -10.008 31.734 37.812 1 93.69 347 LYS B CA 1
ATOM 6806 C C . LYS B 1 347 ? -9.594 33.031 37.156 1 93.69 347 LYS B C 1
ATOM 6808 O O . LYS B 1 347 ? -8.781 33.781 37.688 1 93.69 347 LYS B O 1
ATOM 6813 N N . ASP B 1 348 ? -10.031 33.312 36 1 91.88 348 ASP B N 1
ATOM 6814 C CA . ASP B 1 348 ? -9.844 34.531 35.219 1 91.88 348 ASP B CA 1
ATOM 6815 C C . ASP B 1 348 ? -8.391 34.719 34.781 1 91.88 348 ASP B C 1
ATOM 6817 O O . ASP B 1 348 ? -7.969 35.812 34.438 1 91.88 348 ASP B O 1
ATOM 6821 N N . SER B 1 349 ? -7.641 33.688 35 1 94 349 SER B N 1
ATOM 6822 C CA . SER B 1 349 ? -6.293 33.688 34.438 1 94 349 SER B CA 1
ATOM 6823 C C . SER B 1 349 ? -6.328 33.719 32.906 1 94 349 SER B C 1
ATOM 6825 O O . SER B 1 349 ? -7.391 33.562 32.312 1 94 349 SER B O 1
ATOM 6827 N N . PHE B 1 350 ? -5.273 34.031 32.375 1 94.62 350 PHE B N 1
ATOM 6828 C CA . PHE B 1 350 ? -5.188 34.031 30.906 1 94.62 350 PHE B CA 1
ATOM 6829 C C . PHE B 1 350 ? -5.582 32.688 30.328 1 94.62 350 PHE B C 1
ATOM 6831 O O . PHE B 1 350 ? -6.289 32.594 29.328 1 94.62 350 PHE B O 1
ATOM 6838 N N . ALA B 1 351 ? -5.152 31.672 30.953 1 94.94 351 ALA B N 1
ATOM 6839 C CA . ALA B 1 351 ? -5.488 30.312 30.547 1 94.94 351 ALA B CA 1
ATOM 6840 C C . ALA B 1 351 ? -6.996 30.078 30.609 1 94.94 351 ALA B C 1
ATOM 6842 O O . ALA B 1 351 ? -7.586 29.5 29.688 1 94.94 351 ALA B O 1
ATOM 6843 N N . HIS B 1 352 ? -7.559 30.5 31.719 1 96.12 352 HIS B N 1
ATOM 6844 C CA . HIS B 1 352 ? -9 30.344 31.906 1 96.12 352 HIS B CA 1
ATOM 6845 C C . HIS B 1 352 ? -9.773 31.125 30.844 1 96.12 352 HIS B C 1
ATOM 6847 O O . HIS B 1 352 ? -10.758 30.625 30.297 1 96.12 352 HIS B O 1
ATOM 6853 N N . ARG B 1 353 ? -9.367 32.312 30.531 1 95.56 353 ARG B N 1
ATOM 6854 C CA . ARG B 1 353 ? -10.023 33.125 29.531 1 95.56 353 ARG B CA 1
ATOM 6855 C C . ARG B 1 353 ? -9.891 32.531 28.141 1 95.56 353 ARG B C 1
ATOM 6857 O O . ARG B 1 353 ? -10.836 32.562 27.344 1 95.56 353 ARG B O 1
ATOM 6864 N N . LYS B 1 354 ? -8.727 32.062 27.891 1 96 354 LYS B N 1
ATOM 6865 C CA . LYS B 1 354 ? -8.492 31.453 26.594 1 96 354 LYS B CA 1
ATOM 6866 C C . LYS B 1 354 ? -9.367 30.219 26.391 1 96 354 LYS B C 1
ATOM 6868 O O . LYS B 1 354 ? -9.898 29.984 25.312 1 96 354 LYS B O 1
ATOM 6873 N N . LEU B 1 355 ? -9.445 29.453 27.391 1 96.56 355 LEU B N 1
ATOM 6874 C CA . LEU B 1 355 ? -10.328 28.297 27.328 1 96.56 355 LEU B CA 1
ATOM 6875 C C . LEU B 1 355 ? -11.773 28.719 27.109 1 96.56 355 LEU B C 1
ATOM 6877 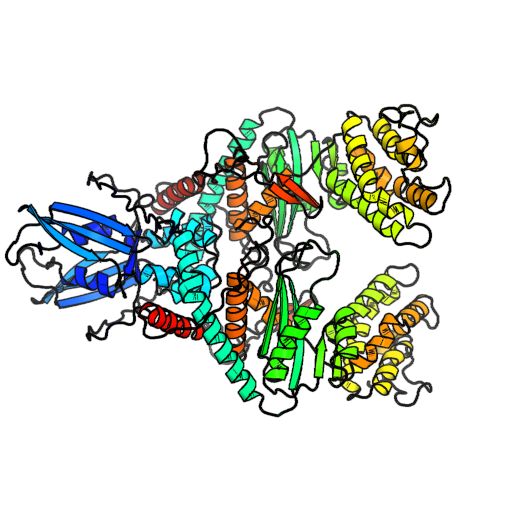O O . LEU B 1 355 ? -12.484 28.125 26.297 1 96.56 355 LEU B O 1
ATOM 6881 N N . ALA B 1 356 ? -12.203 29.688 27.844 1 96.38 356 ALA B N 1
ATOM 6882 C CA . ALA B 1 356 ? -13.555 30.219 27.672 1 96.38 356 ALA B CA 1
ATOM 6883 C C . ALA B 1 356 ? -13.797 30.688 26.25 1 96.38 356 ALA B C 1
ATOM 6885 O O . ALA B 1 356 ? -14.875 30.484 25.688 1 96.38 356 ALA B O 1
ATOM 6886 N N . GLU B 1 357 ? -12.844 31.281 25.688 1 96 357 GLU B N 1
ATOM 6887 C CA . GLU B 1 357 ? -12.93 31.734 24.297 1 96 357 GLU B CA 1
ATOM 6888 C C . GLU B 1 357 ? -13.141 30.562 23.344 1 96 357 GLU B C 1
ATOM 6890 O O . GLU B 1 357 ? -13.961 30.641 22.438 1 96 357 GLU B O 1
ATOM 6895 N N . ILE B 1 358 ? -12.391 29.531 23.562 1 96.06 358 ILE B N 1
ATOM 6896 C CA . ILE B 1 358 ? -12.5 28.328 22.734 1 96.06 358 ILE B CA 1
ATOM 6897 C C . ILE B 1 358 ? -13.891 27.719 22.875 1 96.06 358 ILE B C 1
ATOM 6899 O O . ILE B 1 358 ? -14.547 27.406 21.891 1 96.06 358 ILE B O 1
ATOM 6903 N N . MET B 1 359 ? -14.336 27.594 24.078 1 95.88 359 MET B N 1
ATOM 6904 C CA . MET B 1 359 ? -15.586 26.906 24.375 1 95.88 359 MET B CA 1
ATOM 6905 C C . MET B 1 359 ? -16.781 27.719 23.891 1 95.88 359 MET B C 1
ATOM 6907 O O . MET B 1 359 ? -17.812 27.156 23.516 1 95.88 359 MET B O 1
ATOM 6911 N N . HIS B 1 360 ? -16.609 29.031 23.891 1 95.56 360 HIS B N 1
ATOM 6912 C CA . HIS B 1 360 ? -17.719 29.906 23.484 1 95.56 360 HIS B CA 1
ATOM 6913 C C . HIS B 1 360 ? -17.609 30.297 22.016 1 95.56 360 HIS B C 1
ATOM 6915 O O . HIS B 1 360 ? -18.453 31.016 21.5 1 95.56 360 HIS B O 1
ATOM 6921 N N . SER B 1 361 ? -16.562 29.844 21.391 1 94.44 361 SER B N 1
ATOM 6922 C CA . SER B 1 361 ? -16.391 30.234 20 1 94.44 361 SER B CA 1
ATOM 6923 C C . SER B 1 361 ? -17.562 29.75 19.141 1 94.44 361 SER B C 1
ATOM 6925 O O . SER B 1 361 ? -18.125 28.688 19.391 1 94.44 361 SER B O 1
ATOM 6927 N N . ARG B 1 362 ? -17.875 30.453 18.141 1 90.62 362 ARG B N 1
ATOM 6928 C CA . ARG B 1 362 ? -19 30.141 17.266 1 90.62 362 ARG B CA 1
ATOM 6929 C C . ARG B 1 362 ? -18.781 28.812 16.547 1 90.62 362 ARG B C 1
ATOM 6931 O O . ARG B 1 362 ? -19.719 28.047 16.375 1 90.62 362 ARG B O 1
ATOM 6938 N N . SER B 1 363 ? -17.547 28.594 16.156 1 87.62 363 SER B N 1
ATOM 6939 C CA . SER B 1 363 ? -17.203 27.375 15.414 1 87.62 363 SER B CA 1
ATOM 6940 C C . SER B 1 363 ? -17.453 26.125 16.266 1 87.62 363 SER B C 1
ATOM 6942 O O . SER B 1 363 ? -17.688 25.047 15.719 1 87.62 363 SER B O 1
ATOM 6944 N N . VAL B 1 364 ? -17.422 26.281 17.531 1 92.75 364 VAL B N 1
ATOM 6945 C CA . VAL B 1 364 ? -17.609 25.156 18.438 1 92.75 364 VAL B CA 1
ATOM 6946 C C . VAL B 1 364 ? -19.078 25.078 18.859 1 92.75 364 VAL B C 1
ATOM 6948 O O . VAL B 1 364 ? -19.719 24.016 18.734 1 92.75 364 VAL B O 1
ATOM 6951 N N . THR B 1 365 ? -19.641 26.172 19.312 1 93.75 365 THR B N 1
ATOM 6952 C CA . THR B 1 365 ? -20.969 26.188 19.906 1 93.75 365 THR B CA 1
ATOM 6953 C C . THR B 1 365 ? -22.031 25.812 18.891 1 93.75 365 THR B C 1
ATOM 6955 O O . THR B 1 365 ? -23.047 25.188 19.234 1 93.75 365 THR B O 1
ATOM 6958 N N . LYS B 1 366 ? -21.797 26.125 17.609 1 92.19 366 LYS B N 1
ATOM 6959 C CA . LYS B 1 366 ? -22.766 25.812 16.562 1 92.19 366 LYS B CA 1
ATOM 6960 C C . LYS B 1 366 ? -22.828 24.297 16.328 1 92.19 366 LYS B C 1
ATOM 6962 O O . LYS B 1 366 ? -23.859 23.781 15.867 1 92.19 366 LYS B O 1
ATOM 6967 N N . ASP B 1 367 ? -21.812 23.609 16.625 1 94.44 367 ASP B N 1
ATOM 6968 C CA . ASP B 1 367 ? -21.703 22.188 16.328 1 94.44 367 ASP B CA 1
ATOM 6969 C C . ASP B 1 367 ? -22.125 21.328 17.516 1 94.44 367 ASP B C 1
ATOM 6971 O O . ASP B 1 367 ? -22.484 20.156 17.344 1 94.44 367 ASP B O 1
ATOM 6975 N N . ILE B 1 368 ? -22.156 21.875 18.688 1 95.38 368 ILE B N 1
ATOM 6976 C CA . ILE B 1 368 ? -22.391 21.125 19.922 1 95.38 368 ILE B CA 1
ATOM 6977 C C . ILE B 1 368 ? -23.766 20.469 19.875 1 95.38 368 ILE B C 1
ATOM 6979 O O . ILE B 1 368 ? -23.906 19.281 20.188 1 95.38 368 ILE B O 1
ATOM 6983 N N . PRO B 1 369 ? -24.766 21.156 19.406 1 94.62 369 PRO B N 1
ATOM 6984 C CA . PRO B 1 369 ? -26.078 20.531 19.375 1 94.62 369 PRO B CA 1
ATOM 6985 C C . PRO B 1 369 ? -26.125 19.281 18.5 1 94.62 369 PRO B C 1
ATOM 6987 O O . PRO B 1 369 ? -26.953 18.406 18.703 1 94.62 369 PRO B O 1
ATOM 6990 N N . HIS B 1 370 ? -25.234 19.156 17.531 1 96.12 370 HIS B N 1
ATOM 6991 C CA . HIS B 1 370 ? -25.188 18.016 16.625 1 96.12 370 HIS B CA 1
ATOM 6992 C C . HIS B 1 370 ? -24.516 16.812 17.266 1 96.12 370 HIS B C 1
ATOM 6994 O O . HIS B 1 370 ? -24.281 15.805 16.609 1 96.12 370 HIS B O 1
ATOM 7000 N N . LEU B 1 371 ? -24.25 16.891 18.562 1 96.62 371 LEU B N 1
ATOM 7001 C CA . LEU B 1 371 ? -23.641 15.781 19.281 1 96.62 371 LEU B CA 1
ATOM 7002 C C . LEU B 1 371 ? -24.656 15.141 20.234 1 96.62 371 LEU B C 1
ATOM 7004 O O . LEU B 1 371 ? -24.312 14.203 20.953 1 96.62 371 LEU B O 1
ATOM 7008 N N . SER B 1 372 ? -25.875 15.57 20.203 1 95.12 372 SER B N 1
ATOM 7009 C CA . SER B 1 372 ? -26.875 15.273 21.219 1 95.12 372 SER B CA 1
ATOM 7010 C C . SER B 1 372 ? -27.25 13.797 21.219 1 95.12 372 SER B C 1
ATOM 7012 O O . SER B 1 372 ? -27.703 13.266 22.234 1 95.12 372 SER B O 1
ATOM 7014 N N . GLN B 1 373 ? -26.969 13.117 20.109 1 93.69 373 GLN B N 1
ATOM 7015 C CA . GLN B 1 373 ? -27.344 11.703 20.047 1 93.69 373 GLN B CA 1
ATOM 7016 C C . GLN B 1 373 ? -26.125 10.812 20.281 1 93.69 373 GLN B C 1
ATOM 7018 O O . GLN B 1 373 ? -26.234 9.586 20.203 1 93.69 373 GLN B O 1
ATOM 7023 N N . TYR B 1 374 ? -24.953 11.32 20.562 1 92.38 374 TYR B N 1
ATOM 7024 C CA . TYR B 1 374 ? -23.703 10.617 20.859 1 92.38 374 TYR B CA 1
ATOM 7025 C C . TYR B 1 374 ? -23.391 9.586 19.797 1 92.38 374 TYR B C 1
ATOM 7027 O O . TYR B 1 374 ? -23.172 8.414 20.094 1 92.38 374 TYR B O 1
ATOM 7035 N N . CYS B 1 375 ? -23.281 10.078 18.594 1 89.94 375 CYS B N 1
ATOM 7036 C CA . CYS B 1 375 ? -22.922 9.211 17.484 1 89.94 375 CYS B CA 1
ATOM 7037 C C . CYS B 1 375 ? -21.422 9.078 17.344 1 89.94 375 CYS B C 1
ATOM 7039 O O . CYS B 1 375 ? -20.688 10.062 17.5 1 89.94 375 CYS B O 1
ATOM 7041 N N . GLN B 1 376 ? -20.984 7.777 17.172 1 82.94 376 GLN B N 1
ATOM 7042 C CA . GLN B 1 376 ? -19.578 7.508 16.969 1 82.94 376 GLN B CA 1
ATOM 7043 C C . GLN B 1 376 ? -19.328 6.773 15.648 1 82.94 376 GLN B C 1
ATOM 7045 O O . GLN B 1 376 ? -20.125 5.918 15.258 1 82.94 376 GLN B O 1
ATOM 7050 N N . ASN B 1 377 ? -18.234 7.145 14.938 1 76.69 377 ASN B N 1
ATOM 7051 C CA . ASN B 1 377 ? -17.891 6.543 13.648 1 76.69 377 ASN B CA 1
ATOM 7052 C C . ASN B 1 377 ? -16.797 5.48 13.797 1 76.69 377 ASN B C 1
ATOM 7054 O O . ASN B 1 377 ? -16.016 5.262 12.867 1 76.69 377 ASN B O 1
ATOM 7058 N N . GLY B 1 378 ? -16.641 4.766 14.867 1 74 378 GLY B N 1
ATOM 7059 C CA . GLY B 1 378 ? -15.594 3.775 15.07 1 74 378 GLY B CA 1
ATOM 7060 C C . GLY B 1 378 ? -15.625 2.656 14.047 1 74 378 GLY B C 1
ATOM 7061 O O . GLY B 1 378 ? -14.578 2.234 13.547 1 74 378 GLY B O 1
ATOM 7062 N N . GLU B 1 379 ? -16.797 2.195 13.688 1 77.62 379 GLU B N 1
ATOM 7063 C CA . GLU B 1 379 ? -16.938 1.083 12.758 1 77.62 379 GLU B CA 1
ATOM 7064 C C . GLU B 1 379 ? -16.5 1.476 11.352 1 77.62 379 GLU B C 1
ATOM 7066 O O . GLU B 1 379 ? -15.984 0.641 10.602 1 77.62 379 GLU B O 1
ATOM 7071 N N . ILE B 1 380 ? -16.641 2.676 11.062 1 78.88 380 ILE B N 1
ATOM 7072 C CA . ILE B 1 380 ? -16.281 3.15 9.734 1 78.88 380 ILE B CA 1
ATOM 7073 C C . ILE B 1 380 ? -14.773 3.107 9.562 1 78.88 380 ILE B C 1
ATOM 7075 O O . ILE B 1 380 ? -14.273 2.836 8.469 1 78.88 380 ILE B O 1
ATOM 7079 N N . ASN B 1 381 ? -14.055 3.307 10.641 1 75.19 381 ASN B N 1
ATOM 7080 C CA . ASN B 1 381 ? -12.602 3.227 10.586 1 75.19 381 ASN B CA 1
ATOM 7081 C C . ASN B 1 381 ? -12.125 1.799 10.32 1 75.19 381 ASN B C 1
ATOM 7083 O O . ASN B 1 381 ? -11.148 1.588 9.602 1 75.19 381 ASN B O 1
ATOM 7087 N N . PHE B 1 382 ? -12.828 0.955 10.875 1 78.81 382 PHE B N 1
ATOM 7088 C CA . PHE B 1 382 ? -12.531 -0.451 10.625 1 78.81 382 PHE B CA 1
ATOM 7089 C C . PHE B 1 382 ? -12.773 -0.811 9.164 1 78.81 382 PHE B C 1
ATOM 7091 O O . PHE B 1 382 ? -11.938 -1.465 8.539 1 78.81 382 PHE B O 1
ATOM 7098 N N . TYR B 1 383 ? -13.898 -0.38 8.727 1 89.06 383 TYR B N 1
ATOM 7099 C CA . TYR B 1 383 ? -14.211 -0.601 7.316 1 89.06 383 TYR B CA 1
ATOM 7100 C C . TYR B 1 383 ? -13.156 0.037 6.418 1 89.06 383 TYR B C 1
ATOM 7102 O O . TYR B 1 383 ? -12.719 -0.571 5.438 1 89.06 383 TYR B O 1
ATOM 7110 N N . HIS B 1 384 ? -12.734 1.171 6.719 1 83.94 384 HIS B N 1
ATOM 7111 C CA . HIS B 1 384 ? -11.734 1.877 5.93 1 83.94 384 HIS B CA 1
ATOM 7112 C C . HIS B 1 384 ? -10.422 1.097 5.879 1 83.94 384 HIS B C 1
ATOM 7114 O O . HIS B 1 384 ? -9.789 1.006 4.824 1 83.94 384 HIS B O 1
ATOM 7120 N N . SER B 1 385 ? -10.062 0.604 6.98 1 81.62 385 SER B N 1
ATOM 7121 C CA . SER B 1 385 ? -8.852 -0.203 7.02 1 81.62 385 SER B CA 1
ATOM 7122 C C . SER B 1 385 ? -8.984 -1.443 6.141 1 81.62 385 SER B C 1
ATOM 7124 O O . SER B 1 385 ? -8.031 -1.827 5.457 1 81.62 385 SER B O 1
ATOM 7126 N N . ASN B 1 386 ? -10.18 -1.951 6.121 1 84.62 386 ASN B N 1
ATOM 7127 C CA . ASN B 1 386 ? -10.438 -3.148 5.328 1 84.62 386 ASN B CA 1
ATOM 7128 C C . ASN B 1 386 ? -10.414 -2.848 3.834 1 84.62 386 ASN B C 1
ATOM 7130 O O . ASN B 1 386 ? -10.055 -3.709 3.029 1 84.62 386 ASN B O 1
ATOM 7134 N N . THR B 1 387 ? -10.859 -1.638 3.527 1 92.75 387 THR B N 1
ATOM 7135 C CA . THR B 1 387 ? -10.891 -1.279 2.113 1 92.75 387 THR B CA 1
ATOM 7136 C C . THR B 1 387 ? -9.477 -1.259 1.529 1 92.75 387 THR B C 1
ATOM 7138 O O . THR B 1 387 ? -9.297 -1.497 0.334 1 92.75 387 THR B O 1
ATOM 7141 N N . LEU B 1 388 ? -8.508 -1.074 2.348 1 89.81 388 LEU B N 1
ATOM 7142 C CA . LEU B 1 388 ? -7.137 -0.941 1.879 1 89.81 388 LEU B CA 1
ATOM 7143 C C . LEU B 1 388 ? -6.582 -2.289 1.427 1 89.81 388 LEU B C 1
ATOM 7145 O O . LEU B 1 388 ? -5.617 -2.344 0.664 1 89.81 388 LEU B O 1
ATOM 7149 N N . LYS B 1 389 ? -7.184 -3.316 1.904 1 89.38 389 LYS B N 1
ATOM 7150 C CA . LYS B 1 389 ? -6.836 -4.641 1.403 1 89.38 389 LYS B CA 1
ATOM 7151 C C . LYS B 1 389 ? -7.094 -4.75 -0.097 1 89.38 389 LYS B C 1
ATOM 7153 O O . LYS B 1 389 ? -6.312 -5.363 -0.826 1 89.38 389 LYS B O 1
ATOM 7158 N N . TYR B 1 390 ? -8.117 -4.062 -0.492 1 94 390 TYR B N 1
ATOM 7159 C CA . TYR B 1 390 ? -8.555 -4.203 -1.875 1 94 390 TYR B CA 1
ATOM 7160 C C . TYR B 1 390 ? -8.102 -3.018 -2.717 1 94 390 TYR B C 1
ATOM 7162 O O . TYR B 1 390 ? -7.805 -3.168 -3.904 1 94 390 TYR B O 1
ATOM 7170 N N . ARG B 1 391 ? -8.102 -1.898 -2.137 1 91.56 391 ARG B N 1
ATOM 7171 C CA . ARG B 1 391 ? -7.711 -0.703 -2.875 1 91.56 391 ARG B CA 1
ATOM 7172 C C . ARG B 1 391 ? -6.719 0.135 -2.076 1 91.56 391 ARG B C 1
ATOM 7174 O O . ARG B 1 391 ? -7.039 1.242 -1.64 1 91.56 391 ARG B O 1
ATOM 7181 N N . PRO B 1 392 ? -5.535 -0.378 -1.996 1 86.06 392 PRO B N 1
ATOM 7182 C CA . PRO B 1 392 ? -4.508 0.409 -1.307 1 86.06 392 PRO B CA 1
ATOM 7183 C C . PRO B 1 392 ? -4.285 1.777 -1.948 1 86.06 392 PRO B C 1
ATOM 7185 O O . PRO B 1 392 ? -4.375 1.912 -3.17 1 86.06 392 PRO B O 1
ATOM 7188 N N . LYS B 1 393 ? -3.969 2.75 -1.184 1 79.94 393 LYS B N 1
ATOM 7189 C CA . LYS B 1 393 ? -3.877 4.137 -1.635 1 79.94 393 LYS B CA 1
ATOM 7190 C C . LYS B 1 393 ? -2.656 4.344 -2.525 1 79.94 393 LYS B C 1
ATOM 7192 O O . LYS B 1 393 ? -2.564 5.348 -3.236 1 79.94 393 LYS B O 1
ATOM 7197 N N . GLN B 1 394 ? -1.774 3.436 -2.572 1 75.75 394 GLN B N 1
ATOM 7198 C CA . GLN B 1 394 ? -0.552 3.582 -3.355 1 75.75 394 GLN B CA 1
ATOM 7199 C C . GLN B 1 394 ? -0.763 3.125 -4.797 1 75.75 394 GLN B C 1
ATOM 7201 O O . GLN B 1 394 ? 0.057 3.412 -5.672 1 75.75 394 GLN B O 1
ATOM 7206 N N . ASN B 1 395 ? -1.879 2.441 -4.984 1 80 395 ASN B N 1
ATOM 7207 C CA . ASN B 1 395 ? -2.152 1.913 -6.316 1 80 395 ASN B CA 1
ATOM 7208 C C . ASN B 1 395 ? -3.221 2.732 -7.039 1 80 395 ASN B C 1
ATOM 7210 O O . ASN B 1 395 ? -4.16 3.225 -6.41 1 80 395 ASN B O 1
ATOM 7214 N N . ARG B 1 396 ? -3.037 2.828 -8.273 1 79.62 396 ARG B N 1
ATOM 7215 C CA . ARG B 1 396 ? -4.039 3.494 -9.094 1 79.62 396 ARG B CA 1
ATOM 7216 C C . ARG B 1 396 ? -4.91 2.479 -9.828 1 79.62 396 ARG B C 1
ATOM 7218 O O . ARG B 1 396 ? -4.406 1.479 -10.344 1 79.62 396 ARG B O 1
ATOM 7225 N N . PHE B 1 397 ? -6.18 2.74 -9.789 1 87.25 397 PHE B N 1
ATOM 7226 C CA . PHE B 1 397 ? -7.137 1.862 -10.453 1 87.25 397 PHE B CA 1
ATOM 7227 C C . PHE B 1 397 ? -8.031 2.654 -11.398 1 87.25 397 PHE B C 1
ATOM 7229 O O . PHE B 1 397 ? -8.305 3.834 -11.156 1 87.25 397 PHE B O 1
ATOM 7236 N N . PHE B 1 398 ? -8.469 1.96 -12.445 1 86.19 398 PHE B N 1
ATOM 7237 C CA . PHE B 1 398 ? -9.523 2.539 -13.273 1 86.19 398 PHE B CA 1
ATOM 7238 C C . PHE B 1 398 ? -10.867 2.463 -12.562 1 86.19 398 PHE B C 1
ATOM 7240 O O . PHE B 1 398 ? -11.016 1.749 -11.57 1 86.19 398 PHE B O 1
ATOM 7247 N N . MET B 1 399 ? -11.789 3.209 -13.094 1 89.25 399 MET B N 1
ATOM 7248 C CA . MET B 1 399 ? -13.086 3.328 -12.438 1 89.25 399 MET B CA 1
ATOM 7249 C C . MET B 1 399 ? -13.711 1.955 -12.211 1 89.25 399 MET B C 1
ATOM 7251 O O . MET B 1 399 ? -14.227 1.671 -11.133 1 89.25 399 MET B O 1
ATOM 7255 N N . GLY B 1 400 ? -13.602 1.135 -13.234 1 91.44 400 GLY B N 1
ATOM 7256 C CA . GLY B 1 400 ? -14.141 -0.207 -13.086 1 91.44 400 GLY B CA 1
ATOM 7257 C C . GLY B 1 400 ? -13.484 -0.995 -11.969 1 91.44 400 GLY B C 1
ATOM 7258 O O . GLY B 1 400 ? -14.172 -1.636 -11.172 1 91.44 400 GLY B O 1
ATOM 7259 N N . GLY B 1 401 ? -12.18 -0.907 -11.938 1 93.06 401 GLY B N 1
ATOM 7260 C CA . GLY B 1 401 ? -11.43 -1.582 -10.891 1 93.06 401 GLY B CA 1
ATOM 7261 C C . GLY B 1 401 ? -11.695 -1.016 -9.508 1 93.06 401 GLY B C 1
ATOM 7262 O O . GLY B 1 401 ? -11.844 -1.766 -8.539 1 93.06 401 GLY B O 1
ATOM 7263 N N . MET B 1 402 ? -11.789 0.314 -9.445 1 93.44 402 MET B N 1
ATOM 7264 C CA . MET B 1 402 ? -12.062 0.981 -8.18 1 93.44 402 MET B CA 1
ATOM 7265 C C . MET B 1 402 ? -13.43 0.585 -7.637 1 93.44 402 MET B C 1
ATOM 7267 O O . MET B 1 402 ? -13.578 0.302 -6.445 1 93.44 402 MET B O 1
ATOM 7271 N N . THR B 1 403 ? -14.336 0.567 -8.5 1 95.25 403 THR B N 1
ATOM 7272 C CA . THR B 1 403 ? -15.695 0.212 -8.109 1 95.25 403 THR B CA 1
ATOM 7273 C C . THR B 1 403 ? -15.766 -1.237 -7.637 1 95.25 403 THR B C 1
ATOM 7275 O O . THR B 1 403 ? -16.281 -1.521 -6.555 1 95.25 403 THR B O 1
ATOM 7278 N N . ALA B 1 404 ? -15.219 -2.125 -8.406 1 96.94 404 ALA B N 1
ATOM 7279 C CA . ALA B 1 404 ? -15.25 -3.547 -8.07 1 96.94 404 ALA B CA 1
ATOM 7280 C C . ALA B 1 404 ? -14.547 -3.814 -6.746 1 96.94 404 ALA B C 1
ATOM 7282 O O . ALA B 1 404 ? -15.047 -4.578 -5.914 1 96.94 404 ALA B O 1
ATOM 7283 N N . ARG B 1 405 ? -13.43 -3.203 -6.578 1 96.75 405 ARG B N 1
ATOM 7284 C CA . ARG B 1 405 ? -12.648 -3.395 -5.355 1 96.75 405 ARG B CA 1
ATOM 7285 C C . ARG B 1 405 ? -13.383 -2.822 -4.145 1 96.75 405 ARG B C 1
ATOM 7287 O O . ARG B 1 405 ? -13.297 -3.371 -3.045 1 96.75 405 ARG B O 1
ATOM 7294 N N . THR B 1 406 ? -14.07 -1.724 -4.32 1 96.44 406 THR B N 1
ATOM 7295 C CA . THR B 1 406 ? -14.875 -1.166 -3.242 1 96.44 406 THR B CA 1
ATOM 7296 C C . THR B 1 406 ? -16.047 -2.09 -2.906 1 96.44 406 THR B C 1
ATOM 7298 O O . THR B 1 406 ? -16.375 -2.287 -1.734 1 96.44 406 THR B O 1
ATOM 7301 N N . GLN B 1 407 ? -16.625 -2.637 -3.928 1 97.44 407 GLN B N 1
ATOM 7302 C CA . GLN B 1 407 ? -17.688 -3.604 -3.729 1 97.44 407 GLN B CA 1
ATOM 7303 C C . GLN B 1 407 ? -17.203 -4.824 -2.955 1 97.44 407 GLN B C 1
ATOM 7305 O O . GLN B 1 407 ? -17.875 -5.289 -2.029 1 97.44 407 GLN B O 1
ATOM 7310 N N . LEU B 1 408 ? -16.094 -5.285 -3.344 1 97.25 408 LEU B N 1
ATOM 7311 C CA . LEU B 1 408 ? -15.508 -6.434 -2.658 1 97.25 408 LEU B CA 1
ATOM 7312 C C . LEU B 1 408 ? -15.266 -6.117 -1.186 1 97.25 408 LEU B C 1
ATOM 7314 O O . LEU B 1 408 ? -15.539 -6.945 -0.315 1 97.25 408 LEU B O 1
ATOM 7318 N N . ALA B 1 409 ? -14.734 -4.934 -0.915 1 96.06 409 ALA B N 1
ATOM 7319 C CA . ALA B 1 409 ? -14.484 -4.516 0.463 1 96.06 409 ALA B CA 1
ATOM 7320 C C . ALA B 1 409 ? -15.781 -4.48 1.266 1 96.06 409 ALA B C 1
ATOM 7322 O O . ALA B 1 409 ? -15.82 -4.922 2.416 1 96.06 409 ALA B O 1
ATOM 7323 N N . ALA B 1 410 ? -16.797 -3.941 0.669 1 96.38 410 ALA B N 1
ATOM 7324 C CA . ALA B 1 410 ? -18.094 -3.84 1.339 1 96.38 410 ALA B CA 1
ATOM 7325 C C . ALA B 1 410 ? -18.672 -5.223 1.627 1 96.38 410 ALA B C 1
ATOM 7327 O O . ALA B 1 410 ? -19.156 -5.484 2.729 1 96.38 410 ALA B O 1
ATOM 7328 N N . ILE B 1 411 ? -18.609 -6.109 0.62 1 96.44 411 ILE B N 1
ATOM 7329 C CA . ILE B 1 411 ? -19.109 -7.469 0.787 1 96.44 411 ILE B CA 1
ATOM 7330 C C . ILE B 1 411 ? -18.328 -8.172 1.895 1 96.44 411 ILE B C 1
ATOM 7332 O O . ILE B 1 411 ? -18.922 -8.797 2.779 1 96.44 411 ILE B O 1
ATOM 7336 N N . ASP B 1 412 ? -17.016 -8.086 1.831 1 94.12 412 ASP B N 1
ATOM 7337 C CA . ASP B 1 412 ? -16.141 -8.688 2.834 1 94.12 412 ASP B CA 1
ATOM 7338 C C . ASP B 1 412 ? -16.484 -8.172 4.234 1 94.12 412 ASP B C 1
ATOM 7340 O O . ASP B 1 412 ? -16.609 -8.961 5.176 1 94.12 412 ASP B O 1
ATOM 7344 N N . HIS B 1 413 ? -16.672 -6.914 4.332 1 93.12 413 HIS B N 1
ATOM 7345 C CA . HIS B 1 413 ? -17.016 -6.301 5.609 1 93.12 413 HIS B CA 1
ATOM 7346 C C . HIS B 1 413 ? -18.359 -6.809 6.121 1 93.12 413 HIS B C 1
ATOM 7348 O O . HIS B 1 413 ? -18.469 -7.25 7.27 1 93.12 413 HIS B O 1
ATOM 7354 N N . ASN B 1 414 ? -19.359 -6.766 5.297 1 93.12 414 ASN B N 1
ATOM 7355 C CA . ASN B 1 414 ? -20.719 -7.133 5.688 1 93.12 414 ASN B CA 1
ATOM 7356 C C . ASN B 1 414 ? -20.812 -8.594 6.117 1 93.12 414 ASN B C 1
ATOM 7358 O O . ASN B 1 414 ? -21.578 -8.938 7.02 1 93.12 414 ASN B O 1
ATOM 7362 N N . GLN B 1 415 ? -20.047 -9.383 5.539 1 90.88 415 GLN B N 1
ATOM 7363 C CA . GLN B 1 415 ? -20.141 -10.812 5.82 1 90.88 415 GLN B CA 1
ATOM 7364 C C . GLN B 1 415 ? -19.25 -11.203 7 1 90.88 415 GLN B C 1
ATOM 7366 O O . GLN B 1 415 ? -19.344 -12.312 7.516 1 90.88 415 GLN B O 1
ATOM 7371 N N . ASN B 1 416 ? -18.391 -10.289 7.465 1 87.06 416 ASN B N 1
ATOM 7372 C CA . ASN B 1 416 ? -17.469 -10.617 8.547 1 87.06 416 ASN B CA 1
ATOM 7373 C C . ASN B 1 416 ? -17.688 -9.711 9.766 1 87.06 416 ASN B C 1
ATOM 7375 O O . ASN B 1 416 ? -16.797 -9.555 10.594 1 87.06 416 ASN B O 1
ATOM 7379 N N . ILE B 1 417 ? -18.75 -9.055 9.852 1 80.44 417 ILE B N 1
ATOM 7380 C CA . ILE B 1 417 ? -19.062 -8.172 10.977 1 80.44 417 ILE B CA 1
ATOM 7381 C C . ILE B 1 417 ? -19.047 -8.969 12.273 1 80.44 417 ILE B C 1
ATOM 7383 O O . ILE B 1 417 ? -18.562 -8.484 13.305 1 80.44 417 ILE B O 1
ATOM 7387 N N . GLN B 1 418 ? -19.688 -10.141 12.305 1 64.38 418 GLN B N 1
ATOM 7388 C CA . GLN B 1 418 ? -19.875 -10.906 13.531 1 64.38 418 GLN B CA 1
ATOM 7389 C C . GLN B 1 418 ? -18.594 -11.617 13.945 1 64.38 418 GLN B C 1
ATOM 7391 O O . GLN B 1 418 ? -18.609 -12.469 14.844 1 64.38 418 GLN B O 1
ATOM 7396 N N . ARG B 1 419 ? -17.5 -11.297 13.281 1 59.41 419 ARG B N 1
ATOM 7397 C CA . ARG B 1 419 ? -16.312 -12.016 13.711 1 59.41 419 ARG B CA 1
ATOM 7398 C C . ARG B 1 419 ? -15.961 -11.672 15.156 1 59.41 419 ARG B C 1
ATOM 7400 O O . ARG B 1 419 ? -15.969 -10.5 15.539 1 59.41 419 ARG B O 1
ATOM 7407 N N . GLN B 1 420 ? -16.359 -12.484 15.953 1 49.84 420 GLN B N 1
ATOM 7408 C CA . GLN B 1 420 ? -16.141 -12.383 17.391 1 49.84 420 GLN B CA 1
ATOM 7409 C C . GLN B 1 420 ? -14.672 -12.055 17.703 1 49.84 420 GLN B C 1
ATOM 7411 O O . GLN B 1 420 ? -13.766 -12.586 17.047 1 49.84 420 GLN B O 1
ATOM 7416 N N . ARG B 1 421 ? -14.445 -10.969 18.156 1 45.12 421 ARG B N 1
ATOM 7417 C CA . ARG B 1 421 ? -13.156 -10.609 18.734 1 45.12 421 ARG B CA 1
ATOM 7418 C C . ARG B 1 421 ? -12.586 -11.758 19.547 1 45.12 421 ARG B C 1
ATOM 7420 O O . ARG B 1 421 ? -13.242 -12.25 20.469 1 45.12 421 ARG B O 1
ATOM 7427 N N . ILE B 1 422 ? -11.812 -12.719 19 1 44.62 422 ILE B N 1
ATOM 7428 C CA . ILE B 1 422 ? -11.18 -13.711 19.859 1 44.62 422 ILE B CA 1
ATOM 7429 C C . ILE B 1 422 ? -10.359 -13.023 20.938 1 44.62 422 ILE B C 1
ATOM 7431 O O . ILE B 1 422 ? -9.398 -12.305 20.641 1 44.62 422 ILE B O 1
ATOM 7435 N N . HIS B 1 423 ? -10.992 -12.539 21.891 1 39.06 423 HIS B N 1
ATOM 7436 C CA . HIS B 1 423 ? -10.219 -11.977 23 1 39.06 423 HIS B CA 1
ATOM 7437 C C . HIS B 1 423 ? -8.953 -12.789 23.25 1 39.06 423 HIS B C 1
ATOM 7439 O O . HIS B 1 423 ? -7.996 -12.289 23.844 1 39.06 423 HIS B O 1
ATOM 7445 N N . MET B 1 424 ? -8.992 -14.195 23.547 1 37.81 424 MET B N 1
ATOM 7446 C CA . MET B 1 424 ? -8.023 -15.039 24.25 1 37.81 424 MET B CA 1
ATOM 7447 C C . MET B 1 424 ? -7.156 -15.797 23.25 1 37.81 424 MET B C 1
ATOM 7449 O O . MET B 1 424 ? -7.668 -16.359 22.281 1 37.81 424 MET B O 1
ATOM 7453 N N . VAL B 1 425 ? -6.02 -15.359 22.969 1 39.81 425 VAL B N 1
ATOM 7454 C CA . VAL B 1 425 ? -5.129 -16.328 22.328 1 39.81 425 VAL B CA 1
ATOM 7455 C C . VAL B 1 425 ? -4.906 -17.516 23.25 1 39.81 425 VAL B C 1
ATOM 7457 O O . VAL B 1 425 ? -4.539 -17.344 24.422 1 39.81 425 VAL B O 1
ATOM 7460 N N . LYS B 1 426 ? -5.406 -18.688 23.031 1 36.47 426 LYS B N 1
ATOM 7461 C CA . LYS B 1 426 ? -5.066 -19.906 23.75 1 36.47 426 LYS B CA 1
ATOM 7462 C C . LYS B 1 426 ? -3.578 -20.219 23.641 1 36.47 426 LYS B C 1
ATOM 7464 O O . LYS B 1 426 ? -3.037 -20.297 22.531 1 36.47 426 LYS B O 1
ATOM 7469 N N . ASP B 1 427 ? -2.742 -19.859 24.578 1 34.34 427 ASP B N 1
ATOM 7470 C CA . ASP B 1 427 ? -1.429 -20.484 24.656 1 34.34 427 ASP B CA 1
ATOM 7471 C C . ASP B 1 427 ? -1.542 -22 24.547 1 34.34 427 ASP B C 1
ATOM 7473 O O . ASP B 1 427 ? -2.227 -22.641 25.359 1 34.34 427 ASP B O 1
ATOM 7477 N N . LYS B 1 428 ? -1.581 -22.641 23.484 1 35.22 428 LYS B N 1
ATOM 7478 C CA . LYS B 1 428 ? -1.668 -24.094 23.406 1 35.22 428 LYS B CA 1
ATOM 7479 C C . LYS B 1 428 ? -0.809 -24.75 24.5 1 35.22 428 LYS B C 1
ATOM 7481 O O . LYS B 1 428 ? -0.757 -25.984 24.594 1 35.22 428 LYS B O 1
ATOM 7486 N N . SER B 1 429 ? 0.383 -24.219 24.797 1 33.25 429 SER B N 1
ATOM 7487 C CA . SER B 1 429 ? 1.086 -25.125 25.688 1 33.25 429 SER B CA 1
ATOM 7488 C C . SER B 1 429 ? 0.317 -25.328 27 1 33.25 429 SER B C 1
ATOM 7490 O O . SER B 1 429 ? 0.626 -26.219 27.781 1 33.25 429 SER B O 1
ATOM 7492 N N . GLN B 1 430 ? 0.052 -24.188 27.875 1 30.09 430 GLN B N 1
ATOM 7493 C CA . GLN B 1 430 ? -0.428 -24.562 29.203 1 30.09 430 GLN B CA 1
ATOM 7494 C C . GLN B 1 430 ? -1.87 -25.062 29.141 1 30.09 430 GLN B C 1
ATOM 7496 O O . GLN B 1 430 ? -2.609 -24.734 28.219 1 30.09 430 GLN B O 1
ATOM 7501 N N . ALA B 1 431 ? -2.41 -25.828 30.281 1 29.33 431 ALA B N 1
ATOM 7502 C CA . ALA B 1 431 ? -3.678 -26.391 30.719 1 29.33 431 ALA B CA 1
ATOM 7503 C C . ALA B 1 431 ? -4.848 -25.484 30.359 1 29.33 431 ALA B C 1
ATOM 7505 O O . ALA B 1 431 ? -5.812 -25.922 29.734 1 29.33 431 ALA B O 1
ATOM 7506 N N . GLU B 1 432 ? -5.73 -25.125 31.516 1 31.59 432 GLU B N 1
ATOM 7507 C CA . GLU B 1 432 ? -7.09 -24.609 31.578 1 31.59 432 GLU B CA 1
ATOM 7508 C C . GLU B 1 432 ? -7.234 -23.344 30.766 1 31.59 432 GLU B C 1
ATOM 7510 O O . GLU B 1 432 ? -6.27 -22.875 30.156 1 31.59 432 GLU B O 1
ATOM 7515 N N . GLY B 1 433 ? -8.102 -22.297 31.406 1 33.84 433 GLY B N 1
ATOM 7516 C CA . GLY B 1 433 ? -9.055 -21.203 31.391 1 33.84 433 GLY B CA 1
ATOM 7517 C C . GLY B 1 433 ? -8.438 -19.875 30.984 1 33.84 433 GLY B C 1
ATOM 7518 O O . GLY B 1 433 ? -9.125 -18.844 30.953 1 33.84 433 GLY B O 1
ATOM 7519 N N . ASN B 1 434 ? -7.145 -19.672 31.312 1 33.31 434 ASN B N 1
ATOM 7520 C CA . ASN B 1 434 ? -6.859 -18.25 31.453 1 33.31 434 ASN B CA 1
ATOM 7521 C C . ASN B 1 434 ? -6.738 -17.562 30.094 1 33.31 434 ASN B C 1
ATOM 7523 O O . ASN B 1 434 ? -5.914 -17.953 29.266 1 33.31 434 ASN B O 1
ATOM 7527 N N . GLN B 1 435 ? -7.855 -17.109 29.562 1 39.22 435 GLN B N 1
ATOM 7528 C CA . GLN B 1 435 ? -8.086 -16.219 28.438 1 39.22 435 GLN B CA 1
ATOM 7529 C C . GLN B 1 435 ? -7.184 -14.992 28.516 1 39.22 435 GLN B C 1
ATOM 7531 O O . GLN B 1 435 ? -7.125 -14.32 29.562 1 39.22 435 GLN B O 1
ATOM 7536 N N . HIS B 1 436 ? -6.004 -15.117 28.109 1 39.66 436 HIS B N 1
ATOM 7537 C CA . HIS B 1 436 ? -5.234 -13.891 28.266 1 39.66 436 HIS B CA 1
ATOM 7538 C C . HIS B 1 436 ? -5.582 -12.883 27.172 1 39.66 436 HIS B C 1
ATOM 7540 O O . HIS B 1 436 ? -5.738 -13.258 26 1 39.66 436 HIS B O 1
ATOM 7546 N N . PRO B 1 437 ? -6.172 -11.805 27.5 1 43.81 437 PRO B N 1
ATOM 7547 C CA . PRO B 1 437 ? -6.484 -10.727 26.578 1 43.81 437 PRO B CA 1
ATOM 7548 C C . PRO B 1 437 ? -5.285 -10.305 25.734 1 43.81 437 PRO B C 1
ATOM 7550 O O . PRO B 1 437 ? -4.141 -10.406 26.188 1 43.81 437 PRO B O 1
ATOM 7553 N N . HIS B 1 438 ? -5.434 -10.445 24.516 1 48.06 438 HIS B N 1
ATOM 7554 C CA . HIS B 1 438 ? -4.367 -9.906 23.688 1 48.06 438 HIS B CA 1
ATOM 7555 C C . HIS B 1 438 ? -4.117 -8.438 23.984 1 48.06 438 HIS B C 1
ATOM 7557 O O . HIS B 1 438 ? -5.016 -7.605 23.844 1 48.06 438 HIS B O 1
ATOM 7563 N N . LEU B 1 439 ? -3.232 -8.125 24.828 1 45.88 439 LEU B N 1
ATOM 7564 C CA . LEU B 1 439 ? -2.879 -6.781 25.266 1 45.88 439 LEU B CA 1
ATOM 7565 C C . LEU B 1 439 ? -2.082 -6.055 24.188 1 45.88 439 LEU B C 1
ATOM 7567 O O . LEU B 1 439 ? -1.165 -6.629 23.594 1 45.88 439 LEU B O 1
ATOM 7571 N N . GLY B 1 440 ? -2.73 -5.086 23.484 1 48.22 440 GLY B N 1
ATOM 7572 C CA . GLY B 1 440 ? -1.984 -4.199 22.609 1 48.22 440 GLY B CA 1
ATOM 7573 C C . GLY B 1 440 ? -1.656 -2.863 23.25 1 48.22 440 GLY B C 1
ATOM 7574 O O . GLY B 1 440 ? -2.43 -2.352 24.062 1 48.22 440 GLY B O 1
ATOM 7575 N N . TYR B 1 441 ? -0.534 -2.49 23.234 1 42.25 441 TYR B N 1
ATOM 7576 C CA . TYR B 1 441 ? -0.16 -1.216 23.844 1 42.25 441 TYR B CA 1
ATOM 7577 C C . TYR B 1 441 ? -0.636 -0.047 22.984 1 42.25 441 TYR B C 1
ATOM 7579 O O . TYR B 1 441 ? -0.384 -0.008 21.781 1 42.25 441 TYR B O 1
ATOM 7587 N N . SER B 1 442 ? -1.529 0.65 23.5 1 45.16 442 SER B N 1
ATOM 7588 C CA . SER B 1 442 ? -2.039 1.893 22.922 1 45.16 442 SER B CA 1
ATOM 7589 C C . SER B 1 442 ? -1.077 3.051 23.172 1 45.16 442 SER B C 1
ATOM 7591 O O . SER B 1 442 ? -0.847 3.441 24.312 1 45.16 442 SER B O 1
ATOM 7593 N N . LYS B 1 443 ? -0.419 3.395 22.094 1 45.53 443 LYS B N 1
ATOM 7594 C CA . LYS B 1 443 ? 0.516 4.508 22.234 1 45.53 443 LYS B CA 1
ATOM 7595 C C . LYS B 1 443 ? -0.186 5.742 22.797 1 45.53 443 LYS B C 1
ATOM 7597 O O . LYS B 1 443 ? 0.4 6.504 23.562 1 45.53 443 LYS B O 1
ATOM 7602 N N . ILE B 1 444 ? -1.367 5.855 22.344 1 39.75 444 ILE B N 1
ATOM 7603 C CA . ILE B 1 444 ? -2.164 6.98 22.828 1 39.75 444 ILE B CA 1
ATOM 7604 C C . ILE B 1 444 ? -2.406 6.84 24.328 1 39.75 444 ILE B C 1
ATOM 7606 O O . ILE B 1 444 ? -2.24 7.801 25.078 1 39.75 444 ILE B O 1
ATOM 7610 N N . LYS B 1 445 ? -2.717 5.633 24.688 1 44.25 445 LYS B N 1
ATOM 7611 C CA . LYS B 1 445 ? -3.086 5.438 26.094 1 44.25 445 LYS B CA 1
ATOM 7612 C C . LYS B 1 445 ? -1.874 5.031 26.922 1 44.25 445 LYS B C 1
ATOM 7614 O O . LYS B 1 445 ? -1.965 4.93 28.156 1 44.25 445 LYS B O 1
ATOM 7619 N N . LYS B 1 446 ? -0.827 5.031 26.234 1 43.75 446 LYS B N 1
ATOM 7620 C CA . LYS B 1 446 ? 0.391 4.574 26.891 1 43.75 446 LYS B CA 1
ATOM 7621 C C . LYS B 1 446 ? 0.116 3.352 27.766 1 43.75 446 LYS B C 1
ATOM 7623 O O . LYS B 1 446 ? 0.605 3.266 28.891 1 43.75 446 LYS B O 1
ATOM 7628 N N . ASN B 1 447 ? -0.937 2.715 27.391 1 47.28 447 ASN B N 1
ATOM 7629 C CA . ASN B 1 447 ? -1.354 1.549 28.156 1 47.28 447 ASN B CA 1
ATOM 7630 C C . ASN B 1 447 ? -1.646 0.354 27.25 1 47.28 447 ASN B C 1
ATOM 7632 O O . ASN B 1 447 ? -1.9 0.521 26.062 1 47.28 447 ASN B O 1
ATOM 7636 N N . TRP B 1 448 ? -1.331 -0.787 27.906 1 47.09 448 TRP B N 1
ATOM 7637 C CA . TRP B 1 448 ? -1.665 -2.041 27.234 1 47.09 448 TRP B CA 1
ATOM 7638 C C . TRP B 1 448 ? -3.176 -2.201 27.094 1 47.09 448 TRP B C 1
ATOM 7640 O O . TRP B 1 448 ? -3.916 -2.014 28.062 1 47.09 448 TRP B O 1
ATOM 7650 N N . VAL B 1 449 ? -3.604 -2.084 25.969 1 50.88 449 VAL B N 1
ATOM 7651 C CA . VAL B 1 449 ? -5.035 -2.262 25.766 1 50.88 449 VAL B CA 1
ATOM 7652 C C . VAL B 1 449 ? -5.301 -3.637 25.156 1 50.88 449 VAL B C 1
ATOM 7654 O O . VAL B 1 449 ? -4.465 -4.172 24.422 1 50.88 449 VAL B O 1
ATOM 7657 N N . ILE B 1 450 ? -6.215 -4.305 25.688 1 48.41 450 ILE B N 1
ATOM 7658 C CA . ILE B 1 450 ? -6.703 -5.562 25.141 1 48.41 450 ILE B CA 1
ATOM 7659 C C . ILE B 1 450 ? -7.168 -5.355 23.703 1 48.41 450 ILE B C 1
ATOM 7661 O O . ILE B 1 450 ? -8.031 -4.512 23.438 1 48.41 450 ILE B O 1
ATOM 7665 N N . LYS B 1 451 ? -6.285 -5.742 22.766 1 49.75 451 LYS B N 1
ATOM 7666 C CA . LYS B 1 451 ? -6.73 -5.656 21.375 1 49.75 451 LYS B CA 1
ATOM 7667 C C . LYS B 1 451 ? -7.566 -6.871 21 1 49.75 451 LYS B C 1
ATOM 7669 O O . LYS B 1 451 ? -7.242 -8 21.359 1 49.75 451 LYS B O 1
ATOM 7674 N N . PRO B 1 452 ? -8.719 -6.66 20.484 1 49.81 452 PRO B N 1
ATOM 7675 C CA . PRO B 1 452 ? -9.531 -7.801 20.047 1 49.81 452 PRO B CA 1
ATOM 7676 C C . PRO B 1 452 ? -8.844 -8.641 18.969 1 49.81 452 PRO B C 1
ATOM 7678 O O . PRO B 1 452 ? -8.156 -8.094 18.109 1 49.81 452 PRO B O 1
ATOM 7681 N N . VAL B 1 453 ? -8.453 -9.836 19.25 1 51.84 453 VAL B N 1
ATOM 7682 C CA . VAL B 1 453 ? -8.016 -10.781 18.234 1 51.84 453 VAL B CA 1
ATOM 7683 C C . VAL B 1 453 ? -9.227 -11.375 17.516 1 51.84 453 VAL B C 1
ATOM 7685 O O . VAL B 1 453 ? -10.188 -11.805 18.172 1 51.84 453 VAL B O 1
ATOM 7688 N N . TYR B 1 454 ? -9.336 -10.984 16.297 1 51.19 454 TYR B N 1
ATOM 7689 C CA . TYR B 1 454 ? -10.484 -11.469 15.531 1 51.19 454 TYR B CA 1
ATOM 7690 C C . TYR B 1 454 ? -10.227 -12.875 15 1 51.19 454 TYR B C 1
ATOM 7692 O O . TYR B 1 454 ? -9.078 -13.273 14.797 1 51.19 454 TYR B O 1
ATOM 7700 N N . ASP B 1 455 ? -11.312 -13.648 15.008 1 54.88 455 ASP B N 1
ATOM 7701 C CA . ASP B 1 455 ? -11.305 -14.969 14.375 1 54.88 455 ASP B CA 1
ATOM 7702 C C . ASP B 1 455 ? -10.945 -14.859 12.898 1 54.88 455 ASP B C 1
ATOM 7704 O O . ASP B 1 455 ? -10.914 -13.758 12.336 1 54.88 455 ASP B O 1
ATOM 7708 N N . ILE B 1 456 ? -10.602 -15.953 12.32 1 55.34 456 ILE B N 1
ATOM 7709 C CA . ILE B 1 456 ? -10.188 -16.078 10.93 1 55.34 456 ILE B CA 1
ATOM 7710 C C . ILE B 1 456 ? -11.305 -15.578 10.008 1 55.34 456 ILE B C 1
ATOM 7712 O O . ILE B 1 456 ? -12.469 -15.961 10.18 1 55.34 456 ILE B O 1
ATOM 7716 N N . LYS B 1 457 ? -11.039 -14.523 9.289 1 64.81 457 LYS B N 1
ATOM 7717 C CA . LYS B 1 457 ? -11.977 -14 8.297 1 64.81 457 LYS B CA 1
ATOM 7718 C C . LYS B 1 457 ? -12.5 -15.117 7.398 1 64.81 457 LYS B C 1
ATOM 7720 O O . LYS B 1 457 ? -11.75 -16.016 7.02 1 64.81 457 LYS B O 1
ATOM 7725 N N . GLN B 1 458 ? -13.812 -15.18 7.328 1 68.88 458 GLN B N 1
ATOM 7726 C CA . GLN B 1 458 ? -14.438 -16.094 6.375 1 68.88 458 GLN B CA 1
ATOM 7727 C C . GLN B 1 458 ? -14.336 -15.547 4.953 1 68.88 458 GLN B C 1
ATOM 7729 O O . GLN B 1 458 ? -14.57 -14.359 4.715 1 68.88 458 GLN B O 1
ATOM 7734 N N . CYS B 1 459 ? -13.727 -16.297 4.145 1 76.25 459 CYS B N 1
ATOM 7735 C CA . CYS B 1 459 ? -13.562 -15.883 2.754 1 76.25 459 CYS B CA 1
ATOM 7736 C C . CYS B 1 459 ? -14.539 -16.625 1.848 1 76.25 459 CYS B C 1
ATOM 7738 O O . CYS B 1 459 ? -14.281 -16.797 0.655 1 76.25 459 CYS B O 1
ATOM 7740 N N . ASP B 1 460 ? -15.695 -16.969 2.361 1 85.88 460 ASP B N 1
ATOM 7741 C CA . ASP B 1 460 ? -16.625 -17.797 1.609 1 85.88 460 ASP B CA 1
ATOM 7742 C C . ASP B 1 460 ? -17.234 -17.016 0.44 1 85.88 460 ASP B C 1
ATOM 7744 O O . ASP B 1 460 ? -17.531 -17.594 -0.609 1 85.88 460 ASP B O 1
ATOM 7748 N N . PHE B 1 461 ? -17.344 -15.758 0.654 1 92.12 461 PHE B N 1
ATOM 7749 C CA . PHE B 1 461 ? -17.969 -14.977 -0.409 1 92.12 461 PHE B CA 1
ATOM 7750 C C . PHE B 1 461 ? -17.125 -15.031 -1.678 1 92.12 461 PHE B C 1
ATOM 7752 O O . PHE B 1 461 ? -17.656 -14.969 -2.787 1 92.12 461 PHE B O 1
ATOM 7759 N N . ALA B 1 462 ? -15.852 -15.102 -1.502 1 95.06 462 ALA B N 1
ATOM 7760 C CA . ALA B 1 462 ? -14.961 -15.156 -2.66 1 95.06 462 ALA B CA 1
ATOM 7761 C C . ALA B 1 462 ? -15.242 -16.391 -3.516 1 95.06 462 ALA B C 1
ATOM 7763 O O . ALA B 1 462 ? -15.227 -16.312 -4.746 1 95.06 462 ALA B O 1
ATOM 7764 N N . PHE B 1 463 ? -15.594 -17.469 -2.883 1 95.19 463 PHE B N 1
ATOM 7765 C CA . PHE B 1 463 ? -15.852 -18.719 -3.604 1 95.19 463 PHE B CA 1
ATOM 7766 C C . PHE B 1 463 ? -17.219 -18.672 -4.289 1 95.19 463 PHE B C 1
ATOM 7768 O O . PHE B 1 463 ? -17.391 -19.234 -5.375 1 95.19 463 PHE B O 1
ATOM 7775 N N . ASP B 1 464 ? -18.125 -17.984 -3.629 1 95.12 464 ASP B N 1
ATOM 7776 C CA . ASP B 1 464 ? -19.406 -17.781 -4.281 1 95.12 464 ASP B CA 1
ATOM 7777 C C . ASP B 1 464 ? -19.25 -16.969 -5.559 1 95.12 464 ASP B C 1
ATOM 7779 O O . ASP B 1 464 ? -19.859 -17.281 -6.582 1 95.12 464 ASP B O 1
ATOM 7783 N N . ILE B 1 465 ? -18.469 -16.016 -5.445 1 97.38 465 ILE B N 1
ATOM 7784 C CA . ILE B 1 465 ? -18.234 -15.148 -6.602 1 97.38 465 ILE B CA 1
ATOM 7785 C C . ILE B 1 465 ? -17.5 -15.938 -7.691 1 97.38 465 ILE B C 1
ATOM 7787 O O . ILE B 1 465 ? -17.844 -15.836 -8.867 1 97.38 465 ILE B O 1
ATOM 7791 N N . LEU B 1 466 ? -16.562 -16.766 -7.305 1 96.69 466 LEU B N 1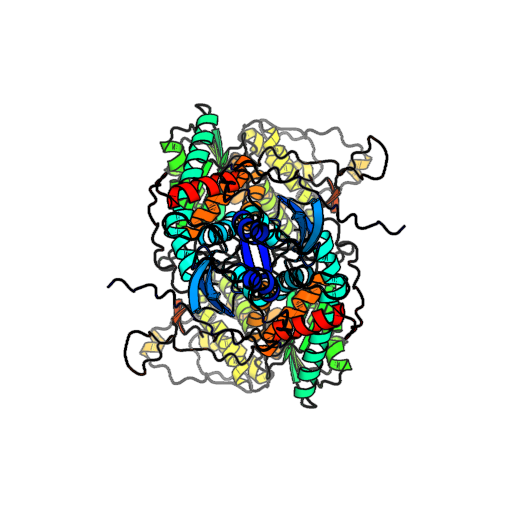
ATOM 7792 C CA . LEU B 1 466 ? -15.82 -17.578 -8.25 1 96.69 466 LEU B CA 1
ATOM 7793 C C . LEU B 1 466 ? -16.75 -18.531 -9.008 1 96.69 466 LEU B C 1
ATOM 7795 O O . LEU B 1 466 ? -16.625 -18.688 -10.227 1 96.69 466 LEU B O 1
ATOM 7799 N N . ARG B 1 467 ? -17.656 -19.141 -8.305 1 95.44 467 ARG B N 1
ATOM 7800 C CA . ARG B 1 467 ? -18.609 -20.047 -8.93 1 95.44 467 ARG B CA 1
ATOM 7801 C C . ARG B 1 467 ? -19.453 -19.328 -9.969 1 95.44 467 ARG B C 1
ATOM 7803 O O . ARG B 1 467 ? -19.672 -19.859 -11.062 1 95.44 467 ARG B O 1
ATOM 7810 N N . ASP B 1 468 ? -19.844 -18.156 -9.625 1 96.75 468 ASP B N 1
ATOM 7811 C CA . ASP B 1 468 ? -20.688 -17.406 -10.555 1 96.75 468 ASP B CA 1
ATOM 7812 C C . ASP B 1 468 ? -19.875 -16.906 -11.75 1 96.75 468 ASP B C 1
ATOM 7814 O O . ASP B 1 468 ? -20.406 -16.812 -12.859 1 96.75 468 ASP B O 1
ATOM 7818 N N . ILE B 1 469 ? -18.625 -16.641 -11.539 1 96.56 469 ILE B N 1
ATOM 7819 C CA . ILE B 1 469 ? -17.766 -16.25 -12.648 1 96.56 469 ILE B CA 1
ATOM 7820 C C . ILE B 1 469 ? -17.656 -17.406 -13.648 1 96.56 469 ILE B C 1
ATOM 7822 O O . ILE B 1 469 ? -17.797 -17.203 -14.859 1 96.56 469 ILE B O 1
ATOM 7826 N N . LEU B 1 470 ? -17.469 -18.578 -13.148 1 94.81 470 LEU B N 1
ATOM 7827 C CA . LEU B 1 470 ? -17.359 -19.734 -14.023 1 94.81 470 LEU B CA 1
ATOM 7828 C C . LEU B 1 470 ? -18.672 -20.016 -14.742 1 94.81 470 LEU B C 1
ATOM 7830 O O . LEU B 1 470 ? -18.688 -20.406 -15.906 1 94.81 470 LEU B O 1
ATOM 7834 N N . SER B 1 471 ? -19.75 -19.766 -14.023 1 94.12 471 SER B N 1
ATOM 7835 C CA . SER B 1 471 ? -21.062 -19.906 -14.648 1 94.12 471 SER B CA 1
ATOM 7836 C C . SER B 1 471 ? -21.266 -18.875 -15.75 1 94.12 471 SER B C 1
ATOM 7838 O O . SER B 1 471 ? -21.906 -19.156 -16.766 1 94.12 471 SER B O 1
ATOM 7840 N N . TYR B 1 472 ? -20.734 -17.734 -15.516 1 94.12 472 TYR B N 1
ATOM 7841 C CA . TYR B 1 472 ? -20.812 -16.688 -16.531 1 94.12 472 TYR B CA 1
ATOM 7842 C C . TYR B 1 472 ? -19.969 -17.047 -17.75 1 94.12 472 TYR B C 1
ATOM 7844 O O . TYR B 1 472 ? -20.422 -16.859 -18.891 1 94.12 472 TYR B O 1
ATOM 7852 N N . VAL B 1 473 ? -18.844 -17.562 -17.531 1 93.38 473 VAL B N 1
ATOM 7853 C CA . VAL B 1 473 ? -17.938 -17.953 -18.609 1 93.38 473 VAL B CA 1
ATOM 7854 C C . VAL B 1 473 ? -18.562 -19.062 -19.453 1 93.38 473 VAL B C 1
ATOM 7856 O O . VAL B 1 473 ? -18.438 -19.078 -20.672 1 93.38 473 VAL B O 1
ATOM 7859 N N . SER B 1 474 ? -19.328 -19.922 -18.781 1 90.12 474 SER B N 1
ATOM 7860 C CA . SER B 1 474 ? -19.953 -21.047 -19.469 1 90.12 474 SER B CA 1
ATOM 7861 C C . SER B 1 474 ? -21.234 -20.625 -20.172 1 90.12 474 SER B C 1
ATOM 7863 O O . SER B 1 474 ? -21.797 -21.375 -20.969 1 90.12 474 SER B O 1
ATOM 7865 N N . GLY B 1 475 ? -21.703 -19.484 -19.828 1 89.62 475 GLY B N 1
ATOM 7866 C CA . GLY B 1 475 ? -22.938 -19 -20.406 1 89.62 475 GLY B CA 1
ATOM 7867 C C . GLY B 1 475 ? -24.156 -19.359 -19.609 1 89.62 475 GLY B C 1
ATOM 7868 O O . GLY B 1 475 ? -25.281 -19.031 -19.984 1 89.62 475 GLY B O 1
ATOM 7869 N N . GLU B 1 476 ? -23.938 -20 -18.5 1 90.38 476 GLU B N 1
ATOM 7870 C CA . GLU B 1 476 ? -25.062 -20.406 -17.656 1 90.38 476 GLU B CA 1
ATOM 7871 C C . GLU B 1 476 ? -25.719 -19.203 -16.984 1 90.38 476 GLU B C 1
ATOM 7873 O O . GLU B 1 476 ? -26.922 -19.172 -16.781 1 90.38 476 GLU B O 1
ATOM 7878 N N . LYS B 1 477 ? -24.859 -18.297 -16.562 1 92.69 477 LYS B N 1
ATOM 7879 C CA . LYS B 1 477 ? -25.312 -17.031 -15.992 1 92.69 477 LYS B CA 1
ATOM 7880 C C . LYS B 1 477 ? -24.781 -15.844 -16.766 1 92.69 477 LYS B C 1
ATOM 7882 O O . LYS B 1 477 ? -23.656 -15.875 -17.266 1 92.69 477 LYS B O 1
ATOM 7887 N N . VAL B 1 478 ? -25.656 -14.922 -16.891 1 92.62 478 VAL B N 1
ATOM 7888 C CA . VAL B 1 478 ? -25.25 -13.672 -17.516 1 92.62 478 VAL B CA 1
ATOM 7889 C C . VAL B 1 478 ? -25.625 -12.492 -16.625 1 92.62 478 VAL B C 1
ATOM 7891 O O . VAL B 1 478 ? -26.734 -12.445 -16.109 1 92.62 478 VAL B O 1
ATOM 7894 N N . PHE B 1 479 ? -24.672 -11.68 -16.469 1 92.25 479 PHE B N 1
ATOM 7895 C CA . PHE B 1 479 ? -24.906 -10.523 -15.617 1 92.25 479 PHE B CA 1
ATOM 7896 C C . PHE B 1 479 ? -24.828 -9.234 -16.422 1 92.25 479 PHE B C 1
ATOM 7898 O O . PHE B 1 479 ? -23.938 -9.07 -17.25 1 92.25 479 PHE B O 1
ATOM 7905 N N . GLN B 1 480 ? -25.766 -8.367 -16.125 1 86 480 GLN B N 1
ATOM 7906 C CA . GLN B 1 480 ? -25.75 -7.055 -16.766 1 86 480 GLN B CA 1
ATOM 7907 C C . GLN B 1 480 ? -24.812 -6.109 -16.016 1 86 480 GLN B C 1
ATOM 7909 O O . GLN B 1 480 ? -24.766 -6.098 -14.789 1 86 480 GLN B O 1
ATOM 7914 N N . TRP B 1 481 ? -23.938 -5.578 -16.812 1 85.75 481 TRP B N 1
ATOM 7915 C CA . TRP B 1 481 ? -22.984 -4.656 -16.219 1 85.75 481 TRP B CA 1
ATOM 7916 C C . TRP B 1 481 ? -22.672 -3.492 -17.141 1 85.75 481 TRP B C 1
ATOM 7918 O O . TRP B 1 481 ? -22.438 -3.693 -18.344 1 85.75 481 TRP B O 1
ATOM 7928 N N . GLU B 1 482 ? -22.906 -2.244 -16.609 1 79.25 482 GLU B N 1
ATOM 7929 C CA . GLU B 1 482 ? -22.562 -1.055 -17.391 1 79.25 482 GLU B CA 1
ATOM 7930 C C . GLU B 1 482 ? -21.156 -0.562 -17.031 1 79.25 482 GLU B C 1
ATOM 7932 O O . GLU B 1 482 ? -20.875 -0.251 -15.883 1 79.25 482 GLU B O 1
ATOM 7937 N N . SER B 1 483 ? -20.312 -0.743 -18.109 1 70 483 SER B N 1
ATOM 7938 C CA . SER B 1 483 ? -18.938 -0.306 -17.891 1 70 483 SER B CA 1
ATOM 7939 C C . SER B 1 483 ? -18.875 1.189 -17.609 1 70 483 SER B C 1
ATOM 7941 O O . SER B 1 483 ? -19.516 1.989 -18.281 1 70 483 SER B O 1
ATOM 7943 N N . LYS B 1 484 ? -18.594 1.346 -16.406 1 60.81 484 LYS B N 1
ATOM 7944 C CA . LYS B 1 484 ? -18.375 2.766 -16.156 1 60.81 484 LYS B CA 1
ATOM 7945 C C . LYS B 1 484 ? -17.078 3.244 -16.781 1 60.81 484 LYS B C 1
ATOM 7947 O O . LYS B 1 484 ? -16.016 2.646 -16.562 1 60.81 484 LYS B O 1
ATOM 7952 N N . LEU B 1 485 ? -17.203 3.484 -18.109 1 52.88 485 LEU B N 1
ATOM 7953 C CA . LEU B 1 485 ? -16.031 3.932 -18.875 1 52.88 485 LEU B CA 1
ATOM 7954 C C . LEU B 1 485 ? -15.266 5.008 -18.109 1 52.88 485 LEU B C 1
ATOM 7956 O O . LEU B 1 485 ? -15.875 5.875 -17.484 1 52.88 485 LEU B O 1
ATOM 7960 N N . ASP B 1 486 ? -14.086 4.629 -17.672 1 50.75 486 ASP B N 1
ATOM 7961 C CA . ASP B 1 486 ? -13.148 5.625 -17.172 1 50.75 486 ASP B CA 1
ATOM 7962 C C . ASP B 1 486 ? -13.242 6.926 -17.969 1 50.75 486 ASP B C 1
ATOM 7964 O O . ASP B 1 486 ? -13.25 6.902 -19.203 1 50.75 486 ASP B O 1
ATOM 7968 N N . LYS B 1 487 ? -14.07 7.824 -17.656 1 44.72 487 LYS B N 1
ATOM 7969 C CA . LYS B 1 487 ? -13.5 9 -18.312 1 44.72 487 LYS B CA 1
ATOM 7970 C C . LYS B 1 487 ? -11.977 8.969 -18.266 1 44.72 487 LYS B C 1
ATOM 7972 O O . LYS B 1 487 ? -11.391 8.43 -17.328 1 44.72 487 LYS B O 1
ATOM 7977 N N . ILE B 1 488 ? -11.344 8.852 -19.312 1 37.66 488 ILE B N 1
ATOM 7978 C CA . ILE B 1 488 ? -9.891 8.773 -19.453 1 37.66 488 ILE B CA 1
ATOM 7979 C C . ILE B 1 488 ? -9.234 9.203 -18.141 1 37.66 488 ILE B C 1
ATOM 7981 O O . ILE B 1 488 ? -9.438 10.328 -17.672 1 37.66 488 ILE B O 1
ATOM 7985 N N . PRO B 1 489 ? -9.109 8.133 -17.234 1 40.94 489 PRO B N 1
ATOM 7986 C CA . PRO B 1 489 ? -8.422 8.656 -16.047 1 40.94 489 PRO B CA 1
ATOM 7987 C C . PRO B 1 489 ? -7.477 9.805 -16.375 1 40.94 489 PRO B C 1
ATOM 7989 O O . PRO B 1 489 ? -6.906 9.852 -17.469 1 40.94 489 PRO B O 1
ATOM 7992 N N . PRO B 1 490 ? -7.66 10.828 -15.828 1 34.81 490 PRO B N 1
ATOM 7993 C CA . PRO B 1 490 ? -6.688 11.812 -16.312 1 34.81 490 PRO B CA 1
ATOM 7994 C C . PRO B 1 490 ? -5.289 11.227 -16.484 1 34.81 490 PRO B C 1
ATOM 7996 O O . PRO B 1 490 ? -4.898 10.328 -15.727 1 34.81 490 PRO B O 1
ATOM 7999 N N . LYS B 1 491 ? -4.734 11.094 -17.688 1 32.72 491 LYS B N 1
ATOM 8000 C CA . LYS B 1 491 ? -3.5 10.555 -18.234 1 32.72 491 LYS B CA 1
ATOM 8001 C C . LYS B 1 491 ? -2.385 10.539 -17.188 1 32.72 491 LYS B C 1
ATOM 8003 O O . LYS B 1 491 ? -1.257 10.141 -17.484 1 32.72 491 LYS B O 1
ATOM 8008 N N . HIS B 1 492 ? -2.516 11.266 -16.094 1 31.86 492 HIS B N 1
ATOM 8009 C CA . HIS B 1 492 ? -1.381 11.547 -15.227 1 31.86 492 HIS B CA 1
ATOM 8010 C C . HIS B 1 492 ? -1.095 10.367 -14.297 1 31.86 492 HIS B C 1
ATOM 8012 O O . HIS B 1 492 ? -0.255 10.469 -13.398 1 31.86 492 HIS B O 1
ATOM 8018 N N . CYS B 1 493 ? -2.023 9.414 -14.203 1 30.22 493 CYS B N 1
ATOM 8019 C CA . CYS B 1 493 ? -1.803 8.398 -13.172 1 30.22 493 CYS B CA 1
ATOM 8020 C C . CYS B 1 493 ? -1.078 7.188 -13.75 1 30.22 493 CYS B C 1
ATOM 8022 O O . CYS B 1 493 ? -1.475 6.66 -14.789 1 30.22 493 CYS B O 1
ATOM 8024 N N . GLN B 1 494 ? 0.178 7.148 -13.648 1 26.78 494 GLN B N 1
ATOM 8025 C CA . GLN B 1 494 ? 0.909 5.965 -14.086 1 26.78 494 GLN B CA 1
ATOM 8026 C C . GLN B 1 494 ? 0.187 4.688 -13.68 1 26.78 494 GLN B C 1
ATOM 8028 O O . GLN B 1 494 ? -0.264 4.562 -12.531 1 26.78 494 GLN B O 1
ATOM 8033 N N . ALA B 1 495 ? -0.479 4.086 -14.68 1 25.75 495 ALA B N 1
ATOM 8034 C CA . ALA B 1 495 ? -0.991 2.729 -14.516 1 25.75 495 ALA B CA 1
ATOM 8035 C C . ALA B 1 495 ? -0.001 1.856 -13.75 1 25.75 495 ALA B C 1
ATOM 8037 O O . ALA B 1 495 ? 1.152 1.707 -14.164 1 25.75 495 ALA B O 1
ATOM 8038 N N . THR B 1 496 ? 0.091 1.892 -12.336 1 21.92 496 THR B N 1
ATOM 8039 C CA . THR B 1 496 ? 0.854 0.817 -11.711 1 21.92 496 THR B CA 1
ATOM 8040 C C . THR B 1 496 ? 0.32 -0.546 -12.141 1 21.92 496 THR B C 1
ATOM 8042 O O . THR B 1 496 ? -0.894 -0.754 -12.195 1 21.92 496 THR B O 1
#

Secondary structure (DSSP, 8-state):
----------------------TTTS-EEEEEHHHHHHHHHTSBP-SSTT--PBEEEEEEEEETTEEEEEEEETT--EEEEEESS-EETTEEHHHHHHHHHHHHHT--HHHHHHHHHHHTB----HHHHHHHIIIIIHHHHHHHHHHHHHHHHHHHTTS-EEEEEEEEESSSTT--SEEEEEEEETTT--EEEEEEEE--SSS-S--THHHHHHHHHHHHHHTT--EEEEEE---HHHHHHHHHH-TTSEEEE-HHHHHHHHHHHHHHHHTSTT-GGGGGGHHHHHHHHHHHHHHSTT-HHHHHHHHHTHHHHTTT--B---SSS--B-SSPPPPHHHHHHS-PPPTTSHHHHHHHHHHH-HHHHTTGGGGTT----HHHHHHHHHHHHHS-TTS---HHHHHHHHHHHHHHHHHTTT--EE-EE--SSS-S---EE-EEEETTTTEEEE--EEPPPP-HHHHHHHHHHHHHHHTS--------------TTS---/----------------------TTTS-EEEEEHHHHHHHHHTSBP-SSTT--PBEEEEEEEEETTEEEEEEEETT--EEEEEESS-EETTEEHHHHHHHHHHHHHT--HHHHHHHHHHHTB----HHHHHHHIIIIIHHHHHHHHHHHHHHHHHHHTTS-EEEEEEEEESSSTT--SEEEEEEEETTT--EEEEEEEE--SSSSS--THHHHHHHHHHHHHHTT--EEEEEE---HHHHHHHHHT-TTSEEEE-HHHHHHHHHHHHHHHHTSTT-GGGGGGHHHHHHHHHHHHHHSTT-HHHHHHHHHTHHHHTTT--B---SSS--B-SSPPPPHHHHHHS-PPPTTSHHHHHHHHHHH-HHHHTTGGGGTT----HHHHHHHHHHHHHS-TTS---HHHHHHHHHHHHHHHHHTTT--EE-B---SSS-S----B-EEEETTTTEEEE--EE-----HHHHHHHHHHHHHHHTS--------------TTS---

Nearest PDB structures (foldseek):
  3hd0-assembly1_A  TM=4.344E-01  e=3.156E-02  Thermotoga maritima
  6ozf-assembly1_A  TM=3.711E-01  e=2.835E-02  Thermotoga maritima
  3f2k-assembly1_A  TM=3.803E-01  e=3.339E-01  Homo sapiens
  5guh-assembly1_A  TM=4.908E-01  e=2.851E+00  Bombyx mori
  9ij3-assembly1_A  TM=3.911E-01  e=3.932E+00  Mus musculus

Solvent-accessible surface area (backbone atoms only — not comparable to full-atom values): 54273 Å² total; per-residue (Å²): 135,80,81,73,80,75,76,74,69,64,74,62,84,75,76,80,68,81,65,81,64,48,84,58,76,39,48,25,37,56,30,30,45,72,41,51,45,57,55,59,48,57,29,69,40,80,56,39,96,82,44,83,38,49,45,67,43,76,47,56,43,55,59,40,26,35,41,38,34,31,35,26,23,70,82,65,41,66,35,83,69,48,49,30,47,62,63,47,88,81,38,48,44,55,45,53,42,50,44,46,17,34,57,75,49,25,50,53,68,64,56,51,51,48,21,28,57,64,46,22,41,49,50,59,48,72,66,55,39,54,48,46,36,66,70,42,45,41,22,46,50,51,50,51,37,54,50,51,33,51,52,52,52,59,70,52,43,82,45,75,34,47,34,34,42,51,78,44,64,45,30,76,70,90,69,45,54,36,42,32,24,39,32,30,31,68,86,79,64,29,59,63,38,58,27,76,38,74,50,66,79,82,56,73,85,69,66,59,54,55,61,22,44,48,54,20,50,44,56,47,46,74,71,60,47,40,65,45,31,40,30,30,69,91,46,66,65,53,51,50,44,38,59,74,77,37,61,86,35,44,68,34,29,30,41,61,63,48,24,49,53,51,29,48,53,41,48,59,47,17,70,38,90,77,13,51,75,40,52,78,42,31,63,59,50,29,48,44,50,51,50,25,22,59,70,25,76,54,34,43,66,48,25,50,43,47,56,56,44,47,70,38,46,48,47,68,40,57,65,55,79,65,77,89,79,55,46,58,62,91,64,75,83,71,50,72,68,58,58,68,67,47,88,59,47,56,80,83,30,67,37,45,47,51,49,50,48,56,64,65,26,65,85,46,53,71,49,52,54,29,22,21,78,50,40,72,60,66,67,56,54,53,50,54,60,51,32,37,54,36,53,39,44,88,55,60,69,52,52,52,54,46,50,42,30,49,40,48,30,42,50,54,47,51,76,44,61,79,52,51,53,36,42,46,60,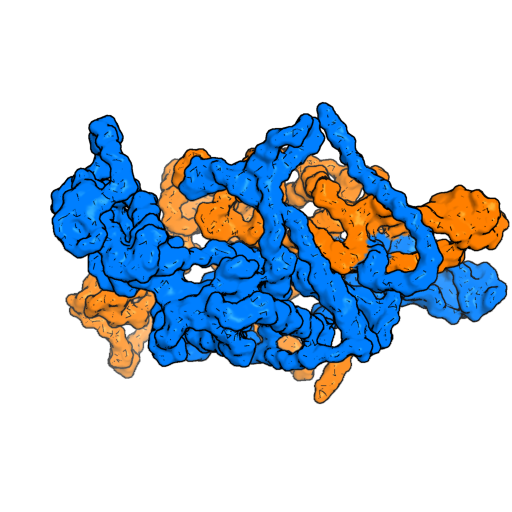72,62,80,81,64,82,96,74,78,60,44,60,36,58,22,54,32,78,89,66,73,32,71,33,67,37,68,37,62,51,82,78,77,65,62,66,57,53,55,51,49,53,50,36,52,30,34,66,62,62,79,40,84,65,83,62,80,78,56,68,49,65,70,60,70,78,52,61,69,80,103,136,81,80,76,80,73,76,73,69,64,75,62,83,74,75,76,72,82,64,79,63,47,84,58,77,40,50,24,37,54,29,29,45,73,40,50,46,56,54,59,48,56,28,69,40,80,55,38,96,80,44,84,40,50,45,67,45,75,46,56,42,54,58,39,27,36,41,40,34,32,35,27,23,70,81,67,41,66,36,84,69,49,48,29,48,63,64,47,88,84,39,48,47,57,45,54,42,50,42,46,18,34,57,74,49,26,51,54,67,62,56,49,51,49,20,27,57,64,45,23,40,49,50,58,49,71,66,57,38,53,48,47,36,66,70,42,45,41,21,45,51,50,49,52,37,53,50,52,32,49,51,52,52,58,71,52,45,81,46,75,35,46,33,35,43,50,76,44,64,43,32,78,70,91,69,45,53,36,43,32,24,39,31,29,32,67,86,80,63,29,59,63,38,59,26,76,36,76,48,65,79,82,57,72,86,68,69,58,54,55,60,22,44,48,54,21,50,44,57,46,46,74,71,59,47,38,64,45,33,40,30,30,69,92,45,68,66,53,51,49,46,38,59,72,77,37,61,85,37,44,66,32,31,30,41,62,63,50,24,51,54,53,28,49,54,40,48,60,47,18,70,37,90,76,14,52,74,40,51,77,42,30,64,57,50,30,48,46,48,51,48,24,22,60,70,26,76,53,34,43,66,48,25,51,44,46,55,54,44,49,70,38,46,49,48,70,40,56,67,53,81,65,76,88,77,55,43,58,63,94,63,75,83,71,49,71,68,57,59,67,69,47,88,58,45,55,81,82,31,66,36,44,47,51,50,50,48,56,63,64,27,66,86,45,53,71,49,52,54,28,23,21,77,50,40,71,60,66,67,56,54,53,50,51,59,49,32,38,53,36,54,38,44,89,54,58,66,52,52,52,54,46,50,43,31,50,39,49,30,42,50,53,47,51,74,44,61,79,51,52,53,36,40,42,60,75,62,79,81,66,86,86,80,76,62,42,59,36,58,23,54,33,77,89,67,73,32,70,34,67,38,68,37,61,52,83,77,77,64,60,65,57,54,55,50,48,53,50,36,54,30,36,65,63,62,77,37,84,64,84,64,81,77,56,68,49,64,71,60,71,78,55,59,70,80,98

Radius of gyration: 33.53 Å; Cα contacts (8 Å, |Δi|>4): 1569; chains: 2; bounding box: 78×107×90 Å

pLDDT: mean 83.04, std 20.84, range [17.94, 98.75]